Protein 9JUL (pdb70)

Solvent-accessible surface area: 50571 Å² total; per-residue (Å²): 181,53,193,20,33,54,68,157,64,5,33,107,28,16,58,48,77,0,130,85,17,26,35,85,0,36,99,4,0,113,53,5,0,23,12,42,0,66,23,25,77,45,15,0,30,0,0,38,11,1,11,61,17,64,131,64,43,106,88,1,30,108,46,0,87,80,28,7,94,87,0,65,98,11,0,48,37,0,77,62,7,0,97,26,4,3,6,15,8,8,59,0,0,3,34,3,1,9,83,5,0,30,95,2,1,75,13,1,2,50,6,5,16,62,7,11,37,58,111,8,137,52,82,79,2,54,110,2,5,47,9,0,3,51,54,1,4,36,0,3,5,12,42,23,1,8,42,40,8,15,52,4,5,50,78,12,0,35,101,14,0,60,103,18,4,151,36,0,0,80,40,0,65,69,9,12,66,95,21,42,80,37,31,39,102,31,86,96,46,38,58,105,9,40,100,63,19,96,85,0,47,76,85,3,16,91,34,2,55,71,3,2,94,7,3,107,8,5,12,5,0,34,0,26,70,73,12,34,111,46,5,33,68,9,4,95,92,5,13,88,23,5,52,80,30,1,84,12,50,0,103,9,51,0,30,25,56,78,23,25,6,37,11,19,1,97,0,1,106,49,0,0,80,2,16,32,98,149,96,22,51,1,1,23,0,0,2,0,0,39,0,0,9,66,0,8,64,2,84,43,60,3,57,81,4,110,58,14,16,54,123,0,71,61,1,0,9,51,0,10,108,4,13,67,63,143,44,98,18,86,77,99,23,156,51,16,90,84,36,135,62,56,51,8,97,57,4,10,48,73,0,32,6,27,64,48,51,129,104,110,79,110,46,1,43,124,23,43,22,36,18,33,51,15,78,12,15,4,5,19,0,63,85,80,18,9,18,66,15,4,8,4,8,10,1,4,1,15,42,24,67,118,58,98,14,35,25,15,52,65,44,10,69,57,1,32,5,113,18,6,9,60,32,3,2,13,16,31,81,140,18,7,28,4,1,17,17,16,66,36,0,18,20,4,7,59,79,126,12,73,71,93,72,4,64,78,10,13,62,119,8,6,48,116,17,78,33,79,135,25,129,88,10,97,105,12,89,14,20,154,215,27,87,148,53,103,18,15,42,48,10,28,12,7,4,5,6,0,15,4,11,87,58,4,17,8,0,13,31,39,37,80,104,94,38,79,84,49,4,69,92,4,37,43,40,2,5,79,115,22,84,20,1,1,11,15,6,10,24,25,68,114,109,36,19,14,83,98,1,47,40,4,11,14,0,72,126,7,15,26,59,63,90,20,108,39,107,133,48,137,101,98,39,160,95,70,252,78,54,160,176,62,30,60,106,12,71,193,95,0,36,150,26,14,43,71,10,151,102,76,21,99,85,0,30,77,0,0,51,52,1,0,39,10,23,2,35,29,0,60,0,2,0,2,0,0,10,14,6,44,44,127,78,66,114,93,0,51,129,31,0,44,108,18,9,158,76,0,88,46,54,0,56,27,0,55,76,52,4,24,55,1,17,17,41,24,26,42,5,2,20,24,0,5,32,69,2,18,55,93,1,2,40,19,0,5,103,6,12,6,35,17,3,55,102,120,128,16,52,46,56,100,2,6,47,61,2,40,105,20,0,68,25,0,45,7,0,12,4,31,72,65,6,13,105,30,17,22,80,13,3,90,119,54,1,36,70,25,0,72,123,33,15,128,73,0,0,95,35,2,39,73,29,13,85,61,1,24,52,1,7,38,47,52,44,90,10,82,98,23,31,36,49,100,30,82,68,53,3,56,104,1,35,41,2,0,14,50,0,5,72,39,8,81,16,1,8,0,10,50,8,35,64,45,1,22,130,28,0,47,61,28,1,74,80,17,37,142,151,20,67,173,76,1,55,125,18,0,33,37,7,0,61,19,3,59,50,6,8,31,8,32,5,85,2,1,80,38,0,0,86,0,19,74,94,64,84,22,76,12,27,85,0,0,40,0,7,8,1,2,15,38,2,0,66,15,8,0,83,16,64,80,40,44,89,64,45,132,134,0,4,95,4,6,72,31,2,21,90,5,34,85,67,165,29,118,15,90,23,87,39,99,121,111,24,98,54,54,123,133,3,91,0,66,3,48,4,91,96,0,17,4,18,81,46,56,108,93,119,83,66,15,0,112,74,2,29,5,59,6,157,22,38,56,20,5,1,2,14,24,73,110,74,22,9,16,52,25,0,11,12,4,5,7,22,4,19,52,16,70,62,42,99,14,33,2,45,65,72,31,2,124,139,10,3,6,60,13,2,13,71,11,8,2,16,6,26,111,100,8,30,45,13,25,65,28,0,68,67,1,4,22,20,0,33,115,74,6,89,74,60,61,2,62,89,7,2,61,105,2,19,0,78,137,17,5,79,82,27,124,100,11,34,119,2,71,2,14,165,201,17,86,136,20,55,38,2,47,46,13,26,6,2,4,0,4,9,35,5,7,103,1,7,3,9,1,5,12,31,8,5,67,97,36,100,86,102,19,35,147,9,0,40,73,0,28,64,64,4,28,68,49,85,1,0,4,24,6,4,104,61,64,71,32,3,102,96,10,83,22,0,3,3,2,67,98,1,100,56,65,32,101,13,34,2,53,104,16,71,161,52,78,103,108,13,74,1,20,126,34,39,113,154,71,203

GO terms:
  GO:0005886 plasma membrane (C, IDA)
  GO:0009741 response to brassinosteroid (P, IDA)
  GO:0016887 ATP hydrolysis activity (F, IDA)
  GO:0009926 auxin polar transport (P, IDA)
  GO:0010315 auxin export across the plasma membrane (P, IDA)
  GO:0010329 auxin efflux transmembrane transporter activity (F, IDA)
  GO:0055085 transmembrane transport (P, IDA)
  GO:0005886 plasma membrane (C, EXP)
  GO:0009555 pollen development (P, IMP)
  GO:0009741 response to brassinosteroid (P, IMP)
  GO:0016887 ATP hydrolysis activity (F, IMP)
  GO:0010928 regulation of auxin mediated signaling pathway (P, IMP)
  GO:1900459 positive regulation of brassinosteroid mediated signaling pathway (P, IMP)
  GO:0051510 regulation of unidimensional cell growth (P, IMP)
  GO:0055085 transmembrane transport (P, IMP)
  GO:0048229 gametophyte development (P, IMP)
  GO:0048439 flower morphogenesis (P, IMP)
  GO:0048443 stamen development (P, IMP)
  GO:0048461 flower structural organization (P, IMP)
  GO:0090627 plant epidermal cell differentiation (P, IMP)

B-factor: mean 104.32, std 51.11, range [36.61, 207.51]

Nearest PDB structures (foldseek):
  8wp0-assembly1_A  TM=9.004E-01  e=3.582E-96  Arabidopsis thaliana
  4m2t-assembly2_B  TM=8.886E-01  e=2.691E-82  Mus musculus
  4q9i-assembly1_A  TM=8.077E-01  e=1.284E-81  Mus musculus
  9ayc-assembly1_A  TM=7.361E-01  e=2.102E-42  Saccharomyces cerevisiae
  6pam-assembly4_H  TM=7.297E-01  e=2.038E-25  Novosphingobium aromaticivorans DSM 12444

Radius of gyration: 39.12 Å; Cα contacts (8 Å, |Δi|>4): 1908; chains: 1; bounding box: 92×82×110 Å

Structure (mmCIF, N/CA/C/O backbone):
data_9JUL
#
_entry.id   9JUL
#
_cell.length_a   1.00
_cell.length_b   1.00
_cell.length_c   1.00
_cell.angle_alpha   90.00
_cell.angle_beta   90.00
_cell.angle_gamma   90.00
#
_symmetry.space_group_name_H-M   'P 1'
#
loop_
_entity.id
_entity.type
_entity.pdbx_description
1 polymer 'ABC transporter B family member 1'
2 non-polymer Brassinolide
#
loop_
_atom_site.group_PDB
_atom_site.id
_atom_site.type_symbol
_atom_site.label_atom_id
_atom_site.label_alt_id
_atom_site.label_comp_id
_atom_site.label_asym_id
_atom_site.label_entity_id
_atom_site.label_seq_id
_atom_site.pdbx_PDB_ins_code
_atom_site.Cartn_x
_atom_site.Cartn_y
_atom_site.Cartn_z
_atom_site.occupancy
_atom_site.B_iso_or_equiv
_atom_site.auth_seq_id
_atom_site.auth_comp_id
_atom_site.auth_asym_id
_atom_site.auth_atom_id
_atom_site.pdbx_PDB_model_num
ATOM 1 N N . GLU A 1 64 ? 105.149 104.788 70.937 1.00 138.35 23 GLU A N 1
ATOM 2 C CA . GLU A 1 64 ? 105.529 104.395 72.289 1.00 138.35 23 GLU A CA 1
ATOM 3 C C . GLU A 1 64 ? 105.103 102.960 72.584 1.00 138.35 23 GLU A C 1
ATOM 4 O O . GLU A 1 64 ? 103.959 102.581 72.333 1.00 138.35 23 GLU A O 1
ATOM 10 N N . ILE A 1 65 ? 106.031 102.167 73.121 1.00 124.96 24 ILE A N 1
ATOM 11 C CA . ILE A 1 65 ? 105.729 100.780 73.448 1.00 124.96 24 ILE A CA 1
ATOM 12 C C . ILE A 1 65 ? 104.752 100.726 74.618 1.00 124.96 24 ILE A C 1
ATOM 13 O O . ILE A 1 65 ? 104.716 101.621 75.475 1.00 124.96 24 ILE A O 1
ATOM 18 N N . ARG A 1 66 ? 103.937 99.676 74.645 1.00 113.59 25 ARG A N 1
ATOM 19 C CA . ARG A 1 66 ? 102.959 99.483 75.706 1.00 113.59 25 ARG A CA 1
ATOM 20 C C . ARG A 1 66 ? 103.588 98.698 76.848 1.00 113.59 25 ARG A C 1
ATOM 21 O O . ARG A 1 66 ? 104.089 97.588 76.645 1.00 113.59 25 ARG A O 1
ATOM 29 N N . GLY A 1 67 ? 103.561 99.281 78.044 1.00 92.76 26 GLY A N 1
ATOM 30 C CA . GLY A 1 67 ? 104.153 98.613 79.190 1.00 92.76 26 GLY A CA 1
ATOM 31 C C . GLY A 1 67 ? 103.438 97.312 79.501 1.00 92.76 26 GLY A C 1
ATOM 32 O O . GLY A 1 67 ? 102.218 97.200 79.364 1.00 92.76 26 GLY A O 1
ATOM 33 N N . VAL A 1 68 ? 104.208 96.322 79.922 1.00 73.49 27 VAL A N 1
ATOM 34 C CA . VAL A 1 68 ? 103.660 95.023 80.273 1.00 73.49 27 VAL A CA 1
ATOM 35 C C . VAL A 1 68 ? 103.012 95.124 81.648 1.00 73.49 27 VAL A C 1
ATOM 36 O O . VAL A 1 68 ? 103.375 95.967 82.472 1.00 73.49 27 VAL A O 1
ATOM 40 N N . ALA A 1 69 ? 102.028 94.264 81.898 1.00 69.67 28 ALA A N 1
ATOM 41 C CA . ALA A 1 69 ? 101.320 94.301 83.169 1.00 69.67 28 ALA A CA 1
ATOM 42 C C . ALA A 1 69 ? 102.254 93.924 84.313 1.00 69.67 28 ALA A C 1
ATOM 43 O O . ALA A 1 69 ? 103.325 93.348 84.107 1.00 69.67 28 ALA A O 1
ATOM 45 N N . PHE A 1 70 ? 101.833 94.262 85.534 1.00 64.34 29 PHE A N 1
ATOM 46 C CA . PHE A 1 70 ? 102.713 94.139 86.692 1.00 64.34 29 PHE A CA 1
ATOM 47 C C . PHE A 1 70 ? 103.148 92.702 86.936 1.00 64.34 29 PHE A C 1
ATOM 48 O O . PHE A 1 70 ? 104.325 92.453 87.222 1.00 64.34 29 PHE A O 1
ATOM 56 N N . LYS A 1 71 ? 102.226 91.745 86.822 1.00 68.61 30 LYS A N 1
ATOM 57 C CA . LYS A 1 71 ? 102.537 90.365 87.180 1.00 68.61 30 LYS A CA 1
ATOM 58 C C . LYS A 1 71 ? 103.683 89.809 86.343 1.00 68.61 30 LYS A C 1
ATOM 59 O O . LYS A 1 71 ? 104.519 89.048 86.849 1.00 68.61 30 LYS A O 1
ATOM 65 N N . GLU A 1 72 ? 103.759 90.196 85.066 1.00 67.33 31 GLU A N 1
ATOM 66 C CA . GLU A 1 72 ? 104.813 89.678 84.200 1.00 67.33 31 GLU A CA 1
ATOM 67 C C . GLU A 1 72 ? 106.198 90.090 84.678 1.00 67.33 31 GLU A C 1
ATOM 68 O O . GLU A 1 72 ? 107.193 89.467 84.290 1.00 67.33 31 GLU A O 1
ATOM 74 N N . LEU A 1 73 ? 106.291 91.127 85.512 1.00 60.53 32 LEU A N 1
ATOM 75 C CA . LEU A 1 73 ? 107.586 91.498 86.067 1.00 60.53 32 LEU A CA 1
ATOM 76 C C . LEU A 1 73 ? 108.194 90.378 86.896 1.00 60.53 32 LEU A C 1
ATOM 77 O O . LEU A 1 73 ? 109.413 90.355 87.088 1.00 60.53 32 LEU A O 1
ATOM 82 N N . PHE A 1 74 ? 107.375 89.447 87.385 1.00 60.83 33 PHE A N 1
ATOM 83 C CA . PHE A 1 74 ? 107.844 88.334 88.199 1.00 60.83 33 PHE A CA 1
ATOM 84 C C . PHE A 1 74 ? 107.936 87.036 87.404 1.00 60.83 33 PHE A C 1
ATOM 85 O O . PHE A 1 74 ? 107.702 85.954 87.950 1.00 60.83 33 PHE A O 1
ATOM 93 N N . ARG A 1 75 ? 108.266 87.132 86.115 1.00 67.53 34 ARG A N 1
ATOM 94 C CA . ARG A 1 75 ? 108.385 85.939 85.284 1.00 67.53 34 ARG A CA 1
ATOM 95 C C . ARG A 1 75 ? 109.517 85.039 85.762 1.00 67.53 34 ARG A C 1
ATOM 96 O O . ARG A 1 75 ? 109.383 83.810 85.767 1.00 67.53 34 ARG A O 1
ATOM 104 N N . PHE A 1 76 ? 110.635 85.629 86.167 1.00 62.85 35 PHE A N 1
ATOM 105 C CA . PHE A 1 76 ? 111.834 84.886 86.526 1.00 62.85 35 PHE A CA 1
ATOM 106 C C . PHE A 1 76 ? 111.907 84.541 88.007 1.00 62.85 35 PHE A C 1
ATOM 107 O O . PHE A 1 76 ? 113.009 84.359 88.532 1.00 62.85 35 PHE A O 1
ATOM 115 N N . ALA A 1 77 ? 110.768 84.445 88.686 1.00 58.48 36 ALA A N 1
ATOM 116 C CA . ALA A 1 77 ? 110.749 84.125 90.107 1.00 58.48 36 ALA A CA 1
ATOM 117 C C . ALA A 1 77 ? 110.564 82.625 90.298 1.00 58.48 36 ALA A C 1
ATOM 118 O O . ALA A 1 77 ? 109.587 82.048 89.810 1.00 58.48 36 ALA A O 1
ATOM 120 N N . ASP A 1 78 ? 111.500 81.997 91.004 1.00 56.89 37 ASP A N 1
ATOM 121 C CA . ASP A 1 78 ? 111.396 80.587 91.344 1.00 56.89 37 ASP A CA 1
ATOM 122 C C . ASP A 1 78 ? 110.802 80.430 92.743 1.00 56.89 37 ASP A C 1
ATOM 123 O O . ASP A 1 78 ? 110.289 81.379 93.340 1.00 56.89 37 ASP A O 1
ATOM 128 N N . GLY A 1 79 ? 110.857 79.206 93.270 1.00 54.94 38 GLY A N 1
ATOM 129 C CA . GLY A 1 79 ? 110.256 78.942 94.569 1.00 54.94 38 GLY A CA 1
ATOM 130 C C . GLY A 1 79 ? 110.910 79.716 95.694 1.00 54.94 38 GLY A C 1
ATOM 131 O O . GLY A 1 79 ? 110.232 80.270 96.562 1.00 54.94 38 GLY A O 1
ATOM 132 N N . LEU A 1 80 ? 112.245 79.762 95.699 1.00 50.86 39 LEU A N 1
ATOM 133 C CA . LEU A 1 80 ? 112.944 80.511 96.736 1.00 50.86 39 LEU A CA 1
ATOM 134 C C . LEU A 1 80 ? 112.603 81.991 96.666 1.00 50.86 39 LEU A C 1
ATOM 135 O O . LEU A 1 80 ? 112.450 82.650 97.699 1.00 50.86 39 LEU A O 1
ATOM 140 N N . ASP A 1 81 ? 112.475 82.533 95.454 1.00 51.78 40 ASP A N 1
ATOM 141 C CA . ASP A 1 81 ? 112.089 83.932 95.314 1.00 51.78 40 ASP A CA 1
ATOM 142 C C . ASP A 1 81 ? 110.678 84.165 95.833 1.00 51.78 40 ASP A C 1
ATOM 143 O O . ASP A 1 81 ? 110.394 85.209 96.426 1.00 51.78 40 ASP A O 1
ATOM 148 N N . TYR A 1 82 ? 109.777 83.205 95.622 1.00 53.72 41 TYR A N 1
ATOM 149 C CA . TYR A 1 82 ? 108.428 83.329 96.163 1.00 53.72 41 TYR A CA 1
ATOM 150 C C . TYR A 1 82 ? 108.444 83.326 97.686 1.00 53.72 41 TYR A C 1
ATOM 151 O O . TYR A 1 82 ? 107.748 84.121 98.330 1.00 53.72 41 TYR A O 1
ATOM 160 N N . VAL A 1 83 ? 109.241 82.438 98.281 1.00 47.57 42 VAL A N 1
ATOM 161 C CA . VAL A 1 83 ? 109.354 82.399 99.738 1.00 47.57 42 VAL A CA 1
ATOM 162 C C . VAL A 1 83 ? 109.913 83.717 100.259 1.00 47.57 42 VAL A C 1
ATOM 163 O O . VAL A 1 83 ? 109.425 84.273 101.252 1.00 47.57 42 VAL A O 1
ATOM 167 N N . LEU A 1 84 ? 110.953 84.230 99.598 1.00 48.62 43 LEU A N 1
ATOM 168 C CA . LEU A 1 84 ? 111.555 85.490 100.019 1.00 48.62 43 LEU A CA 1
ATOM 169 C C . LEU A 1 84 ? 110.564 86.639 99.907 1.00 48.62 43 LEU A C 1
ATOM 170 O O . LEU A 1 84 ? 110.490 87.493 100.792 1.00 48.62 43 LEU A O 1
ATOM 175 N N . MET A 1 85 ? 109.798 86.680 98.817 1.00 48.40 44 MET A N 1
ATOM 176 C CA . MET A 1 85 ? 108.819 87.745 98.647 1.00 48.40 44 MET A CA 1
ATOM 177 C C . MET A 1 85 ? 107.738 87.666 99.715 1.00 48.40 44 MET A C 1
ATOM 178 O O . MET A 1 85 ? 107.317 88.689 100.260 1.00 48.40 44 MET A O 1
ATOM 183 N N . GLY A 1 86 ? 107.286 86.454 100.041 1.00 45.42 45 GLY A N 1
ATOM 184 C CA . GLY A 1 86 ? 106.281 86.316 101.086 1.00 45.42 45 GLY A CA 1
ATOM 185 C C . GLY A 1 86 ? 106.789 86.753 102.447 1.00 45.42 45 GLY A C 1
ATOM 186 O O . GLY A 1 86 ? 106.110 87.487 103.174 1.00 45.42 45 GLY A O 1
ATOM 187 N N . ILE A 1 87 ? 107.992 86.307 102.811 1.00 43.91 46 ILE A N 1
ATOM 188 C CA . ILE A 1 87 ? 108.561 86.676 104.106 1.00 43.91 46 ILE A CA 1
ATOM 189 C C . ILE A 1 87 ? 108.807 88.177 104.171 1.00 43.91 46 ILE A C 1
ATOM 190 O O . ILE A 1 87 ? 108.527 88.826 105.186 1.00 43.91 46 ILE A O 1
ATOM 195 N N . GLY A 1 88 ? 109.332 88.752 103.091 1.00 42.56 47 GLY A N 1
ATOM 196 C CA . GLY A 1 88 ? 109.542 90.188 103.058 1.00 42.56 47 GLY A CA 1
ATOM 197 C C . GLY A 1 88 ? 108.247 90.968 103.141 1.00 42.56 47 GLY A C 1
ATOM 198 O O . GLY A 1 88 ? 108.190 92.020 103.773 1.00 42.56 47 GLY A O 1
ATOM 199 N N . SER A 1 89 ? 107.188 90.465 102.505 1.00 42.71 48 SER A N 1
ATOM 200 C CA . SER A 1 89 ? 105.901 91.147 102.561 1.00 42.71 48 SER A CA 1
ATOM 201 C C . SER A 1 89 ? 105.327 91.116 103.972 1.00 42.71 48 SER A C 1
ATOM 202 O O . SER A 1 89 ? 104.800 92.122 104.462 1.00 42.71 48 SER A O 1
ATOM 205 N N . VAL A 1 90 ? 105.421 89.968 104.642 1.00 40.80 49 VAL A N 1
ATOM 206 C CA . VAL A 1 90 ? 104.949 89.881 106.022 1.00 40.80 49 VAL A CA 1
ATOM 207 C C . VAL A 1 90 ? 105.756 90.814 106.917 1.00 40.80 49 VAL A C 1
ATOM 208 O O . VAL A 1 90 ? 105.202 91.532 107.762 1.00 40.80 49 VAL A O 1
ATOM 212 N N . GLY A 1 91 ? 107.078 90.820 106.742 1.00 39.68 50 GLY A N 1
ATOM 213 C CA . GLY A 1 91 ? 107.914 91.714 107.525 1.00 39.68 50 GLY A CA 1
ATOM 214 C C . GLY A 1 91 ? 107.582 93.172 107.287 1.00 39.68 50 GLY A C 1
ATOM 215 O O . GLY A 1 91 ? 107.550 93.973 108.221 1.00 39.68 50 GLY A O 1
ATOM 216 N N . ALA A 1 92 ? 107.326 93.537 106.031 1.00 39.32 51 ALA A N 1
ATOM 217 C CA . ALA A 1 92 ? 106.975 94.915 105.711 1.00 39.32 51 ALA A CA 1
ATOM 218 C C . ALA A 1 92 ? 105.645 95.300 106.338 1.00 39.32 51 ALA A C 1
ATOM 219 O O . ALA A 1 92 ? 105.493 96.407 106.864 1.00 39.32 51 ALA A O 1
ATOM 221 N N . PHE A 1 93 ? 104.666 94.397 106.295 1.00 39.14 52 PHE A N 1
ATOM 222 C CA . PHE A 1 93 ? 103.375 94.682 106.914 1.00 39.14 52 PHE A CA 1
ATOM 223 C C . PHE A 1 93 ? 103.523 94.901 108.413 1.00 39.14 52 PHE A C 1
ATOM 224 O O . PHE A 1 93 ? 102.974 95.859 108.971 1.00 39.14 52 PHE A O 1
ATOM 232 N N . VAL A 1 94 ? 104.268 94.020 109.084 1.00 40.59 53 VAL A N 1
ATOM 233 C CA . VAL A 1 94 ? 104.445 94.155 110.527 1.00 40.59 53 VAL A CA 1
ATOM 234 C C . VAL A 1 94 ? 105.196 95.440 110.858 1.00 40.59 53 VAL A C 1
ATOM 235 O O . VAL A 1 94 ? 104.842 96.161 111.799 1.00 40.59 53 VAL A O 1
ATOM 239 N N . HIS A 1 95 ? 106.244 95.743 110.091 1.00 39.90 54 HIS A N 1
ATOM 240 C CA . HIS A 1 95 ? 107.022 96.955 110.324 1.00 39.90 54 HIS A CA 1
ATOM 241 C C . HIS A 1 95 ? 106.166 98.199 110.140 1.00 39.90 54 HIS A C 1
ATOM 242 O O . HIS A 1 95 ? 106.295 99.173 110.889 1.00 39.90 54 HIS A O 1
ATOM 249 N N . GLY A 1 96 ? 105.290 98.190 109.137 1.00 42.91 55 GLY A N 1
ATOM 250 C CA . GLY A 1 96 ? 104.399 99.318 108.942 1.00 42.91 55 GLY A CA 1
ATOM 251 C C . GLY A 1 96 ? 103.383 99.463 110.056 1.00 42.91 55 GLY A C 1
ATOM 252 O O . GLY A 1 96 ? 103.092 100.574 110.500 1.00 42.91 55 GLY A O 1
ATOM 253 N N . CYS A 1 97 ? 102.832 98.342 110.523 1.00 45.76 56 CYS A N 1
ATOM 254 C CA . CYS A 1 97 ? 101.770 98.411 111.520 1.00 45.76 56 CYS A CA 1
ATOM 255 C C . CYS A 1 97 ? 102.297 98.751 112.908 1.00 45.76 56 CYS A C 1
ATOM 256 O O . CYS A 1 97 ? 101.567 99.337 113.713 1.00 45.76 56 CYS A O 1
ATOM 259 N N . SER A 1 98 ? 103.548 98.404 113.213 1.00 47.66 57 SER A N 1
ATOM 260 C CA . SER A 1 98 ? 103.993 98.457 114.604 1.00 47.66 57 SER A CA 1
ATOM 261 C C . SER A 1 98 ? 104.267 99.881 115.078 1.00 47.66 57 SER A C 1
ATOM 262 O O . SER A 1 98 ? 104.527 100.101 116.265 1.00 47.66 57 SER A O 1
ATOM 265 N N . LEU A 1 99 ? 104.237 100.861 114.175 1.00 45.25 58 LEU A N 1
ATOM 266 C CA . LEU A 1 99 ? 104.450 102.245 114.602 1.00 45.25 58 LEU A CA 1
ATOM 267 C C . LEU A 1 99 ? 103.204 102.836 115.260 1.00 45.25 58 LEU A C 1
ATOM 268 O O . LEU A 1 99 ? 103.301 103.341 116.395 1.00 45.25 58 LEU A O 1
ATOM 273 N N . PRO A 1 100 ? 102.023 102.813 114.631 1.00 42.65 59 PRO A N 1
ATOM 274 C CA . PRO A 1 100 ? 100.819 103.247 115.354 1.00 42.65 59 PRO A CA 1
ATOM 275 C C . PRO A 1 100 ? 100.516 102.403 116.578 1.00 42.65 59 PRO A C 1
ATOM 276 O O . PRO A 1 100 ? 99.915 102.909 117.533 1.00 42.65 59 PRO A O 1
ATOM 280 N N . LEU A 1 101 ? 100.904 101.126 116.584 1.00 39.64 60 LEU A N 1
ATOM 281 C CA . LEU A 1 101 ? 100.784 100.337 117.805 1.00 39.64 60 LEU A CA 1
ATOM 282 C C . LEU A 1 101 ? 101.647 100.915 118.915 1.00 39.64 60 LEU A C 1
ATOM 283 O O . LEU A 1 101 ? 101.229 100.956 120.079 1.00 39.64 60 LEU A O 1
ATOM 288 N N . PHE A 1 102 ? 102.855 101.369 118.580 1.00 40.17 61 PHE A N 1
ATOM 289 C CA . PHE A 1 102 ? 103.674 102.029 119.588 1.00 40.17 61 PHE A CA 1
ATOM 290 C C . PHE A 1 102 ? 103.010 103.304 120.080 1.00 40.17 61 PHE A C 1
ATOM 291 O O . PHE A 1 102 ? 103.075 103.623 121.270 1.00 40.17 61 PHE A O 1
ATOM 299 N N . LEU A 1 103 ? 102.383 104.061 119.177 1.00 39.16 62 LEU A N 1
ATOM 300 C CA . LEU A 1 103 ? 101.682 105.265 119.619 1.00 39.16 62 LEU A CA 1
ATOM 301 C C . LEU A 1 103 ? 100.538 104.928 120.568 1.00 39.16 62 LEU A C 1
ATOM 302 O O . LEU A 1 103 ? 100.327 105.620 121.571 1.00 39.16 62 LEU A O 1
ATOM 307 N N . ARG A 1 104 ? 99.790 103.866 120.272 1.00 40.43 63 ARG A N 1
ATOM 308 C CA . ARG A 1 104 ? 98.702 103.448 121.153 1.00 40.43 63 ARG A CA 1
ATOM 309 C C . ARG A 1 104 ? 99.229 103.026 122.521 1.00 40.43 63 ARG A C 1
ATOM 310 O O . ARG A 1 104 ? 98.650 103.368 123.561 1.00 40.43 63 ARG A O 1
ATOM 318 N N . PHE A 1 105 ? 100.331 102.277 122.539 1.00 39.50 64 PHE A N 1
ATOM 319 C CA . PHE A 1 105 ? 100.907 101.850 123.810 1.00 39.50 64 PHE A CA 1
ATOM 320 C C . PHE A 1 105 ? 101.436 103.040 124.600 1.00 39.50 64 PHE A C 1
ATOM 321 O O . PHE A 1 105 ? 101.323 103.079 125.829 1.00 39.50 64 PHE A O 1
ATOM 329 N N . PHE A 1 106 ? 102.016 104.022 123.910 1.00 39.30 65 PHE A N 1
ATOM 330 C CA . PHE A 1 106 ? 102.456 105.242 124.575 1.00 39.30 65 PHE A CA 1
ATOM 331 C C . PHE A 1 106 ? 101.277 105.990 125.178 1.00 39.30 65 PHE A C 1
ATOM 332 O O . PHE A 1 106 ? 101.369 106.526 126.287 1.00 39.30 65 PHE A O 1
ATOM 340 N N . ALA A 1 107 ? 100.162 106.051 124.449 1.00 41.39 66 ALA A N 1
ATOM 341 C CA . ALA A 1 107 ? 98.967 106.696 124.981 1.00 41.39 66 ALA A CA 1
ATOM 342 C C . ALA A 1 107 ? 98.493 106.002 126.246 1.00 41.39 66 ALA A C 1
ATOM 343 O O . ALA A 1 107 ? 98.149 106.656 127.235 1.00 41.39 66 ALA A O 1
ATOM 345 N N . ASP A 1 108 ? 98.470 104.669 126.233 1.00 41.12 67 ASP A N 1
ATOM 346 C CA . ASP A 1 108 ? 98.052 103.932 127.422 1.00 41.12 67 ASP A CA 1
ATOM 347 C C . ASP A 1 108 ? 99.003 104.179 128.588 1.00 41.12 67 ASP A C 1
ATOM 348 O O . ASP A 1 108 ? 98.567 104.369 129.730 1.00 41.12 67 ASP A O 1
ATOM 353 N N . LEU A 1 109 ? 100.311 104.177 128.319 1.00 41.26 68 LEU A N 1
ATOM 354 C CA . LEU A 1 109 ? 101.282 104.405 129.383 1.00 41.26 68 LEU A CA 1
ATOM 355 C C . LEU A 1 109 ? 101.105 105.786 129.992 1.00 41.26 68 LEU A C 1
ATOM 356 O O . LEU A 1 109 ? 101.100 105.941 131.216 1.00 41.26 68 LEU A O 1
ATOM 361 N N . VAL A 1 110 ? 100.965 106.806 129.147 1.00 42.65 69 VAL A N 1
ATOM 362 C CA . VAL A 1 110 ? 100.807 108.168 129.644 1.00 42.65 69 VAL A CA 1
ATOM 363 C C . VAL A 1 110 ? 99.508 108.305 130.421 1.00 42.65 69 VAL A C 1
ATOM 364 O O . VAL A 1 110 ? 99.464 108.952 131.473 1.00 42.65 69 VAL A O 1
ATOM 368 N N . ASN A 1 111 ? 98.431 107.696 129.924 1.00 41.78 70 ASN A N 1
ATOM 369 C CA . ASN A 1 111 ? 97.151 107.788 130.614 1.00 41.78 70 ASN A CA 1
ATOM 370 C C . ASN A 1 111 ? 97.223 107.153 131.994 1.00 41.78 70 ASN A C 1
ATOM 371 O O . ASN A 1 111 ? 96.735 107.724 132.974 1.00 41.78 70 ASN A O 1
ATOM 376 N N . SER A 1 112 ? 97.837 105.973 132.097 1.00 46.87 71 SER A N 1
ATOM 377 C CA . SER A 1 112 ? 97.995 105.350 133.409 1.00 46.87 71 SER A CA 1
ATOM 378 C C . SER A 1 112 ? 98.877 106.197 134.315 1.00 46.87 71 SER A C 1
ATOM 379 O O . SER A 1 112 ? 98.535 106.447 135.479 1.00 46.87 71 SER A O 1
ATOM 382 N N . PHE A 1 113 ? 99.998 106.675 133.780 1.00 45.98 72 PHE A N 1
ATOM 383 C CA . PHE A 1 113 ? 100.992 107.390 134.570 1.00 45.98 72 PHE A CA 1
ATOM 384 C C . PHE A 1 113 ? 100.456 108.733 135.050 1.00 45.98 72 PHE A C 1
ATOM 385 O O . PHE A 1 113 ? 100.920 109.275 136.058 1.00 45.98 72 PHE A O 1
ATOM 393 N N . GLY A 1 114 ? 99.472 109.280 134.346 1.00 51.97 73 GLY A N 1
ATOM 394 C CA . GLY A 1 114 ? 98.878 110.537 134.748 1.00 51.97 73 GLY A CA 1
ATOM 395 C C . GLY A 1 114 ? 97.638 110.384 135.601 1.00 51.97 73 GLY A C 1
ATOM 396 O O . GLY A 1 114 ? 97.372 111.222 136.465 1.00 51.97 73 GLY A O 1
ATOM 397 N N . SER A 1 115 ? 96.862 109.323 135.368 1.00 54.61 74 SER A N 1
ATOM 398 C CA . SER A 1 115 ? 95.638 109.123 136.134 1.00 54.61 74 SER A CA 1
ATOM 399 C C . SER A 1 115 ? 95.928 108.563 137.518 1.00 54.61 74 SER A C 1
ATOM 400 O O . SER A 1 115 ? 95.224 108.885 138.481 1.00 54.61 74 SER A O 1
ATOM 403 N N . ASN A 1 116 ? 96.964 107.731 137.650 1.00 61.01 75 ASN A N 1
ATOM 404 C CA . ASN A 1 116 ? 97.227 107.044 138.907 1.00 61.01 75 ASN A CA 1
ATOM 405 C C . ASN A 1 116 ? 98.211 107.790 139.794 1.00 61.01 75 ASN A C 1
ATOM 406 O O . ASN A 1 116 ? 99.003 107.156 140.501 1.00 61.01 75 ASN A O 1
ATOM 411 N N . SER A 1 117 ? 98.195 109.123 139.762 1.00 70.43 76 SER A N 1
ATOM 412 C CA . SER A 1 117 ? 99.105 109.895 140.602 1.00 70.43 76 SER A CA 1
ATOM 413 C C . SER A 1 117 ? 98.874 109.611 142.081 1.00 70.43 76 SER A C 1
ATOM 414 O O . SER A 1 117 ? 99.832 109.493 142.855 1.00 70.43 76 SER A O 1
ATOM 417 N N . ASN A 1 118 ? 97.609 109.506 142.496 1.00 70.69 77 ASN A N 1
ATOM 418 C CA . ASN A 1 118 ? 97.311 109.236 143.900 1.00 70.69 77 ASN A CA 1
ATOM 419 C C . ASN A 1 118 ? 97.710 107.815 144.289 1.00 70.69 77 ASN A C 1
ATOM 420 O O . ASN A 1 118 ? 98.350 107.600 145.325 1.00 70.69 77 ASN A O 1
ATOM 425 N N . ASN A 1 119 ? 97.343 106.831 143.470 1.00 67.26 78 ASN A N 1
ATOM 426 C CA . ASN A 1 119 ? 97.668 105.430 143.739 1.00 67.26 78 ASN A CA 1
ATOM 427 C C . ASN A 1 119 ? 99.001 105.119 143.074 1.00 67.26 78 ASN A C 1
ATOM 428 O O . ASN A 1 119 ? 99.068 104.786 141.892 1.00 67.26 78 ASN A O 1
ATOM 433 N N . VAL A 1 120 ? 100.077 105.219 143.854 1.00 62.21 79 VAL A N 1
ATOM 434 C CA . VAL A 1 120 ? 101.426 105.109 143.298 1.00 62.21 79 VAL A CA 1
ATOM 435 C C . VAL A 1 120 ? 101.683 103.708 142.756 1.00 62.21 79 VAL A C 1
ATOM 436 O O . VAL A 1 120 ? 102.245 103.538 141.668 1.00 62.21 79 VAL A O 1
ATOM 440 N N . GLU A 1 121 ? 101.285 102.681 143.511 1.00 65.14 80 GLU A N 1
ATOM 441 C CA . GLU A 1 121 ? 101.629 101.310 143.141 1.00 65.14 80 GLU A CA 1
ATOM 442 C C . GLU A 1 121 ? 100.978 100.904 141.825 1.00 65.14 80 GLU A C 1
ATOM 443 O O . GLU A 1 121 ? 101.602 100.236 140.988 1.00 65.14 80 GLU A O 1
ATOM 449 N N . LYS A 1 122 ? 99.714 101.283 141.629 1.00 62.79 81 LYS A N 1
ATOM 450 C CA . LYS A 1 122 ? 99.048 100.990 140.365 1.00 62.79 81 LYS A CA 1
ATOM 451 C C . LYS A 1 122 ? 99.770 101.665 139.208 1.00 62.79 81 LYS A C 1
ATOM 452 O O . LYS A 1 122 ? 99.968 101.066 138.144 1.00 62.79 81 LYS A O 1
ATOM 458 N N . MET A 1 123 ? 100.179 102.920 139.405 1.00 59.24 82 MET A N 1
ATOM 459 C CA . MET A 1 123 ? 100.923 103.628 138.372 1.00 59.24 82 MET A CA 1
ATOM 460 C C . MET A 1 123 ? 102.213 102.895 138.040 1.00 59.24 82 MET A C 1
ATOM 461 O O . MET A 1 123 ? 102.551 102.711 136.864 1.00 59.24 82 MET A O 1
ATOM 466 N N . MET A 1 124 ? 102.938 102.448 139.065 1.00 60.22 83 MET A N 1
ATOM 467 C CA . MET A 1 124 ? 104.206 101.769 138.832 1.00 60.22 83 MET A CA 1
ATOM 468 C C . MET A 1 124 ? 104.004 100.474 138.056 1.00 60.22 83 MET A C 1
ATOM 469 O O . MET A 1 124 ? 104.725 100.198 137.091 1.00 60.22 83 MET A O 1
ATOM 474 N N . GLU A 1 125 ? 103.014 99.670 138.450 1.00 60.00 84 GLU A N 1
ATOM 475 C CA . GLU A 1 125 ? 102.834 98.382 137.786 1.00 60.00 84 GLU A CA 1
ATOM 476 C C . GLU A 1 125 ? 102.346 98.557 136.350 1.00 60.00 84 GLU A C 1
ATOM 477 O O . GLU A 1 125 ? 102.792 97.840 135.443 1.00 60.00 84 GLU A O 1
ATOM 483 N N . GLU A 1 126 ? 101.444 99.515 136.112 1.00 54.01 85 GLU A N 1
ATOM 484 C CA . GLU A 1 126 ? 100.986 99.743 134.746 1.00 54.01 85 GLU A CA 1
ATOM 485 C C . GLU A 1 126 ? 102.108 100.286 133.868 1.00 54.01 85 GLU A C 1
ATOM 486 O O . GLU A 1 126 ? 102.256 99.870 132.710 1.00 54.01 85 GLU A O 1
ATOM 492 N N . VAL A 1 127 ? 102.917 101.204 134.397 1.00 52.52 86 VAL A N 1
ATOM 493 C CA . VAL A 1 127 ? 104.044 101.713 133.626 1.00 52.52 86 VAL A CA 1
ATOM 494 C C . VAL A 1 127 ? 105.021 100.588 133.317 1.00 52.52 86 VAL A C 1
ATOM 495 O O . VAL A 1 127 ? 105.595 100.531 132.224 1.00 52.52 86 VAL A O 1
ATOM 499 N N . LEU A 1 128 ? 105.218 99.669 134.263 1.00 52.14 87 LEU A N 1
ATOM 500 C CA . LEU A 1 128 ? 106.109 98.542 134.012 1.00 52.14 87 LEU A CA 1
ATOM 501 C C . LEU A 1 128 ? 105.580 97.657 132.889 1.00 52.14 87 LEU A C 1
ATOM 502 O O . LEU A 1 128 ? 106.332 97.260 131.987 1.00 52.14 87 LEU A O 1
ATOM 507 N N . LYS A 1 129 ? 104.284 97.336 132.923 1.00 47.81 88 LYS A N 1
ATOM 508 C CA . LYS A 1 129 ? 103.740 96.471 131.878 1.00 47.81 88 LYS A CA 1
ATOM 509 C C . LYS A 1 129 ? 103.822 97.146 130.514 1.00 47.81 88 LYS A C 1
ATOM 510 O O . LYS A 1 129 ? 104.112 96.494 129.503 1.00 47.81 88 LYS A O 1
ATOM 516 N N . TYR A 1 130 ? 103.613 98.462 130.463 1.00 45.39 89 TYR A N 1
ATOM 517 C CA . TYR A 1 130 ? 103.685 99.134 129.169 1.00 45.39 89 TYR A CA 1
ATOM 518 C C . TYR A 1 130 ? 105.123 99.320 128.700 1.00 45.39 89 TYR A C 1
ATOM 519 O O . TYR A 1 130 ? 105.377 99.346 127.493 1.00 45.39 89 TYR A O 1
ATOM 528 N N . ALA A 1 131 ? 106.082 99.424 129.620 1.00 45.08 90 ALA A N 1
ATOM 529 C CA . ALA A 1 131 ? 107.483 99.402 129.213 1.00 45.08 90 ALA A CA 1
ATOM 530 C C . ALA A 1 131 ? 107.856 98.049 128.618 1.00 45.08 90 ALA A C 1
ATOM 531 O O . ALA A 1 131 ? 108.608 97.972 127.636 1.00 45.08 90 ALA A O 1
ATOM 533 N N . LEU A 1 132 ? 107.340 96.969 129.204 1.00 44.05 91 LEU A N 1
ATOM 534 C CA . LEU A 1 132 ? 107.545 95.654 128.605 1.00 44.05 91 LEU A CA 1
ATOM 535 C C . LEU A 1 132 ? 106.910 95.581 127.223 1.00 44.05 91 LEU A C 1
ATOM 536 O O . LEU A 1 132 ? 107.473 94.979 126.300 1.00 44.05 91 LEU A O 1
ATOM 541 N N . TYR A 1 133 ? 105.735 96.191 127.059 1.00 41.27 92 TYR A N 1
ATOM 542 C CA . TYR A 1 133 ? 105.130 96.268 125.732 1.00 41.27 92 TYR A CA 1
ATOM 543 C C . TYR A 1 133 ? 106.023 97.032 124.762 1.00 41.27 92 TYR A C 1
ATOM 544 O O . TYR A 1 133 ? 106.116 96.680 123.583 1.00 41.27 92 TYR A O 1
ATOM 553 N N . PHE A 1 134 ? 106.670 98.098 125.236 1.00 44.98 93 PHE A N 1
ATOM 554 C CA . PHE A 1 134 ? 107.592 98.843 124.382 1.00 44.98 93 PHE A CA 1
ATOM 555 C C . PHE A 1 134 ? 108.754 97.969 123.936 1.00 44.98 93 PHE A C 1
ATOM 556 O O . PHE A 1 134 ? 109.161 98.011 122.770 1.00 44.98 93 PHE A O 1
ATOM 564 N N . LEU A 1 135 ? 109.312 97.181 124.855 1.00 40.01 94 LEU A N 1
ATOM 565 C CA . LEU A 1 135 ? 110.402 96.282 124.479 1.00 40.01 94 LEU A CA 1
ATOM 566 C C . LEU A 1 135 ? 109.936 95.239 123.467 1.00 40.01 94 LEU A C 1
ATOM 567 O O . LEU A 1 135 ? 110.660 94.914 122.517 1.00 40.01 94 LEU A O 1
ATOM 572 N N . VAL A 1 136 ? 108.729 94.706 123.655 1.00 41.18 95 VAL A N 1
ATOM 573 C CA . VAL A 1 136 ? 108.188 93.735 122.708 1.00 41.18 95 VAL A CA 1
ATOM 574 C C . VAL A 1 136 ? 108.016 94.366 121.331 1.00 41.18 95 VAL A C 1
ATOM 575 O O . VAL A 1 136 ? 108.341 93.754 120.306 1.00 41.18 95 VAL A O 1
ATOM 579 N N . VAL A 1 137 ? 107.499 95.595 121.285 1.00 41.39 96 VAL A N 1
ATOM 580 C CA . VAL A 1 137 ? 107.314 96.280 120.010 1.00 41.39 96 VAL A CA 1
ATOM 581 C C . VAL A 1 137 ? 108.660 96.548 119.352 1.00 41.39 96 VAL A C 1
ATOM 582 O O . VAL A 1 137 ? 108.804 96.454 118.128 1.00 41.39 96 VAL A O 1
ATOM 586 N N . GLY A 1 138 ? 109.669 96.886 120.152 1.00 42.31 97 GLY A N 1
ATOM 587 C CA . GLY A 1 138 ? 111.001 97.072 119.599 1.00 42.31 97 GLY A CA 1
ATOM 588 C C . GLY A 1 138 ? 111.549 95.803 118.975 1.00 42.31 97 GLY A C 1
ATOM 589 O O . GLY A 1 138 ? 112.125 95.829 117.886 1.00 42.31 97 GLY A O 1
ATOM 590 N N . ALA A 1 139 ? 111.368 94.671 119.657 1.00 41.36 98 ALA A N 1
ATOM 591 C CA . ALA A 1 139 ? 111.824 93.396 119.108 1.00 41.36 98 ALA A CA 1
ATOM 592 C C . ALA A 1 139 ? 111.079 93.049 117.823 1.00 41.36 98 ALA A C 1
ATOM 593 O O . ALA A 1 139 ? 111.671 92.547 116.859 1.00 41.36 98 ALA A O 1
ATOM 595 N N . ALA A 1 140 ? 109.768 93.300 117.799 1.00 40.13 99 ALA A N 1
ATOM 596 C CA . ALA A 1 140 ? 108.985 93.036 116.596 1.00 40.13 99 ALA A CA 1
ATOM 597 C C . ALA A 1 140 ? 109.445 93.910 115.438 1.00 40.13 99 ALA A C 1
ATOM 598 O O . ALA A 1 140 ? 109.543 93.448 114.298 1.00 40.13 99 ALA A O 1
ATOM 600 N N . ILE A 1 141 ? 109.725 95.187 115.712 1.00 39.23 100 ILE A N 1
ATOM 601 C CA . ILE A 1 141 ? 110.239 96.080 114.677 1.00 39.23 100 ILE A CA 1
ATOM 602 C C . ILE A 1 141 ? 111.579 95.574 114.164 1.00 39.23 100 ILE A C 1
ATOM 603 O O . ILE A 1 141 ? 111.836 95.565 112.956 1.00 39.23 100 ILE A O 1
ATOM 608 N N . TRP A 1 142 ? 112.450 95.142 115.075 1.00 42.54 101 TRP A N 1
ATOM 609 C CA . TRP A 1 142 ? 113.744 94.597 114.683 1.00 42.54 101 TRP A CA 1
ATOM 610 C C . TRP A 1 142 ? 113.574 93.433 113.715 1.00 42.54 101 TRP A C 1
ATOM 611 O O . TRP A 1 142 ? 114.119 93.440 112.603 1.00 42.54 101 TRP A O 1
ATOM 622 N N . ALA A 1 143 ? 112.783 92.437 114.116 1.00 38.62 102 ALA A N 1
ATOM 623 C CA . ALA A 1 143 ? 112.618 91.247 113.286 1.00 38.62 102 ALA A CA 1
ATOM 624 C C . ALA A 1 143 ? 111.974 91.591 111.949 1.00 38.62 102 ALA A C 1
ATOM 625 O O . ALA A 1 143 ? 112.430 91.135 110.891 1.00 38.62 102 ALA A O 1
ATOM 627 N N . SER A 1 144 ? 110.920 92.407 111.972 1.00 40.59 103 SER A N 1
ATOM 628 C CA . SER A 1 144 ? 110.182 92.706 110.752 1.00 40.59 103 SER A CA 1
ATOM 629 C C . SER A 1 144 ? 111.025 93.513 109.776 1.00 40.59 103 SER A C 1
ATOM 630 O O . SER A 1 144 ? 111.028 93.237 108.574 1.00 40.59 103 SER A O 1
ATOM 633 N N . SER A 1 145 ? 111.741 94.525 110.270 1.00 40.05 104 SER A N 1
ATOM 634 C CA . SER A 1 145 ? 112.578 95.332 109.391 1.00 40.05 104 SER A CA 1
ATOM 635 C C . SER A 1 145 ? 113.715 94.505 108.812 1.00 40.05 104 SER A C 1
ATOM 636 O O . SER A 1 145 ? 114.035 94.620 107.622 1.00 40.05 104 SER A O 1
ATOM 639 N N . TRP A 1 146 ? 114.338 93.660 109.638 1.00 41.75 105 TRP A N 1
ATOM 640 C CA . TRP A 1 146 ? 115.383 92.777 109.136 1.00 41.75 105 TRP A CA 1
ATOM 641 C C . TRP A 1 146 ? 114.861 91.907 108.003 1.00 41.75 105 TRP A C 1
ATOM 642 O O . TRP A 1 146 ? 115.440 91.871 106.906 1.00 41.75 105 TRP A O 1
ATOM 653 N N . ALA A 1 147 ? 113.747 91.210 108.246 1.00 42.03 106 ALA A N 1
ATOM 654 C CA . ALA A 1 147 ? 113.193 90.326 107.230 1.00 42.03 106 ALA A CA 1
ATOM 655 C C . ALA A 1 147 ? 112.841 91.099 105.969 1.00 42.03 106 ALA A C 1
ATOM 656 O O . ALA A 1 147 ? 113.210 90.699 104.861 1.00 42.03 106 ALA A O 1
ATOM 658 N N . GLU A 1 148 ? 112.156 92.233 106.122 1.00 41.58 107 GLU A N 1
ATOM 659 C CA . GLU A 1 148 ? 111.726 93.005 104.964 1.00 41.58 107 GLU A CA 1
ATOM 660 C C . GLU A 1 148 ? 112.912 93.427 104.114 1.00 41.58 107 GLU A C 1
ATOM 661 O O . GLU A 1 148 ? 112.976 93.111 102.918 1.00 41.58 107 GLU A O 1
ATOM 667 N N . ILE A 1 149 ? 113.885 94.104 104.723 1.00 44.23 108 ILE A N 1
ATOM 668 C CA . ILE A 1 149 ? 115.008 94.634 103.957 1.00 44.23 108 ILE A CA 1
ATOM 669 C C . ILE A 1 149 ? 115.767 93.504 103.277 1.00 44.23 108 ILE A C 1
ATOM 670 O O . ILE A 1 149 ? 115.963 93.513 102.054 1.00 44.23 108 ILE A O 1
ATOM 675 N N . SER A 1 150 ? 116.170 92.494 104.053 1.00 46.09 109 SER A N 1
ATOM 676 C CA . SER A 1 150 ? 117.013 91.443 103.500 1.00 46.09 109 SER A CA 1
ATOM 677 C C . SER A 1 150 ? 116.294 90.680 102.396 1.00 46.09 109 SER A C 1
ATOM 678 O O . SER A 1 150 ? 116.825 90.514 101.289 1.00 46.09 109 SER A O 1
ATOM 681 N N . CYS A 1 151 ? 115.078 90.206 102.679 1.00 46.88 110 CYS A N 1
ATOM 682 C CA . CYS A 1 151 ? 114.368 89.377 101.717 1.00 46.88 110 CYS A CA 1
ATOM 683 C C . CYS A 1 151 ? 114.060 90.151 100.445 1.00 46.88 110 CYS A C 1
ATOM 684 O O . CYS A 1 151 ? 114.260 89.643 99.338 1.00 46.88 110 CYS A O 1
ATOM 687 N N . TRP A 1 152 ? 113.583 91.391 100.573 1.00 48.87 111 TRP A N 1
ATOM 688 C CA . TRP A 1 152 ? 113.220 92.140 99.378 1.00 48.87 111 TRP A CA 1
ATOM 689 C C . TRP A 1 152 ? 114.445 92.440 98.522 1.00 48.87 111 TRP A C 1
ATOM 690 O O . TRP A 1 152 ? 114.429 92.232 97.301 1.00 48.87 111 TRP A O 1
ATOM 701 N N . MET A 1 153 ? 115.534 92.896 99.152 1.00 49.49 112 MET A N 1
ATOM 702 C CA . MET A 1 153 ? 116.744 93.187 98.391 1.00 49.49 112 MET A CA 1
ATOM 703 C C . MET A 1 153 ? 117.253 91.948 97.668 1.00 49.49 112 MET A C 1
ATOM 704 O O . MET A 1 153 ? 117.521 91.984 96.459 1.00 49.49 112 MET A O 1
ATOM 709 N N . TRP A 1 154 ? 117.375 90.828 98.387 1.00 50.22 113 TRP A N 1
ATOM 710 C CA . TRP A 1 154 ? 117.970 89.644 97.777 1.00 50.22 113 TRP A CA 1
ATOM 711 C C . TRP A 1 154 ? 117.067 89.051 96.703 1.00 50.22 113 TRP A C 1
ATOM 712 O O . TRP A 1 154 ? 117.555 88.604 95.659 1.00 50.22 113 TRP A O 1
ATOM 723 N N . SER A 1 155 ? 115.752 89.035 96.931 1.00 51.52 114 SER A N 1
ATOM 724 C CA . SER A 1 155 ? 114.839 88.505 95.926 1.00 51.52 114 SER A CA 1
ATOM 725 C C . SER A 1 155 ? 114.885 89.336 94.653 1.00 51.52 114 SER A C 1
ATOM 726 O O . SER A 1 155 ? 114.951 88.791 93.542 1.00 51.52 114 SER A O 1
ATOM 729 N N . GLY A 1 156 ? 114.852 90.664 94.792 1.00 57.67 115 GLY A N 1
ATOM 730 C CA . GLY A 1 156 ? 114.948 91.507 93.616 1.00 57.67 115 GLY A CA 1
ATOM 731 C C . GLY A 1 156 ? 116.244 91.289 92.864 1.00 57.67 115 GLY A C 1
ATOM 732 O O . GLY A 1 156 ? 116.252 91.190 91.634 1.00 57.67 115 GLY A O 1
ATOM 733 N N . GLU A 1 157 ? 117.356 91.185 93.595 1.00 56.52 116 GLU A N 1
ATOM 734 C CA . GLU A 1 157 ? 118.644 90.985 92.943 1.00 56.52 116 GLU A CA 1
ATOM 735 C C . GLU A 1 157 ? 118.682 89.661 92.191 1.00 56.52 116 GLU A C 1
ATOM 736 O O . GLU A 1 157 ? 119.174 89.593 91.061 1.00 56.52 116 GLU A O 1
ATOM 742 N N . ARG A 1 158 ? 118.157 88.595 92.799 1.00 54.06 117 ARG A N 1
ATOM 743 C CA . ARG A 1 158 ? 118.172 87.289 92.145 1.00 54.06 117 ARG A CA 1
ATOM 744 C C . ARG A 1 158 ? 117.337 87.292 90.871 1.00 54.06 117 ARG A C 1
ATOM 745 O O . ARG A 1 158 ? 117.789 86.823 89.814 1.00 54.06 117 ARG A O 1
ATOM 753 N N . GLN A 1 159 ? 116.106 87.804 90.952 1.00 53.49 118 GLN A N 1
ATOM 754 C CA . GLN A 1 159 ? 115.256 87.836 89.765 1.00 53.49 118 GLN A CA 1
ATOM 755 C C . GLN A 1 159 ? 115.893 88.667 88.662 1.00 53.49 118 GLN A C 1
ATOM 756 O O . GLN A 1 159 ? 115.896 88.272 87.489 1.00 53.49 118 GLN A O 1
ATOM 762 N N . THR A 1 160 ? 116.454 89.821 89.024 1.00 53.69 119 THR A N 1
ATOM 763 C CA . THR A 1 160 ? 117.024 90.701 88.015 1.00 53.69 119 THR A CA 1
ATOM 764 C C . THR A 1 160 ? 118.275 90.093 87.393 1.00 53.69 119 THR A C 1
ATOM 765 O O . THR A 1 160 ? 118.525 90.272 86.200 1.00 53.69 119 THR A O 1
ATOM 769 N N . THR A 1 161 ? 119.067 89.357 88.175 1.00 54.54 120 THR A N 1
ATOM 770 C CA . THR A 1 161 ? 120.237 88.695 87.609 1.00 54.54 120 THR A CA 1
ATOM 771 C C . THR A 1 161 ? 119.835 87.598 86.631 1.00 54.54 120 THR A C 1
ATOM 772 O O . THR A 1 161 ? 120.416 87.474 85.545 1.00 54.54 120 THR A O 1
ATOM 776 N N . LYS A 1 162 ? 118.838 86.786 86.997 1.00 54.15 121 LYS A N 1
ATOM 777 C CA . LYS A 1 162 ? 118.376 85.756 86.071 1.00 54.15 121 LYS A CA 1
ATOM 778 C C . LYS A 1 162 ? 117.860 86.377 84.781 1.00 54.15 121 LYS A C 1
ATOM 779 O O . LYS A 1 162 ? 118.159 85.896 83.679 1.00 54.15 121 LYS A O 1
ATOM 785 N N . MET A 1 163 ? 117.088 87.456 84.903 1.00 57.29 122 MET A N 1
ATOM 786 C CA . MET A 1 163 ? 116.560 88.131 83.725 1.00 57.29 122 MET A CA 1
ATOM 787 C C . MET A 1 163 ? 117.667 88.774 82.898 1.00 57.29 122 MET A C 1
ATOM 788 O O . MET A 1 163 ? 117.592 88.792 81.667 1.00 57.29 122 MET A O 1
ATOM 793 N N . ARG A 1 164 ? 118.712 89.286 83.549 1.00 59.72 123 ARG A N 1
ATOM 794 C CA . ARG A 1 164 ? 119.857 89.831 82.825 1.00 59.72 123 ARG A CA 1
ATOM 795 C C . ARG A 1 164 ? 120.538 88.750 81.998 1.00 59.72 123 ARG A C 1
ATOM 796 O O . ARG A 1 164 ? 120.866 88.956 80.822 1.00 59.72 123 ARG A O 1
ATOM 804 N N . ILE A 1 165 ? 120.777 87.591 82.615 1.00 60.33 124 ILE A N 1
ATOM 805 C CA . ILE A 1 165 ? 121.443 86.494 81.919 1.00 60.33 124 ILE A CA 1
ATOM 806 C C . ILE A 1 165 ? 120.613 86.054 80.722 1.00 60.33 124 ILE A C 1
ATOM 807 O O . ILE A 1 165 ? 121.133 85.870 79.614 1.00 60.33 124 ILE A O 1
ATOM 812 N N . LYS A 1 166 ? 119.305 85.880 80.930 1.00 63.20 125 LYS A N 1
ATOM 813 C CA . LYS A 1 166 ? 118.448 85.441 79.834 1.00 63.20 125 LYS A CA 1
ATOM 814 C C . LYS A 1 166 ? 118.381 86.490 78.732 1.00 63.20 125 LYS A C 1
ATOM 815 O O . LYS A 1 166 ? 118.351 86.149 77.544 1.00 63.20 125 LYS A O 1
ATOM 821 N N . TYR A 1 167 ? 118.363 87.771 79.103 1.00 65.64 126 TYR A N 1
ATOM 822 C CA . TYR A 1 167 ? 118.358 88.837 78.109 1.00 65.64 126 TYR A CA 1
ATOM 823 C C . TYR A 1 167 ? 119.610 88.798 77.249 1.00 65.64 126 TYR A C 1
ATOM 824 O O . TYR A 1 167 ? 119.535 88.911 76.022 1.00 65.64 126 TYR A O 1
ATOM 833 N N . LEU A 1 168 ? 120.779 88.649 77.876 1.00 65.83 127 LEU A N 1
ATOM 834 C CA . LEU A 1 168 ? 122.013 88.596 77.097 1.00 65.83 127 LEU A CA 1
ATOM 835 C C . LEU A 1 168 ? 122.035 87.368 76.197 1.00 65.83 127 LEU A C 1
ATOM 836 O O . LEU A 1 168 ? 122.439 87.447 75.031 1.00 65.83 127 LEU A O 1
ATOM 841 N N . GLU A 1 169 ? 121.602 86.221 76.723 1.00 71.71 128 GLU A N 1
ATOM 842 C CA . GLU A 1 169 ? 121.571 85.008 75.916 1.00 71.71 128 GLU A CA 1
ATOM 843 C C . GLU A 1 169 ? 120.669 85.179 74.702 1.00 71.71 128 GLU A C 1
ATOM 844 O O . GLU A 1 169 ? 121.024 84.780 73.589 1.00 71.71 128 GLU A O 1
ATOM 850 N N . ALA A 1 170 ? 119.494 85.778 74.899 1.00 72.66 129 ALA A N 1
ATOM 851 C CA . ALA A 1 170 ? 118.582 85.993 73.783 1.00 72.66 129 ALA A CA 1
ATOM 852 C C . ALA A 1 170 ? 119.148 87.001 72.793 1.00 72.66 129 ALA A C 1
ATOM 853 O O . ALA A 1 170 ? 118.958 86.862 71.580 1.00 72.66 129 ALA A O 1
ATOM 855 N N . ALA A 1 171 ? 119.835 88.030 73.288 1.00 72.64 130 ALA A N 1
ATOM 856 C CA . ALA A 1 171 ? 120.388 89.039 72.394 1.00 72.64 130 ALA A CA 1
ATOM 857 C C . ALA A 1 171 ? 121.510 88.471 71.536 1.00 72.64 130 ALA A C 1
ATOM 858 O O . ALA A 1 171 ? 121.628 88.814 70.356 1.00 72.64 130 ALA A O 1
ATOM 860 N N . LEU A 1 172 ? 122.347 87.605 72.111 1.00 74.39 131 LEU A N 1
ATOM 861 C CA . LEU A 1 172 ? 123.513 87.119 71.378 1.00 74.39 131 LEU A CA 1
ATOM 862 C C . LEU A 1 172 ? 123.117 86.267 70.180 1.00 74.39 131 LEU A C 1
ATOM 863 O O . LEU A 1 172 ? 123.655 86.445 69.082 1.00 74.39 131 LEU A O 1
ATOM 868 N N . ASN A 1 173 ? 122.179 85.341 70.359 1.00 83.61 132 ASN A N 1
ATOM 869 C CA . ASN A 1 173 ? 121.814 84.432 69.282 1.00 83.61 132 ASN A CA 1
ATOM 870 C C . ASN A 1 173 ? 120.761 85.011 68.347 1.00 83.61 132 ASN A C 1
ATOM 871 O O . ASN A 1 173 ? 120.083 84.252 67.649 1.00 83.61 132 ASN A O 1
ATOM 876 N N . GLN A 1 174 ? 120.605 86.331 68.325 1.00 89.56 133 GLN A N 1
ATOM 877 C CA . GLN A 1 174 ? 119.752 86.979 67.345 1.00 89.56 133 GLN A CA 1
ATOM 878 C C . GLN A 1 174 ? 120.527 87.211 66.052 1.00 89.56 133 GLN A C 1
ATOM 879 O O . GLN A 1 174 ? 121.760 87.229 66.031 1.00 89.56 133 GLN A O 1
ATOM 885 N N . ASP A 1 175 ? 119.790 87.389 64.962 1.00 104.78 134 ASP A N 1
ATOM 886 C CA . ASP A 1 175 ? 120.421 87.644 63.676 1.00 104.78 134 ASP A CA 1
ATOM 887 C C . ASP A 1 175 ? 121.002 89.052 63.632 1.00 104.78 134 ASP A C 1
ATOM 888 O O . ASP A 1 175 ? 120.581 89.946 64.368 1.00 104.78 134 ASP A O 1
ATOM 893 N N . ILE A 1 176 ? 121.993 89.242 62.761 1.00 104.55 135 ILE A N 1
ATOM 894 C CA . ILE A 1 176 ? 122.616 90.556 62.624 1.00 104.55 135 ILE A CA 1
ATOM 895 C C . ILE A 1 176 ? 121.626 91.552 62.034 1.00 104.55 135 ILE A C 1
ATOM 896 O O . ILE A 1 176 ? 121.618 92.737 62.399 1.00 104.55 135 ILE A O 1
ATOM 901 N N . GLN A 1 177 ? 120.774 91.090 61.117 1.00 107.74 136 GLN A N 1
ATOM 902 C CA . GLN A 1 177 ? 119.749 91.959 60.551 1.00 107.74 136 GLN A CA 1
ATOM 903 C C . GLN A 1 177 ? 118.780 92.453 61.617 1.00 107.74 136 GLN A C 1
ATOM 904 O O . GLN A 1 177 ? 118.139 93.493 61.437 1.00 107.74 136 GLN A O 1
ATOM 910 N N . PHE A 1 178 ? 118.655 91.723 62.728 1.00 99.42 137 PHE A N 1
ATOM 911 C CA . PHE A 1 178 ? 117.851 92.209 63.844 1.00 99.42 137 PHE A CA 1
ATOM 912 C C . PHE A 1 178 ? 118.437 93.494 64.413 1.00 99.42 137 PHE A C 1
ATOM 913 O O . PHE A 1 178 ? 117.715 94.467 64.653 1.00 99.42 137 PHE A O 1
ATOM 921 N N . PHE A 1 179 ? 119.752 93.515 64.633 1.00 100.04 138 PHE A N 1
ATOM 922 C CA . PHE A 1 179 ? 120.387 94.723 65.144 1.00 100.04 138 PHE A CA 1
ATOM 923 C C . PHE A 1 179 ? 120.440 95.812 64.088 1.00 100.04 138 PHE A C 1
ATOM 924 O O . PHE A 1 179 ? 120.432 97.002 64.423 1.00 100.04 138 PHE A O 1
ATOM 932 N N . ASP A 1 180 ? 120.503 95.429 62.812 1.00 113.57 139 ASP A N 1
ATOM 933 C CA . ASP A 1 180 ? 120.552 96.427 61.750 1.00 113.57 139 ASP A CA 1
ATOM 934 C C . ASP A 1 180 ? 119.239 97.196 61.647 1.00 113.57 139 ASP A C 1
ATOM 935 O O . ASP A 1 180 ? 119.242 98.413 61.423 1.00 113.57 139 ASP A O 1
ATOM 940 N N . THR A 1 181 ? 118.107 96.509 61.805 1.00 111.62 140 THR A N 1
ATOM 941 C CA . THR A 1 181 ? 116.801 97.114 61.562 1.00 111.62 140 THR A CA 1
ATOM 942 C C . THR A 1 181 ? 115.964 97.241 62.828 1.00 111.62 140 THR A C 1
ATOM 943 O O . THR A 1 181 ? 115.519 98.345 63.155 1.00 111.62 140 THR A O 1
ATOM 947 N N . GLU A 1 182 ? 115.733 96.141 63.550 1.00 107.71 141 GLU A N 1
ATOM 948 C CA . GLU A 1 182 ? 114.759 96.146 64.637 1.00 107.71 141 GLU A CA 1
ATOM 949 C C . GLU A 1 182 ? 115.200 97.049 65.782 1.00 107.71 141 GLU A C 1
ATOM 950 O O . GLU A 1 182 ? 114.548 98.052 66.090 1.00 107.71 141 GLU A O 1
ATOM 956 N N . VAL A 1 183 ? 116.309 96.704 66.428 1.00 101.03 142 VAL A N 1
ATOM 957 C CA . VAL A 1 183 ? 116.768 97.419 67.614 1.00 101.03 142 VAL A CA 1
ATOM 958 C C . VAL A 1 183 ? 118.250 97.729 67.454 1.00 101.03 142 VAL A C 1
ATOM 959 O O . VAL A 1 183 ? 119.051 96.843 67.147 1.00 101.03 142 VAL A O 1
ATOM 963 N N . ARG A 1 184 ? 118.609 98.990 67.667 1.00 99.78 143 ARG A N 1
ATOM 964 C CA . ARG A 1 184 ? 120.004 99.394 67.591 1.00 99.78 143 ARG A CA 1
ATOM 965 C C . ARG A 1 184 ? 120.795 98.808 68.755 1.00 99.78 143 ARG A C 1
ATOM 966 O O . ARG A 1 184 ? 120.249 98.523 69.824 1.00 99.78 143 ARG A O 1
ATOM 974 N N . THR A 1 185 ? 122.098 98.621 68.534 1.00 93.38 144 THR A N 1
ATOM 975 C CA . THR A 1 185 ? 122.955 98.092 69.592 1.00 93.38 144 THR A CA 1
ATOM 976 C C . THR A 1 185 ? 123.015 99.043 70.781 1.00 93.38 144 THR A C 1
ATOM 977 O O . THR A 1 185 ? 123.021 98.605 71.939 1.00 93.38 144 THR A O 1
ATOM 981 N N . SER A 1 186 ? 123.069 100.350 70.512 1.00 91.23 145 SER A N 1
ATOM 982 C CA . SER A 1 186 ? 123.015 101.328 71.592 1.00 91.23 145 SER A CA 1
ATOM 983 C C . SER A 1 186 ? 121.718 101.194 72.378 1.00 91.23 145 SER A C 1
ATOM 984 O O . SER A 1 186 ? 121.706 101.351 73.604 1.00 91.23 145 SER A O 1
ATOM 987 N N . ASP A 1 187 ? 120.618 100.896 71.685 1.00 92.26 146 ASP A N 1
ATOM 988 C CA . ASP A 1 187 ? 119.358 100.648 72.375 1.00 92.26 146 ASP A CA 1
ATOM 989 C C . ASP A 1 187 ? 119.452 99.417 73.267 1.00 92.26 146 ASP A C 1
ATOM 990 O O . ASP A 1 187 ? 118.897 99.401 74.368 1.00 92.26 146 ASP A O 1
ATOM 995 N N . VAL A 1 188 ? 120.157 98.378 72.814 1.00 84.75 147 VAL A N 1
ATOM 996 C CA . VAL A 1 188 ? 120.319 97.176 73.630 1.00 84.75 147 VAL A CA 1
ATOM 997 C C . VAL A 1 188 ? 121.123 97.486 74.890 1.00 84.75 147 VAL A C 1
ATOM 998 O O . VAL A 1 188 ? 120.792 97.031 75.993 1.00 84.75 147 VAL A O 1
ATOM 1002 N N . VAL A 1 189 ? 122.201 98.257 74.744 1.00 83.45 148 VAL A N 1
ATOM 1003 C CA . VAL A 1 189 ? 123.019 98.602 75.907 1.00 83.45 148 VAL A CA 1
ATOM 1004 C C . VAL A 1 189 ? 122.224 99.470 76.879 1.00 83.45 148 VAL A C 1
ATOM 1005 O O . VAL A 1 189 ? 122.280 99.287 78.103 1.00 83.45 148 VAL A O 1
ATOM 1009 N N . PHE A 1 190 ? 121.468 100.433 76.352 1.00 81.75 149 PHE A N 1
ATOM 1010 C CA . PHE A 1 190 ? 120.617 101.233 77.224 1.00 81.75 149 PHE A CA 1
ATOM 1011 C C . PHE A 1 190 ? 119.561 100.367 77.896 1.00 81.75 149 PHE A C 1
ATOM 1012 O O . PHE A 1 190 ? 119.181 100.617 79.044 1.00 81.75 149 PHE A O 1
ATOM 1020 N N . ALA A 1 191 ? 119.076 99.341 77.196 1.00 78.35 150 ALA A N 1
ATOM 1021 C CA . ALA A 1 191 ? 118.088 98.444 77.780 1.00 78.35 150 ALA A CA 1
ATOM 1022 C C . ALA A 1 191 ? 118.687 97.645 78.926 1.00 78.35 150 ALA A C 1
ATOM 1023 O O . ALA A 1 191 ? 118.012 97.366 79.920 1.00 78.35 150 ALA A O 1
ATOM 1025 N N . ILE A 1 192 ? 119.954 97.252 78.801 1.00 71.87 151 ILE A N 1
ATOM 1026 C CA . ILE A 1 192 ? 120.580 96.549 79.919 1.00 71.87 151 ILE A CA 1
ATOM 1027 C C . ILE A 1 192 ? 120.834 97.515 81.075 1.00 71.87 151 ILE A C 1
ATOM 1028 O O . ILE A 1 192 ? 120.762 97.129 82.244 1.00 71.87 151 ILE A O 1
ATOM 1033 N N . ASN A 1 193 ? 121.084 98.791 80.781 1.00 76.35 152 ASN A N 1
ATOM 1034 C CA . ASN A 1 193 ? 121.116 99.777 81.861 1.00 76.35 152 ASN A CA 1
ATOM 1035 C C . ASN A 1 193 ? 119.764 99.855 82.571 1.00 76.35 152 ASN A C 1
ATOM 1036 O O . ASN A 1 193 ? 119.687 99.839 83.808 1.00 76.35 152 ASN A O 1
ATOM 1041 N N . THR A 1 194 ? 118.682 99.915 81.793 1.00 74.35 153 THR A N 1
ATOM 1042 C CA . THR A 1 194 ? 117.351 100.044 82.373 1.00 74.35 153 THR A CA 1
ATOM 1043 C C . THR A 1 194 ? 116.963 98.799 83.158 1.00 74.35 153 THR A C 1
ATOM 1044 O O . THR A 1 194 ? 116.286 98.892 84.183 1.00 74.35 153 THR A O 1
ATOM 1048 N N . ASP A 1 195 ? 117.370 97.619 82.693 1.00 71.28 154 ASP A N 1
ATOM 1049 C CA . ASP A 1 195 ? 116.994 96.421 83.430 1.00 71.28 154 ASP A CA 1
ATOM 1050 C C . ASP A 1 195 ? 117.831 96.291 84.690 1.00 71.28 154 ASP A C 1
ATOM 1051 O O . ASP A 1 195 ? 117.358 95.763 85.701 1.00 71.28 154 ASP A O 1
ATOM 1056 N N . ALA A 1 196 ? 119.077 96.775 84.649 1.00 70.88 155 ALA A N 1
ATOM 1057 C CA . ALA A 1 196 ? 119.890 96.817 85.853 1.00 70.88 155 ALA A CA 1
ATOM 1058 C C . ALA A 1 196 ? 119.369 97.820 86.866 1.00 70.88 155 ALA A C 1
ATOM 1059 O O . ALA A 1 196 ? 119.640 97.671 88.062 1.00 70.88 155 ALA A O 1
ATOM 1061 N N . VAL A 1 197 ? 118.636 98.840 86.429 1.00 65.98 156 VAL A N 1
ATOM 1062 C CA . VAL A 1 197 ? 118.200 99.841 87.396 1.00 65.98 156 VAL A CA 1
ATOM 1063 C C . VAL A 1 197 ? 116.720 99.712 87.737 1.00 65.98 156 VAL A C 1
ATOM 1064 O O . VAL A 1 197 ? 116.368 99.360 88.868 1.00 65.98 156 VAL A O 1
ATOM 1068 N N . MET A 1 198 ? 115.845 99.959 86.763 1.00 62.08 157 MET A N 1
ATOM 1069 C CA . MET A 1 198 ? 114.452 100.273 87.064 1.00 62.08 157 MET A CA 1
ATOM 1070 C C . MET A 1 198 ? 113.648 99.043 87.472 1.00 62.08 157 MET A C 1
ATOM 1071 O O . MET A 1 198 ? 112.896 99.077 88.452 1.00 62.08 157 MET A O 1
ATOM 1076 N N . VAL A 1 199 ? 113.787 97.943 86.731 1.00 56.72 158 VAL A N 1
ATOM 1077 C CA . VAL A 1 199 ? 113.024 96.738 87.059 1.00 56.72 158 VAL A CA 1
ATOM 1078 C C . VAL A 1 199 ? 113.447 96.198 88.420 1.00 56.72 158 VAL A C 1
ATOM 1079 O O . VAL A 1 199 ? 112.611 95.827 89.254 1.00 56.72 158 VAL A O 1
ATOM 1083 N N . GLN A 1 200 ? 114.759 96.148 88.659 1.00 58.95 159 GLN A N 1
ATOM 1084 C CA . GLN A 1 200 ? 115.263 95.686 89.947 1.00 58.95 159 GLN A CA 1
ATOM 1085 C C . GLN A 1 200 ? 114.797 96.595 91.072 1.00 58.95 159 GLN A C 1
ATOM 1086 O O . GLN A 1 200 ? 114.393 96.125 92.141 1.00 58.95 159 GLN A O 1
ATOM 1092 N N . ASP A 1 201 ? 114.837 97.909 90.844 1.00 59.01 160 ASP A N 1
ATOM 1093 C CA . ASP A 1 201 ? 114.422 98.856 91.867 1.00 59.01 160 ASP A CA 1
ATOM 1094 C C . ASP A 1 201 ? 112.950 98.689 92.205 1.00 59.01 160 ASP A C 1
ATOM 1095 O O . ASP A 1 201 ? 112.557 98.797 93.371 1.00 59.01 160 ASP A O 1
ATOM 1100 N N . ALA A 1 202 ? 112.117 98.425 91.198 1.00 52.93 161 ALA A N 1
ATOM 1101 C CA . ALA A 1 202 ? 110.691 98.280 91.462 1.00 52.93 161 ALA A CA 1
ATOM 1102 C C . ALA A 1 202 ? 110.379 96.972 92.170 1.00 52.93 161 ALA A C 1
ATOM 1103 O O . ALA A 1 202 ? 109.583 96.948 93.114 1.00 52.93 161 ALA A O 1
ATOM 1105 N N . ILE A 1 203 ? 110.984 95.865 91.732 1.00 51.83 162 ILE A N 1
ATOM 1106 C CA . ILE A 1 203 ? 110.634 94.569 92.304 1.00 51.83 162 ILE A CA 1
ATOM 1107 C C . ILE A 1 203 ? 111.433 94.244 93.553 1.00 51.83 162 ILE A C 1
ATOM 1108 O O . ILE A 1 203 ? 111.207 93.190 94.160 1.00 51.83 162 ILE A O 1
ATOM 1113 N N . SER A 1 204 ? 112.353 95.111 93.967 1.00 53.74 163 SER A N 1
ATOM 1114 C CA . SER A 1 204 ? 113.130 94.845 95.166 1.00 53.74 163 SER A CA 1
ATOM 1115 C C . SER A 1 204 ? 112.833 95.782 96.324 1.00 53.74 163 SER A C 1
ATOM 1116 O O . SER A 1 204 ? 112.429 95.309 97.382 1.00 53.74 163 SER A O 1
ATOM 1119 N N . GLU A 1 205 ? 112.990 97.091 96.152 1.00 53.44 164 GLU A N 1
ATOM 1120 C CA . GLU A 1 205 ? 112.839 98.002 97.280 1.00 53.44 164 GLU A CA 1
ATOM 1121 C C . GLU A 1 205 ? 111.502 98.726 97.242 1.00 53.44 164 GLU A C 1
ATOM 1122 O O . GLU A 1 205 ? 110.858 98.902 98.279 1.00 53.44 164 GLU A O 1
ATOM 1128 N N . LYS A 1 206 ? 111.077 99.150 96.053 1.00 50.59 165 LYS A N 1
ATOM 1129 C CA . LYS A 1 206 ? 109.865 99.952 95.944 1.00 50.59 165 LYS A CA 1
ATOM 1130 C C . LYS A 1 206 ? 108.634 99.159 96.358 1.00 50.59 165 LYS A C 1
ATOM 1131 O O . LYS A 1 206 ? 107.698 99.712 96.945 1.00 50.59 165 LYS A O 1
ATOM 1137 N N . LEU A 1 207 ? 108.610 97.860 96.061 1.00 46.24 166 LEU A N 1
ATOM 1138 C CA . LEU A 1 207 ? 107.462 97.040 96.434 1.00 46.24 166 LEU A CA 1
ATOM 1139 C C . LEU A 1 207 ? 107.363 96.887 97.946 1.00 46.24 166 LEU A C 1
ATOM 1140 O O . LEU A 1 207 ? 106.280 97.028 98.533 1.00 46.24 166 LEU A O 1
ATOM 1145 N N . GLY A 1 208 ? 108.489 96.588 98.596 1.00 44.92 167 GLY A N 1
ATOM 1146 C CA . GLY A 1 208 ? 108.485 96.474 100.043 1.00 44.92 167 GLY A CA 1
ATOM 1147 C C . GLY A 1 208 ? 108.089 97.772 100.718 1.00 44.92 167 GLY A C 1
ATOM 1148 O O . GLY A 1 208 ? 107.316 97.777 101.676 1.00 44.92 167 GLY A O 1
ATOM 1149 N N . ASN A 1 209 ? 108.609 98.893 100.217 1.00 44.88 168 ASN A N 1
ATOM 1150 C CA . ASN A 1 209 ? 108.242 100.188 100.774 1.00 44.88 168 ASN A CA 1
ATOM 1151 C C . ASN A 1 209 ? 106.766 100.489 100.555 1.00 44.88 168 ASN A C 1
ATOM 1152 O O . ASN A 1 209 ? 106.113 101.070 101.425 1.00 44.88 168 ASN A O 1
ATOM 1157 N N . PHE A 1 210 ? 106.225 100.118 99.396 1.00 41.22 169 PHE A N 1
ATOM 1158 C CA . PHE A 1 210 ? 104.803 100.331 99.149 1.00 41.22 169 PHE A CA 1
ATOM 1159 C C . PHE A 1 210 ? 103.955 99.553 100.146 1.00 41.22 169 PHE A C 1
ATOM 1160 O O . PHE A 1 210 ? 103.000 100.089 100.719 1.00 41.22 169 PHE A O 1
ATOM 1168 N N . ILE A 1 211 ? 104.293 98.281 100.365 1.00 41.82 170 ILE A N 1
ATOM 1169 C CA . ILE A 1 211 ? 103.555 97.481 101.340 1.00 41.82 170 ILE A CA 1
ATOM 1170 C C . ILE A 1 211 ? 103.689 98.084 102.731 1.00 41.82 170 ILE A C 1
ATOM 1171 O O . ILE A 1 211 ? 102.712 98.179 103.485 1.00 41.82 170 ILE A O 1
ATOM 1176 N N . HIS A 1 212 ? 104.901 98.510 103.084 1.00 43.34 171 HIS A N 1
ATOM 1177 C CA . HIS A 1 212 ? 105.157 99.067 104.406 1.00 43.34 171 HIS A CA 1
ATOM 1178 C C . HIS A 1 212 ? 104.343 100.335 104.635 1.00 43.34 171 HIS A C 1
ATOM 1179 O O . HIS A 1 212 ? 103.771 100.535 105.711 1.00 43.34 171 HIS A O 1
ATOM 1186 N N . TYR A 1 213 ? 104.259 101.196 103.621 1.00 44.71 172 TYR A N 1
ATOM 1187 C CA . TYR A 1 213 ? 103.552 102.460 103.790 1.00 44.71 172 TYR A CA 1
ATOM 1188 C C . TYR A 1 213 ? 102.041 102.268 103.750 1.00 44.71 172 TYR A C 1
ATOM 1189 O O . TYR A 1 213 ? 101.308 102.979 104.444 1.00 44.71 172 TYR A O 1
ATOM 1198 N N . MET A 1 214 ? 101.551 101.305 102.965 1.00 41.12 173 MET A 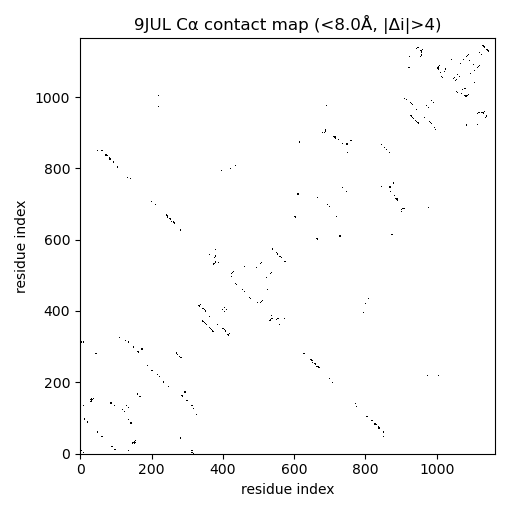N 1
ATOM 1199 C CA . MET A 1 214 ? 100.142 100.934 103.070 1.00 41.12 173 MET A CA 1
ATOM 1200 C C . MET A 1 214 ? 99.808 100.446 104.473 1.00 41.12 173 MET A C 1
ATOM 1201 O O . MET A 1 214 ? 98.780 100.828 105.050 1.00 41.12 173 MET A O 1
ATOM 1206 N N . ALA A 1 215 ? 100.666 99.596 105.037 1.00 42.17 174 ALA A N 1
ATOM 1207 C CA . ALA A 1 215 ? 100.427 99.099 106.385 1.00 42.17 174 ALA A CA 1
ATOM 1208 C C . ALA A 1 215 ? 100.431 100.241 107.390 1.00 42.17 174 ALA A C 1
ATOM 1209 O O . ALA A 1 215 ? 99.564 100.310 108.268 1.00 42.17 174 ALA A O 1
ATOM 1211 N N . THR A 1 216 ? 101.393 101.157 107.265 1.00 41.40 175 THR A N 1
ATOM 1212 C CA . THR A 1 216 ? 101.467 102.284 108.189 1.00 41.40 175 THR A CA 1
ATOM 1213 C C . THR A 1 216 ? 100.229 103.163 108.084 1.00 41.40 175 THR A C 1
ATOM 1214 O O . THR A 1 216 ? 99.655 103.565 109.097 1.00 41.40 175 THR A O 1
ATOM 1218 N N . PHE A 1 217 ? 99.790 103.452 106.859 1.00 41.26 176 PHE A N 1
ATOM 1219 C CA . PHE A 1 217 ? 98.611 104.289 106.662 1.00 41.26 176 PHE A CA 1
ATOM 1220 C C . PHE A 1 217 ? 97.371 103.653 107.277 1.00 41.26 176 PHE A C 1
ATOM 1221 O O . PHE A 1 217 ? 96.653 104.290 108.061 1.00 41.26 176 PHE A O 1
ATOM 1229 N N . VAL A 1 218 ? 97.114 102.386 106.946 1.00 41.20 177 VAL A N 1
ATOM 1230 C CA . VAL A 1 218 ? 95.913 101.721 107.444 1.00 41.20 177 VAL A CA 1
ATOM 1231 C C . VAL A 1 218 ? 95.954 101.608 108.963 1.00 41.20 177 VAL A C 1
ATOM 1232 O O . VAL A 1 218 ? 94.967 101.897 109.651 1.00 41.20 177 VAL A O 1
ATOM 1236 N N . SER A 1 219 ? 97.099 101.194 109.511 1.00 39.13 178 SER A N 1
ATOM 1237 C CA . SER A 1 219 ? 97.208 101.021 110.953 1.00 39.13 178 SER A CA 1
ATOM 1238 C C . SER A 1 219 ? 97.055 102.347 111.683 1.00 39.13 178 SER A C 1
ATOM 1239 O O . SER A 1 219 ? 96.401 102.417 112.728 1.00 39.13 178 SER A O 1
ATOM 1242 N N . GLY A 1 220 ? 97.658 103.412 111.152 1.00 40.70 179 GLY A N 1
ATOM 1243 C CA . GLY A 1 220 ? 97.531 104.709 111.791 1.00 40.70 179 GLY A CA 1
ATOM 1244 C C . GLY A 1 220 ? 96.102 105.203 111.801 1.00 40.70 179 GLY A C 1
ATOM 1245 O O . GLY A 1 220 ? 95.614 105.708 112.815 1.00 40.70 179 GLY A O 1
ATOM 1246 N N . PHE A 1 221 ? 95.405 105.051 110.677 1.00 40.27 180 PHE A N 1
ATOM 1247 C CA . PHE A 1 221 ? 94.013 105.481 110.631 1.00 40.27 180 PHE A CA 1
ATOM 1248 C C . PHE A 1 221 ? 93.159 104.674 111.599 1.00 40.27 180 PHE A C 1
ATOM 1249 O O . PHE A 1 221 ? 92.329 105.234 112.327 1.00 40.27 180 PHE A O 1
ATOM 1257 N N . ILE A 1 222 ? 93.367 103.357 111.644 1.00 38.72 181 ILE A N 1
ATOM 1258 C CA . ILE A 1 222 ? 92.585 102.516 112.548 1.00 38.72 181 ILE A CA 1
ATOM 1259 C C . ILE A 1 222 ? 92.837 102.913 113.996 1.00 38.72 181 ILE A C 1
ATOM 1260 O O . ILE A 1 222 ? 91.899 103.079 114.785 1.00 38.72 181 ILE A O 1
ATOM 1265 N N . VAL A 1 223 ? 94.109 103.080 114.365 1.00 40.16 182 VAL A N 1
ATOM 1266 C CA . VAL A 1 223 ? 94.451 103.422 115.743 1.00 40.16 182 VAL A CA 1
ATOM 1267 C C . VAL A 1 223 ? 93.844 104.765 116.123 1.00 40.16 182 VAL A C 1
ATOM 1268 O O . VAL A 1 223 ? 93.196 104.900 117.167 1.00 40.16 182 VAL A O 1
ATOM 1272 N N . GLY A 1 224 ? 94.016 105.770 115.264 1.00 36.61 183 GLY A N 1
ATOM 1273 C CA . GLY A 1 224 ? 93.503 107.090 115.585 1.00 36.61 183 GLY A CA 1
ATOM 1274 C C . GLY A 1 224 ? 91.995 107.110 115.725 1.00 36.61 183 GLY A C 1
ATOM 1275 O O . GLY A 1 224 ? 91.452 107.712 116.658 1.00 36.61 183 GLY A O 1
ATOM 1276 N N . PHE A 1 225 ? 91.294 106.450 114.800 1.00 42.00 184 PHE A N 1
ATOM 1277 C CA . PHE A 1 225 ? 89.838 106.476 114.848 1.00 42.00 184 PHE A CA 1
ATOM 1278 C C . PHE A 1 225 ? 89.309 105.719 116.055 1.00 42.00 184 PHE A C 1
ATOM 1279 O O . PHE A 1 225 ? 88.493 106.260 116.814 1.00 42.00 184 PHE A O 1
ATOM 1287 N N . THR A 1 226 ? 89.805 104.497 116.281 1.00 38.50 185 THR A N 1
ATOM 1288 C CA . THR A 1 226 ? 89.352 103.709 117.422 1.00 38.50 185 THR A CA 1
ATOM 1289 C C . THR A 1 226 ? 89.708 104.380 118.740 1.00 38.50 185 THR A C 1
ATOM 1290 O O . THR A 1 226 ? 89.053 104.138 119.759 1.00 38.50 185 THR A O 1
ATOM 1294 N N . ALA A 1 227 ? 90.742 105.223 118.752 1.00 41.25 186 ALA A N 1
ATOM 1295 C CA . ALA A 1 227 ? 91.048 105.955 119.978 1.00 41.25 186 ALA A CA 1
ATOM 1296 C C . ALA A 1 227 ? 90.080 107.118 120.168 1.00 41.25 186 ALA A C 1
ATOM 1297 O O . ALA A 1 227 ? 89.284 107.127 121.112 1.00 41.25 186 ALA A O 1
ATOM 1299 N N . VAL A 1 228 ? 90.121 108.106 119.275 1.00 42.70 187 VAL A N 1
ATOM 1300 C CA . VAL A 1 228 ? 89.211 109.252 119.323 1.00 42.70 187 VAL A CA 1
ATOM 1301 C C . VAL A 1 228 ? 88.804 109.549 117.883 1.00 42.70 187 VAL A C 1
ATOM 1302 O O . VAL A 1 228 ? 89.533 110.220 117.148 1.00 42.70 187 VAL A O 1
ATOM 1306 N N . TRP A 1 229 ? 87.645 109.033 117.465 1.00 45.31 188 TRP A N 1
ATOM 1307 C CA . TRP A 1 229 ? 87.168 109.317 116.114 1.00 45.31 188 TRP A CA 1
ATOM 1308 C C . TRP A 1 229 ? 87.023 110.814 115.838 1.00 45.31 188 TRP A C 1
ATOM 1309 O O . TRP A 1 229 ? 87.283 111.260 114.716 1.00 45.31 188 TRP A O 1
ATOM 1320 N N . GLN A 1 230 ? 86.603 111.576 116.852 1.00 43.24 189 GLN A N 1
ATOM 1321 C CA . GLN A 1 230 ? 86.380 113.036 116.666 1.00 43.24 189 GLN A CA 1
ATOM 1322 C C . GLN A 1 230 ? 87.700 113.705 116.270 1.00 43.24 189 GLN A C 1
ATOM 1323 O O . GLN A 1 230 ? 87.756 114.307 115.179 1.00 43.24 189 GLN A O 1
ATOM 1329 N N . LEU A 1 231 ? 88.716 113.601 117.129 1.00 41.77 190 LEU A N 1
ATOM 1330 C CA . LEU A 1 231 ? 90.023 114.255 116.856 1.00 41.77 190 LEU A CA 1
ATOM 1331 C C . LEU A 1 231 ? 90.643 113.645 115.594 1.00 41.77 190 LEU A C 1
ATOM 1332 O O . LEU A 1 231 ? 91.294 114.391 114.840 1.00 41.77 190 LEU A O 1
ATOM 1337 N N . ALA A 1 232 ? 90.442 112.342 115.374 1.00 40.60 191 ALA A N 1
ATOM 1338 C CA . ALA A 1 232 ? 90.988 111.677 114.169 1.00 40.60 191 ALA A CA 1
ATOM 1339 C C . ALA A 1 232 ? 90.454 112.377 112.917 1.00 40.60 191 ALA A C 1
ATOM 1340 O O . ALA A 1 232 ? 91.258 112.645 112.008 1.00 40.60 191 ALA A O 1
ATOM 1342 N N . LEU A 1 233 ? 89.150 112.669 112.885 1.00 40.62 192 LEU A N 1
ATOM 1343 C CA . LEU A 1 233 ? 88.541 113.366 111.720 1.00 40.62 192 LEU A CA 1
ATOM 1344 C C . LEU A 1 233 ? 89.207 114.733 111.543 1.00 40.62 192 LEU A C 1
ATOM 1345 O O . LEU A 1 233 ? 89.561 115.074 110.398 1.00 40.62 192 LEU A O 1
ATOM 1350 N N . VAL A 1 234 ? 89.369 115.480 112.639 1.00 40.31 193 VAL A N 1
ATOM 1351 C CA . VAL A 1 234 ? 89.997 116.833 112.567 1.00 40.31 193 VAL A CA 1
ATOM 1352 C C . VAL A 1 234 ? 91.435 116.681 112.064 1.00 40.31 193 VAL A C 1
ATOM 1353 O O . VAL A 1 234 ? 91.830 117.443 111.158 1.00 40.31 193 VAL A O 1
ATOM 1357 N N . THR A 1 235 ? 92.181 115.724 112.624 1.00 39.25 194 THR A N 1
ATOM 1358 C CA . THR A 1 235 ? 93.590 115.498 112.209 1.00 39.25 194 THR A CA 1
ATOM 1359 C C . THR A 1 235 ? 93.612 115.042 110.748 1.00 39.25 194 THR A C 1
ATOM 1360 O O . THR A 1 235 ? 94.532 115.454 110.016 1.00 39.25 194 THR A O 1
ATOM 1364 N N . LEU A 1 236 ? 92.631 114.228 110.345 1.00 39.84 195 LEU A N 1
ATOM 1365 C CA . LEU A 1 236 ? 92.548 113.745 108.940 1.00 39.84 195 LEU A CA 1
ATOM 1366 C C . LEU A 1 236 ? 92.412 114.950 108.005 1.00 39.84 195 LEU A C 1
ATOM 1367 O O . LEU A 1 236 ? 93.079 114.952 106.957 1.00 39.84 195 LEU A O 1
ATOM 1372 N N . ALA A 1 237 ? 91.587 115.933 108.378 1.00 40.89 196 ALA A N 1
ATOM 1373 C CA . ALA A 1 237 ? 91.408 117.149 107.550 1.00 40.89 196 ALA A CA 1
ATOM 1374 C C . ALA A 1 237 ? 92.705 117.965 107.540 1.00 40.89 196 ALA A C 1
ATOM 1375 O O . ALA A 1 237 ? 92.961 118.651 106.532 1.00 40.89 196 ALA A O 1
ATOM 1377 N N . VAL A 1 238 ? 93.480 117.905 108.627 1.00 42.63 197 VAL A N 1
ATOM 1378 C CA . VAL A 1 238 ? 94.752 118.684 108.734 1.00 42.63 197 VAL A CA 1
ATOM 1379 C C . VAL A 1 238 ? 95.843 118.026 107.883 1.00 42.63 197 VAL A C 1
ATOM 1380 O O . VAL A 1 238 ? 96.750 118.754 107.436 1.00 42.63 197 VAL A O 1
ATOM 1384 N N . VAL A 1 239 ? 95.766 116.710 107.667 1.00 42.23 198 VAL A N 1
ATOM 1385 C CA . VAL A 1 239 ? 96.851 115.985 106.932 1.00 42.23 198 VAL A CA 1
ATOM 1386 C C . VAL A 1 239 ? 97.078 116.587 105.537 1.00 42.23 198 VAL A C 1
ATOM 1387 O O . VAL A 1 239 ? 98.244 116.914 105.237 1.00 42.23 198 VAL A O 1
ATOM 1391 N N . PRO A 1 240 ? 96.055 116.763 104.667 1.00 42.67 199 PRO A N 1
ATOM 1392 C CA . PRO A 1 240 ? 96.283 117.245 103.296 1.00 42.67 199 PRO A CA 1
ATOM 1393 C C . PRO A 1 240 ? 97.136 118.519 103.222 1.00 42.67 199 PRO A C 1
ATOM 1394 O O . PRO A 1 240 ? 97.996 118.583 102.367 1.00 42.67 199 PRO A O 1
ATOM 1398 N N . LEU A 1 241 ? 96.886 119.491 104.105 1.00 43.89 200 LEU A N 1
ATOM 1399 C CA . LEU A 1 241 ? 97.624 120.783 104.042 1.00 43.89 200 LEU A CA 1
ATOM 1400 C C . LEU A 1 241 ? 99.129 120.511 104.126 1.00 43.89 200 LEU A C 1
ATOM 1401 O O . LEU A 1 241 ? 99.865 121.002 103.248 1.00 43.89 200 LEU A O 1
ATOM 1406 N N . ILE A 1 242 ? 99.561 119.742 105.130 1.00 45.04 201 ILE A N 1
ATOM 1407 C CA . ILE A 1 242 ? 101.013 119.453 105.321 1.00 45.04 201 ILE A CA 1
ATOM 1408 C C . ILE A 1 242 ? 101.535 118.706 104.089 1.00 45.04 201 ILE A C 1
ATOM 1409 O O . ILE A 1 242 ? 102.591 119.108 103.557 1.00 45.04 201 ILE A O 1
ATOM 1414 N N . ALA A 1 243 ? 100.810 117.675 103.643 1.00 46.45 202 ALA A N 1
ATOM 1415 C CA . ALA A 1 243 ? 101.252 116.874 102.478 1.00 46.45 202 ALA A CA 1
ATOM 1416 C C . ALA A 1 243 ? 101.333 117.770 101.237 1.00 46.45 202 ALA A C 1
ATOM 1417 O O . ALA A 1 243 ? 102.317 117.644 100.481 1.00 46.45 202 ALA A O 1
ATOM 1419 N N . VAL A 1 244 ? 100.344 118.648 101.048 1.00 47.29 203 VAL A N 1
ATOM 1420 C CA . VAL A 1 244 ? 100.313 119.541 99.852 1.00 47.29 203 VAL A CA 1
ATOM 1421 C C . VAL A 1 244 ? 101.575 120.410 99.850 1.00 47.29 203 VAL A C 1
ATOM 1422 O O . VAL A 1 244 ? 102.260 120.451 98.809 1.00 47.29 203 VAL A O 1
ATOM 1426 N N . ILE A 1 245 ? 101.880 121.054 100.981 1.00 49.93 204 ILE A N 1
ATOM 1427 C CA . ILE A 1 245 ? 103.061 121.968 101.046 1.00 49.93 204 ILE A CA 1
ATOM 1428 C C . ILE A 1 245 ? 104.320 121.163 100.708 1.00 49.93 204 ILE A C 1
ATOM 1429 O O . ILE A 1 245 ? 105.135 121.655 99.901 1.00 49.93 204 ILE A O 1
ATOM 1434 N N . GLY A 1 246 ? 104.458 119.966 101.287 1.00 53.59 205 GLY A N 1
ATOM 1435 C CA . GLY A 1 246 ? 105.650 119.132 101.039 1.00 53.59 205 GLY A CA 1
ATOM 1436 C C . GLY A 1 246 ? 105.819 118.828 99.561 1.00 53.59 205 GLY A C 1
ATOM 1437 O O . GLY A 1 246 ? 106.946 118.984 99.052 1.00 53.59 205 GLY A O 1
ATOM 1438 N N . GLY A 1 247 ? 104.733 118.429 98.891 1.00 55.59 206 GLY A N 1
ATOM 1439 C CA . GLY A 1 247 ? 104.793 118.122 97.448 1.00 55.59 206 GLY A CA 1
ATOM 1440 C C . GLY A 1 247 ? 105.202 119.340 96.636 1.00 55.59 206 GLY A C 1
ATOM 1441 O O . GLY A 1 247 ? 106.081 119.196 95.763 1.00 55.59 206 GLY A O 1
ATOM 1442 N N . ILE A 1 248 ? 104.600 120.498 96.922 1.00 56.83 207 ILE A N 1
ATOM 1443 C CA . ILE A 1 248 ? 104.917 121.749 96.170 1.00 56.83 207 ILE A CA 1
ATOM 1444 C C . ILE A 1 248 ? 106.403 122.067 96.358 1.00 56.83 207 ILE A C 1
ATOM 1445 O O . ILE A 1 248 ? 107.079 122.350 95.348 1.00 56.83 207 ILE A O 1
ATOM 1450 N N . HIS A 1 249 ? 106.892 122.001 97.599 1.00 59.23 208 HIS A N 1
ATOM 1451 C CA . HIS A 1 249 ? 108.313 122.336 97.889 1.00 59.23 208 HIS A CA 1
ATOM 1452 C C . HIS A 1 249 ? 109.226 121.390 97.101 1.00 59.23 208 HIS A C 1
ATOM 1453 O O . HIS A 1 249 ? 110.177 121.870 96.444 1.00 59.23 208 HIS A O 1
ATOM 1460 N N . THR A 1 250 ? 108.933 120.087 97.147 1.00 62.55 209 THR A N 1
ATOM 1461 C CA . THR A 1 250 ? 109.779 119.086 96.443 1.00 62.55 209 THR A CA 1
ATOM 1462 C C . THR A 1 250 ? 109.787 119.392 94.942 1.00 62.55 209 THR A C 1
ATOM 1463 O O . THR A 1 250 ? 110.888 119.435 94.356 1.00 62.55 209 THR A O 1
ATOM 1467 N N . THR A 1 251 ? 108.608 119.619 94.355 1.00 62.76 210 THR A N 1
ATOM 1468 C CA . THR A 1 251 ? 108.510 119.884 92.895 1.00 62.76 210 THR A CA 1
ATOM 1469 C C . THR A 1 251 ? 109.298 121.150 92.548 1.00 62.76 210 THR A C 1
ATOM 1470 O O . THR A 1 251 ? 110.068 121.115 91.567 1.00 62.76 210 THR A O 1
ATOM 1474 N N . THR A 1 252 ? 109.122 122.218 93.331 1.00 63.66 211 THR A N 1
ATOM 1475 C CA . THR A 1 252 ? 109.796 123.508 93.023 1.00 63.66 211 THR A CA 1
ATOM 1476 C C . THR A 1 252 ? 111.312 123.299 93.028 1.00 63.66 211 THR A C 1
ATOM 1477 O O . THR A 1 252 ? 111.970 123.735 92.062 1.00 63.66 211 THR A O 1
ATOM 1481 N N . LEU A 1 253 ? 111.837 122.638 94.065 1.00 65.50 212 LEU A N 1
ATOM 1482 C CA . LEU A 1 253 ? 113.308 122.441 94.177 1.00 65.50 212 LEU A CA 1
ATOM 1483 C C . LEU A 1 253 ? 113.802 121.613 92.986 1.00 65.50 212 LEU A C 1
ATOM 1484 O O . LEU A 1 253 ? 114.840 121.980 92.408 1.00 65.50 212 LEU A O 1
ATOM 1489 N N . SER A 1 254 ? 113.075 120.549 92.633 1.00 70.50 213 SER A N 1
ATOM 1490 C CA . SER A 1 254 ? 113.489 119.678 91.503 1.00 70.50 213 SER A CA 1
ATOM 1491 C C . SER A 1 254 ? 113.578 120.513 90.222 1.00 70.50 213 SER A C 1
ATOM 1492 O O . SER A 1 254 ? 114.591 120.388 89.505 1.00 70.50 213 SER A O 1
ATOM 1495 N N . LYS A 1 255 ? 112.569 121.349 89.963 1.00 72.98 214 LYS A N 1
ATOM 1496 C CA . LYS A 1 255 ? 112.554 122.193 88.739 1.00 72.98 214 LYS A CA 1
ATOM 1497 C C . LYS A 1 255 ? 113.766 123.130 88.749 1.00 72.98 214 LYS A C 1
ATOM 1498 O O . LYS A 1 255 ? 114.485 123.180 87.728 1.00 72.98 214 LYS A O 1
ATOM 1504 N N . LEU A 1 256 ? 113.994 123.827 89.865 1.00 70.47 215 LEU A N 1
ATOM 1505 C CA . LEU A 1 256 ? 115.125 124.791 89.955 1.00 70.47 215 LEU A CA 1
ATOM 1506 C C . LEU A 1 256 ? 116.450 124.025 89.875 1.00 70.47 215 LEU A C 1
ATOM 1507 O O . LEU A 1 256 ? 117.403 124.562 89.278 1.00 70.47 215 LEU A O 1
ATOM 1512 N N . SER A 1 257 ? 116.498 122.819 90.449 1.00 73.88 216 SER A N 1
ATOM 1513 C CA . SER A 1 257 ? 117.726 121.984 90.383 1.00 73.88 216 SER A CA 1
ATOM 1514 C C . SER A 1 257 ? 118.051 121.674 88.918 1.00 73.88 216 SER A C 1
ATOM 1515 O O . SER A 1 257 ? 119.238 121.756 88.549 1.00 73.88 216 SER A O 1
ATOM 1518 N N . ASN A 1 258 ? 117.031 121.345 88.120 1.00 80.94 217 ASN A N 1
ATOM 1519 C CA . ASN A 1 258 ? 117.244 121.048 86.679 1.00 80.94 217 ASN A CA 1
ATOM 1520 C C . ASN A 1 258 ? 117.857 122.277 86.001 1.00 80.94 217 ASN A C 1
ATOM 1521 O O . ASN A 1 258 ? 118.819 122.104 85.225 1.00 80.94 217 ASN A O 1
ATOM 1526 N N . LYS A 1 259 ? 117.328 123.468 86.298 1.00 77.63 218 LYS A N 1
ATOM 1527 C CA . LYS A 1 259 ? 117.868 124.718 85.700 1.00 77.63 218 LYS A CA 1
ATOM 1528 C C . LYS A 1 259 ? 119.345 124.858 86.083 1.00 77.63 218 LYS A C 1
ATOM 1529 O O . LYS A 1 259 ? 120.177 125.072 85.182 1.00 77.63 218 LYS A O 1
ATOM 1535 N N . SER A 1 260 ? 119.654 124.729 87.375 1.00 81.54 219 SER A N 1
ATOM 1536 C CA . SER A 1 260 ? 121.057 124.870 87.839 1.00 81.54 219 SER A CA 1
ATOM 1537 C C . SER A 1 260 ? 121.924 123.809 87.154 1.00 81.54 219 SER A C 1
ATOM 1538 O O . SER A 1 260 ? 123.050 124.146 86.744 1.00 81.54 219 SER A O 1
ATOM 1541 N N . GLN A 1 261 ? 121.402 122.587 87.014 1.00 82.47 220 GLN A N 1
ATOM 1542 C CA . GLN A 1 261 ? 122.192 121.477 86.417 1.00 82.47 220 GLN A CA 1
ATOM 1543 C C . GLN A 1 261 ? 122.625 121.852 84.997 1.00 82.47 220 GLN A C 1
ATOM 1544 O O . GLN A 1 261 ? 123.829 121.721 84.698 1.00 82.47 220 GLN A O 1
ATOM 1550 N N . GLU A 1 262 ? 121.689 122.306 84.157 1.00 85.97 221 GLU A N 1
ATOM 1551 C CA . GLU A 1 262 ? 122.035 122.603 82.739 1.00 85.97 221 GLU A CA 1
ATOM 1552 C C . GLU A 1 262 ? 122.996 123.798 82.690 1.00 85.97 221 GLU A C 1
ATOM 1553 O O . GLU A 1 262 ? 123.904 123.785 81.838 1.00 85.97 221 GLU A O 1
ATOM 1559 N N . SER A 1 263 ? 122.808 124.783 83.574 1.00 83.27 222 SER A N 1
ATOM 1560 C CA . SER A 1 263 ? 123.727 125.952 83.622 1.00 83.27 222 SER A CA 1
ATOM 1561 C C . SER A 1 263 ? 125.142 125.474 83.962 1.00 83.27 222 SER A C 1
ATOM 1562 O O . SER A 1 263 ? 126.099 125.957 83.324 1.00 83.27 222 SER A O 1
ATOM 1565 N N . LEU A 1 264 ? 125.263 124.558 84.927 1.00 86.88 223 LEU A N 1
ATOM 1566 C CA . LEU A 1 264 ? 126.592 124.004 85.301 1.00 86.88 223 LEU A CA 1
ATOM 1567 C C . LEU A 1 264 ? 127.183 123.268 84.096 1.00 86.88 223 LEU A C 1
ATOM 1568 O O . LEU A 1 264 ? 128.406 123.378 83.879 1.00 86.88 223 LEU A O 1
ATOM 1573 N N . SER A 1 265 ? 126.344 122.549 83.344 1.00 87.62 224 SER A N 1
ATOM 1574 C CA . SER A 1 265 ? 126.821 121.820 82.141 1.00 87.62 224 SER A CA 1
ATOM 1575 C C . SER A 1 265 ? 127.422 122.814 81.141 1.00 87.62 224 SER A C 1
ATOM 1576 O O . SER A 1 265 ? 128.472 122.494 80.553 1.00 87.62 224 SER A O 1
ATOM 1579 N N . GLN A 1 266 ? 126.782 123.975 80.969 1.00 88.55 225 GLN A N 1
ATOM 1580 C CA . GLN A 1 266 ? 127.308 125.015 80.047 1.00 88.55 225 GLN A CA 1
ATOM 1581 C C . GLN A 1 266 ? 128.712 125.422 80.503 1.00 88.55 225 GLN A C 1
ATOM 1582 O O . GLN A 1 266 ? 129.615 125.492 79.646 1.00 88.55 225 GLN A O 1
ATOM 1588 N N . ALA A 1 267 ? 128.884 125.669 81.804 1.00 88.89 226 ALA A N 1
ATOM 1589 C CA . ALA A 1 267 ? 130.205 126.069 82.342 1.00 88.89 226 ALA A CA 1
ATOM 1590 C C . ALA A 1 267 ? 131.227 124.964 82.056 1.00 88.89 226 ALA A C 1
ATOM 1591 O O . ALA A 1 267 ? 132.344 125.290 81.608 1.00 88.89 226 ALA A O 1
ATOM 1593 N N . GLY A 1 268 ? 130.849 123.704 82.296 1.00 93.20 227 GLY A N 1
ATOM 1594 C CA . GLY A 1 268 ? 131.756 122.572 82.024 1.00 93.20 227 GLY A CA 1
ATOM 1595 C C . GLY A 1 268 ? 132.129 122.510 80.554 1.00 93.20 227 GLY A C 1
ATOM 1596 O O . GLY A 1 268 ? 133.303 122.217 80.255 1.00 93.20 227 GLY A O 1
ATOM 1597 N N . ASN A 1 269 ? 131.167 122.785 79.668 1.00 94.76 228 ASN A N 1
ATOM 1598 C CA . ASN A 1 269 ? 131.433 122.773 78.205 1.00 94.76 228 ASN A CA 1
ATOM 1599 C C . ASN A 1 269 ? 132.509 123.818 77.890 1.00 94.76 228 ASN A C 1
ATOM 1600 O O . ASN A 1 269 ? 133.419 123.508 77.101 1.00 94.76 228 ASN A O 1
ATOM 1605 N N . ILE A 1 270 ? 132.408 125.003 78.500 1.00 90.00 229 ILE A N 1
ATOM 1606 C CA . ILE A 1 270 ? 133.416 126.081 78.270 1.00 90.00 229 ILE A CA 1
ATOM 1607 C C . ILE A 1 270 ? 134.799 125.537 78.642 1.00 90.00 229 ILE A C 1
ATOM 1608 O O . ILE A 1 270 ? 135.734 125.694 77.831 1.00 90.00 229 ILE A O 1
ATOM 1613 N N . VAL A 1 271 ? 134.911 124.903 79.812 1.00 93.17 230 VAL A N 1
ATOM 1614 C CA . VAL A 1 271 ? 136.220 124.347 80.268 1.00 93.17 230 VAL A CA 1
ATOM 1615 C C . VAL A 1 271 ? 136.692 123.300 79.252 1.00 93.17 230 VAL A C 1
ATOM 1616 O O . VAL A 1 271 ? 137.869 123.364 78.848 1.00 93.17 230 VAL A O 1
ATOM 1620 N N . GLU A 1 272 ? 135.801 122.391 78.845 1.00 100.84 231 GLU A N 1
ATOM 1621 C CA . GLU A 1 272 ? 136.182 121.314 77.892 1.00 100.84 231 GLU A CA 1
ATOM 1622 C C . GLU A 1 272 ? 136.703 121.952 76.601 1.00 100.84 231 GLU A C 1
ATOM 1623 O O . GLU A 1 272 ? 137.779 121.531 76.130 1.00 100.84 231 GLU A O 1
ATOM 1629 N N . GLN A 1 273 ? 135.954 122.911 76.053 1.00 101.55 232 GLN A N 1
ATOM 1630 C CA . GLN A 1 273 ? 136.369 123.600 74.802 1.00 101.55 232 GLN A CA 1
ATOM 1631 C C . GLN A 1 273 ? 137.739 124.247 75.018 1.00 101.55 232 GLN A C 1
ATOM 1632 O O . GLN A 1 273 ? 138.622 124.070 74.157 1.00 101.55 232 GLN A O 1
ATOM 1638 N N . THR A 1 274 ? 137.908 124.966 76.130 1.00 99.53 233 THR A N 1
ATOM 1639 C CA . THR A 1 274 ? 139.187 125.677 76.384 1.00 99.53 233 THR A CA 1
ATOM 1640 C C . THR A 1 274 ? 140.331 124.659 76.426 1.00 99.53 233 THR A C 1
ATOM 1641 O O . THR A 1 274 ? 141.383 124.939 75.827 1.00 99.53 233 THR A O 1
ATOM 1645 N N . VAL A 1 275 ? 140.124 123.522 77.097 1.00 101.50 234 VAL A N 1
ATOM 1646 C CA . VAL A 1 275 ? 141.209 122.506 77.244 1.00 101.50 234 VAL A CA 1
ATOM 1647 C C . VAL A 1 275 ? 141.561 121.929 75.867 1.00 101.50 234 VAL A C 1
ATOM 1648 O O . VAL A 1 275 ? 142.763 121.781 75.584 1.00 101.50 234 VAL A O 1
ATOM 1652 N N . VAL A 1 276 ? 140.556 121.613 75.045 1.00 103.30 235 VAL A N 1
ATOM 1653 C CA . VAL A 1 276 ? 140.839 120.971 73.724 1.00 103.30 235 VAL A CA 1
ATOM 1654 C C . VAL A 1 276 ? 141.475 122.007 72.789 1.00 103.30 235 VAL A C 1
ATOM 1655 O O . VAL A 1 276 ? 142.199 121.592 71.863 1.00 103.30 235 VAL A O 1
ATOM 1659 N N . GLN A 1 277 ? 141.218 123.297 73.024 1.00 108.14 236 GLN A N 1
ATOM 1660 C CA . GLN A 1 277 ? 141.831 124.371 72.198 1.00 108.14 236 GLN A CA 1
ATOM 1661 C C . GLN A 1 277 ? 142.949 125.051 72.993 1.00 108.14 236 GLN A C 1
ATOM 1662 O O . GLN A 1 277 ? 143.406 126.122 72.555 1.00 108.14 236 GLN A O 1
ATOM 1668 N N . ILE A 1 278 ? 143.395 124.444 74.096 1.00 104.22 237 ILE A N 1
ATOM 1669 C CA . ILE A 1 278 ? 144.402 125.117 74.974 1.00 104.22 237 ILE A CA 1
ATOM 1670 C C . ILE A 1 278 ? 145.587 125.596 74.124 1.00 104.22 237 ILE A C 1
ATOM 1671 O O . ILE A 1 278 ? 146.105 126.690 74.414 1.00 104.22 237 ILE A O 1
ATOM 1676 N N . ARG A 1 279 ? 145.985 124.821 73.110 1.00 109.64 238 ARG A N 1
ATOM 1677 C CA . ARG A 1 279 ? 147.172 125.194 72.295 1.00 109.64 238 ARG A CA 1
ATOM 1678 C C . ARG A 1 279 ? 146.958 126.582 71.686 1.00 109.64 238 ARG A C 1
ATOM 1679 O O . ARG A 1 279 ? 147.741 127.491 72.013 1.00 109.64 238 ARG A O 1
ATOM 1687 N N . VAL A 1 280 ? 145.922 126.746 70.857 1.00 110.08 239 VAL A N 1
ATOM 1688 C CA . VAL A 1 280 ? 145.695 128.051 70.166 1.00 110.08 239 VAL A CA 1
ATOM 1689 C C . VAL A 1 280 ? 145.357 129.117 71.218 1.00 110.08 239 VAL A C 1
ATOM 1690 O O . VAL A 1 280 ? 145.833 130.261 71.073 1.00 110.08 239 VAL A O 1
ATOM 1694 N N . VAL A 1 281 ? 144.584 128.746 72.243 1.00 104.49 240 VAL A N 1
ATOM 1695 C CA . VAL A 1 281 ? 144.185 129.718 73.304 1.00 104.49 240 VAL A CA 1
ATOM 1696 C C . VAL A 1 281 ? 145.454 130.272 73.962 1.00 104.49 240 VAL A C 1
ATOM 1697 O O . VAL A 1 281 ? 145.552 131.507 74.106 1.00 104.49 240 VAL A O 1
ATOM 1701 N N . MET A 1 282 ? 146.393 129.392 74.326 1.00 107.40 241 MET A N 1
ATOM 1702 C CA . MET A 1 282 ? 147.661 129.830 74.971 1.00 107.40 241 MET A CA 1
ATOM 1703 C C . MET A 1 282 ? 148.572 130.493 73.931 1.00 107.40 241 MET A C 1
ATOM 1704 O O . MET A 1 282 ? 149.261 131.465 74.293 1.00 107.40 241 MET A O 1
ATOM 1709 N N . ALA A 1 283 ? 148.573 129.986 72.695 1.00 109.97 242 ALA A N 1
ATOM 1710 C CA . ALA A 1 283 ? 149.412 130.569 71.622 1.00 109.97 242 ALA A CA 1
ATOM 1711 C C . ALA A 1 283 ? 149.041 132.045 71.453 1.00 109.97 242 ALA A C 1
ATOM 1712 O O . ALA A 1 283 ? 149.954 132.860 71.216 1.00 109.97 242 ALA A O 1
ATOM 1714 N N . PHE A 1 284 ? 147.750 132.368 71.566 1.00 110.83 243 PHE A N 1
ATOM 1715 C CA . PHE A 1 284 ? 147.310 133.786 71.488 1.00 110.83 243 PHE A CA 1
ATOM 1716 C C . PHE A 1 284 ? 147.189 134.336 72.912 1.00 110.83 243 PHE A C 1
ATOM 1717 O O . PHE A 1 284 ? 148.115 134.118 73.716 1.00 110.83 243 PHE A O 1
ATOM 1725 N N . VAL A 1 285 ? 146.084 135.023 73.212 1.00 103.10 244 VAL A N 1
ATOM 1726 C CA . VAL A 1 285 ? 145.851 135.537 74.596 1.00 103.10 244 VAL A CA 1
ATOM 1727 C C . VAL A 1 285 ? 144.385 135.291 74.961 1.00 103.10 244 VAL A C 1
ATOM 1728 O O . VAL A 1 285 ? 143.684 136.268 75.294 1.00 103.10 244 VAL A O 1
ATOM 1732 N N . GLY A 1 286 ? 143.943 134.030 74.913 1.00 95.55 245 GLY A N 1
ATOM 1733 C CA . GLY A 1 286 ? 142.526 133.718 75.182 1.00 95.55 245 GLY A CA 1
ATOM 1734 C C . GLY A 1 286 ? 142.285 133.262 76.609 1.00 95.55 245 GLY A C 1
ATOM 1735 O O . GLY A 1 286 ? 141.129 132.931 76.932 1.00 95.55 245 GLY A O 1
ATOM 1736 N N . GLU A 1 287 ? 143.333 133.247 77.437 1.00 92.47 246 GLU A N 1
ATOM 1737 C CA . GLU A 1 287 ? 143.195 132.776 78.841 1.00 92.47 246 GLU A CA 1
ATOM 1738 C C . GLU A 1 287 ? 142.120 133.614 79.538 1.00 92.47 246 GLU A C 1
ATOM 1739 O O . GLU A 1 287 ? 141.219 133.018 80.160 1.00 92.47 246 GLU A O 1
ATOM 1745 N N . SER A 1 288 ? 142.208 134.942 79.424 1.00 86.92 247 SER A N 1
ATOM 1746 C CA . SER A 1 288 ? 141.187 135.836 80.031 1.00 86.92 247 SER A CA 1
ATOM 1747 C C . SER A 1 288 ? 139.848 135.649 79.310 1.00 86.92 247 SER A C 1
ATOM 1748 O O . SER A 1 288 ? 138.827 135.475 79.999 1.00 86.92 247 SER A O 1
ATOM 1751 N N . ARG A 1 289 ? 139.866 135.672 77.975 1.00 87.70 248 ARG A N 1
ATOM 1752 C CA . ARG A 1 289 ? 138.617 135.507 77.182 1.00 87.70 248 ARG A CA 1
ATOM 1753 C C . ARG A 1 289 ? 137.866 134.273 77.691 1.00 87.70 248 ARG A C 1
ATOM 1754 O O . ARG A 1 289 ? 136.646 134.382 77.926 1.00 87.70 248 ARG A O 1
ATOM 1762 N N . ALA A 1 290 ? 138.571 133.150 77.856 1.00 80.77 249 ALA A N 1
ATOM 1763 C CA . ALA A 1 290 ? 137.929 131.898 78.319 1.00 80.77 249 ALA A CA 1
ATOM 1764 C C . ALA A 1 290 ? 137.377 132.097 79.734 1.00 80.77 249 ALA A C 1
ATOM 1765 O O . ALA A 1 290 ? 136.240 131.656 79.994 1.00 80.77 249 ALA A O 1
ATOM 1767 N N . SER A 1 291 ? 138.155 132.742 80.607 1.00 77.60 250 SER A N 1
ATOM 1768 C CA . SER A 1 291 ? 137.711 132.982 82.005 1.00 77.60 250 SER A CA 1
ATOM 1769 C C . SER A 1 291 ? 136.435 133.829 82.001 1.00 77.60 250 SER A C 1
ATOM 1770 O O . SER A 1 291 ? 135.517 133.510 82.781 1.00 77.60 250 SER A O 1
ATOM 1773 N N . GLN A 1 292 ? 136.383 134.861 81.154 1.00 77.25 251 GLN A N 1
ATOM 1774 C CA . GLN A 1 292 ? 135.185 135.739 81.072 1.00 77.25 251 GLN A CA 1
ATOM 1775 C C . GLN A 1 292 ? 133.956 134.885 80.743 1.00 77.25 251 GLN A C 1
ATOM 1776 O O . GLN A 1 292 ? 132.940 135.016 81.450 1.00 77.25 251 GLN A O 1
ATOM 1782 N N . ALA A 1 293 ? 134.050 134.053 79.703 1.00 74.31 252 ALA A N 1
ATOM 1783 C CA . ALA A 1 293 ? 132.915 133.187 79.305 1.00 74.31 252 ALA A CA 1
ATOM 1784 C C . ALA A 1 293 ? 132.520 132.304 80.492 1.00 74.31 252 ALA A C 1
ATOM 1785 O O . ALA A 1 293 ? 131.311 132.203 80.783 1.00 74.31 252 ALA A O 1
ATOM 1787 N N . TYR A 1 294 ? 133.512 131.707 81.159 1.00 69.91 253 TYR A N 1
ATOM 1788 C CA . TYR A 1 294 ? 133.237 130.842 82.335 1.00 69.91 253 TYR A CA 1
ATOM 1789 C C . TYR A 1 294 ? 132.537 131.677 83.410 1.00 69.91 253 TYR A C 1
ATOM 1790 O O . TYR A 1 294 ? 131.564 131.186 84.008 1.00 69.91 253 TYR A O 1
ATOM 1799 N N . SER A 1 295 ? 133.009 132.909 83.623 1.00 70.46 254 SER A N 1
ATOM 1800 C CA . SER A 1 295 ? 132.404 133.802 84.646 1.00 70.46 254 SER A CA 1
ATOM 1801 C C . SER A 1 295 ? 130.912 133.979 84.352 1.00 70.46 254 SER A C 1
ATOM 1802 O O . SER A 1 295 ? 130.108 133.865 85.296 1.00 70.46 254 SER A O 1
ATOM 1805 N N . SER A 1 296 ? 130.568 134.236 83.088 1.00 68.33 255 SER A N 1
ATOM 1806 C CA . SER A 1 296 ? 129.147 134.450 82.709 1.00 68.33 255 SER A CA 1
ATOM 1807 C C . SER A 1 296 ? 128.329 133.206 83.069 1.00 68.33 255 SER A C 1
ATOM 1808 O O . SER A 1 296 ? 127.271 133.361 83.709 1.00 68.33 255 SER A O 1
ATOM 1811 N N . ALA A 1 297 ? 128.815 132.021 82.687 1.00 67.36 256 ALA A N 1
ATOM 1812 C CA . ALA A 1 297 ? 128.082 130.765 82.972 1.00 67.36 256 ALA A CA 1
ATOM 1813 C C . ALA A 1 297 ? 127.949 130.580 84.487 1.00 67.36 256 ALA A C 1
ATOM 1814 O O . ALA A 1 297 ? 126.844 130.226 84.945 1.00 67.36 256 ALA A O 1
ATOM 1816 N N . LEU A 1 298 ? 129.033 130.821 85.231 1.00 64.57 257 LEU A N 1
ATOM 1817 C CA . LEU A 1 298 ? 129.007 130.661 86.709 1.00 64.57 257 LEU A CA 1
ATOM 1818 C C . LEU A 1 298 ? 127.974 131.626 87.298 1.00 64.57 257 LEU A C 1
ATOM 1819 O O . LEU A 1 298 ? 127.250 131.222 88.228 1.00 64.57 257 LEU A O 1
ATOM 1824 N N . LYS A 1 299 ? 127.919 132.854 86.774 1.00 64.77 258 LYS A N 1
ATOM 1825 C CA . LYS A 1 299 ? 126.956 133.864 87.285 1.00 64.77 258 LYS A CA 1
ATOM 1826 C C . LYS A 1 299 ? 125.530 133.344 87.075 1.00 64.77 258 LYS A C 1
ATOM 1827 O O . LYS A 1 299 ? 124.732 133.408 88.025 1.00 64.77 258 LYS A O 1
ATOM 1833 N N . ILE A 1 300 ? 125.237 132.821 85.881 1.00 64.63 259 ILE A N 1
ATOM 1834 C CA . ILE A 1 300 ? 123.884 132.258 85.605 1.00 64.63 259 ILE A CA 1
ATOM 1835 C C . ILE A 1 300 ? 123.602 131.161 86.634 1.00 64.63 259 ILE A C 1
ATOM 1836 O O . ILE A 1 300 ? 122.507 131.178 87.230 1.00 64.63 259 ILE A O 1
ATOM 1841 N N . ALA A 1 301 ? 124.568 130.265 86.855 1.00 65.12 260 ALA A N 1
ATOM 1842 C CA . ALA A 1 301 ? 124.364 129.136 87.793 1.00 65.12 260 ALA A CA 1
ATOM 1843 C C . ALA A 1 301 ? 124.068 129.662 89.202 1.00 65.12 260 ALA A C 1
ATOM 1844 O O . ALA A 1 301 ? 123.121 129.150 89.829 1.00 65.12 260 ALA A O 1
ATOM 1846 N N . GLN A 1 302 ? 124.842 130.641 89.679 1.00 62.57 261 GLN A N 1
ATOM 1847 C CA . GLN A 1 302 ? 124.656 131.124 91.076 1.00 62.57 261 GLN A CA 1
ATOM 1848 C C . GLN A 1 302 ? 123.279 131.788 91.200 1.00 62.57 261 GLN A C 1
ATOM 1849 O O . GLN A 1 302 ? 122.629 131.590 92.242 1.00 62.57 261 GLN A O 1
ATOM 1855 N N . LYS A 1 303 ? 122.849 132.527 90.172 1.00 63.01 262 LYS A N 1
ATOM 1856 C CA . LYS A 1 303 ? 121.504 133.160 90.198 1.00 63.01 262 LYS A CA 1
ATOM 1857 C C . LYS A 1 303 ? 120.448 132.062 90.350 1.00 63.01 262 LYS A C 1
ATOM 1858 O O . LYS A 1 303 ? 119.548 132.222 91.195 1.00 63.01 262 LYS A O 1
ATOM 1864 N N . LEU A 1 304 ? 120.563 130.989 89.563 1.00 65.11 263 LEU A N 1
ATOM 1865 C CA . LEU A 1 304 ? 119.612 129.851 89.675 1.00 65.11 263 LEU A CA 1
ATOM 1866 C C . LEU A 1 304 ? 119.717 129.262 91.085 1.00 65.11 263 LEU A C 1
ATOM 1867 O O . LEU A 1 304 ? 118.667 128.916 91.655 1.00 65.11 263 LEU A O 1
ATOM 1872 N N . GLY A 1 305 ? 120.938 129.161 91.619 1.00 62.44 264 GLY A N 1
ATOM 1873 C CA . GLY A 1 305 ? 121.127 128.660 92.994 1.00 62.44 264 GLY A CA 1
ATOM 1874 C C . GLY A 1 305 ? 120.443 129.567 94.003 1.00 62.44 264 GLY A C 1
ATOM 1875 O O . GLY A 1 305 ? 119.813 129.037 94.936 1.00 62.44 264 GLY A O 1
ATOM 1876 N N . TYR A 1 306 ? 120.547 130.885 93.813 1.00 59.76 265 TYR A N 1
ATOM 1877 C CA . TYR A 1 306 ? 119.865 131.847 94.716 1.00 59.76 265 TYR A CA 1
ATOM 1878 C C . TYR A 1 306 ? 118.371 131.521 94.738 1.00 59.76 265 TYR A C 1
ATOM 1879 O O . TYR A 1 306 ? 117.794 131.420 95.838 1.00 59.76 265 TYR A O 1
ATOM 1888 N N . LYS A 1 307 ? 117.771 131.351 93.556 1.00 58.94 266 LYS A N 1
ATOM 1889 C CA . LYS A 1 307 ? 116.332 130.990 93.476 1.00 58.94 266 LYS A CA 1
ATOM 1890 C C . LYS A 1 307 ? 116.124 129.656 94.195 1.00 58.94 266 LYS A C 1
ATOM 1891 O O . LYS A 1 307 ? 115.198 129.570 95.023 1.00 58.94 266 LYS A O 1
ATOM 1897 N N . THR A 1 308 ? 116.964 128.664 93.887 1.00 58.27 267 THR A N 1
ATOM 1898 C CA . THR A 1 308 ? 116.851 127.332 94.533 1.00 58.27 267 THR A CA 1
ATOM 1899 C C . THR A 1 308 ? 116.843 127.516 96.054 1.00 58.27 267 THR A C 1
ATOM 1900 O O . THR A 1 308 ? 115.957 126.933 96.710 1.00 58.27 267 THR A O 1
ATOM 1904 N N . GLY A 1 309 ? 117.786 128.300 96.586 1.00 54.53 268 GLY A N 1
ATOM 1905 C CA . GLY A 1 309 ? 117.858 128.468 98.029 1.00 54.53 268 GLY A CA 1
ATOM 1906 C C . GLY A 1 309 ? 116.651 129.192 98.589 1.00 54.53 268 GLY A C 1
ATOM 1907 O O . GLY A 1 309 ? 116.104 128.803 99.627 1.00 54.53 268 GLY A O 1
ATOM 1908 N N . LEU A 1 310 ? 116.213 130.252 97.906 1.00 52.38 269 LEU A N 1
ATOM 1909 C CA . LEU A 1 310 ? 115.023 130.970 98.351 1.00 52.38 269 LEU A CA 1
ATOM 1910 C C . LEU A 1 310 ? 113.798 130.066 98.340 1.00 52.38 269 LEU A C 1
ATOM 1911 O O . LEU A 1 310 ? 112.987 130.094 99.273 1.00 52.38 269 LEU A O 1
ATOM 1916 N N . ALA A 1 311 ? 113.646 129.255 97.291 1.00 52.16 270 ALA A N 1
ATOM 1917 C CA . ALA A 1 311 ? 112.502 128.352 97.213 1.00 52.16 270 ALA A CA 1
ATOM 1918 C C . ALA A 1 311 ? 112.538 127.307 98.321 1.00 52.16 270 ALA A C 1
ATOM 1919 O O . ALA A 1 311 ? 111.502 126.987 98.914 1.00 52.16 270 ALA A O 1
ATOM 1921 N N . LYS A 1 312 ? 113.719 126.754 98.607 1.00 54.83 271 LYS A N 1
ATOM 1922 C CA . LYS A 1 312 ? 113.829 125.774 99.684 1.00 54.83 271 LYS A CA 1
ATOM 1923 C C . LYS A 1 312 ? 113.469 126.393 101.029 1.00 54.83 271 LYS A C 1
ATOM 1924 O O . LYS A 1 312 ? 112.737 125.789 101.831 1.00 54.83 271 LYS A O 1
ATOM 1930 N N . GLY A 1 313 ? 113.968 127.603 101.289 1.00 53.24 272 GLY A N 1
ATOM 1931 C CA . GLY A 1 313 ? 113.620 128.282 102.524 1.00 53.24 272 GLY A CA 1
ATOM 1932 C C . GLY A 1 313 ? 112.133 128.542 102.641 1.00 53.24 272 GLY A C 1
ATOM 1933 O O . GLY A 1 313 ? 111.538 128.327 103.699 1.00 53.24 272 GLY A O 1
ATOM 1934 N N . MET A 1 314 ? 111.509 128.997 101.552 1.00 54.81 273 MET A N 1
ATOM 1935 C CA . MET A 1 314 ? 110.075 129.256 101.587 1.00 54.81 273 MET A CA 1
ATOM 1936 C C . MET A 1 314 ? 109.290 127.976 101.823 1.00 54.81 273 MET A C 1
ATOM 1937 O O . MET A 1 314 ? 108.301 127.979 102.559 1.00 54.81 273 MET A O 1
ATOM 1942 N N . GLY A 1 315 ? 109.717 126.869 101.216 1.00 54.52 274 GLY A N 1
ATOM 1943 C CA . GLY A 1 315 ? 109.008 125.616 101.422 1.00 54.52 274 GLY A CA 1
ATOM 1944 C C . GLY A 1 315 ? 109.071 125.141 102.861 1.00 54.52 274 GLY A C 1
ATOM 1945 O O . GLY A 1 315 ? 108.053 124.756 103.450 1.00 54.52 274 GLY A O 1
ATOM 1946 N N . LEU A 1 316 ? 110.268 125.168 103.452 1.00 54.11 275 LEU A N 1
ATOM 1947 C CA . LEU A 1 316 ? 110.392 124.744 104.845 1.00 54.11 275 LEU A CA 1
ATOM 1948 C C . LEU A 1 316 ? 109.627 125.675 105.778 1.00 54.11 275 LEU A C 1
ATOM 1949 O O . LEU A 1 316 ? 108.962 125.220 106.719 1.00 54.11 275 LEU A O 1
ATOM 1954 N N . GLY A 1 317 ? 109.697 126.982 105.531 1.00 52.93 276 GLY A N 1
ATOM 1955 C CA . GLY A 1 317 ? 108.936 127.908 106.347 1.00 52.93 276 GLY A CA 1
ATOM 1956 C C . GLY A 1 317 ? 107.442 127.681 106.243 1.00 52.93 276 GLY A C 1
ATOM 1957 O O . GLY A 1 317 ? 106.727 127.743 107.244 1.00 52.93 276 GLY A O 1
ATOM 1958 N N . ALA A 1 318 ? 106.949 127.419 105.032 1.00 52.85 277 ALA A N 1
ATOM 1959 C CA . ALA A 1 318 ? 105.520 127.204 104.844 1.00 52.85 277 ALA A CA 1
ATOM 1960 C C . ALA A 1 318 ? 105.058 125.943 105.557 1.00 52.85 277 ALA A C 1
ATOM 1961 O O . ALA A 1 318 ? 103.999 125.933 106.199 1.00 52.85 277 ALA A O 1
ATOM 1963 N N . THR A 1 319 ? 105.833 124.861 105.454 1.00 50.74 278 THR A N 1
ATOM 1964 C CA . THR A 1 319 ? 105.405 123.638 106.125 1.00 50.74 278 THR A CA 1
ATOM 1965 C C . THR A 1 319 ? 105.440 123.805 107.641 1.00 50.74 278 THR A C 1
ATOM 1966 O O . THR A 1 319 ? 104.544 123.320 108.339 1.00 50.74 278 THR A O 1
ATOM 1970 N N . TYR A 1 320 ? 106.437 124.524 108.170 1.00 50.73 279 TYR A N 1
ATOM 1971 C CA . TYR A 1 320 ? 106.458 124.774 109.610 1.00 50.73 279 TYR A CA 1
ATOM 1972 C C . TYR A 1 320 ? 105.285 125.644 110.045 1.00 50.73 279 TYR A C 1
ATOM 1973 O O . TYR A 1 320 ? 104.681 125.400 111.095 1.00 50.73 279 TYR A O 1
ATOM 1982 N N . PHE A 1 321 ? 104.952 126.666 109.258 1.00 48.36 280 PHE A N 1
ATOM 1983 C CA . PHE A 1 321 ? 103.814 127.522 109.577 1.00 48.36 280 PHE A CA 1
ATOM 1984 C C . PHE A 1 321 ? 102.523 126.716 109.630 1.00 48.36 280 PHE A C 1
ATOM 1985 O O . PHE A 1 321 ? 101.733 126.835 110.579 1.00 48.36 280 PHE A O 1
ATOM 1993 N N . VAL A 1 322 ? 102.302 125.875 108.619 1.00 47.23 281 VAL A N 1
ATOM 1994 C CA . VAL A 1 322 ? 101.087 125.068 108.576 1.00 47.23 281 VAL A CA 1
ATOM 1995 C C . VAL A 1 322 ? 101.052 124.100 109.751 1.00 47.23 281 VAL A C 1
ATOM 1996 O O . VAL A 1 322 ? 100.015 123.924 110.398 1.00 47.23 281 VAL A O 1
ATOM 2000 N N . VAL A 1 323 ? 102.188 123.466 110.051 1.00 49.21 282 VAL A N 1
ATOM 2001 C CA . VAL A 1 323 ? 102.238 122.516 111.159 1.00 49.21 282 VAL A CA 1
ATOM 2002 C C . VAL A 1 323 ? 101.894 123.207 112.472 1.00 49.21 282 VAL A C 1
ATOM 2003 O O . VAL A 1 323 ? 101.104 122.694 113.273 1.00 49.21 282 VAL A O 1
ATOM 2007 N N . PHE A 1 324 ? 102.473 124.384 112.712 1.00 69.10 283 PHE A N 1
ATOM 2008 C CA . PHE A 1 324 ? 102.222 125.077 113.969 1.00 69.10 283 PHE A CA 1
ATOM 2009 C C . PHE A 1 324 ? 100.758 125.477 114.099 1.00 69.10 283 PHE A C 1
ATOM 2010 O O . PHE A 1 324 ? 100.137 125.260 115.145 1.00 69.10 283 PHE A O 1
ATOM 2018 N N . CYS A 1 325 ? 100.178 126.047 113.041 1.00 56.09 284 CYS A N 1
ATOM 2019 C CA . CYS A 1 325 ? 98.776 126.455 113.127 1.00 56.09 284 CYS A CA 1
ATOM 2020 C C . CYS A 1 325 ? 97.862 125.248 113.322 1.00 56.09 284 CYS A C 1
ATOM 2021 O O . CYS A 1 325 ? 96.914 125.283 114.122 1.00 56.09 284 CYS A O 1
ATOM 2024 N N . CYS A 1 326 ? 98.146 124.159 112.609 1.00 68.26 285 CYS A N 1
ATOM 2025 C CA . CYS A 1 326 ? 97.282 122.989 112.673 1.00 68.26 285 CYS A CA 1
ATOM 2026 C C . CYS A 1 326 ? 97.355 122.313 114.035 1.00 68.26 285 CYS A C 1
ATOM 2027 O O . CYS A 1 326 ? 96.331 121.893 114.579 1.00 68.26 285 CYS A O 1
ATOM 2030 N N . TYR A 1 327 ? 98.554 122.194 114.609 1.00 50.84 286 TYR A N 1
ATOM 2031 C CA . TYR A 1 327 ? 98.638 121.662 115.967 1.00 50.84 286 TYR A CA 1
ATOM 2032 C C . TYR A 1 327 ? 98.070 122.621 117.000 1.00 50.84 286 TYR A C 1
ATOM 2033 O O . TYR A 1 327 ? 97.583 122.180 118.040 1.00 50.84 286 TYR A O 1
ATOM 2042 N N . ALA A 1 328 ? 98.089 123.927 116.739 1.00 53.28 287 ALA A N 1
ATOM 2043 C CA . ALA A 1 328 ? 97.361 124.828 117.627 1.00 53.28 287 ALA A CA 1
ATOM 2044 C C . ALA A 1 328 ? 95.886 124.456 117.665 1.00 53.28 287 ALA A C 1
ATOM 2045 O O . ALA A 1 328 ? 95.302 124.257 118.742 1.00 53.28 287 ALA A O 1
ATOM 2047 N N . LEU A 1 329 ? 95.279 124.313 116.486 1.00 48.91 288 LEU A N 1
ATOM 2048 C CA . LEU A 1 329 ? 93.868 123.934 116.424 1.00 48.91 288 LEU A CA 1
ATOM 2049 C C . LEU A 1 329 ? 93.629 122.572 117.068 1.00 48.91 288 LEU A C 1
ATOM 2050 O O . LEU A 1 329 ? 92.673 122.389 117.834 1.00 48.91 288 LEU A O 1
ATOM 2055 N N . LEU A 1 330 ? 94.494 121.600 116.769 1.00 41.64 289 LEU A N 1
ATOM 2056 C CA . LEU A 1 330 ? 94.299 120.243 117.271 1.00 41.64 289 LEU A CA 1
ATOM 2057 C C . LEU A 1 330 ? 94.435 120.181 118.785 1.00 41.64 289 LEU A C 1
ATOM 2058 O O . LEU A 1 330 ? 93.669 119.481 119.451 1.00 41.64 289 LEU A O 1
ATOM 2063 N N . LEU A 1 331 ? 95.411 120.892 119.348 1.00 39.59 290 LEU A N 1
ATOM 2064 C CA . LEU A 1 331 ? 95.589 120.888 120.793 1.00 39.59 290 LEU A CA 1
ATOM 2065 C C . LEU A 1 331 ? 94.417 121.568 121.483 1.00 39.59 290 LEU A C 1
ATOM 2066 O O . LEU A 1 331 ? 93.959 121.113 122.539 1.00 39.59 290 LEU A O 1
ATOM 2071 N N . TRP A 1 332 ? 93.903 122.653 120.898 1.00 40.63 291 TRP A N 1
ATOM 2072 C CA . TRP A 1 332 ? 92.720 123.275 121.484 1.00 40.63 291 TRP A CA 1
ATOM 2073 C C . TRP A 1 332 ? 91.533 122.320 121.466 1.00 40.63 291 TRP A C 1
ATOM 2074 O O . TRP A 1 332 ? 90.795 122.205 122.453 1.00 40.63 291 TRP A O 1
ATOM 2085 N N . TYR A 1 333 ? 91.326 121.622 120.347 1.00 41.69 292 TYR A N 1
ATOM 2086 C CA . TYR A 1 333 ? 90.194 120.704 120.275 1.00 41.69 292 TYR A CA 1
ATOM 2087 C C . TYR A 1 333 ? 90.378 119.524 121.221 1.00 41.69 292 TYR A C 1
ATOM 2088 O O . TYR A 1 333 ? 89.406 119.020 121.794 1.00 41.69 292 TYR A O 1
ATOM 2097 N N . GLY A 1 334 ? 91.616 119.064 121.392 1.00 45.57 293 GLY A N 1
ATOM 2098 C CA . GLY A 1 334 ? 91.873 118.011 122.359 1.00 45.57 293 GLY A CA 1
ATOM 2099 C C . GLY A 1 334 ? 91.561 118.451 123.774 1.00 45.57 293 GLY A C 1
ATOM 2100 O O . GLY A 1 334 ? 91.008 117.689 124.569 1.00 45.57 293 GLY A O 1
ATOM 2101 N N . GLY A 1 335 ? 91.915 119.692 124.110 1.00 45.67 294 GLY A N 1
ATOM 2102 C CA . GLY A 1 335 ? 91.522 120.230 125.401 1.00 45.67 294 GLY A CA 1
ATOM 2103 C C . GLY A 1 335 ? 90.016 120.297 125.562 1.00 45.67 294 GLY A C 1
ATOM 2104 O O . GLY A 1 335 ? 89.481 119.989 126.630 1.00 45.67 294 GLY A O 1
ATOM 2105 N N . TYR A 1 336 ? 89.315 120.697 124.503 1.00 44.12 295 TYR A N 1
ATOM 2106 C CA . TYR A 1 336 ? 87.857 120.746 124.558 1.00 44.12 295 TYR A CA 1
ATOM 2107 C C . TYR A 1 336 ? 87.272 119.363 124.814 1.00 44.12 295 TYR A C 1
ATOM 2108 O O . TYR A 1 336 ? 86.340 119.207 125.609 1.00 44.12 295 TYR A O 1
ATOM 2117 N N . LEU A 1 337 ? 87.801 118.346 124.136 1.00 43.94 296 LEU A N 1
ATOM 2118 C CA . LEU A 1 337 ? 87.309 116.986 124.340 1.00 43.94 296 LEU A CA 1
ATOM 2119 C C . LEU A 1 337 ? 87.632 116.479 125.739 1.00 43.94 296 LEU A C 1
ATOM 2120 O O . LEU A 1 337 ? 86.818 115.781 126.353 1.00 43.94 296 LEU A O 1
ATOM 2125 N N . VAL A 1 338 ? 88.817 116.804 126.256 1.00 43.12 297 VAL A N 1
ATOM 2126 C CA . VAL A 1 338 ? 89.183 116.376 127.603 1.00 43.12 297 VAL A CA 1
ATOM 2127 C C . VAL A 1 338 ? 88.272 117.031 128.633 1.00 43.12 297 VAL A C 1
ATOM 2128 O O . VAL A 1 338 ? 87.922 116.420 129.650 1.00 43.12 297 VAL A O 1
ATOM 2132 N N . ARG A 1 339 ? 87.863 118.277 128.383 1.00 47.71 298 ARG A N 1
ATOM 2133 C CA . ARG A 1 339 ? 86.937 118.948 129.291 1.00 47.71 298 ARG A CA 1
ATOM 2134 C C . ARG A 1 339 ? 85.637 118.172 129.434 1.00 47.71 298 ARG A C 1
ATOM 2135 O O . ARG A 1 339 ? 85.104 118.036 130.540 1.00 47.71 298 ARG A O 1
ATOM 2143 N N . HIS A 1 340 ? 85.110 117.659 128.329 1.00 51.01 299 HIS A N 1
ATOM 2144 C CA . HIS A 1 340 ? 83.814 117.001 128.320 1.00 51.01 299 HIS A CA 1
ATOM 2145 C C . HIS A 1 340 ? 83.907 115.502 128.569 1.00 51.01 299 HIS A C 1
ATOM 2146 O O . HIS A 1 340 ? 82.957 114.777 128.258 1.00 51.01 299 HIS A O 1
ATOM 2153 N N . HIS A 1 341 ? 85.024 115.029 129.118 1.00 52.13 300 HIS A N 1
ATOM 2154 C CA . HIS A 1 341 ? 85.188 113.635 129.523 1.00 52.13 300 HIS A CA 1
ATOM 2155 C C . HIS A 1 341 ? 84.938 112.683 128.358 1.00 52.13 300 HIS A C 1
ATOM 2156 O O . HIS A 1 341 ? 84.343 111.614 128.507 1.00 52.13 300 HIS A O 1
ATOM 2163 N N . LEU A 1 342 ? 85.400 113.086 127.176 1.00 48.24 301 LEU A N 1
ATOM 2164 C CA . LEU A 1 342 ? 85.268 112.270 125.981 1.00 48.24 301 LEU A CA 1
ATOM 2165 C C . LEU A 1 342 ? 86.539 111.512 125.632 1.00 48.24 301 LEU A C 1
ATOM 2166 O O . LEU A 1 342 ? 86.505 110.673 124.727 1.00 48.24 301 LEU A O 1
ATOM 2171 N N . THR A 1 343 ? 87.644 111.774 126.324 1.00 46.60 302 THR A N 1
ATOM 2172 C CA . THR A 1 343 ? 88.907 111.115 126.025 1.00 46.60 302 THR A CA 1
ATOM 2173 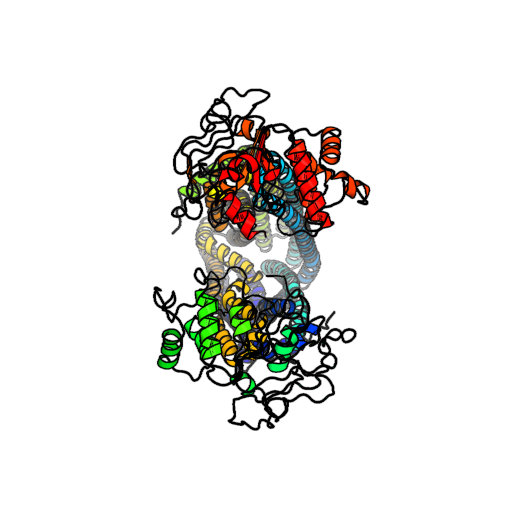C C . THR A 1 343 ? 89.898 111.386 127.145 1.00 46.60 302 THR A C 1
ATOM 2174 O O . THR A 1 343 ? 89.566 111.983 128.171 1.00 46.60 302 THR A O 1
ATOM 2178 N N . ASN A 1 344 ? 91.124 110.924 126.933 1.00 46.08 303 ASN A N 1
ATOM 2179 C CA . ASN A 1 344 ? 92.255 111.216 127.796 1.00 46.08 303 ASN A CA 1
ATOM 2180 C C . ASN A 1 344 ? 93.236 112.124 127.068 1.00 46.08 303 ASN A C 1
ATOM 2181 O O . ASN A 1 344 ? 93.082 112.422 125.882 1.00 46.08 303 ASN A O 1
ATOM 2186 N N . GLY A 1 345 ? 94.257 112.571 127.799 1.00 45.03 304 GLY A N 1
ATOM 2187 C CA . GLY A 1 345 ? 95.280 113.394 127.177 1.00 45.03 304 GLY A CA 1
ATOM 2188 C C . GLY A 1 345 ? 96.183 112.596 126.256 1.00 45.03 304 GLY A C 1
ATOM 2189 O O . GLY A 1 345 ? 96.362 112.941 125.082 1.00 45.03 304 GLY A O 1
ATOM 2190 N N . GLY A 1 346 ? 96.765 111.517 126.780 1.00 43.03 305 GLY A N 1
ATOM 2191 C CA . GLY A 1 346 ? 97.634 110.689 125.965 1.00 43.03 305 GLY A CA 1
ATOM 2192 C C . GLY A 1 346 ? 96.916 110.102 124.770 1.00 43.03 305 GLY A C 1
ATOM 2193 O O . GLY A 1 346 ? 97.488 109.984 123.685 1.00 43.03 305 GLY A O 1
ATOM 2194 N N . LEU A 1 347 ? 95.644 109.743 124.948 1.00 42.19 306 LEU A N 1
ATOM 2195 C CA . LEU A 1 347 ? 94.860 109.198 123.846 1.00 42.19 306 LEU A CA 1
ATOM 2196 C C . LEU A 1 347 ? 94.706 110.221 122.726 1.00 42.19 306 LEU A C 1
ATOM 2197 O O . LEU A 1 347 ? 94.859 109.892 121.546 1.00 42.19 306 LEU A O 1
ATOM 2202 N N . ALA A 1 348 ? 94.428 111.476 123.082 1.00 40.03 307 ALA A N 1
ATOM 2203 C CA . ALA A 1 348 ? 94.269 112.523 122.074 1.00 40.03 307 ALA A CA 1
ATOM 2204 C C . ALA A 1 348 ? 95.585 112.810 121.358 1.00 40.03 307 ALA A C 1
ATOM 2205 O O . ALA A 1 348 ? 95.624 112.947 120.126 1.00 40.03 307 ALA A O 1
ATOM 2207 N N . ILE A 1 349 ? 96.677 112.911 122.120 1.00 39.96 308 ILE A N 1
ATOM 2208 C CA . ILE A 1 349 ? 97.979 113.164 121.507 1.00 39.96 308 ILE A CA 1
ATOM 2209 C C . ILE A 1 349 ? 98.337 112.040 120.544 1.00 39.96 308 ILE A C 1
ATOM 2210 O O . ILE A 1 349 ? 98.785 112.278 119.413 1.00 39.96 308 ILE A O 1
ATOM 2215 N N . ALA A 1 350 ? 98.131 110.793 120.973 1.00 38.90 309 ALA A N 1
ATOM 2216 C CA . ALA A 1 350 ? 98.442 109.656 120.120 1.00 38.90 309 ALA A CA 1
ATOM 2217 C C . ALA A 1 350 ? 97.550 109.623 118.891 1.00 38.90 309 ALA A C 1
ATOM 2218 O O . ALA A 1 350 ? 97.992 109.218 117.816 1.00 38.90 309 ALA A O 1
ATOM 2220 N N . THR A 1 351 ? 96.288 110.034 119.027 1.00 37.90 310 THR A N 1
ATOM 2221 C CA . THR A 1 351 ? 95.407 110.078 117.865 1.00 37.90 310 THR A CA 1
ATOM 2222 C C . THR A 1 351 ? 95.922 111.064 116.826 1.00 37.90 310 THR A C 1
ATOM 2223 O O . THR A 1 351 ? 95.997 110.745 115.629 1.00 37.90 310 THR A O 1
ATOM 2227 N N . MET A 1 352 ? 96.292 112.267 117.269 1.00 39.40 311 MET A N 1
ATOM 2228 C CA . MET A 1 352 ? 96.842 113.251 116.339 1.00 39.40 311 MET A CA 1
ATOM 2229 C C . MET A 1 352 ? 98.088 112.711 115.652 1.00 39.40 311 MET A C 1
ATOM 2230 O O . MET A 1 352 ? 98.217 112.770 114.418 1.00 39.40 311 MET A O 1
ATOM 2235 N N . PHE A 1 353 ? 99.010 112.154 116.440 1.00 36.82 312 PHE A N 1
ATOM 2236 C CA . PHE A 1 353 ? 100.252 111.644 115.873 1.00 36.82 312 PHE A CA 1
ATOM 2237 C C . PHE A 1 353 ? 99.990 110.514 114.886 1.00 36.82 312 PHE A C 1
ATOM 2238 O O . PHE A 1 353 ? 100.598 110.467 113.812 1.00 36.82 312 PHE A O 1
ATOM 2246 N N . ALA A 1 354 ? 99.080 109.601 115.224 1.00 36.88 313 ALA A N 1
ATOM 2247 C CA . ALA A 1 354 ? 98.824 108.445 114.374 1.00 36.88 313 ALA A CA 1
ATOM 2248 C C . ALA A 1 354 ? 98.205 108.858 113.048 1.00 36.88 313 ALA A C 1
ATOM 2249 O O . ALA A 1 354 ? 98.565 108.326 111.991 1.00 36.88 313 ALA A O 1
ATOM 2251 N N . VAL A 1 355 ? 97.262 109.801 113.075 1.00 38.45 314 VAL A N 1
ATOM 2252 C CA . VAL A 1 355 ? 96.646 110.215 111.818 1.00 38.45 314 VAL A CA 1
ATOM 2253 C C . VAL A 1 355 ? 97.654 110.956 110.944 1.00 38.45 314 VAL A C 1
ATOM 2254 O O . VAL A 1 355 ? 97.699 110.759 109.718 1.00 38.45 314 VAL A O 1
ATOM 2258 N N . MET A 1 356 ? 98.490 111.808 111.554 1.00 39.50 315 MET A N 1
ATOM 2259 C CA . MET A 1 356 ? 99.566 112.434 110.788 1.00 39.50 315 MET A CA 1
ATOM 2260 C C . MET A 1 356 ? 100.473 111.389 110.151 1.00 39.50 315 MET A C 1
ATOM 2261 O O . MET A 1 356 ? 100.833 111.496 108.971 1.00 39.50 315 MET A O 1
ATOM 2266 N N . ILE A 1 357 ? 100.853 110.368 110.921 1.00 40.89 316 ILE A N 1
ATOM 2267 C CA . ILE A 1 357 ? 101.755 109.344 110.408 1.00 40.89 316 ILE A CA 1
ATOM 2268 C C . ILE A 1 357 ? 101.117 108.606 109.239 1.00 40.89 316 ILE A C 1
ATOM 2269 O O . ILE A 1 357 ? 101.772 108.339 108.227 1.00 40.89 316 ILE A O 1
ATOM 2274 N N . GLY A 1 358 ? 99.830 108.276 109.350 1.00 41.80 317 GLY A N 1
ATOM 2275 C CA . GLY A 1 358 ? 99.161 107.582 108.260 1.00 41.80 317 GLY A CA 1
ATOM 2276 C C . GLY A 1 358 ? 99.108 108.401 106.982 1.00 41.80 317 GLY A C 1
ATOM 2277 O O . GLY A 1 358 ? 99.396 107.897 105.886 1.00 41.80 317 GLY A O 1
ATOM 2278 N N . GLY A 1 359 ? 98.732 109.676 107.100 1.00 42.04 318 GLY A N 1
ATOM 2279 C CA . GLY A 1 359 ? 98.695 110.521 105.916 1.00 42.04 318 GLY A CA 1
ATOM 2280 C C . GLY A 1 359 ? 100.056 110.662 105.259 1.00 42.04 318 GLY A C 1
ATOM 2281 O O . GLY A 1 359 ? 100.192 110.529 104.033 1.00 42.04 318 GLY A O 1
ATOM 2282 N N . LEU A 1 360 ? 101.088 110.913 106.066 1.00 42.54 319 LEU A N 1
ATOM 2283 C CA . LEU A 1 360 ? 102.429 111.027 105.510 1.00 42.54 319 LEU A CA 1
ATOM 2284 C C . LEU A 1 360 ? 102.881 109.710 104.892 1.00 42.54 319 LEU A C 1
ATOM 2285 O O . LEU A 1 360 ? 103.629 109.703 103.909 1.00 42.54 319 LEU A O 1
ATOM 2290 N N . ALA A 1 361 ? 102.424 108.583 105.442 1.00 42.32 320 ALA A N 1
ATOM 2291 C CA . ALA A 1 361 ? 102.776 107.288 104.875 1.00 42.32 320 ALA A CA 1
ATOM 2292 C C . ALA A 1 361 ? 102.194 107.116 103.480 1.00 42.32 320 ALA A C 1
ATOM 2293 O O . ALA A 1 361 ? 102.877 106.636 102.571 1.00 42.32 320 ALA A O 1
ATOM 2295 N N . LEU A 1 362 ? 100.931 107.497 103.291 1.00 43.37 321 LEU A N 1
ATOM 2296 C CA . LEU A 1 362 ? 100.349 107.416 101.950 1.00 43.37 321 LEU A CA 1
ATOM 2297 C C . LEU A 1 362 ? 101.104 108.315 100.970 1.00 43.37 321 LEU A C 1
ATOM 2298 O O . LEU A 1 362 ? 101.420 107.911 99.827 1.00 43.37 321 LEU A O 1
ATOM 2303 N N . GLY A 1 363 ? 101.415 109.537 101.411 1.00 42.96 322 GLY A N 1
ATOM 2304 C CA . GLY A 1 363 ? 102.197 110.432 100.576 1.00 42.96 322 GLY A CA 1
ATOM 2305 C C . GLY A 1 363 ? 103.534 109.838 100.173 1.00 42.96 322 GLY A C 1
ATOM 2306 O O . GLY A 1 363 ? 103.949 109.946 99.018 1.00 42.96 322 GLY A O 1
ATOM 2307 N N . GLN A 1 364 ? 104.221 109.193 101.118 1.00 44.54 323 GLN A N 1
ATOM 2308 C CA . GLN A 1 364 ? 105.503 108.570 100.813 1.00 44.54 323 GLN A CA 1
ATOM 2309 C C . GLN A 1 364 ? 105.353 107.308 99.977 1.00 44.54 323 GLN A C 1
ATOM 2310 O O . GLN A 1 364 ? 106.327 106.870 99.358 1.00 44.54 323 GLN A O 1
ATOM 2316 N N . SER A 1 365 ? 104.169 106.699 99.970 1.00 46.55 324 SER A N 1
ATOM 2317 C CA . SER A 1 365 ? 103.946 105.503 99.169 1.00 46.55 324 SER A CA 1
ATOM 2318 C C . SER A 1 365 ? 103.762 105.802 97.690 1.00 46.55 324 SER A C 1
ATOM 2319 O O . SER A 1 365 ? 104.083 104.945 96.861 1.00 46.55 324 SER A O 1
ATOM 2322 N N . ALA A 1 366 ? 103.224 106.972 97.344 1.00 48.80 325 ALA A N 1
ATOM 2323 C CA . ALA A 1 366 ? 103.023 107.291 95.923 1.00 48.80 325 ALA A CA 1
ATOM 2324 C C . ALA A 1 366 ? 104.269 107.112 95.038 1.00 48.80 325 ALA A C 1
ATOM 2325 O O . ALA A 1 366 ? 104.131 106.618 93.894 1.00 48.80 325 ALA A O 1
ATOM 2327 N N . PRO A 1 367 ? 105.483 107.499 95.460 1.00 49.04 326 PRO A N 1
ATOM 2328 C CA . PRO A 1 367 ? 106.655 107.282 94.588 1.00 49.04 326 PRO A CA 1
ATOM 2329 C C . PRO A 1 367 ? 106.862 105.835 94.170 1.00 49.04 326 PRO A C 1
ATOM 2330 O O . PRO A 1 367 ? 107.404 105.573 93.086 1.00 49.04 326 PRO A O 1
ATOM 2334 N N . SER A 1 368 ? 106.457 104.883 95.009 1.00 49.67 327 SER A N 1
ATOM 2335 C CA . SER A 1 368 ? 106.533 103.483 94.614 1.00 49.67 327 SER A CA 1
ATOM 2336 C C . SER A 1 368 ? 105.657 103.210 93.402 1.00 49.67 327 SER A C 1
ATOM 2337 O O . SER A 1 368 ? 106.033 102.434 92.519 1.00 49.67 327 SER A O 1
ATOM 2340 N N . MET A 1 369 ? 104.480 103.838 93.337 1.00 51.70 328 MET A N 1
ATOM 2341 C CA . MET A 1 369 ? 103.639 103.700 92.153 1.00 51.70 328 MET A CA 1
ATOM 2342 C C . MET A 1 369 ? 104.322 104.285 90.925 1.00 51.70 328 MET A C 1
ATOM 2343 O O . MET A 1 369 ? 104.261 103.705 89.826 1.00 51.70 328 MET A O 1
ATOM 2348 N N . ALA A 1 370 ? 104.983 105.434 91.087 1.00 51.61 329 ALA A N 1
ATOM 2349 C CA . ALA A 1 370 ? 105.726 105.995 89.956 1.00 51.61 329 ALA A CA 1
ATOM 2350 C C . ALA A 1 370 ? 106.787 105.016 89.453 1.00 51.61 329 ALA A C 1
ATOM 2351 O O . ALA A 1 370 ? 106.918 104.771 88.239 1.00 51.61 329 ALA A O 1
ATOM 2353 N N . ALA A 1 371 ? 107.548 104.436 90.383 1.00 51.13 330 ALA A N 1
ATOM 2354 C CA . ALA A 1 371 ? 108.582 103.476 90.012 1.00 51.13 330 ALA A CA 1
ATOM 2355 C C . ALA A 1 371 ? 107.982 102.246 89.348 1.00 51.13 330 ALA A C 1
ATOM 2356 O O . ALA A 1 371 ? 108.575 101.681 88.421 1.00 51.13 330 ALA A O 1
ATOM 2358 N N . PHE A 1 372 ? 106.812 101.806 89.817 1.00 54.22 331 PHE A N 1
ATOM 2359 C CA . PHE A 1 372 ? 106.153 100.660 89.202 1.00 54.22 331 PHE A CA 1
ATOM 2360 C C . PHE A 1 372 ? 105.826 100.935 87.744 1.00 54.22 331 PHE A C 1
ATOM 2361 O O . PHE A 1 372 ? 106.031 100.074 86.883 1.00 54.22 331 PHE A O 1
ATOM 2369 N N . ALA A 1 373 ? 105.316 102.133 87.445 1.00 55.52 332 ALA A N 1
ATOM 2370 C CA . ALA A 1 373 ? 105.005 102.463 86.054 1.00 55.52 332 ALA A CA 1
ATOM 2371 C C . ALA A 1 373 ? 106.264 102.457 85.187 1.00 55.52 332 ALA A C 1
ATOM 2372 O O . ALA A 1 373 ? 106.287 101.866 84.090 1.00 55.52 332 ALA A O 1
ATOM 2374 N N . LYS A 1 374 ? 107.328 103.109 85.668 1.00 58.85 333 LYS A N 1
ATOM 2375 C CA . LYS A 1 374 ? 108.555 103.153 84.875 1.00 58.85 333 LYS A CA 1
ATOM 2376 C C . LYS A 1 374 ? 109.107 101.752 84.628 1.00 58.85 333 LYS A C 1
ATOM 2377 O O . LYS A 1 374 ? 109.524 101.423 83.506 1.00 58.85 333 LYS A O 1
ATOM 2383 N N . ALA A 1 375 ? 109.103 100.908 85.658 1.00 57.85 334 ALA A N 1
ATOM 2384 C CA . ALA A 1 375 ? 109.615 99.556 85.489 1.00 57.85 334 ALA A CA 1
ATOM 2385 C C . ALA A 1 375 ? 108.718 98.721 84.593 1.00 57.85 334 ALA A C 1
ATOM 2386 O O . ALA A 1 375 ? 109.207 97.812 83.920 1.00 57.85 334 ALA A O 1
ATOM 2388 N N . LYS A 1 376 ? 107.413 98.989 84.578 1.00 60.99 335 LYS A N 1
ATOM 2389 C CA . LYS A 1 376 ? 106.544 98.288 83.643 1.00 60.99 335 LYS A CA 1
ATOM 2390 C C . LYS A 1 376 ? 106.953 98.581 82.207 1.00 60.99 335 LYS A C 1
ATOM 2391 O O . LYS A 1 376 ? 107.064 97.668 81.379 1.00 60.99 335 LYS A O 1
ATOM 2397 N N . VAL A 1 377 ? 107.216 99.853 81.901 1.00 64.30 336 VAL A N 1
ATOM 2398 C CA . VAL A 1 377 ? 107.671 100.193 80.547 1.00 64.30 336 VAL A CA 1
ATOM 2399 C C . VAL A 1 377 ? 109.000 99.504 80.232 1.00 64.30 336 VAL A C 1
ATOM 2400 O O . VAL A 1 377 ? 109.184 98.904 79.156 1.00 64.30 336 VAL A O 1
ATOM 2404 N N . ALA A 1 378 ? 109.948 99.579 81.172 1.00 62.46 337 ALA A N 1
ATOM 2405 C CA . ALA A 1 378 ? 111.260 98.982 80.935 1.00 62.46 337 ALA A CA 1
ATOM 2406 C C . ALA A 1 378 ? 111.155 97.481 80.697 1.00 62.46 337 ALA A C 1
ATOM 2407 O O . ALA A 1 378 ? 111.744 96.952 79.745 1.00 62.46 337 ALA A O 1
ATOM 2409 N N . ALA A 1 379 ? 110.401 96.780 81.544 1.00 63.26 338 ALA A N 1
ATOM 2410 C CA . ALA A 1 379 ? 110.240 95.343 81.388 1.00 63.26 338 ALA A CA 1
ATOM 2411 C C . ALA A 1 379 ? 109.512 95.002 80.101 1.00 63.26 338 ALA A C 1
ATOM 2412 O O . ALA A 1 379 ? 109.764 93.944 79.519 1.00 63.26 338 ALA A O 1
ATOM 2414 N N . ALA A 1 380 ? 108.612 95.872 79.638 1.00 69.32 339 ALA A N 1
ATOM 2415 C CA . ALA A 1 380 ? 108.011 95.655 78.327 1.00 69.32 339 ALA A CA 1
ATOM 2416 C C . ALA A 1 380 ? 109.082 95.611 77.248 1.00 69.32 339 ALA A C 1
ATOM 2417 O O . ALA A 1 380 ? 109.114 94.688 76.425 1.00 69.32 339 ALA A O 1
ATOM 2419 N N . LYS A 1 381 ? 109.988 96.592 77.257 1.00 69.04 340 LYS A N 1
ATOM 2420 C CA . LYS A 1 381 ? 111.066 96.596 76.264 1.00 69.04 340 LYS A CA 1
ATOM 2421 C C . LYS A 1 381 ? 111.934 95.344 76.382 1.00 69.04 340 LYS A C 1
ATOM 2422 O O . LYS A 1 381 ? 112.260 94.684 75.379 1.00 69.04 340 LYS A O 1
ATOM 2428 N N . ILE A 1 382 ? 112.315 95.003 77.612 1.00 65.90 341 ILE A N 1
ATOM 2429 C CA . ILE A 1 382 ? 113.221 93.884 77.839 1.00 65.90 341 ILE A CA 1
ATOM 2430 C C . ILE A 1 382 ? 112.598 92.573 77.388 1.00 65.90 341 ILE A C 1
ATOM 2431 O O . ILE A 1 382 ? 113.260 91.761 76.734 1.00 65.90 341 ILE A O 1
ATOM 2436 N N . PHE A 1 383 ? 111.327 92.344 77.718 1.00 67.95 342 PHE A N 1
ATOM 2437 C CA . PHE A 1 383 ? 110.664 91.114 77.309 1.00 67.95 342 PHE A CA 1
ATOM 2438 C C . PHE A 1 383 ? 110.417 91.093 75.811 1.00 67.95 342 PHE A C 1
ATOM 2439 O O . PHE A 1 383 ? 110.404 90.014 75.206 1.00 67.95 342 PHE A O 1
ATOM 2447 N N . ARG A 1 384 ? 110.223 92.262 75.192 1.00 75.06 343 ARG A N 1
ATOM 2448 C CA . ARG A 1 384 ? 110.148 92.306 73.738 1.00 75.06 343 ARG A CA 1
ATOM 2449 C C . ARG A 1 384 ? 111.422 91.759 73.121 1.00 75.06 343 ARG A C 1
ATOM 2450 O O . ARG A 1 384 ? 111.374 90.940 72.196 1.00 75.06 343 ARG A O 1
ATOM 2458 N N . ILE A 1 385 ? 112.576 92.203 73.616 1.00 72.57 344 ILE A N 1
ATOM 2459 C CA . ILE A 1 385 ? 113.829 91.723 73.036 1.00 72.57 344 ILE A CA 1
ATOM 2460 C C . ILE A 1 385 ? 114.071 90.258 73.396 1.00 72.57 344 ILE A C 1
ATOM 2461 O O . ILE A 1 385 ? 114.600 89.488 72.587 1.00 72.57 344 ILE A O 1
ATOM 2466 N N . ILE A 1 386 ? 113.687 89.848 74.607 1.00 70.36 345 ILE A N 1
ATOM 2467 C CA . ILE A 1 386 ? 113.930 88.472 75.042 1.00 70.36 345 ILE A CA 1
ATOM 2468 C C . ILE A 1 386 ? 113.116 87.487 74.212 1.00 70.36 345 ILE A C 1
ATOM 2469 O O . ILE A 1 386 ? 113.637 86.473 73.735 1.00 70.36 345 ILE A O 1
ATOM 2474 N N . ASP A 1 387 ? 111.825 87.767 74.025 1.00 77.06 346 ASP A N 1
ATOM 2475 C CA . ASP A 1 387 ? 110.926 86.788 73.426 1.00 77.06 346 ASP A CA 1
ATOM 2476 C C . ASP A 1 387 ? 111.054 86.696 71.913 1.00 77.06 346 ASP A C 1
ATOM 2477 O O . ASP A 1 387 ? 110.445 85.801 71.317 1.00 77.06 346 ASP A O 1
ATOM 2482 N N . HIS A 1 388 ? 111.811 87.588 71.279 1.00 85.40 347 HIS A N 1
ATOM 2483 C CA . HIS A 1 388 ? 111.964 87.539 69.832 1.00 85.40 347 HIS A CA 1
ATOM 2484 C C . HIS A 1 388 ? 112.648 86.245 69.410 1.00 85.40 347 HIS A C 1
ATOM 2485 O O . HIS A 1 388 ? 113.577 85.771 70.069 1.00 85.40 347 HIS A O 1
ATOM 2492 N N . LYS A 1 389 ? 112.180 85.673 68.303 1.00 92.03 348 LYS A N 1
ATOM 2493 C CA . LYS A 1 389 ? 112.720 84.425 67.791 1.00 92.03 348 LYS A CA 1
ATOM 2494 C C . LYS A 1 389 ? 113.523 84.679 66.527 1.00 92.03 348 LYS A C 1
ATOM 2495 O O . LYS A 1 389 ? 113.040 85.375 65.624 1.00 92.03 348 LYS A O 1
ATOM 2501 N N . PRO A 1 390 ? 114.741 84.148 66.430 1.00 98.09 349 PRO A N 1
ATOM 2502 C CA . PRO A 1 390 ? 115.548 84.368 65.224 1.00 98.09 349 PRO A CA 1
ATOM 2503 C C . PRO A 1 390 ? 114.901 83.744 63.996 1.00 98.09 349 PRO A C 1
ATOM 2504 O O . PRO A 1 390 ? 114.251 82.699 64.076 1.00 98.09 349 PRO A O 1
ATOM 2508 N N . THR A 1 391 ? 115.091 84.400 62.850 1.00 107.15 350 THR A N 1
ATOM 2509 C CA . THR A 1 391 ? 114.499 83.917 61.608 1.00 107.15 350 THR A CA 1
ATOM 2510 C C . THR A 1 391 ? 115.416 82.934 60.892 1.00 107.15 350 THR A C 1
ATOM 2511 O O . THR A 1 391 ? 114.951 81.912 60.378 1.00 107.15 350 THR A O 1
ATOM 2515 N N . ILE A 1 392 ? 116.716 83.226 60.848 1.00 112.42 351 ILE A N 1
ATOM 2516 C CA . ILE A 1 392 ? 117.661 82.338 60.182 1.00 112.42 351 ILE A CA 1
ATOM 2517 C C . ILE A 1 392 ? 117.844 81.083 61.022 1.00 112.42 351 ILE A C 1
ATOM 2518 O O . ILE A 1 392 ? 118.184 81.154 62.210 1.00 112.42 351 ILE A O 1
ATOM 2523 N N . GLU A 1 393 ? 117.620 79.927 60.405 1.00 123.08 352 GLU A N 1
ATOM 2524 C CA . GLU A 1 393 ? 117.652 78.669 61.137 1.00 123.08 352 GLU A CA 1
ATOM 2525 C C . GLU A 1 393 ? 119.059 78.360 61.632 1.00 123.08 352 GLU A C 1
ATOM 2526 O O . GLU A 1 393 ? 120.048 78.555 60.920 1.00 123.08 352 GLU A O 1
ATOM 2532 N N . ARG A 1 394 ? 119.141 77.882 62.870 1.00 124.53 353 ARG A N 1
ATOM 2533 C CA . ARG A 1 394 ? 120.397 77.491 63.486 1.00 124.53 353 ARG A CA 1
ATOM 2534 C C . ARG A 1 394 ? 120.214 76.144 64.168 1.00 124.53 353 ARG A C 1
ATOM 2535 O O . ARG A 1 394 ? 119.096 75.749 64.512 1.00 124.53 353 ARG A O 1
ATOM 2543 N N . ASN A 1 395 ? 121.333 75.443 64.361 1.00 142.19 354 ASN A N 1
ATOM 2544 C CA . ASN A 1 395 ? 121.319 74.054 64.821 1.00 142.19 354 ASN A CA 1
ATOM 2545 C C . ASN A 1 395 ? 120.457 73.195 63.899 1.00 142.19 354 ASN A C 1
ATOM 2546 O O . ASN A 1 395 ? 119.675 72.355 64.348 1.00 142.19 354 ASN A O 1
ATOM 2551 N N . SER A 1 396 ? 120.597 73.421 62.596 1.00 148.71 355 SER A N 1
ATOM 2552 C CA . SER A 1 396 ? 119.811 72.703 61.609 1.00 148.71 355 SER A CA 1
ATOM 2553 C C . SER A 1 396 ? 120.212 71.230 61.572 1.00 148.71 355 SER A C 1
ATOM 2554 O O . SER A 1 396 ? 121.211 70.809 62.161 1.00 148.71 355 SER A O 1
ATOM 2557 N N . GLU A 1 397 ? 119.403 70.438 60.873 1.00 150.09 356 GLU A N 1
ATOM 2558 C CA . GLU A 1 397 ? 119.662 69.017 60.700 1.00 150.09 356 GLU A CA 1
ATOM 2559 C C . GLU A 1 397 ? 120.067 68.659 59.279 1.00 150.09 356 GLU A C 1
ATOM 2560 O O . GLU A 1 397 ? 120.219 67.472 58.971 1.00 150.09 356 GLU A O 1
ATOM 2566 N N . SER A 1 398 ? 120.247 69.648 58.407 1.00 154.06 357 SER A N 1
ATOM 2567 C CA . SER A 1 398 ? 120.600 69.399 57.017 1.00 154.06 357 SER A CA 1
ATOM 2568 C C . SER A 1 398 ? 122.102 69.308 56.785 1.00 154.06 357 SER A C 1
ATOM 2569 O O . SER A 1 398 ? 122.518 68.952 55.678 1.00 154.06 357 SER A O 1
ATOM 2572 N N . GLY A 1 399 ? 122.918 69.615 57.791 1.00 153.08 358 GLY A N 1
ATOM 2573 C CA . GLY A 1 399 ? 124.357 69.624 57.625 1.00 153.08 358 GLY A CA 1
ATOM 2574 C C . GLY A 1 399 ? 124.942 68.286 57.228 1.00 153.08 358 GLY A C 1
ATOM 2575 O O . GLY A 1 399 ? 124.797 67.294 57.947 1.00 153.08 358 GLY A O 1
ATOM 2576 N N . VAL A 1 400 ? 125.612 68.254 56.075 1.00 155.84 359 VAL A N 1
ATOM 2577 C CA . VAL A 1 400 ? 126.229 67.022 55.603 1.00 155.84 359 VAL A CA 1
ATOM 2578 C C . VAL A 1 400 ? 127.439 66.646 56.448 1.00 155.84 359 VAL A C 1
ATOM 2579 O O . VAL A 1 400 ? 127.819 65.470 56.494 1.00 155.84 359 VAL A O 1
ATOM 2583 N N . GLU A 1 401 ? 128.042 67.617 57.140 1.00 152.69 360 GLU A N 1
ATOM 2584 C CA . GLU A 1 401 ? 129.255 67.396 57.929 1.00 152.69 360 GLU A CA 1
ATOM 2585 C C . GLU A 1 401 ? 130.371 66.817 57.064 1.00 152.69 360 GLU A C 1
ATOM 2586 O O . GLU A 1 401 ? 131.132 65.947 57.493 1.00 152.69 360 GLU A O 1
ATOM 2592 N N . LEU A 1 402 ? 130.461 67.308 55.832 1.00 160.28 361 LEU A N 1
ATOM 2593 C CA . LEU A 1 402 ? 131.476 66.844 54.899 1.00 160.28 361 LEU A CA 1
ATOM 2594 C C . LEU A 1 402 ? 132.874 67.174 55.409 1.00 160.28 361 LEU A C 1
ATOM 2595 O O . LEU A 1 402 ? 133.102 68.229 56.008 1.00 160.28 361 LEU A O 1
ATOM 2600 N N . ASP A 1 403 ? 133.808 66.252 55.184 1.00 166.57 362 ASP A N 1
ATOM 2601 C CA . ASP A 1 403 ? 135.181 66.420 55.640 1.00 166.57 362 ASP A CA 1
ATOM 2602 C C . ASP A 1 403 ? 136.078 67.102 54.617 1.00 166.57 362 ASP A C 1
ATOM 2603 O O . ASP A 1 403 ? 137.222 67.430 54.945 1.00 166.57 362 ASP A O 1
ATOM 2608 N N . SER A 1 404 ? 135.593 67.328 53.397 1.00 167.62 363 SER A N 1
ATOM 2609 C CA . SER A 1 404 ? 136.375 68.017 52.370 1.00 167.62 363 SER A CA 1
ATOM 2610 C C . SER A 1 404 ? 136.342 69.508 52.677 1.00 167.62 363 SER A C 1
ATOM 2611 O O . SER A 1 404 ? 135.566 70.269 52.100 1.00 167.62 363 SER A O 1
ATOM 2614 N N . VAL A 1 405 ? 137.215 69.928 53.596 1.00 164.09 364 VAL A N 1
ATOM 2615 C CA . VAL A 1 405 ? 137.199 71.307 54.076 1.00 164.09 364 VAL A CA 1
ATOM 2616 C C . VAL A 1 405 ? 137.503 72.288 52.951 1.00 164.09 364 VAL A C 1
ATOM 2617 O O . VAL A 1 405 ? 137.102 73.456 53.014 1.00 164.09 364 VAL A O 1
ATOM 2621 N N . THR A 1 406 ? 138.209 71.842 51.916 1.00 165.79 365 THR A N 1
ATOM 2622 C CA . THR A 1 406 ? 138.561 72.729 50.815 1.00 165.79 365 THR A CA 1
ATOM 2623 C C . THR A 1 406 ? 137.315 73.135 50.039 1.00 165.79 365 THR A C 1
ATOM 2624 O O . THR A 1 406 ? 136.520 72.286 49.629 1.00 165.79 365 THR A O 1
ATOM 2628 N N . GLY A 1 407 ? 137.150 74.439 49.836 1.00 165.95 366 GLY A N 1
ATOM 2629 C CA . GLY A 1 407 ? 136.042 74.947 49.053 1.00 165.95 366 GLY A CA 1
ATOM 2630 C C . GLY A 1 407 ? 136.408 75.094 47.593 1.00 165.95 366 GLY A C 1
ATOM 2631 O O . GLY A 1 407 ? 137.155 76.006 47.227 1.00 165.95 366 GLY A O 1
ATOM 2632 N N . LEU A 1 408 ? 135.895 74.194 46.751 1.00 167.41 367 LEU A N 1
ATOM 2633 C CA . LEU A 1 408 ? 136.271 74.191 45.340 1.00 167.41 367 LEU A CA 1
ATOM 2634 C C . LEU A 1 408 ? 135.925 75.515 44.672 1.00 167.41 367 LEU A C 1
ATOM 2635 O O . LEU A 1 408 ? 136.814 76.252 44.231 1.00 167.41 367 LEU A O 1
ATOM 2640 N N . VAL A 1 409 ? 134.635 75.840 44.602 1.00 168.72 368 VAL A N 1
ATOM 2641 C CA . VAL A 1 409 ? 134.172 77.057 43.945 1.00 168.72 368 VAL A CA 1
ATOM 2642 C C . VAL A 1 409 ? 132.733 77.287 44.377 1.00 168.72 368 VAL A C 1
ATOM 2643 O O . VAL A 1 409 ? 131.979 76.336 44.601 1.00 168.72 368 VAL A O 1
ATOM 2647 N N . GLU A 1 410 ? 132.353 78.556 44.513 1.00 165.89 369 GLU A N 1
ATOM 2648 C CA . GLU A 1 410 ? 131.057 78.883 45.092 1.00 165.89 369 GLU A CA 1
ATOM 2649 C C . GLU A 1 410 ? 130.645 80.289 44.682 1.00 165.89 369 GLU A C 1
ATOM 2650 O O . GLU A 1 410 ? 131.306 80.947 43.874 1.00 165.89 369 GLU A O 1
ATOM 2656 N N . LEU A 1 411 ? 129.527 80.737 45.260 1.00 165.67 370 LEU A N 1
ATOM 2657 C CA . LEU A 1 411 ? 129.008 82.098 45.117 1.00 165.67 370 LEU A CA 1
ATOM 2658 C C . LEU A 1 411 ? 128.707 82.433 43.651 1.00 165.67 370 LEU A C 1
ATOM 2659 O O . LEU A 1 411 ? 129.327 83.299 43.031 1.00 165.67 370 LEU A O 1
ATOM 2664 N N . LYS A 1 412 ? 127.726 81.712 43.111 1.00 168.89 371 LYS A N 1
ATOM 2665 C CA . LYS A 1 412 ? 127.228 81.941 41.762 1.00 168.89 371 LYS A CA 1
ATOM 2666 C C . LYS A 1 412 ? 125.959 82.778 41.810 1.00 168.89 371 LYS A C 1
ATOM 2667 O O . LYS A 1 412 ? 125.093 82.558 42.662 1.00 168.89 371 LYS A O 1
ATOM 2673 N N . ASN A 1 413 ? 125.861 83.742 40.892 1.00 168.80 372 ASN A N 1
ATOM 2674 C CA . ASN A 1 413 ? 124.609 84.451 40.614 1.00 168.80 372 ASN A CA 1
ATOM 2675 C C . ASN A 1 413 ? 123.983 85.024 41.882 1.00 168.80 372 ASN A C 1
ATOM 2676 O O . ASN A 1 413 ? 122.769 84.958 42.084 1.00 168.80 372 ASN A O 1
ATOM 2681 N N . VAL A 1 414 ? 124.816 85.584 42.749 1.00 165.33 373 VAL A N 1
ATOM 2682 C CA . VAL A 1 414 ? 124.330 86.153 44.000 1.00 165.33 373 VAL A CA 1
ATOM 2683 C C . VAL A 1 414 ? 123.527 87.412 43.700 1.00 165.33 373 VAL A C 1
ATOM 2684 O O . VAL A 1 414 ? 123.951 88.272 42.919 1.00 165.33 373 VAL A O 1
ATOM 2688 N N . ASP A 1 415 ? 122.350 87.513 44.309 1.00 160.36 374 ASP A N 1
ATOM 2689 C CA . ASP A 1 415 ? 121.408 88.596 44.048 1.00 160.36 374 ASP A CA 1
ATOM 2690 C C . ASP A 1 415 ? 120.998 89.277 45.342 1.00 160.36 374 ASP A C 1
ATOM 2691 O O . ASP A 1 415 ? 119.864 89.740 45.490 1.00 160.36 374 ASP A O 1
ATOM 2696 N N . PHE A 1 416 ? 121.919 89.355 46.297 1.00 150.82 375 PHE A N 1
ATOM 2697 C CA . PHE A 1 416 ? 121.585 89.869 47.618 1.00 150.82 375 PHE A CA 1
ATOM 2698 C C . PHE A 1 416 ? 121.272 91.359 47.572 1.00 150.82 375 PHE A C 1
ATOM 2699 O O . PHE A 1 416 ? 121.976 92.142 46.930 1.00 150.82 375 PHE A O 1
ATOM 2707 N N . SER A 1 417 ? 120.204 91.742 48.265 1.00 153.68 376 SER A N 1
ATOM 2708 C CA . SER A 1 417 ? 119.836 93.133 48.470 1.00 153.68 376 SER A CA 1
ATOM 2709 C C . SER A 1 417 ? 119.844 93.428 49.963 1.00 153.68 376 SER A C 1
ATOM 2710 O O . SER A 1 417 ? 119.488 92.574 50.778 1.00 153.68 376 SER A O 1
ATOM 2713 N N . TYR A 1 418 ? 120.258 94.639 50.315 1.00 150.48 377 TYR A N 1
ATOM 2714 C CA . TYR A 1 418 ? 120.465 94.958 51.718 1.00 150.48 377 TYR A CA 1
ATOM 2715 C C . TYR A 1 418 ? 119.132 94.902 52.463 1.00 150.48 377 TYR A C 1
ATOM 2716 O O . TYR A 1 418 ? 118.113 95.378 51.949 1.00 150.48 377 TYR A O 1
ATOM 2725 N N . PRO A 1 419 ? 119.099 94.318 53.664 1.00 152.14 378 PRO A N 1
ATOM 2726 C CA . PRO A 1 419 ? 117.812 94.038 54.320 1.00 152.14 378 PRO A CA 1
ATOM 2727 C C . PRO A 1 419 ? 117.028 95.281 54.709 1.00 152.14 378 PRO A C 1
ATOM 2728 O O . PRO A 1 419 ? 115.811 95.334 54.500 1.00 152.14 378 PRO A O 1
ATOM 2732 N N . SER A 1 420 ? 117.702 96.279 55.281 1.00 151.63 379 SER A N 1
ATOM 2733 C CA . SER A 1 420 ? 116.995 97.470 55.744 1.00 151.63 379 SER A CA 1
ATOM 2734 C C . SER A 1 420 ? 116.384 98.235 54.577 1.00 151.63 379 SER A C 1
ATOM 2735 O O . SER A 1 420 ? 115.222 98.654 54.635 1.00 151.63 379 SER A O 1
ATOM 2738 N N . ARG A 1 421 ? 117.151 98.420 53.506 1.00 155.42 380 ARG A N 1
ATOM 2739 C CA . ARG A 1 421 ? 116.720 99.212 52.360 1.00 155.42 380 ARG A CA 1
ATOM 2740 C C . ARG A 1 421 ? 116.721 98.377 51.080 1.00 155.42 380 ARG A C 1
ATOM 2741 O O . ARG A 1 421 ? 117.790 98.097 50.515 1.00 155.42 380 ARG A O 1
ATOM 2749 N N . PRO A 1 422 ? 115.559 97.921 50.604 1.00 159.12 381 PRO A N 1
ATOM 2750 C CA . PRO A 1 422 ? 115.532 97.094 49.391 1.00 159.12 381 PRO A CA 1
ATOM 2751 C C . PRO A 1 422 ? 115.590 97.886 48.098 1.00 159.12 381 PRO A C 1
ATOM 2752 O O . PRO A 1 422 ? 115.663 97.275 47.023 1.00 159.12 381 PRO A O 1
ATOM 2756 N N . ASP A 1 423 ? 115.550 99.219 48.163 1.00 162.06 382 ASP A N 1
ATOM 2757 C CA . ASP A 1 423 ? 115.579 100.021 46.943 1.00 162.06 382 ASP A CA 1
ATOM 2758 C C . ASP A 1 423 ? 116.901 99.862 46.203 1.00 162.06 382 ASP A C 1
ATOM 2759 O O . ASP A 1 423 ? 116.918 99.695 44.978 1.00 162.06 382 ASP A O 1
ATOM 2764 N N . VAL A 1 424 ? 118.015 99.905 46.927 1.00 161.09 383 VAL A N 1
ATOM 2765 C CA . VAL A 1 424 ? 119.347 99.823 46.342 1.00 161.09 383 VAL A CA 1
ATOM 2766 C C . VAL A 1 424 ? 119.953 98.473 46.686 1.00 161.09 383 VAL A C 1
ATOM 2767 O O . VAL A 1 424 ? 119.859 98.007 47.828 1.00 161.09 383 VAL A O 1
ATOM 2771 N N . LYS A 1 425 ? 120.566 97.839 45.691 1.00 158.54 384 LYS A N 1
ATOM 2772 C CA . LYS A 1 425 ? 121.217 96.551 45.867 1.00 158.54 384 LYS A CA 1
ATOM 2773 C C . LYS A 1 425 ? 122.664 96.652 45.409 1.00 158.54 384 LYS A C 1
ATOM 2774 O O . LYS A 1 425 ? 123.007 97.471 44.552 1.00 158.54 384 LYS A O 1
ATOM 2780 N N . ILE A 1 426 ? 123.517 95.820 46.002 1.00 160.45 385 ILE A N 1
ATOM 2781 C CA . ILE A 1 426 ? 124.947 95.806 45.706 1.00 160.45 385 ILE A CA 1
ATOM 2782 C C . ILE A 1 426 ? 125.334 94.550 44.931 1.00 160.45 385 ILE A C 1
ATOM 2783 O O . ILE A 1 426 ? 125.818 94.631 43.801 1.00 160.45 385 ILE A O 1
ATOM 2788 N N . LEU A 1 427 ? 125.126 93.377 45.527 1.00 161.52 386 LEU A N 1
ATOM 2789 C CA . LEU A 1 427 ? 125.420 92.099 44.882 1.00 161.52 386 LEU A CA 1
ATOM 2790 C C . LEU A 1 427 ? 124.241 91.769 43.971 1.00 161.52 386 LEU A C 1
ATOM 2791 O O . LEU A 1 427 ? 123.334 91.012 44.318 1.00 161.52 386 LEU A O 1
ATOM 2796 N N . ASN A 1 428 ? 124.253 92.368 42.779 1.00 165.18 387 ASN A N 1
ATOM 2797 C CA . ASN A 1 428 ? 123.047 92.378 41.950 1.00 165.18 387 ASN A CA 1
ATOM 2798 C C . ASN A 1 428 ? 122.875 91.086 41.154 1.00 165.18 387 ASN A C 1
ATOM 2799 O O . ASN A 1 428 ? 121.924 90.331 41.377 1.00 165.18 387 ASN A O 1
ATOM 2804 N N . ASN A 1 429 ? 123.784 90.814 40.217 1.00 169.40 388 ASN A N 1
ATOM 2805 C CA . ASN A 1 429 ? 123.604 89.682 39.317 1.00 169.40 388 ASN A CA 1
ATOM 2806 C C . ASN A 1 429 ? 124.886 88.936 38.976 1.00 169.40 388 ASN A C 1
ATOM 2807 O O . ASN A 1 429 ? 124.835 88.014 38.157 1.00 169.40 388 ASN A O 1
ATOM 2812 N N . PHE A 1 430 ? 126.020 89.292 39.564 1.00 168.72 389 PHE A N 1
ATOM 2813 C CA . PHE A 1 430 ? 127.309 88.771 39.139 1.00 168.72 389 PHE A CA 1
ATOM 2814 C C . PHE A 1 430 ? 127.778 87.640 40.049 1.00 168.72 389 PHE A C 1
ATOM 2815 O O . PHE A 1 430 ? 127.261 87.426 41.148 1.00 168.72 389 PHE A O 1
ATOM 2823 N N . CYS A 1 431 ? 128.783 86.915 39.567 1.00 169.36 390 CYS A N 1
ATOM 2824 C CA . CYS A 1 431 ? 129.387 85.806 40.283 1.00 169.36 390 CYS A CA 1
ATOM 2825 C C . CYS A 1 431 ? 130.837 86.139 40.600 1.00 169.36 390 CYS A C 1
ATOM 2826 O O . CYS A 1 431 ? 131.476 86.927 39.898 1.00 169.36 390 CYS A O 1
ATOM 2829 N N . LEU A 1 432 ? 131.355 85.530 41.664 1.00 166.48 391 LEU A N 1
ATOM 2830 C CA . LEU A 1 432 ? 132.727 85.763 42.093 1.00 166.48 391 LEU A CA 1
ATOM 2831 C C . LEU A 1 432 ? 133.613 84.546 41.860 1.00 166.48 391 LEU A C 1
ATOM 2832 O O . LEU A 1 432 ? 134.657 84.665 41.212 1.00 166.48 391 LEU A O 1
ATOM 2837 N N . SER A 1 433 ? 133.223 83.381 42.384 1.00 164.38 392 SER A N 1
ATOM 2838 C CA . SER A 1 433 ? 133.929 82.116 42.184 1.00 164.38 392 SER A CA 1
ATOM 2839 C C . SER A 1 433 ? 135.299 82.114 42.854 1.00 164.38 392 SER A C 1
ATOM 2840 O O . SER A 1 433 ? 135.941 83.159 42.987 1.00 164.38 392 SER A O 1
ATOM 2843 N N . VAL A 1 434 ? 135.751 80.942 43.289 1.00 163.94 393 VAL A N 1
ATOM 2844 C CA . VAL A 1 434 ? 137.042 80.805 43.961 1.00 163.94 393 VAL A CA 1
ATOM 2845 C C . VAL A 1 434 ? 137.718 79.530 43.484 1.00 163.94 393 VAL A C 1
ATOM 2846 O O . VAL A 1 434 ? 137.068 78.627 42.942 1.00 163.94 393 VAL A O 1
ATOM 2850 N N . PRO A 1 435 ? 139.033 79.443 43.645 1.00 161.55 394 PRO A N 1
ATOM 2851 C CA . PRO A 1 435 ? 139.727 78.164 43.477 1.00 161.55 394 PRO A CA 1
ATOM 2852 C C . PRO A 1 435 ? 139.640 77.351 44.765 1.00 161.55 394 PRO A C 1
ATOM 2853 O O . PRO A 1 435 ? 138.999 77.744 45.736 1.00 161.55 394 PRO A O 1
ATOM 2857 N N . ALA A 1 436 ? 140.307 76.203 44.758 1.00 161.01 395 ALA A N 1
ATOM 2858 C CA . ALA A 1 436 ? 140.369 75.316 45.916 1.00 161.01 395 ALA A CA 1
ATOM 2859 C C . ALA A 1 436 ? 141.788 75.372 46.476 1.00 161.01 395 ALA A C 1
ATOM 2860 O O . ALA A 1 436 ? 142.642 74.557 46.126 1.00 161.01 395 ALA A O 1
ATOM 2862 N N . GLY A 1 437 ? 142.033 76.340 47.355 1.00 157.66 396 GLY A N 1
ATOM 2863 C CA . GLY A 1 437 ? 143.323 76.448 48.003 1.00 157.66 396 GLY A CA 1
ATOM 2864 C C . GLY A 1 437 ? 144.239 77.504 47.417 1.00 157.66 396 GLY A C 1
ATOM 2865 O O . GLY A 1 437 ? 145.438 77.264 47.247 1.00 157.66 396 GLY A O 1
ATOM 2866 N N . LYS A 1 438 ? 143.691 78.676 47.104 1.00 156.33 397 LYS A N 1
ATOM 2867 C CA . LYS A 1 438 ? 144.498 79.785 46.612 1.00 156.33 397 LYS A CA 1
ATOM 2868 C C . LYS A 1 438 ? 143.803 81.094 46.950 1.00 156.33 397 LYS A C 1
ATOM 2869 O O . LYS A 1 438 ? 142.608 81.248 46.687 1.00 156.33 397 LYS A O 1
ATOM 2875 N N . THR A 1 439 ? 144.558 82.029 47.517 1.00 156.84 398 THR A N 1
ATOM 2876 C CA . THR A 1 439 ? 143.987 83.267 48.026 1.00 156.84 398 THR A CA 1
ATOM 2877 C C . THR A 1 439 ? 143.465 84.147 46.894 1.00 156.84 398 THR A C 1
ATOM 2878 O O . THR A 1 439 ? 143.917 84.064 45.750 1.00 156.84 398 THR A O 1
ATOM 2882 N N . ILE A 1 440 ? 142.495 84.995 47.230 1.00 153.17 399 ILE A N 1
ATOM 2883 C CA . ILE A 1 440 ? 141.924 85.969 46.308 1.00 153.17 399 ILE A CA 1
ATOM 2884 C C . ILE A 1 440 ? 141.917 87.329 46.990 1.00 153.17 399 ILE A C 1
ATOM 2885 O O . ILE A 1 440 ? 141.492 87.446 48.143 1.00 153.17 399 ILE A O 1
ATOM 2890 N N . ALA A 1 441 ? 142.380 88.351 46.277 1.00 156.91 400 ALA A N 1
ATOM 2891 C CA . ALA A 1 441 ? 142.352 89.722 46.764 1.00 156.91 400 ALA A CA 1
ATOM 2892 C C . ALA A 1 441 ? 141.177 90.455 46.134 1.00 156.91 400 ALA A C 1
ATOM 2893 O O . ALA A 1 441 ? 140.969 90.376 44.919 1.00 156.91 400 ALA A O 1
ATOM 2895 N N . LEU A 1 442 ? 140.410 91.161 46.959 1.00 158.28 401 LEU A N 1
ATOM 2896 C CA . LEU A 1 442 ? 139.227 91.882 46.510 1.00 158.28 401 LEU A CA 1
ATOM 2897 C C . LEU A 1 442 ? 139.436 93.367 46.762 1.00 158.28 401 LEU A C 1
ATOM 2898 O O . LEU A 1 442 ? 139.663 93.779 47.906 1.00 158.28 401 LEU A O 1
ATOM 2903 N N . VAL A 1 443 ? 139.365 94.168 45.700 1.00 164.45 402 VAL A N 1
ATOM 2904 C CA . VAL A 1 443 ? 139.552 95.618 45.782 1.00 164.45 402 VAL A CA 1
ATOM 2905 C C . VAL A 1 443 ? 138.405 96.256 45.002 1.00 164.45 402 VAL A C 1
ATOM 2906 O O . VAL A 1 443 ? 138.474 96.410 43.780 1.00 164.45 402 VAL A O 1
ATOM 2910 N N . GLY A 1 444 ? 137.343 96.634 45.705 1.00 167.08 403 GLY A N 1
ATOM 2911 C CA . GLY A 1 444 ? 136.236 97.308 45.056 1.00 167.08 403 GLY A CA 1
ATOM 2912 C C . GLY A 1 444 ? 136.060 98.746 45.496 1.00 167.08 403 GLY A C 1
ATOM 2913 O O . GLY A 1 444 ? 135.580 99.002 46.605 1.00 167.08 403 GLY A O 1
ATOM 2914 N N . SER A 1 445 ? 136.424 99.684 44.618 1.00 169.80 404 SER A N 1
ATOM 2915 C CA . SER A 1 445 ? 136.297 101.123 44.843 1.00 169.80 404 SER A CA 1
ATOM 2916 C C . SER A 1 445 ? 136.609 101.522 46.280 1.00 169.80 404 SER A C 1
ATOM 2917 O O . SER A 1 445 ? 137.632 101.115 46.840 1.00 169.80 404 SER A O 1
ATOM 2920 N N . SER A 1 446 ? 135.728 102.320 46.880 1.00 169.45 405 SER A N 1
ATOM 2921 C CA . SER A 1 446 ? 135.827 102.686 48.286 1.00 169.45 405 SER A CA 1
ATOM 2922 C C . SER A 1 446 ? 134.606 102.257 49.080 1.00 169.45 405 SER A C 1
ATOM 2923 O O . SER A 1 446 ? 134.746 101.637 50.142 1.00 169.45 405 SER A O 1
ATOM 2926 N N . GLY A 1 447 ? 133.407 102.562 48.593 1.00 167.81 406 GLY A N 1
ATOM 2927 C CA . GLY A 1 447 ? 132.186 102.216 49.293 1.00 167.81 406 GLY A CA 1
ATOM 2928 C C . GLY A 1 447 ? 131.468 101.017 48.709 1.00 167.81 406 GLY A C 1
ATOM 2929 O O . GLY A 1 447 ? 130.281 100.810 48.973 1.00 167.81 406 GLY A O 1
ATOM 2930 N N . SER A 1 448 ? 132.173 100.223 47.908 1.00 164.55 407 SER A N 1
ATOM 2931 C CA . SER A 1 448 ? 131.568 99.039 47.321 1.00 164.55 407 SER A CA 1
ATOM 2932 C C . SER A 1 448 ? 131.302 97.986 48.393 1.00 164.55 407 SER A C 1
ATOM 2933 O O . SER A 1 448 ? 131.854 98.025 49.496 1.00 164.55 407 SER A O 1
ATOM 2936 N N . GLY A 1 449 ? 130.440 97.032 48.052 1.00 152.94 408 GLY A N 1
ATOM 2937 C CA . GLY A 1 449 ? 130.062 95.990 48.984 1.00 152.94 408 GLY A CA 1
ATOM 2938 C C . GLY A 1 449 ? 131.116 94.918 49.160 1.00 152.94 408 GLY A C 1
ATOM 2939 O O . GLY A 1 449 ? 130.833 93.727 48.999 1.00 152.94 408 GLY A O 1
ATOM 2940 N N . LYS A 1 450 ? 132.342 95.330 49.483 1.00 150.11 409 LYS A N 1
ATOM 2941 C CA . LYS A 1 450 ? 133.403 94.360 49.732 1.00 150.11 409 LYS A CA 1
ATOM 2942 C C . LYS A 1 450 ? 133.099 93.515 50.963 1.00 150.11 409 LYS A C 1
ATOM 2943 O O . LYS A 1 450 ? 133.317 92.299 50.958 1.00 150.11 409 LYS A O 1
ATOM 2949 N N . SER A 1 451 ? 132.588 94.142 52.025 1.00 136.41 410 SER A N 1
ATOM 2950 C CA . SER A 1 451 ? 132.237 93.401 53.231 1.00 136.41 410 SER A CA 1
ATOM 2951 C C . SER A 1 451 ? 131.009 92.524 53.033 1.00 136.41 410 SER A C 1
ATOM 2952 O O . SER A 1 451 ? 130.787 91.603 53.826 1.00 136.41 410 SER A O 1
ATOM 2955 N N . THR A 1 452 ? 130.206 92.795 52.003 1.00 134.65 411 THR A N 1
ATOM 2956 C CA . THR A 1 452 ? 129.002 92.005 51.779 1.00 134.65 411 THR A CA 1
ATOM 2957 C C . THR A 1 452 ? 129.342 90.563 51.430 1.00 134.65 411 THR A C 1
ATOM 2958 O O . THR A 1 452 ? 128.650 89.635 51.861 1.00 134.65 411 THR A O 1
ATOM 2962 N N . VAL A 1 453 ? 130.400 90.350 50.645 1.00 129.76 412 VAL A N 1
ATOM 2963 C CA . VAL A 1 453 ? 130.808 88.988 50.313 1.00 129.76 412 VAL A CA 1
ATOM 2964 C C . VAL A 1 453 ? 131.245 88.243 51.566 1.00 129.76 412 VAL A C 1
ATOM 2965 O O . VAL A 1 453 ? 130.905 87.069 51.762 1.00 129.76 412 VAL A O 1
ATOM 2969 N N . VAL A 1 454 ? 132.007 88.912 52.432 1.00 125.44 413 VAL A N 1
ATOM 2970 C CA . VAL A 1 454 ? 132.429 88.298 53.687 1.00 125.44 413 VAL A CA 1
ATOM 2971 C C . VAL A 1 454 ? 131.218 87.936 54.535 1.00 125.44 413 VAL A C 1
ATOM 2972 O O . VAL A 1 454 ? 131.146 86.841 55.106 1.00 125.44 413 VAL A O 1
ATOM 2976 N N . SER A 1 455 ? 130.247 88.847 54.627 1.00 120.93 414 SER A N 1
ATOM 2977 C CA . SER A 1 455 ? 129.051 88.578 55.417 1.00 120.93 414 SER A CA 1
ATOM 2978 C C . SER A 1 455 ? 128.257 87.409 54.846 1.00 120.93 414 SER A C 1
ATOM 2979 O O . SER A 1 455 ? 127.750 86.568 55.596 1.00 120.93 414 SER A O 1
ATOM 2982 N N . LEU A 1 456 ? 128.133 87.345 53.519 1.00 122.59 415 LEU A N 1
ATOM 2983 C CA . LEU A 1 456 ? 127.401 86.250 52.891 1.00 122.59 415 LEU A CA 1
ATOM 2984 C C . LEU A 1 456 ? 128.100 84.916 53.109 1.00 122.59 415 LEU A C 1
ATOM 2985 O O . LEU A 1 456 ? 127.440 83.892 53.321 1.00 122.59 415 LEU A O 1
ATOM 2990 N N . ILE A 1 457 ? 129.431 84.902 53.046 1.00 121.05 416 ILE A N 1
ATOM 2991 C CA . ILE A 1 457 ? 130.166 83.661 53.277 1.00 121.05 416 ILE A CA 1
ATOM 2992 C C . ILE A 1 457 ? 129.942 83.172 54.702 1.00 121.05 416 ILE A C 1
ATOM 2993 O O . ILE A 1 457 ? 129.715 81.979 54.939 1.00 121.05 416 ILE A O 1
ATOM 2998 N N . GLU A 1 458 ? 129.985 84.086 55.671 1.00 118.63 417 GLU A N 1
ATOM 2999 C CA . GLU A 1 458 ? 129.760 83.746 57.071 1.00 118.63 417 GLU A CA 1
ATOM 3000 C C . GLU A 1 458 ? 128.301 83.460 57.387 1.00 118.63 417 GLU A C 1
ATOM 3001 O O . GLU A 1 458 ? 127.986 83.204 58.553 1.00 118.63 417 GLU A O 1
ATOM 3007 N N . ARG A 1 459 ? 127.413 83.514 56.392 1.00 120.46 418 ARG A N 1
ATOM 3008 C CA . ARG A 1 459 ? 125.985 83.264 56.579 1.00 120.46 418 ARG A CA 1
ATOM 3009 C C . ARG A 1 459 ? 125.353 84.263 57.543 1.00 120.46 418 ARG A C 1
ATOM 3010 O O . ARG A 1 459 ? 124.353 83.960 58.198 1.00 120.46 418 ARG A O 1
ATOM 3018 N N . PHE A 1 460 ? 125.933 85.461 57.644 1.00 111.38 419 PHE A N 1
ATOM 3019 C CA . PHE A 1 460 ? 125.302 86.513 58.433 1.00 111.38 419 PHE A CA 1
ATOM 3020 C C . PHE A 1 460 ? 123.954 86.897 57.841 1.00 111.38 419 PHE A C 1
ATOM 3021 O O . PHE A 1 460 ? 122.976 87.090 58.570 1.00 111.38 419 PHE A O 1
ATOM 3029 N N . TYR A 1 461 ? 123.887 87.014 56.521 1.00 119.91 420 TYR A N 1
ATOM 3030 C CA . TYR A 1 461 ? 122.647 87.219 55.790 1.00 119.91 420 TYR A CA 1
ATOM 3031 C C . TYR A 1 461 ? 122.445 86.051 54.828 1.00 119.91 420 TYR A C 1
ATOM 3032 O O . TYR A 1 461 ? 123.194 85.071 54.842 1.00 119.91 420 TYR A O 1
ATOM 3041 N N . ASP A 1 462 ? 121.422 86.161 53.987 1.00 132.50 421 ASP A N 1
ATOM 3042 C CA . ASP A 1 462 ? 121.146 85.152 52.983 1.00 132.50 421 ASP A CA 1
ATOM 3043 C C . ASP A 1 462 ? 120.943 85.815 51.629 1.00 132.50 421 ASP A C 1
ATOM 3044 O O . ASP A 1 462 ? 120.363 86.905 51.550 1.00 132.50 421 ASP A O 1
ATOM 3049 N N . PRO A 1 463 ? 121.408 85.190 50.552 1.00 142.93 422 PRO A N 1
ATOM 3050 C CA . PRO A 1 463 ? 121.168 85.748 49.220 1.00 142.93 422 PRO A CA 1
ATOM 3051 C C . PRO A 1 463 ? 119.698 85.657 48.849 1.00 142.93 422 PRO A C 1
ATOM 3052 O O . PRO A 1 463 ? 118.956 84.799 49.330 1.00 142.93 422 PRO A O 1
ATOM 3056 N N . ASN A 1 464 ? 119.281 86.565 47.971 1.00 154.59 423 ASN A N 1
ATOM 3057 C CA . ASN A 1 464 ? 117.898 86.586 47.525 1.00 154.59 423 ASN A CA 1
ATOM 3058 C C . ASN A 1 464 ? 117.616 85.366 46.647 1.00 154.59 423 ASN A C 1
ATOM 3059 O O . ASN A 1 464 ? 118.467 84.494 46.448 1.00 154.59 423 ASN A O 1
ATOM 3064 N N . SER A 1 465 ? 116.396 85.306 46.110 1.00 165.12 424 SER A N 1
ATOM 3065 C CA . SER A 1 465 ? 115.948 84.108 45.411 1.00 165.12 424 SER A CA 1
ATOM 3066 C C . SER A 1 465 ? 116.778 83.862 44.159 1.00 165.12 424 SER A C 1
ATOM 3067 O O . SER A 1 465 ? 116.599 84.533 43.138 1.00 165.12 424 SER A O 1
ATOM 3070 N N . GLY A 1 466 ? 117.672 82.878 44.230 1.00 172.09 425 GLY A N 1
ATOM 3071 C CA . GLY A 1 466 ? 118.581 82.572 43.144 1.00 172.09 425 GLY A CA 1
ATOM 3072 C C . GLY A 1 466 ? 119.217 81.207 43.306 1.00 172.09 425 GLY A C 1
ATOM 3073 O O . GLY A 1 466 ? 118.544 80.247 43.693 1.00 172.09 425 GLY A O 1
ATOM 3074 N N . GLN A 1 467 ? 120.515 81.105 43.017 1.00 172.05 426 GLN A N 1
ATOM 3075 C CA . GLN A 1 467 ? 121.223 79.827 43.133 1.00 172.05 426 GLN A CA 1
ATOM 3076 C C . GLN A 1 467 ? 122.654 80.123 43.588 1.00 172.05 426 GLN A C 1
ATOM 3077 O O . GLN A 1 467 ? 123.539 80.374 42.769 1.00 172.05 426 GLN A O 1
ATOM 3083 N N . VAL A 1 468 ? 122.866 80.070 44.902 1.00 167.42 427 VAL A N 1
ATOM 3084 C CA . VAL A 1 468 ? 124.167 80.312 45.514 1.00 167.42 427 VAL A CA 1
ATOM 3085 C C . VAL A 1 468 ? 124.530 79.090 46.342 1.00 167.42 427 VAL A C 1
ATOM 3086 O O . VAL A 1 468 ? 123.689 78.570 47.082 1.00 167.42 427 VAL A O 1
ATOM 3090 N N . LEU A 1 469 ? 125.773 78.632 46.219 1.00 164.41 428 LEU A N 1
ATOM 3091 C CA . LEU A 1 469 ? 126.211 77.406 46.873 1.00 164.41 428 LEU A CA 1
ATOM 3092 C C . LEU A 1 469 ? 127.531 77.638 47.597 1.00 164.41 428 LEU A C 1
ATOM 3093 O O . LEU A 1 469 ? 128.087 78.740 47.599 1.00 164.41 428 LEU A O 1
ATOM 3098 N N . LEU A 1 470 ? 128.021 76.575 48.235 1.00 163.08 429 LEU A N 1
ATOM 3099 C CA . LEU A 1 470 ? 129.353 76.538 48.827 1.00 163.08 429 LEU A CA 1
ATOM 3100 C C . LEU A 1 470 ? 129.886 75.123 48.682 1.00 163.08 429 LEU A C 1
ATOM 3101 O O . LEU A 1 470 ? 129.259 74.174 49.161 1.00 163.08 429 LEU A O 1
ATOM 3106 N N . ASP A 1 471 ? 131.032 74.984 48.017 1.00 164.85 430 ASP A N 1
ATOM 3107 C CA . ASP A 1 471 ? 131.706 73.708 47.800 1.00 164.85 430 ASP A CA 1
ATOM 3108 C C . ASP A 1 471 ? 130.852 72.711 47.023 1.00 164.85 430 ASP A C 1
ATOM 3109 O O . ASP A 1 471 ? 131.229 71.539 46.906 1.00 164.85 430 ASP A O 1
ATOM 3114 N N . GLY A 1 472 ? 129.719 73.145 46.479 1.00 164.86 431 GLY A N 1
ATOM 3115 C CA . GLY A 1 472 ? 128.807 72.253 45.798 1.00 164.86 431 GLY A CA 1
ATOM 3116 C C . GLY A 1 472 ? 127.708 71.672 46.657 1.00 164.86 431 GLY A C 1
ATOM 3117 O O . GLY A 1 472 ? 127.002 70.768 46.197 1.00 164.86 431 GLY A O 1
ATOM 3118 N N . GLN A 1 473 ? 127.537 72.157 47.889 1.00 161.37 432 GLN A N 1
ATOM 3119 C CA . GLN A 1 473 ? 126.507 71.647 48.787 1.00 161.37 432 GLN A CA 1
ATOM 3120 C C . GLN A 1 473 ? 125.686 72.778 49.394 1.00 161.37 432 GLN A C 1
ATOM 3121 O O . GLN A 1 473 ? 125.132 72.631 50.486 1.00 161.37 432 GLN A O 1
ATOM 3127 N N . ASP A 1 474 ? 125.611 73.916 48.697 1.00 156.47 433 ASP A N 1
ATOM 3128 C CA . ASP A 1 474 ? 124.786 75.053 49.098 1.00 156.47 433 ASP A CA 1
ATOM 3129 C C . ASP A 1 474 ? 125.237 75.583 50.457 1.00 156.47 433 ASP A C 1
ATOM 3130 O O . ASP A 1 474 ? 126.280 75.170 50.971 1.00 156.47 433 ASP A O 1
ATOM 3135 N N . LEU A 1 475 ? 124.484 76.511 51.039 1.00 149.41 434 LEU A N 1
ATOM 3136 C CA . LEU A 1 475 ? 124.739 77.007 52.385 1.00 149.41 434 LEU A CA 1
ATOM 3137 C C . LEU A 1 475 ? 123.706 76.537 53.393 1.00 149.41 434 LEU A C 1
ATOM 3138 O O . LEU A 1 475 ? 124.064 76.185 54.518 1.00 149.41 434 LEU A O 1
ATOM 3143 N N . LYS A 1 476 ? 122.428 76.524 53.011 1.00 147.54 435 LYS A N 1
ATOM 3144 C CA . LYS A 1 476 ? 121.372 76.116 53.929 1.00 147.54 435 LYS A CA 1
ATOM 3145 C C . LYS A 1 476 ? 121.419 74.627 54.239 1.00 147.54 435 LYS A C 1
ATOM 3146 O O . LYS A 1 476 ? 120.841 74.197 55.242 1.00 147.54 435 LYS A O 1
ATOM 3152 N N . THR A 1 477 ? 122.092 73.834 53.407 1.00 151.76 436 THR A N 1
ATOM 3153 C CA . THR A 1 477 ? 122.150 72.390 53.574 1.00 151.76 436 THR A CA 1
ATOM 3154 C C . THR A 1 477 ? 123.452 71.930 54.219 1.00 151.76 436 THR A C 1
ATOM 3155 O O . THR A 1 477 ? 123.832 70.764 54.070 1.00 151.76 436 THR A O 1
ATOM 3159 N N . LEU A 1 478 ? 124.148 72.823 54.922 1.00 149.44 437 LEU A N 1
ATOM 3160 C CA . LEU A 1 478 ? 125.382 72.468 55.609 1.00 149.44 437 LEU A CA 1
ATOM 3161 C C . LEU A 1 478 ? 125.417 72.964 57.049 1.00 149.44 437 LEU A C 1
ATOM 3162 O O . LEU A 1 478 ? 126.497 72.988 57.651 1.00 149.44 437 LEU A O 1
ATOM 3167 N N . LYS A 1 479 ? 124.274 73.363 57.610 1.00 142.14 438 LYS A N 1
ATOM 3168 C CA . LYS A 1 479 ? 124.209 73.957 58.940 1.00 142.14 438 LYS A CA 1
ATOM 3169 C C . LYS A 1 479 ? 125.081 75.202 59.025 1.00 142.14 438 LYS A C 1
ATOM 3170 O O . LYS A 1 479 ? 125.635 75.655 58.017 1.00 142.14 438 LYS A O 1
ATOM 3176 N N . LEU A 1 480 ? 125.185 75.783 60.216 1.00 130.40 439 LEU A N 1
ATOM 3177 C CA . LEU A 1 480 ? 126.160 76.835 60.449 1.00 130.40 439 LEU A CA 1
ATOM 3178 C C . LEU A 1 480 ? 126.855 76.708 61.794 1.00 130.40 439 LEU A C 1
ATOM 3179 O O . LEU A 1 480 ? 127.745 77.513 62.083 1.00 130.40 439 LEU A O 1
ATOM 3184 N N . ARG A 1 481 ? 126.483 75.733 62.624 1.00 126.23 440 ARG A N 1
ATOM 3185 C CA . ARG A 1 481 ? 127.195 75.532 63.879 1.00 126.23 440 ARG A CA 1
ATOM 3186 C C . ARG A 1 481 ? 128.637 75.115 63.629 1.00 126.23 440 ARG A C 1
ATOM 3187 O O . ARG A 1 481 ? 129.551 75.578 64.320 1.00 126.23 440 ARG A O 1
ATOM 3195 N N . TRP A 1 482 ? 128.861 74.244 62.643 1.00 135.72 441 TRP A N 1
ATOM 3196 C CA . TRP A 1 482 ? 130.212 73.819 62.303 1.00 135.72 441 TRP A CA 1
ATOM 3197 C C . TRP A 1 482 ? 130.728 74.474 61.032 1.00 135.72 441 TRP A C 1
ATOM 3198 O O . TRP A 1 482 ? 131.942 74.483 60.810 1.00 135.72 441 TRP A O 1
ATOM 3209 N N . LEU A 1 483 ? 129.834 74.997 60.189 1.00 126.43 442 LEU A N 1
ATOM 3210 C CA . LEU A 1 483 ? 130.275 75.750 59.020 1.00 126.43 442 LEU A CA 1
ATOM 3211 C C . LEU A 1 483 ? 131.095 76.961 59.433 1.00 126.43 442 LEU A C 1
ATOM 3212 O O . LEU A 1 483 ? 132.137 77.250 58.834 1.00 126.43 442 LEU A O 1
ATOM 3217 N N . ARG A 1 484 ? 130.639 77.681 60.456 1.00 117.37 443 ARG A N 1
ATOM 3218 C CA . ARG A 1 484 ? 131.413 78.796 60.979 1.00 117.37 443 ARG A CA 1
ATOM 3219 C C . ARG A 1 484 ? 132.678 78.327 61.681 1.00 117.37 443 ARG A C 1
ATOM 3220 O O . ARG A 1 484 ? 133.625 79.109 61.811 1.00 117.37 443 ARG A O 1
ATOM 3228 N N . GLN A 1 485 ? 132.714 77.075 62.137 1.00 122.08 444 GLN A N 1
ATOM 3229 C CA . GLN A 1 485 ? 133.946 76.529 62.695 1.00 122.08 444 GLN A CA 1
ATOM 3230 C C . GLN A 1 485 ? 135.023 76.403 61.624 1.00 122.08 444 GLN A C 1
ATOM 3231 O O . GLN A 1 485 ? 136.204 76.647 61.893 1.00 122.08 444 GLN A O 1
ATOM 3237 N N . GLN A 1 486 ? 134.635 76.012 60.409 1.00 123.28 445 GLN A N 1
ATOM 3238 C CA . GLN A 1 486 ? 135.601 75.898 59.320 1.00 123.28 445 GLN A CA 1
ATOM 3239 C C . GLN A 1 486 ? 136.174 77.257 58.940 1.00 123.28 445 GLN A C 1
ATOM 3240 O O . GLN A 1 486 ? 137.374 77.377 58.670 1.00 123.28 445 GLN A O 1
ATOM 3246 N N . ILE A 1 487 ? 135.338 78.285 58.918 1.00 118.28 446 ILE A N 1
ATOM 3247 C CA . ILE A 1 487 ? 135.745 79.600 58.440 1.00 118.28 446 ILE A CA 1
ATOM 3248 C C . ILE A 1 487 ? 136.424 80.369 59.563 1.00 118.28 446 ILE A C 1
ATOM 3249 O O . ILE A 1 487 ? 135.971 80.354 60.713 1.00 118.28 446 ILE A O 1
ATOM 3254 N N . GLY A 1 488 ? 137.520 81.044 59.231 1.00 118.12 447 GLY A N 1
ATOM 3255 C CA . GLY A 1 488 ? 138.197 81.905 60.180 1.00 118.12 447 GLY A CA 1
ATOM 3256 C C . GLY A 1 488 ? 138.118 83.357 59.759 1.00 118.12 447 GLY A C 1
ATOM 3257 O O . GLY A 1 488 ? 138.409 83.687 58.608 1.00 118.12 447 GLY A O 1
ATOM 3258 N N . LEU A 1 489 ? 137.724 84.234 60.675 1.00 113.04 448 LEU A N 1
ATOM 3259 C CA . LEU A 1 489 ? 137.483 85.633 60.360 1.00 113.04 448 LEU A CA 1
ATOM 3260 C C . LEU A 1 489 ? 138.416 86.532 61.160 1.00 113.04 448 LEU A C 1
ATOM 3261 O O . LEU A 1 489 ? 138.601 86.339 62.365 1.00 113.04 448 LEU A O 1
ATOM 3266 N N . VAL A 1 490 ? 139.006 87.509 60.476 1.00 122.73 449 VAL A N 1
ATOM 3267 C CA . VAL A 1 490 ? 139.775 88.578 61.103 1.00 122.73 449 VAL A CA 1
ATOM 3268 C C . VAL A 1 490 ? 139.173 89.901 60.652 1.00 122.73 449 VAL A C 1
ATOM 3269 O O . VAL A 1 490 ? 139.092 90.171 59.449 1.00 122.73 449 VAL A O 1
ATOM 3273 N N . SER A 1 491 ? 138.757 90.720 61.611 1.00 129.19 450 SER A N 1
ATOM 3274 C CA . SER A 1 491 ? 137.991 91.919 61.312 1.00 129.19 450 SER A CA 1
ATOM 3275 C C . SER A 1 491 ? 138.903 93.135 61.157 1.00 129.19 450 SER A C 1
ATOM 3276 O O . SER A 1 491 ? 140.114 93.076 61.383 1.00 129.19 450 SER A O 1
ATOM 3279 N N . GLN A 1 492 ? 138.292 94.252 60.747 1.00 138.62 451 GLN A N 1
ATOM 3280 C CA . GLN A 1 492 ? 139.030 95.503 60.586 1.00 138.62 451 GLN A CA 1
ATOM 3281 C C . GLN A 1 492 ? 139.713 95.902 61.887 1.00 138.62 451 GLN A C 1
ATOM 3282 O O . GLN A 1 492 ? 140.925 96.142 61.921 1.00 138.62 451 GLN A O 1
ATOM 3288 N N . GLU A 1 493 ? 138.945 95.974 62.970 1.00 129.97 452 GLU A N 1
ATOM 3289 C CA . GLU A 1 493 ? 139.474 96.233 64.298 1.00 129.97 452 GLU A CA 1
ATOM 3290 C C . GLU A 1 493 ? 139.252 94.999 65.153 1.00 129.97 452 GLU A C 1
ATOM 3291 O O . GLU A 1 493 ? 138.100 94.561 65.298 1.00 129.97 452 GLU A O 1
ATOM 3297 N N . PRO A 1 494 ? 140.300 94.398 65.710 1.00 127.65 453 PRO A N 1
ATOM 3298 C CA . PRO A 1 494 ? 140.113 93.171 66.492 1.00 127.65 453 PRO A CA 1
ATOM 3299 C C . PRO A 1 494 ? 139.180 93.406 67.669 1.00 127.65 453 PRO A C 1
ATOM 3300 O O . PRO A 1 494 ? 139.204 94.461 68.305 1.00 127.65 453 PRO A O 1
ATOM 3304 N N . ALA A 1 495 ? 138.346 92.409 67.944 1.00 112.57 454 ALA A N 1
ATOM 3305 C CA . ALA A 1 495 ? 137.363 92.476 69.017 1.00 112.57 454 ALA A CA 1
ATOM 3306 C C . ALA A 1 495 ? 137.860 91.628 70.179 1.00 112.57 454 ALA A C 1
ATOM 3307 O O . ALA A 1 495 ? 137.886 90.397 70.092 1.00 112.57 454 ALA A O 1
ATOM 3309 N N . LEU A 1 496 ? 138.254 92.287 71.262 1.00 111.88 455 LEU A N 1
ATOM 3310 C CA . LEU A 1 496 ? 138.724 91.617 72.464 1.00 111.88 455 LEU A CA 1
ATOM 3311 C C . LEU A 1 496 ? 137.726 91.841 73.591 1.00 111.88 455 LEU A C 1
ATOM 3312 O O . LEU A 1 496 ? 137.169 92.933 73.732 1.00 111.88 455 LEU A O 1
ATOM 3317 N N . PHE A 1 497 ? 137.505 90.802 74.386 1.00 101.37 456 PHE A N 1
ATOM 3318 C CA . PHE A 1 497 ? 136.503 90.827 75.435 1.00 101.37 456 PHE A CA 1
ATOM 3319 C C . PHE A 1 497 ? 137.167 91.033 76.792 1.00 101.37 456 PHE A C 1
ATOM 3320 O O . PHE A 1 497 ? 138.390 90.983 76.935 1.00 101.37 456 PHE A O 1
ATOM 3328 N N . ALA A 1 498 ? 136.334 91.264 77.808 1.00 110.84 457 ALA A N 1
ATOM 3329 C CA . ALA A 1 498 ? 136.829 91.659 79.120 1.00 110.84 457 ALA A CA 1
ATOM 3330 C C . ALA A 1 498 ? 137.581 90.547 79.835 1.00 110.84 457 ALA A C 1
ATOM 3331 O O . ALA A 1 498 ? 138.260 90.822 80.830 1.00 110.84 457 ALA A O 1
ATOM 3333 N N . THR A 1 499 ? 137.486 89.308 79.363 1.00 111.74 458 THR A N 1
ATOM 3334 C CA . THR A 1 499 ? 138.133 88.203 80.049 1.00 111.74 458 THR A CA 1
ATOM 3335 C C . THR A 1 499 ? 139.644 88.259 79.836 1.00 111.74 458 THR A C 1
ATOM 3336 O O . THR A 1 499 ? 140.184 89.178 79.216 1.00 111.74 458 THR A O 1
ATOM 3340 N N . SER A 1 500 ? 140.336 87.256 80.366 1.00 120.31 459 SER A N 1
ATOM 3341 C CA . SER A 1 500 ? 141.776 87.174 80.192 1.00 120.31 459 SER A CA 1
ATOM 3342 C C . SER A 1 500 ? 142.118 86.929 78.728 1.00 120.31 459 SER A C 1
ATOM 3343 O O . SER A 1 500 ? 141.323 86.382 77.959 1.00 120.31 459 SER A O 1
ATOM 3346 N N . ILE A 1 501 ? 143.324 87.352 78.340 1.00 123.10 460 ILE A N 1
ATOM 3347 C CA . ILE A 1 501 ? 143.776 87.113 76.973 1.00 123.10 460 ILE A CA 1
ATOM 3348 C C . ILE A 1 501 ? 143.859 85.619 76.702 1.00 123.10 460 ILE A C 1
ATOM 3349 O O . ILE A 1 501 ? 143.648 85.164 75.573 1.00 123.10 460 ILE A O 1
ATOM 3354 N N . LYS A 1 502 ? 144.150 84.830 77.737 1.00 122.00 461 LYS A N 1
ATOM 3355 C CA . LYS A 1 502 ? 144.137 83.380 77.589 1.00 122.00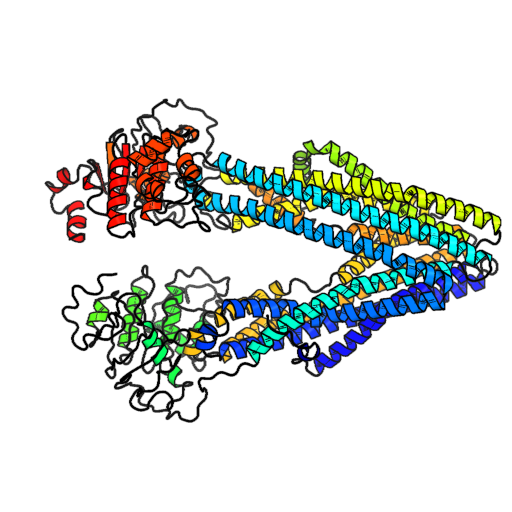 461 LYS A CA 1
ATOM 3356 C C . LYS A 1 502 ? 142.758 82.893 77.155 1.00 122.00 461 LYS A C 1
ATOM 3357 O O . LYS A 1 502 ? 142.624 82.205 76.139 1.00 122.00 461 LYS A O 1
ATOM 3363 N N . GLU A 1 503 ? 141.709 83.292 77.879 1.00 115.07 462 GLU A N 1
ATOM 3364 C CA . GLU A 1 503 ? 140.351 82.941 77.467 1.00 115.07 462 GLU A CA 1
ATOM 3365 C C . GLU A 1 503 ? 139.986 83.590 76.137 1.00 115.07 462 GLU A C 1
ATOM 3366 O O . GLU A 1 503 ? 139.197 83.030 75.358 1.00 115.07 462 GLU A O 1
ATOM 3372 N N . ASN A 1 504 ? 140.544 84.773 75.863 1.00 112.06 463 ASN A N 1
ATOM 3373 C CA . ASN A 1 504 ? 140.382 85.417 74.569 1.00 112.06 463 ASN A CA 1
ATOM 3374 C C . ASN A 1 504 ? 141.054 84.642 73.448 1.00 112.06 463 ASN A C 1
ATOM 3375 O O . ASN A 1 504 ? 140.813 84.946 72.275 1.00 112.06 463 ASN A O 1
ATOM 3380 N N . ILE A 1 505 ? 141.904 83.674 73.776 1.00 118.73 464 ILE A N 1
ATOM 3381 C CA . ILE A 1 505 ? 142.425 82.743 72.784 1.00 118.73 464 ILE A CA 1
ATOM 3382 C C . ILE A 1 505 ? 141.538 81.503 72.772 1.00 118.73 464 ILE A C 1
ATOM 3383 O O . ILE A 1 505 ? 141.258 80.941 71.710 1.00 118.73 464 ILE A O 1
ATOM 3388 N N . LEU A 1 506 ? 141.073 81.085 73.955 1.00 120.75 465 LEU A N 1
ATOM 3389 C CA . LEU A 1 506 ? 140.210 79.903 74.036 1.00 120.75 465 LEU A CA 1
ATOM 3390 C C . LEU A 1 506 ? 138.974 80.022 73.157 1.00 120.75 465 LEU A C 1
ATOM 3391 O O . LEU A 1 506 ? 138.643 79.079 72.430 1.00 120.75 465 LEU A O 1
ATOM 3396 N N . LEU A 1 507 ? 138.270 81.156 73.213 1.00 114.23 466 LEU A N 1
ATOM 3397 C CA . LEU A 1 507 ? 136.923 81.130 72.635 1.00 114.23 466 LEU A CA 1
ATOM 3398 C C . LEU A 1 507 ? 136.927 80.836 71.139 1.00 114.23 466 LEU A C 1
ATOM 3399 O O . LEU A 1 507 ? 135.854 80.618 70.569 1.00 114.23 466 LEU A O 1
ATOM 3404 N N . GLY A 1 508 ? 138.095 80.829 70.494 1.00 118.44 467 GLY A N 1
ATOM 3405 C CA . GLY A 1 508 ? 138.172 80.310 69.138 1.00 118.44 467 GLY A CA 1
ATOM 3406 C C . GLY A 1 508 ? 137.843 78.831 69.068 1.00 118.44 467 GLY A C 1
ATOM 3407 O O . GLY A 1 508 ? 137.126 78.386 68.168 1.00 118.44 467 GLY A O 1
ATOM 3408 N N . ARG A 1 509 ? 138.359 78.050 70.016 1.00 128.20 468 ARG A N 1
ATOM 3409 C CA . ARG A 1 509 ? 138.039 76.626 70.119 1.00 128.20 468 ARG A CA 1
ATOM 3410 C C . ARG A 1 509 ? 138.133 76.231 71.584 1.00 128.20 468 ARG A C 1
ATOM 3411 O O . ARG A 1 509 ? 139.236 76.014 72.111 1.00 128.20 468 ARG A O 1
ATOM 3419 N N . PRO A 1 510 ? 137.000 76.135 72.283 1.00 131.54 469 PRO A N 1
ATOM 3420 C CA . PRO A 1 510 ? 137.050 75.761 73.706 1.00 131.54 469 PRO A CA 1
ATOM 3421 C C . PRO A 1 510 ? 137.626 74.377 73.951 1.00 131.54 469 PRO A C 1
ATOM 3422 O O . PRO A 1 510 ? 138.184 74.131 75.028 1.00 131.54 469 PRO A O 1
ATOM 3426 N N . ASP A 1 511 ? 137.510 73.464 72.985 1.00 136.75 470 ASP A N 1
ATOM 3427 C CA . ASP A 1 511 ? 137.988 72.100 73.172 1.00 136.75 470 ASP A CA 1
ATOM 3428 C C . ASP A 1 511 ? 139.506 72.001 73.229 1.00 136.75 470 ASP A C 1
ATOM 3429 O O . ASP A 1 511 ? 140.025 70.945 73.603 1.00 136.75 470 ASP A O 1
ATOM 3434 N N . ALA A 1 512 ? 140.225 73.061 72.872 1.00 144.13 471 ALA A N 1
ATOM 3435 C CA . ALA A 1 512 ? 141.677 73.015 72.887 1.00 144.13 471 ALA A CA 1
ATOM 3436 C C . ALA A 1 512 ? 142.201 72.986 74.320 1.00 144.13 471 ALA A C 1
ATOM 3437 O O . ALA A 1 512 ? 141.518 73.378 75.270 1.00 144.13 471 ALA A O 1
ATOM 3439 N N . ASP A 1 513 ? 143.431 72.509 74.465 1.00 155.60 472 ASP A N 1
ATOM 3440 C CA . ASP A 1 513 ? 144.117 72.460 75.747 1.00 155.60 472 ASP A CA 1
ATOM 3441 C C . ASP A 1 513 ? 145.189 73.543 75.796 1.00 155.60 472 ASP A C 1
ATOM 3442 O O . ASP A 1 513 ? 145.387 74.301 74.844 1.00 155.60 472 ASP A O 1
ATOM 3447 N N . GLN A 1 514 ? 145.891 73.600 76.929 1.00 156.81 473 GLN A N 1
ATOM 3448 C CA . GLN A 1 514 ? 146.923 74.614 77.118 1.00 156.81 473 GLN A CA 1
ATOM 3449 C C . GLN A 1 514 ? 148.050 74.429 76.107 1.00 156.81 473 GLN A C 1
ATOM 3450 O O . GLN A 1 514 ? 148.524 75.400 75.505 1.00 156.81 473 GLN A O 1
ATOM 3456 N N . VAL A 1 515 ? 148.454 73.178 75.871 1.00 160.80 474 VAL A N 1
ATOM 3457 C CA . VAL A 1 515 ? 149.590 72.902 74.992 1.00 160.80 474 VAL A CA 1
ATOM 3458 C C . VAL A 1 515 ? 149.303 73.387 73.574 1.00 160.80 474 VAL A C 1
ATOM 3459 O O . VAL A 1 515 ? 150.158 74.003 72.926 1.00 160.80 474 VAL A O 1
ATOM 3463 N N . GLU A 1 516 ? 148.099 73.108 73.069 1.00 156.35 475 GLU A N 1
ATOM 3464 C CA . GLU A 1 516 ? 147.745 73.556 71.725 1.00 156.35 475 GLU A CA 1
ATOM 3465 C C . GLU A 1 516 ? 147.753 75.075 71.635 1.00 156.35 475 GLU A C 1
ATOM 3466 O O . GLU A 1 516 ? 148.242 75.647 70.654 1.00 156.35 475 GLU A O 1
ATOM 3472 N N . ILE A 1 517 ? 147.230 75.746 72.663 1.00 157.31 476 ILE A N 1
ATOM 3473 C CA . ILE A 1 517 ? 147.186 77.205 72.667 1.00 157.31 476 ILE A CA 1
ATOM 3474 C C . ILE A 1 517 ? 148.594 77.779 72.625 1.00 157.31 476 ILE A C 1
ATOM 3475 O O . ILE A 1 517 ? 148.897 78.674 71.824 1.00 157.31 476 ILE A O 1
ATOM 3480 N N . GLU A 1 518 ? 149.476 77.273 73.488 1.00 164.19 477 GLU A N 1
ATOM 3481 C CA . GLU A 1 518 ? 150.825 77.821 73.541 1.00 164.19 477 GLU A CA 1
ATOM 3482 C C . GLU A 1 518 ? 151.593 77.525 72.259 1.00 164.19 477 GLU A C 1
ATOM 3483 O O . GLU A 1 518 ? 152.317 78.391 71.758 1.00 164.19 477 GLU A O 1
ATOM 3489 N N . GLU A 1 519 ? 151.443 76.322 71.696 1.00 165.53 478 GLU A N 1
ATOM 3490 C CA . GLU A 1 519 ? 152.167 76.030 70.464 1.00 165.53 478 GLU A CA 1
ATOM 3491 C C . GLU A 1 519 ? 151.650 76.887 69.314 1.00 165.53 478 GLU A C 1
ATOM 3492 O O . GLU A 1 519 ? 152.436 77.357 68.488 1.00 165.53 478 GLU A O 1
ATOM 3498 N N . ALA A 1 520 ? 150.336 77.124 69.258 1.00 164.84 479 ALA A N 1
ATOM 3499 C CA . ALA A 1 520 ? 149.793 78.006 68.231 1.00 164.84 479 ALA A CA 1
ATOM 3500 C C . ALA A 1 520 ? 150.320 79.424 68.397 1.00 164.84 479 ALA A C 1
ATOM 3501 O O . ALA A 1 520 ? 150.655 80.095 67.414 1.00 164.84 479 ALA A O 1
ATOM 3503 N N . ALA A 1 521 ? 150.405 79.897 69.640 1.00 165.66 480 ALA A N 1
ATOM 3504 C CA . ALA A 1 521 ? 150.905 81.245 69.881 1.00 165.66 480 ALA A CA 1
ATOM 3505 C C . ALA A 1 521 ? 152.408 81.362 69.664 1.00 165.66 480 ALA A C 1
ATOM 3506 O O . ALA A 1 521 ? 152.904 82.475 69.465 1.00 165.66 480 ALA A O 1
ATOM 3508 N N . ARG A 1 522 ? 153.147 80.254 69.712 1.00 166.07 481 ARG A N 1
ATOM 3509 C CA . ARG A 1 522 ? 154.599 80.315 69.597 1.00 166.07 481 ARG A CA 1
ATOM 3510 C C . ARG A 1 522 ? 155.126 80.022 68.199 1.00 166.07 481 ARG A C 1
ATOM 3511 O O . ARG A 1 522 ? 156.000 80.752 67.722 1.00 166.07 481 ARG A O 1
ATOM 3519 N N . VAL A 1 523 ? 154.637 78.981 67.527 1.00 168.67 482 VAL A N 1
ATOM 3520 C CA . VAL A 1 523 ? 155.183 78.648 66.215 1.00 168.67 482 VAL A CA 1
ATOM 3521 C C . VAL A 1 523 ? 154.686 79.617 65.145 1.00 168.67 482 VAL A C 1
ATOM 3522 O O . VAL A 1 523 ? 155.383 79.854 64.154 1.00 168.67 482 VAL A O 1
ATOM 3526 N N . ALA A 1 524 ? 153.502 80.196 65.332 1.00 164.24 483 ALA A N 1
ATOM 3527 C CA . ALA A 1 524 ? 152.915 81.096 64.354 1.00 164.24 483 ALA A CA 1
ATOM 3528 C C . ALA A 1 524 ? 152.806 82.530 64.852 1.00 164.24 483 ALA A C 1
ATOM 3529 O O . ALA A 1 524 ? 152.199 83.362 64.172 1.00 164.24 483 ALA A O 1
ATOM 3531 N N . ASN A 1 525 ? 153.369 82.835 66.018 1.00 161.11 484 ASN A N 1
ATOM 3532 C CA . ASN A 1 525 ? 153.497 84.207 66.482 1.00 161.11 484 ASN A CA 1
ATOM 3533 C C . ASN A 1 525 ? 154.780 84.316 67.291 1.00 161.11 484 ASN A C 1
ATOM 3534 O O . ASN A 1 525 ? 155.157 83.386 68.008 1.00 161.11 484 ASN A O 1
ATOM 3539 N N . ALA A 1 526 ? 155.443 85.460 67.173 1.00 166.47 485 ALA A N 1
ATOM 3540 C CA . ALA A 1 526 ? 156.683 85.672 67.899 1.00 166.47 485 ALA A CA 1
ATOM 3541 C C . ALA A 1 526 ? 156.403 85.911 69.379 1.00 166.47 485 ALA A C 1
ATOM 3542 O O . ALA A 1 526 ? 155.286 86.248 69.781 1.00 166.47 485 ALA A O 1
ATOM 3544 N N . HIS A 1 527 ? 157.437 85.716 70.194 1.00 167.84 486 HIS A N 1
ATOM 3545 C CA . HIS A 1 527 ? 157.334 86.013 71.616 1.00 167.84 486 HIS A CA 1
ATOM 3546 C C . HIS A 1 527 ? 157.004 87.486 71.804 1.00 167.84 486 HIS A C 1
ATOM 3547 O O . HIS A 1 527 ? 157.604 88.356 71.166 1.00 167.84 486 HIS A O 1
ATOM 3554 N N . SER A 1 528 ? 156.050 87.766 72.681 1.00 164.66 487 SER A N 1
ATOM 3555 C CA . SER A 1 528 ? 155.465 89.096 72.737 1.00 164.66 487 SER A CA 1
ATOM 3556 C C . SER A 1 528 ? 155.080 89.400 74.179 1.00 164.66 487 SER A C 1
ATOM 3557 O O . SER A 1 528 ? 155.542 88.737 75.114 1.00 164.66 487 SER A O 1
ATOM 3560 N N . PHE A 1 529 ? 154.223 90.408 74.354 1.00 162.79 488 PHE A N 1
ATOM 3561 C CA . PHE A 1 529 ? 153.889 90.913 75.679 1.00 162.79 488 PHE A CA 1
ATOM 3562 C C . PHE A 1 529 ? 153.193 89.875 76.548 1.00 162.79 488 PHE A C 1
ATOM 3563 O O . PHE A 1 529 ? 153.113 90.064 77.766 1.00 162.79 488 PHE A O 1
ATOM 3571 N N . ILE A 1 530 ? 152.688 88.789 75.959 1.00 163.33 489 ILE A N 1
ATOM 3572 C CA . ILE A 1 530 ? 151.954 87.804 76.747 1.00 163.33 489 ILE A CA 1
ATOM 3573 C C . ILE A 1 530 ? 152.865 87.111 77.754 1.00 163.33 489 ILE A C 1
ATOM 3574 O O . ILE A 1 530 ? 152.432 86.782 78.864 1.00 163.33 489 ILE A O 1
ATOM 3579 N N . ILE A 1 531 ? 154.129 86.877 77.399 1.00 165.20 490 ILE A N 1
ATOM 3580 C CA . ILE A 1 531 ? 155.049 86.175 78.289 1.00 165.20 490 ILE A CA 1
ATOM 3581 C C . ILE A 1 531 ? 155.898 87.182 79.056 1.00 165.20 490 ILE A C 1
ATOM 3582 O O . ILE A 1 531 ? 156.263 86.945 80.213 1.00 165.20 490 ILE A O 1
ATOM 3587 N N . LYS A 1 532 ? 156.217 88.312 78.423 1.00 163.57 491 LYS A N 1
ATOM 3588 C CA . LYS A 1 532 ? 156.920 89.404 79.096 1.00 163.57 491 LYS A CA 1
ATOM 3589 C C . LYS A 1 532 ? 155.895 90.222 79.880 1.00 163.57 491 LYS A C 1
ATOM 3590 O O . LYS A 1 532 ? 155.604 91.383 79.588 1.00 163.57 491 LYS A O 1
ATOM 3596 N N . LEU A 1 533 ? 155.340 89.578 80.909 1.00 156.30 492 LEU A N 1
ATOM 3597 C CA . LEU A 1 533 ? 154.185 90.107 81.588 1.00 156.30 492 LEU A CA 1
ATOM 3598 C C . LEU A 1 533 ? 154.132 89.566 83.009 1.00 156.30 492 LEU A C 1
ATOM 3599 O O . LEU A 1 533 ? 154.393 88.370 83.211 1.00 156.30 492 LEU A O 1
ATOM 3604 N N . PRO A 1 534 ? 153.819 90.404 84.002 1.00 154.25 493 PRO A N 1
ATOM 3605 C CA . PRO A 1 534 ? 153.746 89.902 85.383 1.00 154.25 493 PRO A CA 1
ATOM 3606 C C . PRO A 1 534 ? 152.730 88.793 85.572 1.00 154.25 493 PRO A C 1
ATOM 3607 O O . PRO A 1 534 ? 152.963 87.882 86.376 1.00 154.25 493 PRO A O 1
ATOM 3611 N N . ASP A 1 535 ? 151.606 88.840 84.857 1.00 146.51 494 ASP A N 1
ATOM 3612 C CA . ASP A 1 535 ? 150.545 87.852 85.010 1.00 146.51 494 ASP A CA 1
ATOM 3613 C C . ASP A 1 535 ? 150.590 86.794 83.912 1.00 146.51 494 ASP A C 1
ATOM 3614 O O . ASP A 1 535 ? 150.718 85.600 84.199 1.00 146.51 494 ASP A O 1
ATOM 3619 N N . GLY A 1 536 ? 150.498 87.214 82.653 1.00 145.60 495 GLY A N 1
ATOM 3620 C CA . GLY A 1 536 ? 150.538 86.286 81.541 1.00 145.60 495 GLY A CA 1
ATOM 3621 C C . GLY A 1 536 ? 149.183 85.729 81.156 1.00 145.60 495 GLY A C 1
ATOM 3622 O O . GLY A 1 536 ? 148.357 86.430 80.565 1.00 145.60 495 GLY A O 1
ATOM 3623 N N . PHE A 1 537 ? 148.949 84.458 81.490 1.00 139.68 496 PHE A N 1
ATOM 3624 C CA . PHE A 1 537 ? 147.702 83.804 81.109 1.00 139.68 496 PHE A CA 1
ATOM 3625 C C . PHE A 1 537 ? 146.508 84.348 81.882 1.00 139.68 496 PHE A C 1
ATOM 3626 O O . PHE A 1 537 ? 145.389 84.364 81.358 1.00 139.68 496 PHE A O 1
ATOM 3634 N N . ASP A 1 538 ? 146.714 84.810 83.113 1.00 140.92 497 ASP A N 1
ATOM 3635 C CA . ASP A 1 538 ? 145.625 85.327 83.940 1.00 140.92 497 ASP A CA 1
ATOM 3636 C C . ASP A 1 538 ? 145.542 86.843 83.867 1.00 140.92 497 ASP A C 1
ATOM 3637 O O . ASP A 1 538 ? 145.225 87.510 84.855 1.00 140.92 497 ASP A O 1
ATOM 3642 N N . THR A 1 539 ? 145.828 87.410 82.696 1.00 134.18 498 THR A N 1
ATOM 3643 C CA . THR A 1 539 ? 145.857 88.860 82.514 1.00 134.18 498 THR A CA 1
ATOM 3644 C C . THR A 1 539 ? 144.497 89.322 82.000 1.00 134.18 498 THR A C 1
ATOM 3645 O O . THR A 1 539 ? 144.293 89.575 80.812 1.00 134.18 498 THR A O 1
ATOM 3649 N N . GLN A 1 540 ? 143.549 89.434 82.927 1.00 127.77 499 GLN A N 1
ATOM 3650 C CA . GLN A 1 540 ? 142.211 89.908 82.592 1.00 127.77 499 GLN A CA 1
ATOM 3651 C C . GLN A 1 540 ? 142.288 91.371 82.174 1.00 127.77 499 GLN A C 1
ATOM 3652 O O . GLN A 1 540 ? 142.606 92.241 82.990 1.00 127.77 499 GLN A O 1
ATOM 3658 N N . VAL A 1 541 ? 142.002 91.648 80.903 1.00 134.94 500 VAL A N 1
ATOM 3659 C CA . VAL A 1 541 ? 142.147 93.009 80.395 1.00 134.94 500 VAL A CA 1
ATOM 3660 C C . VAL A 1 541 ? 140.983 93.885 80.848 1.00 134.94 500 VAL A C 1
ATOM 3661 O O . VAL A 1 541 ? 141.172 94.846 81.603 1.00 134.94 500 VAL A O 1
ATOM 3665 N N . GLY A 1 542 ? 139.764 93.547 80.434 1.00 138.33 501 GLY A N 1
ATOM 3666 C CA . GLY A 1 542 ? 138.603 94.340 80.790 1.00 138.33 501 GLY A CA 1
ATOM 3667 C C . GLY A 1 542 ? 138.755 95.790 80.369 1.00 138.33 501 GLY A C 1
ATOM 3668 O O . GLY A 1 542 ? 139.417 96.122 79.380 1.00 138.33 501 GLY A O 1
ATOM 3669 N N . GLU A 1 543 ? 138.124 96.676 81.143 1.00 150.03 502 GLU A N 1
ATOM 3670 C CA . GLU A 1 543 ? 138.345 98.106 80.961 1.00 150.03 502 GLU A CA 1
ATOM 3671 C C . GLU A 1 543 ? 139.726 98.518 81.454 1.00 150.03 502 GLU A C 1
ATOM 3672 O O . GLU A 1 543 ? 140.305 99.483 80.944 1.00 150.03 502 GLU A O 1
ATOM 3678 N N . ARG A 1 544 ? 140.269 97.791 82.432 1.00 153.89 503 ARG A N 1
ATOM 3679 C CA . ARG A 1 544 ? 141.586 98.065 82.994 1.00 153.89 503 ARG A CA 1
ATOM 3680 C C . ARG A 1 544 ? 142.700 97.352 82.235 1.00 153.89 503 ARG A C 1
ATOM 3681 O O . ARG A 1 544 ? 143.758 97.062 82.811 1.00 153.89 503 ARG A O 1
ATOM 3689 N N . GLY A 1 545 ? 142.481 97.046 80.959 1.00 158.48 504 GLY A N 1
ATOM 3690 C CA . GLY A 1 545 ? 143.509 96.392 80.176 1.00 158.48 504 GLY A CA 1
ATOM 3691 C C . GLY A 1 545 ? 144.751 97.251 80.039 1.00 158.48 504 GLY A C 1
ATOM 3692 O O . GLY A 1 545 ? 144.693 98.480 80.011 1.00 158.48 504 GLY A O 1
ATOM 3693 N N . LEU A 1 546 ? 145.896 96.581 79.952 1.00 166.10 505 LEU A N 1
ATOM 3694 C CA . LEU A 1 546 ? 147.169 97.273 79.854 1.00 166.10 505 LEU A CA 1
ATOM 3695 C C . LEU A 1 546 ? 147.271 98.005 78.518 1.00 166.10 505 LEU A C 1
ATOM 3696 O O . LEU A 1 546 ? 146.366 97.966 77.679 1.00 166.10 505 LEU A O 1
ATOM 3701 N N . GLN A 1 547 ? 148.394 98.693 78.324 1.00 170.53 506 GLN A N 1
ATOM 3702 C CA . GLN A 1 547 ? 148.611 99.453 77.101 1.00 170.53 506 GLN A CA 1
ATOM 3703 C C . GLN A 1 547 ? 148.602 98.528 75.893 1.00 170.53 506 GLN A C 1
ATOM 3704 O O . GLN A 1 547 ? 149.510 97.709 75.717 1.00 170.53 506 GLN A O 1
ATOM 3710 N N . LEU A 1 548 ? 147.572 98.647 75.063 1.00 167.27 507 LEU A N 1
ATOM 3711 C CA . LEU A 1 548 ? 147.431 97.859 73.846 1.00 167.27 507 LEU A CA 1
ATOM 3712 C C . LEU A 1 548 ? 147.367 98.829 72.674 1.00 167.27 507 LEU A C 1
ATOM 3713 O O . LEU A 1 548 ? 146.345 99.491 72.465 1.00 167.27 507 LEU A O 1
ATOM 3718 N N . SER A 1 549 ? 148.454 98.908 71.913 1.00 163.68 508 SER A N 1
ATOM 3719 C CA . SER A 1 549 ? 148.571 99.863 70.821 1.00 163.68 508 SER A CA 1
ATOM 3720 C C . SER A 1 549 ? 147.913 99.377 69.540 1.00 163.68 508 SER A C 1
ATOM 3721 O O . SER A 1 549 ? 147.968 100.079 68.526 1.00 163.68 508 SER A O 1
ATOM 3724 N N . GLY A 1 550 ? 147.300 98.198 69.559 1.00 154.94 509 GLY A N 1
ATOM 3725 C CA . GLY A 1 550 ? 146.671 97.655 68.375 1.00 154.94 509 GLY A CA 1
ATOM 3726 C C . GLY A 1 550 ? 147.382 96.422 67.864 1.00 154.94 509 GLY A C 1
ATOM 3727 O O . GLY A 1 550 ? 146.737 95.465 67.430 1.00 154.94 509 GLY A O 1
ATOM 3728 N N . GLY A 1 551 ? 148.715 96.433 67.911 1.00 150.48 510 GLY A N 1
ATOM 3729 C CA . GLY A 1 551 ? 149.470 95.277 67.458 1.00 150.48 510 GLY A CA 1
ATOM 3730 C C . GLY A 1 551 ? 149.276 94.059 68.342 1.00 150.48 510 GLY A C 1
ATOM 3731 O O . GLY A 1 551 ? 149.117 92.940 67.846 1.00 150.48 510 GLY A O 1
ATOM 3732 N N . GLN A 1 552 ? 149.288 94.257 69.662 1.00 150.19 511 GLN A N 1
ATOM 3733 C CA . GLN A 1 552 ? 149.107 93.140 70.586 1.00 150.19 511 GLN A CA 1
ATOM 3734 C C . GLN A 1 552 ? 147.743 92.490 70.398 1.00 150.19 511 GLN A C 1
ATOM 3735 O O . GLN A 1 552 ? 147.641 91.270 70.206 1.00 150.19 511 GLN A O 1
ATOM 3741 N N . LYS A 1 553 ? 146.682 93.296 70.438 1.00 140.64 512 LYS A N 1
ATOM 3742 C CA . LYS A 1 553 ? 145.339 92.755 70.275 1.00 140.64 512 LYS A CA 1
ATOM 3743 C C . LYS A 1 553 ? 145.144 92.169 68.884 1.00 140.64 512 LYS A C 1
ATOM 3744 O O . LYS A 1 553 ? 144.431 91.170 68.727 1.00 140.64 512 LYS A O 1
ATOM 3750 N N . GLN A 1 554 ? 145.783 92.752 67.869 1.00 140.51 513 GLN A N 1
ATOM 3751 C CA . GLN A 1 554 ? 145.676 92.195 66.529 1.00 140.51 513 GLN A CA 1
ATOM 3752 C C . GLN A 1 554 ? 146.281 90.797 66.496 1.00 140.51 513 GLN A C 1
ATOM 3753 O O . GLN A 1 554 ? 145.656 89.849 66.009 1.00 140.51 513 GLN A O 1
ATOM 3759 N N . ARG A 1 555 ? 147.487 90.649 67.055 1.00 146.52 514 ARG A N 1
ATOM 3760 C CA . ARG A 1 555 ? 148.141 89.344 67.089 1.00 146.52 514 ARG A CA 1
ATOM 3761 C C . ARG A 1 555 ? 147.302 88.336 67.860 1.00 146.52 514 ARG A C 1
ATOM 3762 O O . ARG A 1 555 ? 147.208 87.164 67.469 1.00 146.52 514 ARG A O 1
ATOM 3770 N N . ILE A 1 556 ? 146.678 88.776 68.953 1.00 134.89 515 ILE A N 1
ATOM 3771 C CA . ILE A 1 556 ? 145.770 87.904 69.695 1.00 134.89 515 ILE A CA 1
ATOM 3772 C C . ILE A 1 556 ? 144.626 87.442 68.796 1.00 134.89 515 ILE A C 1
ATOM 3773 O O . ILE A 1 556 ? 144.224 86.271 68.817 1.00 134.89 515 ILE A O 1
ATOM 3778 N N . ALA A 1 557 ? 144.082 88.363 67.997 1.00 130.68 516 ALA A N 1
ATOM 3779 C CA . ALA A 1 557 ? 142.984 88.011 67.102 1.00 130.68 516 ALA A CA 1
ATOM 3780 C C . ALA A 1 557 ? 143.413 86.974 66.067 1.00 130.68 516 ALA A C 1
ATOM 3781 O O . ALA A 1 557 ? 142.702 85.985 65.842 1.00 130.68 516 ALA A O 1
ATOM 3783 N N . ILE A 1 558 ? 144.577 87.165 65.439 1.00 129.19 517 ILE A N 1
ATOM 3784 C CA . ILE A 1 558 ? 144.997 86.170 64.451 1.00 129.19 517 ILE A CA 1
ATOM 3785 C C . ILE A 1 558 ? 145.299 84.835 65.130 1.00 129.19 517 ILE A C 1
ATOM 3786 O O . ILE A 1 558 ? 145.084 83.772 64.540 1.00 129.19 517 ILE A O 1
ATOM 3791 N N . ALA A 1 559 ? 145.801 84.856 66.368 1.00 127.85 518 ALA A N 1
ATOM 3792 C CA . ALA A 1 559 ? 146.058 83.595 67.068 1.00 127.85 518 ALA A CA 1
ATOM 3793 C C . ALA A 1 559 ? 144.767 82.828 67.327 1.00 127.85 518 ALA A C 1
ATOM 3794 O O . ALA A 1 559 ? 144.673 81.619 67.041 1.00 127.85 518 ALA A O 1
ATOM 3796 N N . ARG A 1 560 ? 143.758 83.523 67.858 1.00 116.58 519 ARG A N 1
ATOM 3797 C CA . ARG A 1 560 ? 142.438 82.922 67.999 1.00 116.58 519 ARG A CA 1
ATOM 3798 C C . ARG A 1 560 ? 141.941 82.401 66.660 1.00 116.58 519 ARG A C 1
ATOM 3799 O O . ARG A 1 560 ? 141.255 81.376 66.596 1.00 116.58 519 ARG A O 1
ATOM 3807 N N . ALA A 1 561 ? 142.294 83.090 65.574 1.00 124.53 520 ALA A N 1
ATOM 3808 C CA . ALA A 1 561 ? 141.934 82.602 64.249 1.00 124.53 520 ALA A CA 1
ATOM 3809 C C . ALA A 1 561 ? 142.644 81.292 63.915 1.00 124.53 520 ALA A C 1
ATOM 3810 O O . ALA A 1 561 ? 142.014 80.360 63.402 1.00 124.53 520 ALA A O 1
ATOM 3812 N N . MET A 1 562 ? 143.954 81.192 64.185 1.00 128.93 521 MET A N 1
ATOM 3813 C CA . MET A 1 562 ? 144.644 79.975 63.759 1.00 128.93 521 MET A CA 1
ATOM 3814 C C . MET A 1 562 ? 144.268 78.778 64.614 1.00 128.93 521 MET A C 1
ATOM 3815 O O . MET A 1 562 ? 144.515 77.638 64.205 1.00 128.93 521 MET A O 1
ATOM 3820 N N . LEU A 1 563 ? 143.703 78.989 65.807 1.00 123.94 522 LEU A N 1
ATOM 3821 C CA . LEU A 1 563 ? 143.212 77.804 66.509 1.00 123.94 522 LEU A CA 1
ATOM 3822 C C . LEU A 1 563 ? 142.132 77.066 65.726 1.00 123.94 522 LEU A C 1
ATOM 3823 O O . LEU A 1 563 ? 141.919 75.873 65.966 1.00 123.94 522 LEU A O 1
ATOM 3828 N N . LYS A 1 564 ? 141.446 77.737 64.800 1.00 123.38 523 LYS A N 1
ATOM 3829 C CA . LYS A 1 564 ? 140.538 77.069 63.868 1.00 123.38 523 LYS A CA 1
ATOM 3830 C C . LYS A 1 564 ? 141.346 76.715 62.622 1.00 123.38 523 LYS A C 1
ATOM 3831 O O . LYS A 1 564 ? 141.325 77.409 61.605 1.00 123.38 523 LYS A O 1
ATOM 3837 N N . ASN A 1 565 ? 142.071 75.602 62.722 1.00 132.85 524 ASN A N 1
ATOM 3838 C CA . ASN A 1 565 ? 143.082 75.259 61.722 1.00 132.85 524 ASN A CA 1
ATOM 3839 C C . ASN A 1 565 ? 142.528 75.092 60.310 1.00 132.85 524 ASN A C 1
ATOM 3840 O O . ASN A 1 565 ? 143.060 75.736 59.389 1.00 132.85 524 ASN A O 1
ATOM 3845 N N . PRO A 1 566 ? 141.501 74.284 60.055 1.00 134.56 525 PRO A N 1
ATOM 3846 C CA . PRO A 1 566 ? 141.186 73.911 58.671 1.00 134.56 525 PRO A CA 1
ATOM 3847 C C . PRO A 1 566 ? 140.454 75.010 57.908 1.00 134.56 525 PRO A C 1
ATOM 3848 O O . PRO A 1 566 ? 140.045 76.036 58.452 1.00 134.56 525 PRO A O 1
ATOM 3852 N N . ALA A 1 567 ? 140.325 74.766 56.601 1.00 135.90 526 ALA A N 1
ATOM 3853 C CA . ALA A 1 567 ? 139.406 75.469 55.711 1.00 135.90 526 ALA A CA 1
ATOM 3854 C C . ALA A 1 567 ? 139.728 76.944 55.507 1.00 135.90 526 ALA A C 1
ATOM 3855 O O . ALA A 1 567 ? 140.827 77.408 55.820 1.00 135.90 526 ALA A O 1
ATOM 3857 N N . ILE A 1 568 ? 138.748 77.679 54.977 1.00 133.21 527 ILE A N 1
ATOM 3858 C CA . ILE A 1 568 ? 138.960 79.042 54.510 1.00 133.21 527 ILE A CA 1
ATOM 3859 C C . ILE A 1 568 ? 139.208 79.985 55.682 1.00 133.21 527 ILE A C 1
ATOM 3860 O O . ILE A 1 568 ? 138.736 79.767 56.805 1.00 133.21 527 ILE A O 1
ATOM 3865 N N . LEU A 1 569 ? 139.974 81.041 55.418 1.00 128.21 528 LEU A N 1
ATOM 3866 C CA . LEU A 1 569 ? 140.215 82.114 56.370 1.00 128.21 528 LEU A CA 1
ATOM 3867 C C . LEU A 1 569 ? 139.989 83.434 55.649 1.00 128.21 528 LEU A C 1
ATOM 3868 O O . LEU A 1 569 ? 140.559 83.661 54.579 1.00 128.21 528 LEU A O 1
ATOM 3873 N N . LEU A 1 570 ? 139.160 84.295 56.231 1.00 127.19 529 LEU A N 1
ATOM 3874 C CA . LEU A 1 570 ? 138.780 85.556 55.611 1.00 127.19 529 LEU A CA 1
ATOM 3875 C C . LEU A 1 570 ? 139.573 86.704 56.220 1.00 127.19 529 LEU A C 1
ATOM 3876 O O . LEU A 1 570 ? 139.717 86.794 57.441 1.00 127.19 529 LEU A O 1
ATOM 3881 N N . LEU A 1 571 ? 140.082 87.581 55.362 1.00 138.28 530 LEU A N 1
ATOM 3882 C CA . LEU A 1 571 ? 140.889 88.718 55.776 1.00 138.28 530 LEU A CA 1
ATOM 3883 C C . LEU A 1 571 ? 140.109 90.010 55.569 1.00 138.28 530 LEU A C 1
ATOM 3884 O O . LEU A 1 571 ? 138.969 90.010 55.099 1.00 138.28 530 LEU A O 1
ATOM 3889 N N . ASP A 1 572 ? 140.751 91.120 55.925 1.00 143.95 531 ASP A N 1
ATOM 3890 C CA . ASP A 1 572 ? 140.305 92.458 55.549 1.00 143.95 531 ASP A CA 1
ATOM 3891 C C . ASP A 1 572 ? 141.422 93.437 55.901 1.00 143.95 531 ASP A C 1
ATOM 3892 O O . ASP A 1 572 ? 142.447 93.059 56.475 1.00 143.95 531 ASP A O 1
ATOM 3897 N N . GLU A 1 573 ? 141.211 94.701 55.544 1.00 157.86 532 GLU A N 1
ATOM 3898 C CA . GLU A 1 573 ? 142.219 95.725 55.780 1.00 157.86 532 GLU A CA 1
ATOM 3899 C C . GLU A 1 573 ? 142.377 95.998 57.271 1.00 157.86 532 GLU A C 1
ATOM 3900 O O . GLU A 1 573 ? 141.401 95.999 58.027 1.00 157.86 532 GLU A O 1
ATOM 3906 N N . ALA A 1 574 ? 143.617 96.218 57.693 1.00 172.64 533 ALA A N 1
ATOM 3907 C CA . ALA A 1 574 ? 143.911 96.615 59.059 1.00 172.64 533 ALA A CA 1
ATOM 3908 C C . ALA A 1 574 ? 144.057 98.134 59.125 1.00 172.64 533 ALA A C 1
ATOM 3909 O O . ALA A 1 574 ? 143.764 98.850 58.165 1.00 172.64 533 ALA A O 1
ATOM 3911 N N . THR A 1 575 ? 144.505 98.646 60.267 1.00 187.76 534 THR A N 1
ATOM 3912 C CA . THR A 1 575 ? 144.767 100.072 60.386 1.00 187.76 534 THR A CA 1
ATOM 3913 C C . THR A 1 575 ? 145.932 100.475 59.488 1.00 187.76 534 THR A C 1
ATOM 3914 O O . THR A 1 575 ? 146.810 99.670 59.169 1.00 187.76 534 THR A O 1
ATOM 3918 N N . SER A 1 576 ? 145.920 101.741 59.065 1.00 194.41 535 SER A N 1
ATOM 3919 C CA . SER A 1 576 ? 146.969 102.229 58.176 1.00 194.41 535 SER A CA 1
ATOM 3920 C C . SER A 1 576 ? 148.331 102.207 58.859 1.00 194.41 535 SER A C 1
ATOM 3921 O O . SER A 1 576 ? 149.339 101.848 58.239 1.00 194.41 535 SER A O 1
ATOM 3924 N N . ALA A 1 577 ? 148.383 102.586 60.136 1.00 191.77 536 ALA A N 1
ATOM 3925 C CA . ALA A 1 577 ? 149.639 102.652 60.882 1.00 191.77 536 ALA A CA 1
ATOM 3926 C C . ALA A 1 577 ? 149.781 101.385 61.720 1.00 191.77 536 ALA A C 1
ATOM 3927 O O . ALA A 1 577 ? 149.464 101.346 62.907 1.00 191.77 536 ALA A O 1
ATOM 3929 N N . LEU A 1 578 ? 150.276 100.331 61.076 1.00 183.19 537 LEU A N 1
ATOM 3930 C CA . LEU A 1 578 ? 150.517 99.055 61.731 1.00 183.19 537 LEU A CA 1
ATOM 3931 C C . LEU A 1 578 ? 151.894 98.532 61.347 1.00 183.19 537 LEU A C 1
ATOM 3932 O O . LEU A 1 578 ? 152.349 98.711 60.215 1.00 183.19 537 LEU A O 1
ATOM 3937 N N . ASP A 1 579 ? 152.548 97.879 62.303 1.00 173.79 538 ASP A N 1
ATOM 3938 C CA . ASP A 1 579 ? 153.889 97.363 62.078 1.00 173.79 538 ASP A CA 1
ATOM 3939 C C . ASP A 1 579 ? 153.857 96.165 61.132 1.00 173.79 538 ASP A C 1
ATOM 3940 O O . ASP A 1 579 ? 152.843 95.479 60.981 1.00 173.79 538 ASP A O 1
ATOM 3945 N N . SER A 1 580 ? 155.001 95.916 60.490 1.00 172.10 539 SER A N 1
ATOM 3946 C CA . SER A 1 580 ? 155.077 94.882 59.466 1.00 172.10 539 SER A CA 1
ATOM 3947 C C . SER A 1 580 ? 155.084 93.473 60.044 1.00 172.10 539 SER A C 1
ATOM 3948 O O . SER A 1 580 ? 154.865 92.514 59.297 1.00 172.10 539 SER A O 1
ATOM 3951 N N . GLU A 1 581 ? 155.344 93.320 61.344 1.00 167.67 540 GLU A N 1
ATOM 3952 C CA . GLU A 1 581 ? 155.349 91.987 61.938 1.00 167.67 540 GLU A CA 1
ATOM 3953 C C . GLU A 1 581 ? 153.963 91.354 61.884 1.00 167.67 540 GLU A C 1
ATOM 3954 O O . GLU A 1 581 ? 153.826 90.168 61.558 1.00 167.67 540 GLU A O 1
ATOM 3960 N N . SER A 1 582 ? 152.922 92.132 62.186 1.00 168.19 541 SER A N 1
ATOM 3961 C CA . SER A 1 582 ? 151.562 91.616 62.073 1.00 168.19 541 SER A CA 1
ATOM 3962 C C . SER A 1 582 ? 151.235 91.244 60.634 1.00 168.19 541 SER A C 1
ATOM 3963 O O . SER A 1 582 ? 150.595 90.218 60.380 1.00 168.19 541 SER A O 1
ATOM 3966 N N . GLU A 1 583 ? 151.668 92.069 59.677 1.00 168.34 542 GLU A N 1
ATOM 3967 C CA . GLU A 1 583 ? 151.389 91.783 58.274 1.00 168.34 542 GLU A CA 1
ATOM 3968 C C . GLU A 1 583 ? 152.090 90.512 57.812 1.00 168.34 542 GLU A C 1
ATOM 3969 O O . GLU A 1 583 ? 151.509 89.712 57.073 1.00 168.34 542 GLU A O 1
ATOM 3975 N N . LYS A 1 584 ? 153.336 90.297 58.241 1.00 164.82 543 LYS A N 1
ATOM 3976 C CA . LYS A 1 584 ? 154.023 89.072 57.838 1.00 164.82 543 LYS A CA 1
ATOM 3977 C C . LYS A 1 584 ? 153.437 87.850 58.534 1.00 164.82 543 LYS A C 1
ATOM 3978 O O . LYS A 1 584 ? 153.392 86.765 57.941 1.00 164.82 543 LYS A O 1
ATOM 3984 N N . LEU A 1 585 ? 152.974 88.001 59.778 1.00 163.66 544 LEU A N 1
ATOM 3985 C CA . LEU A 1 585 ? 152.276 86.898 60.432 1.00 163.66 544 LEU A CA 1
ATOM 3986 C C . LEU A 1 585 ? 150.984 86.558 59.699 1.00 163.66 544 LEU A C 1
ATOM 3987 O O . LEU A 1 585 ? 150.648 85.382 59.528 1.00 163.66 544 LEU A O 1
ATOM 3992 N N . VAL A 1 586 ? 150.252 87.578 59.250 1.00 161.55 545 VAL A N 1
ATOM 3993 C CA . VAL A 1 586 ? 149.046 87.340 58.460 1.00 161.55 545 VAL A CA 1
ATOM 3994 C C . VAL A 1 586 ? 149.397 86.658 57.144 1.00 161.55 545 VAL A C 1
ATOM 3995 O O . VAL A 1 586 ? 148.682 85.760 56.680 1.00 161.55 545 VAL A O 1
ATOM 3999 N N . GLN A 1 587 ? 150.499 87.076 56.517 1.00 162.46 546 GLN A N 1
ATOM 4000 C CA . GLN A 1 587 ? 150.917 86.462 55.260 1.00 162.46 546 GLN A CA 1
ATOM 4001 C C . GLN A 1 587 ? 151.247 84.988 55.447 1.00 162.46 546 GLN A C 1
ATOM 4002 O O . GLN A 1 587 ? 150.833 84.145 54.643 1.00 162.46 546 GLN A O 1
ATOM 4008 N N . GLU A 1 588 ? 151.987 84.651 56.504 1.00 160.08 547 GLU A N 1
ATOM 4009 C CA . GLU A 1 588 ? 152.301 83.246 56.733 1.00 160.08 547 GLU A CA 1
ATOM 4010 C C . GLU A 1 588 ? 151.062 82.457 57.139 1.00 160.08 547 GLU A C 1
ATOM 4011 O O . GLU A 1 588 ? 150.944 81.276 56.793 1.00 160.08 547 GLU A O 1
ATOM 4017 N N . ALA A 1 589 ? 150.122 83.091 57.848 1.00 157.47 548 ALA A N 1
ATOM 4018 C CA . ALA A 1 589 ? 148.875 82.419 58.197 1.00 157.47 548 ALA A CA 1
ATOM 4019 C C . ALA A 1 589 ? 148.049 82.100 56.959 1.00 157.47 548 ALA A C 1
ATOM 4020 O O . ALA A 1 589 ? 147.456 81.020 56.860 1.00 157.47 548 ALA A O 1
ATOM 4022 N N . LEU A 1 590 ? 147.987 83.030 56.006 1.00 156.84 549 LEU A N 1
ATOM 4023 C CA . LEU A 1 590 ? 147.237 82.762 54.784 1.00 156.84 549 LEU A CA 1
ATOM 4024 C C . LEU A 1 590 ? 147.983 81.794 53.875 1.00 156.84 549 LEU A C 1
ATOM 4025 O O . LEU A 1 590 ? 147.353 81.063 53.103 1.00 156.84 549 LEU A O 1
ATOM 4030 N N . ASP A 1 591 ? 149.315 81.776 53.948 1.00 156.24 550 ASP A N 1
ATOM 4031 C CA . ASP A 1 591 ? 150.081 80.815 53.163 1.00 156.24 550 ASP A CA 1
ATOM 4032 C C . ASP A 1 591 ? 149.873 79.396 53.678 1.00 156.24 550 ASP A C 1
ATOM 4033 O O . ASP A 1 591 ? 149.666 78.465 52.891 1.00 156.24 550 ASP A O 1
ATOM 4038 N N . ARG A 1 592 ? 149.929 79.209 55.000 1.00 155.95 551 ARG A N 1
ATOM 4039 C CA . ARG A 1 592 ? 149.738 77.870 55.548 1.00 155.95 551 ARG A CA 1
ATOM 4040 C C . ARG A 1 592 ? 148.305 77.393 55.351 1.00 155.95 551 ARG A C 1
ATOM 4041 O O . ARG A 1 592 ? 148.068 76.200 55.133 1.00 155.95 551 ARG A O 1
ATOM 4049 N N . PHE A 1 593 ? 147.333 78.302 55.442 1.00 149.90 552 PHE A N 1
ATOM 4050 C CA . PHE A 1 593 ? 145.934 77.972 55.172 1.00 149.90 552 PHE A CA 1
ATOM 4051 C C . PHE A 1 593 ? 145.610 78.463 53.765 1.00 149.90 552 PHE A C 1
ATOM 4052 O O . PHE A 1 593 ? 144.937 79.476 53.569 1.00 149.90 552 PHE A O 1
ATOM 4060 N N . MET A 1 594 ? 146.101 77.725 52.767 1.00 153.62 553 MET A N 1
ATOM 4061 C CA . MET A 1 594 ? 145.903 78.157 51.389 1.00 153.62 553 MET A CA 1
ATOM 4062 C C . MET A 1 594 ? 144.434 78.172 50.991 1.00 153.62 553 MET A C 1
ATOM 4063 O O . MET A 1 594 ? 144.083 78.844 50.014 1.00 153.62 553 MET A O 1
ATOM 4068 N N . ILE A 1 595 ? 143.565 77.474 51.728 1.00 146.62 554 ILE A N 1
ATOM 4069 C CA . ILE A 1 595 ? 142.137 77.554 51.434 1.00 146.62 554 ILE A CA 1
ATOM 4070 C C . ILE A 1 595 ? 141.640 78.976 51.654 1.00 146.62 554 ILE A C 1
ATOM 4071 O O . ILE A 1 595 ? 140.656 79.402 51.039 1.00 146.62 554 ILE A O 1
ATOM 4076 N N . GLY A 1 596 ? 142.311 79.733 52.518 1.00 145.97 555 GLY A N 1
ATOM 4077 C CA . GLY A 1 596 ? 141.908 81.094 52.818 1.00 145.97 555 GLY A CA 1
ATOM 4078 C C . GLY A 1 596 ? 141.952 82.031 51.630 1.00 145.97 555 GLY A C 1
ATOM 4079 O O . GLY A 1 596 ? 142.990 82.175 50.978 1.00 145.97 555 GLY A O 1
ATOM 4080 N N . ARG A 1 597 ? 140.826 82.678 51.344 1.00 150.40 556 ARG A N 1
ATOM 4081 C CA . ARG A 1 597 ? 140.708 83.600 50.222 1.00 150.40 556 ARG A CA 1
ATOM 4082 C C . ARG A 1 597 ? 139.960 84.835 50.705 1.00 150.40 556 ARG A C 1
ATOM 4083 O O . ARG A 1 597 ? 139.773 85.042 51.907 1.00 150.40 556 ARG A O 1
ATOM 4091 N N . THR A 1 598 ? 139.541 85.666 49.749 1.00 144.47 557 THR A N 1
ATOM 4092 C CA . THR A 1 598 ? 138.664 86.810 49.999 1.00 144.47 557 THR A CA 1
ATOM 4093 C C . THR A 1 598 ? 139.288 87.761 51.025 1.00 144.47 557 THR A C 1
ATOM 4094 O O . THR A 1 598 ? 138.805 87.940 52.143 1.00 144.47 557 THR A O 1
ATOM 4098 N N . THR A 1 599 ? 140.403 88.351 50.611 1.00 147.08 558 THR A N 1
ATOM 4099 C CA . THR A 1 599 ? 141.087 89.358 51.407 1.00 147.08 558 THR A CA 1
ATOM 4100 C C . THR A 1 599 ? 140.593 90.737 50.992 1.00 147.08 558 THR A C 1
ATOM 4101 O O . THR A 1 599 ? 140.742 91.132 49.831 1.00 147.08 558 THR A O 1
ATOM 4105 N N . LEU A 1 600 ? 140.000 91.467 51.937 1.00 152.02 559 LEU A N 1
ATOM 4106 C CA . LEU A 1 600 ? 139.543 92.833 51.683 1.00 152.02 559 LEU A CA 1
ATOM 4107 C C . LEU A 1 600 ? 140.711 93.809 51.847 1.00 152.02 559 LEU A C 1
ATOM 4108 O O . LEU A 1 600 ? 140.723 94.695 52.702 1.00 152.02 559 LEU A O 1
ATOM 4113 N N . ILE A 1 601 ? 141.713 93.619 50.987 1.00 164.96 560 ILE A N 1
ATOM 4114 C CA . ILE A 1 601 ? 142.955 94.376 51.081 1.00 164.96 560 ILE A CA 1
ATOM 4115 C C . ILE A 1 601 ? 142.746 95.839 50.706 1.00 164.96 560 ILE A C 1
ATOM 4116 O O . ILE A 1 601 ? 143.425 96.723 51.244 1.00 164.96 560 ILE A O 1
ATOM 4121 N N . ILE A 1 602 ? 141.801 96.113 49.800 1.00 168.09 561 ILE A N 1
ATOM 4122 C CA . ILE A 1 602 ? 141.536 97.425 49.209 1.00 168.09 561 ILE A CA 1
ATOM 4123 C C . ILE A 1 602 ? 142.842 98.184 48.961 1.00 168.09 561 ILE A C 1
ATOM 4124 O O . ILE A 1 602 ? 143.053 99.292 49.468 1.00 168.09 561 ILE A O 1
ATOM 4129 N N . ALA A 1 603 ? 143.729 97.574 48.170 1.00 172.59 562 ALA A N 1
ATOM 4130 C CA . ALA A 1 603 ? 144.954 98.207 47.675 1.00 172.59 562 ALA A CA 1
ATOM 4131 C C . ALA A 1 603 ? 145.835 98.692 48.832 1.00 172.59 562 ALA A C 1
ATOM 4132 O O . ALA A 1 603 ? 146.065 99.886 49.028 1.00 172.59 562 ALA A O 1
ATOM 4134 N N . HIS A 1 604 ? 146.323 97.720 49.603 1.00 168.47 563 HIS A N 1
ATOM 4135 C CA . HIS A 1 604 ? 147.178 98.015 50.745 1.00 168.47 563 HIS A CA 1
ATOM 4136 C C . HIS A 1 604 ? 148.470 97.214 50.794 1.00 168.47 563 HIS A C 1
ATOM 4137 O O . HIS A 1 604 ? 149.379 97.605 51.538 1.00 168.47 563 HIS A O 1
ATOM 4144 N N . ARG A 1 605 ? 148.594 96.121 50.044 1.00 173.11 564 ARG A N 1
ATOM 4145 C CA . ARG A 1 605 ? 149.817 95.321 50.066 1.00 173.11 564 ARG A CA 1
ATOM 4146 C C . ARG A 1 605 ? 149.956 94.650 48.703 1.00 173.11 564 ARG A C 1
ATOM 4147 O O . ARG A 1 605 ? 149.344 93.608 48.456 1.00 173.11 564 ARG A O 1
ATOM 4155 N N . LEU A 1 606 ? 150.772 95.248 47.831 1.00 174.52 565 LEU A N 1
ATOM 4156 C CA . LEU A 1 606 ? 150.929 94.719 46.480 1.00 174.52 565 LEU A CA 1
ATOM 4157 C C . LEU A 1 606 ? 151.548 93.327 46.486 1.00 174.52 565 LEU A C 1
ATOM 4158 O O . LEU A 1 606 ? 151.310 92.541 45.561 1.00 174.52 565 LEU A O 1
ATOM 4163 N N . SER A 1 607 ? 152.338 92.999 47.511 1.00 173.77 566 SER A N 1
ATOM 4164 C CA . SER A 1 607 ? 152.961 91.680 47.567 1.00 173.77 566 SER A CA 1
ATOM 4165 C C . SER A 1 607 ? 151.909 90.586 47.698 1.00 173.77 566 SER A C 1
ATOM 4166 O O . SER A 1 607 ? 151.927 89.600 46.953 1.00 173.77 566 SER A O 1
ATOM 4169 N N . THR A 1 608 ? 150.975 90.746 48.639 1.00 173.49 567 THR A N 1
ATOM 4170 C CA . THR A 1 608 ? 149.897 89.773 48.773 1.00 173.49 567 THR A CA 1
ATOM 4171 C C . THR A 1 608 ? 148.990 89.776 47.552 1.00 173.49 567 THR A C 1
ATOM 4172 O O . THR A 1 608 ? 148.400 88.742 47.217 1.00 173.49 567 THR A O 1
ATOM 4176 N N . ILE A 1 609 ? 148.859 90.923 46.882 1.00 174.61 568 ILE A N 1
ATOM 4177 C CA . ILE A 1 609 ? 148.114 90.967 45.629 1.00 174.61 568 ILE A CA 1
ATOM 4178 C C . ILE A 1 609 ? 148.773 90.061 44.597 1.00 174.61 568 ILE A C 1
ATOM 4179 O O . ILE A 1 609 ? 148.099 89.291 43.902 1.00 174.61 568 ILE A O 1
ATOM 4184 N N . ARG A 1 610 ? 150.101 90.130 44.492 1.00 174.35 569 ARG A N 1
ATOM 4185 C CA . ARG A 1 610 ? 150.817 89.231 43.592 1.00 174.35 569 ARG A CA 1
ATOM 4186 C C . ARG A 1 610 ? 150.720 87.785 44.066 1.00 174.35 569 ARG A C 1
ATOM 4187 O O . ARG A 1 610 ? 150.779 86.853 43.256 1.00 174.35 569 ARG A O 1
ATOM 4195 N N . LYS A 1 611 ? 150.582 87.580 45.378 1.00 171.34 570 LYS A N 1
ATOM 4196 C CA . LYS A 1 611 ? 150.418 86.227 45.902 1.00 171.34 570 LYS A CA 1
ATOM 4197 C C . LYS A 1 611 ? 149.113 85.602 45.423 1.00 171.34 570 LYS A C 1
ATOM 4198 O O . LYS A 1 611 ? 149.074 84.416 45.075 1.00 171.34 570 LYS A O 1
ATOM 4204 N N . ALA A 1 612 ? 148.037 86.382 45.401 1.00 168.06 571 ALA A N 1
ATOM 4205 C CA . ALA A 1 612 ? 146.738 85.854 45.012 1.00 168.06 571 ALA A CA 1
ATOM 4206 C C . ALA A 1 612 ? 146.718 85.525 43.527 1.00 168.06 571 ALA A C 1
ATOM 4207 O O . ALA A 1 612 ? 147.106 86.350 42.693 1.00 168.06 571 ALA A O 1
ATOM 4209 N N . ASP A 1 613 ? 146.265 84.314 43.196 1.00 165.31 572 ASP A N 1
ATOM 4210 C CA . ASP A 1 613 ? 146.143 83.934 41.792 1.00 165.31 572 ASP A CA 1
ATOM 4211 C C . ASP A 1 613 ? 145.107 84.793 41.080 1.00 165.31 572 ASP A C 1
ATOM 4212 O O . ASP A 1 613 ? 145.311 85.202 39.930 1.00 165.31 572 ASP A O 1
ATOM 4217 N N . LEU A 1 614 ? 143.990 85.078 41.745 1.00 163.98 573 LEU A N 1
ATOM 4218 C CA . LEU A 1 614 ? 142.936 85.921 41.203 1.00 163.98 573 LEU A CA 1
ATOM 4219 C C . LEU A 1 614 ? 142.782 87.142 42.094 1.00 163.98 573 LEU A C 1
ATOM 4220 O O . LEU A 1 614 ? 142.666 87.012 43.316 1.00 163.98 573 LEU A O 1
ATOM 4225 N N . VAL A 1 615 ? 142.792 88.324 41.484 1.00 163.77 574 VAL A N 1
ATOM 4226 C CA . VAL A 1 615 ? 142.690 89.573 42.228 1.00 163.77 574 VAL A CA 1
ATOM 4227 C C . VAL A 1 615 ? 141.465 90.294 41.667 1.00 163.77 574 VAL A C 1
ATOM 4228 O O . VAL A 1 615 ? 141.450 91.518 41.501 1.00 163.77 574 VAL A O 1
ATOM 4232 N N . ALA A 1 616 ? 140.441 89.515 41.319 1.00 165.30 575 ALA A N 1
ATOM 4233 C CA . ALA A 1 616 ? 139.223 90.067 40.740 1.00 165.30 575 ALA A CA 1
ATOM 4234 C C . ALA A 1 616 ? 138.663 91.183 41.613 1.00 165.30 575 ALA A C 1
ATOM 4235 O O . ALA A 1 616 ? 138.538 91.034 42.832 1.00 165.30 575 ALA A O 1
ATOM 4237 N N . VAL A 1 617 ? 138.331 92.299 40.980 1.00 167.59 576 VAL A N 1
ATOM 4238 C CA . VAL A 1 617 ? 137.967 93.509 41.685 1.00 167.59 576 VAL A 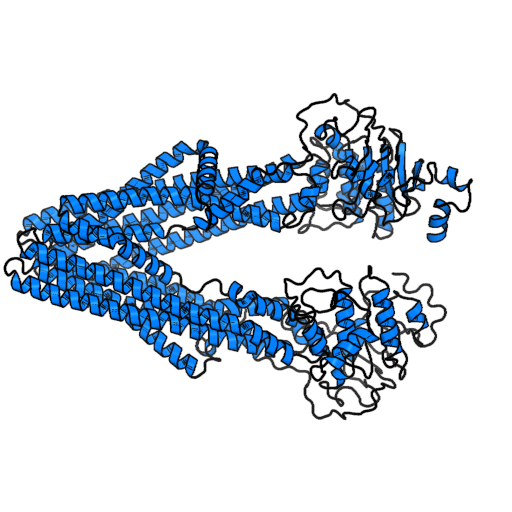CA 1
ATOM 4239 C C . VAL A 1 617 ? 136.449 93.640 41.719 1.00 167.59 576 VAL A C 1
ATOM 4240 O O . VAL A 1 617 ? 135.727 92.973 40.983 1.00 167.59 576 VAL A O 1
ATOM 4244 N N . LEU A 1 618 ? 135.958 94.521 42.588 1.00 170.18 577 LEU A N 1
ATOM 4245 C CA . LEU A 1 618 ? 134.525 94.693 42.781 1.00 170.18 577 LEU A CA 1
ATOM 4246 C C . LEU A 1 618 ? 134.164 96.154 42.528 1.00 170.18 577 LEU A C 1
ATOM 4247 O O . LEU A 1 618 ? 133.496 96.798 43.344 1.00 170.18 577 LEU A O 1
ATOM 4252 N N . GLN A 1 619 ? 134.641 96.695 41.410 1.00 175.35 578 GLN A N 1
ATOM 4253 C CA . GLN A 1 619 ? 134.373 98.086 41.073 1.00 175.35 578 GLN A CA 1
ATOM 4254 C C . GLN A 1 619 ? 132.877 98.320 40.888 1.00 175.35 578 GLN A C 1
ATOM 4255 O O . GLN A 1 619 ? 132.156 97.462 40.370 1.00 175.35 578 GLN A O 1
ATOM 4261 N N . GLN A 1 620 ? 132.419 99.499 41.327 1.00 177.53 579 GLN A N 1
ATOM 4262 C CA . GLN A 1 620 ? 131.012 99.898 41.395 1.00 177.53 579 GLN A CA 1
ATOM 4263 C C . GLN A 1 620 ? 130.107 98.754 41.837 1.00 177.53 579 GLN A C 1
ATOM 4264 O O . GLN A 1 620 ? 129.016 98.566 41.289 1.00 177.53 579 GLN A O 1
ATOM 4270 N N . GLY A 1 621 ? 130.544 97.998 42.839 1.00 174.65 580 GLY A N 1
ATOM 4271 C CA . GLY A 1 621 ? 129.740 96.902 43.356 1.00 174.65 580 GLY A CA 1
ATOM 4272 C C . GLY A 1 621 ? 129.471 95.806 42.349 1.00 174.65 580 GLY A C 1
ATOM 4273 O O . GLY A 1 621 ? 128.351 95.286 42.289 1.00 174.65 580 GLY A O 1
ATOM 4274 N N . SER A 1 622 ? 130.474 95.448 41.549 1.00 172.78 581 SER A N 1
ATOM 4275 C CA . SER A 1 622 ? 130.342 94.369 40.581 1.00 172.78 581 SER A CA 1
ATOM 4276 C C . SER A 1 622 ? 131.731 93.941 40.133 1.00 172.78 581 SER A C 1
ATOM 4277 O O . SER A 1 622 ? 132.666 94.744 40.117 1.00 172.78 581 SER A O 1
ATOM 4280 N N . VAL A 1 623 ? 131.853 92.670 39.766 1.00 170.93 582 VAL A N 1
ATOM 4281 C CA . VAL A 1 623 ? 133.124 92.142 39.282 1.00 170.93 582 VAL A CA 1
ATOM 4282 C C . VAL A 1 623 ? 133.294 92.518 37.816 1.00 170.93 582 VAL A C 1
ATOM 4283 O O . VAL A 1 623 ? 132.378 92.340 37.003 1.00 170.93 582 VAL A O 1
ATOM 4287 N N . SER A 1 624 ? 134.461 93.060 37.477 1.00 172.79 583 SER A N 1
ATOM 4288 C CA . SER A 1 624 ? 134.765 93.468 36.113 1.00 172.79 583 SER A CA 1
ATOM 4289 C C . SER A 1 624 ? 135.709 92.504 35.410 1.00 172.79 583 SER A C 1
ATOM 4290 O O . SER A 1 624 ? 135.388 92.005 34.327 1.00 172.79 583 SER A O 1
ATOM 4293 N N . GLU A 1 625 ? 136.867 92.227 36.000 1.00 174.11 584 GLU A N 1
ATOM 4294 C CA . GLU A 1 625 ? 137.826 91.286 35.439 1.00 174.11 584 GLU A CA 1
ATOM 4295 C C . GLU A 1 625 ? 138.163 90.222 36.472 1.00 174.11 584 GLU A C 1
ATOM 4296 O O . GLU A 1 625 ? 138.340 90.524 37.656 1.00 174.11 584 GLU A O 1
ATOM 4302 N N . ILE A 1 626 ? 138.230 88.974 36.019 1.00 173.90 585 ILE A N 1
ATOM 4303 C CA . ILE A 1 626 ? 138.584 87.839 36.862 1.00 173.90 585 ILE A CA 1
ATOM 4304 C C . ILE A 1 626 ? 139.721 87.088 36.185 1.00 173.90 585 ILE A C 1
ATOM 4305 O O . ILE A 1 626 ? 139.631 86.761 34.996 1.00 173.90 585 ILE A O 1
ATOM 4310 N N . GLY A 1 627 ? 140.784 86.816 36.936 1.00 174.37 586 GLY A N 1
ATOM 4311 C CA . GLY A 1 627 ? 141.908 86.092 36.376 1.00 174.37 586 GLY A CA 1
ATOM 4312 C C . GLY A 1 627 ? 143.261 86.679 36.714 1.00 174.37 586 GLY A C 1
ATOM 4313 O O . GLY A 1 627 ? 143.646 86.742 37.886 1.00 174.37 586 GLY A O 1
ATOM 4314 N N . THR A 1 628 ? 143.993 87.107 35.690 1.00 177.89 587 THR A N 1
ATOM 4315 C CA . THR A 1 628 ? 145.357 87.580 35.872 1.00 177.89 587 THR A CA 1
ATOM 4316 C C . THR A 1 628 ? 145.391 88.850 36.720 1.00 177.89 587 THR A C 1
ATOM 4317 O O . THR A 1 628 ? 144.379 89.524 36.935 1.00 177.89 587 THR A O 1
ATOM 4321 N N . HIS A 1 629 ? 146.587 89.165 37.210 1.00 176.14 588 HIS A N 1
ATOM 4322 C CA . HIS A 1 629 ? 146.812 90.283 38.119 1.00 176.14 588 HIS A CA 1
ATOM 4323 C C . HIS A 1 629 ? 148.073 91.037 37.729 1.00 176.14 588 HIS A C 1
ATOM 4324 O O . HIS A 1 629 ? 148.868 91.438 38.584 1.00 176.14 588 HIS A O 1
ATOM 4331 N N . ASP A 1 630 ? 148.277 91.242 36.428 1.00 177.21 589 ASP A N 1
ATOM 4332 C CA . ASP A 1 630 ? 149.562 91.748 35.956 1.00 177.21 589 ASP A CA 1
ATOM 4333 C C . ASP A 1 630 ? 149.662 93.265 36.078 1.00 177.21 589 ASP A C 1
ATOM 4334 O O . ASP A 1 630 ? 150.499 93.783 36.825 1.00 177.21 589 ASP A O 1
ATOM 4339 N N . GLU A 1 631 ? 148.816 93.998 35.352 1.00 177.59 590 GLU A N 1
ATOM 4340 C CA . GLU A 1 631 ? 148.956 95.455 35.309 1.00 177.59 590 GLU A CA 1
ATOM 4341 C C . GLU A 1 631 ? 148.256 96.127 36.488 1.00 177.59 590 GLU A C 1
ATOM 4342 O O . GLU A 1 631 ? 148.909 96.724 37.350 1.00 177.59 590 GLU A O 1
ATOM 4348 N N . LEU A 1 632 ? 146.926 96.021 36.543 1.00 179.72 591 LEU A N 1
ATOM 4349 C CA . LEU A 1 632 ? 146.117 96.648 37.594 1.00 179.72 591 LEU A CA 1
ATOM 4350 C C . LEU A 1 632 ? 146.469 98.122 37.773 1.00 179.72 591 LEU A C 1
ATOM 4351 O O . LEU A 1 632 ? 146.581 98.628 38.892 1.00 179.72 591 LEU A O 1
ATOM 4356 N N . PHE A 1 633 ? 146.641 98.821 36.658 1.00 179.34 592 PHE A N 1
ATOM 4357 C CA . PHE A 1 633 ? 147.030 100.222 36.666 1.00 179.34 592 PHE A CA 1
ATOM 4358 C C . PHE A 1 633 ? 145.806 101.123 36.528 1.00 179.34 592 PHE A C 1
ATOM 4359 O O . PHE A 1 633 ? 144.745 100.705 36.058 1.00 179.34 592 PHE A O 1
ATOM 4367 N N . SER A 1 634 ? 145.972 102.372 36.965 1.00 179.01 593 SER A N 1
ATOM 4368 C CA . SER A 1 634 ? 144.939 103.406 36.906 1.00 179.01 593 SER A CA 1
ATOM 4369 C C . SER A 1 634 ? 143.689 103.032 37.695 1.00 179.01 593 SER A C 1
ATOM 4370 O O . SER A 1 634 ? 142.617 103.603 37.473 1.00 179.01 593 SER A O 1
ATOM 4373 N N . LYS A 1 635 ? 143.803 102.080 38.618 1.00 174.06 594 LYS A N 1
ATOM 4374 C CA . LYS A 1 635 ? 142.678 101.644 39.428 1.00 174.06 594 LYS A CA 1
ATOM 4375 C C . LYS A 1 635 ? 143.130 101.478 40.870 1.00 174.06 594 LYS A C 1
ATOM 4376 O O . LYS A 1 635 ? 144.207 100.934 41.132 1.00 174.06 594 LYS A O 1
ATOM 4382 N N . GLY A 1 636 ? 142.301 101.947 41.800 1.00 171.91 595 GLY A N 1
ATOM 4383 C CA . GLY A 1 636 ? 142.593 101.819 43.213 1.00 171.91 595 GLY A CA 1
ATOM 4384 C C . GLY A 1 636 ? 143.842 102.556 43.650 1.00 171.91 595 GLY A C 1
ATOM 4385 O O . GLY A 1 636 ? 144.658 102.018 44.405 1.00 171.91 595 GLY A O 1
ATOM 4386 N N . GLU A 1 637 ? 144.002 103.795 43.182 1.00 171.64 596 GLU A N 1
ATOM 4387 C CA . GLU A 1 637 ? 145.163 104.599 43.541 1.00 171.64 596 GLU A CA 1
ATOM 4388 C C . GLU A 1 637 ? 145.205 104.947 45.023 1.00 171.64 596 GLU A C 1
ATOM 4389 O O . GLU A 1 637 ? 146.260 105.363 45.511 1.00 171.64 596 GLU A O 1
ATOM 4395 N N . ASN A 1 638 ? 144.094 104.796 45.739 1.00 172.21 597 ASN A N 1
ATOM 4396 C CA . ASN A 1 638 ? 144.080 105.072 47.167 1.00 172.21 597 ASN A CA 1
ATOM 4397 C C . ASN A 1 638 ? 144.977 104.090 47.910 1.00 172.21 597 ASN A C 1
ATOM 4398 O O . ASN A 1 638 ? 145.001 102.893 47.609 1.00 172.21 597 ASN A O 1
ATOM 4403 N N . GLY A 1 639 ? 145.720 104.605 48.885 1.00 174.14 598 GLY A N 1
ATOM 4404 C CA . GLY A 1 639 ? 146.619 103.785 49.676 1.00 174.14 598 GLY A CA 1
ATOM 4405 C C . GLY A 1 639 ? 146.028 103.364 51.007 1.00 174.14 598 GLY A C 1
ATOM 4406 O O . GLY A 1 639 ? 144.828 103.115 51.111 1.00 174.14 598 GLY A O 1
ATOM 4407 N N . LYS A 1 717 ? 143.601 105.694 108.216 1.00 171.31 676 LYS A N 1
ATOM 4408 C CA . LYS A 1 717 ? 142.558 106.706 108.328 1.00 171.31 676 LYS A CA 1
ATOM 4409 C C . LYS A 1 717 ? 143.040 108.053 107.799 1.00 171.31 676 LYS A C 1
ATOM 4410 O O . LYS A 1 717 ? 144.236 108.344 107.804 1.00 171.31 676 LYS A O 1
ATOM 4416 N N . LEU A 1 718 ? 142.096 108.871 107.342 1.00 165.06 677 LEU A N 1
ATOM 4417 C CA . LEU A 1 718 ? 142.438 110.153 106.744 1.00 165.06 677 LEU A CA 1
ATOM 4418 C C . LEU A 1 718 ? 142.836 111.161 107.816 1.00 165.06 677 LEU A C 1
ATOM 4419 O O . LEU A 1 718 ? 142.288 111.166 108.921 1.00 165.06 677 LEU A O 1
ATOM 4424 N N . ALA A 1 719 ? 143.798 112.019 107.480 1.00 163.48 678 ALA A N 1
ATOM 4425 C CA . ALA A 1 719 ? 144.279 113.019 108.419 1.00 163.48 678 ALA A CA 1
ATOM 4426 C C . ALA A 1 719 ? 143.214 114.084 108.670 1.00 163.48 678 ALA A C 1
ATOM 4427 O O . ALA A 1 719 ? 142.317 114.312 107.855 1.00 163.48 678 ALA A O 1
ATOM 4429 N N . PHE A 1 720 ? 143.329 114.742 109.824 1.00 159.94 679 PHE A N 1
ATOM 4430 C CA . PHE A 1 720 ? 142.370 115.758 110.240 1.00 159.94 679 PHE A CA 1
ATOM 4431 C C . PHE A 1 720 ? 142.957 117.157 110.339 1.00 159.94 679 PHE A C 1
ATOM 4432 O O . PHE A 1 720 ? 142.230 118.129 110.124 1.00 159.94 679 PHE A O 1
ATOM 4440 N N . LYS A 1 721 ? 144.245 117.285 110.669 1.00 156.13 680 LYS A N 1
ATOM 4441 C CA . LYS A 1 721 ? 144.856 118.608 110.756 1.00 156.13 680 LYS A CA 1
ATOM 4442 C C . LYS A 1 721 ? 144.878 119.298 109.397 1.00 156.13 680 LYS A C 1
ATOM 4443 O O . LYS A 1 721 ? 144.593 120.498 109.295 1.00 156.13 680 LYS A O 1
ATOM 4449 N N . ASP A 1 722 ? 145.218 118.554 108.341 1.00 149.99 681 ASP A N 1
ATOM 4450 C CA . ASP A 1 722 ? 145.199 119.123 106.997 1.00 149.99 681 ASP A CA 1
ATOM 4451 C C . ASP A 1 722 ? 143.790 119.538 106.598 1.00 149.99 681 ASP A C 1
ATOM 4452 O O . ASP A 1 722 ? 143.598 120.578 105.956 1.00 149.99 681 ASP A O 1
ATOM 4457 N N . GLN A 1 723 ? 142.792 118.733 106.966 1.00 142.25 682 GLN A N 1
ATOM 4458 C CA . GLN A 1 723 ? 141.408 119.104 106.694 1.00 142.25 682 GLN A CA 1
ATOM 4459 C C . GLN A 1 723 ? 141.032 120.383 107.426 1.00 142.25 682 GLN A C 1
ATOM 4460 O O . GLN A 1 723 ? 140.341 121.244 106.870 1.00 142.25 682 GLN A O 1
ATOM 4466 N N . ALA A 1 724 ? 141.486 120.532 108.674 1.00 139.34 683 ALA A N 1
ATOM 4467 C CA . ALA A 1 724 ? 141.216 121.758 109.417 1.00 139.34 683 ALA A CA 1
ATOM 4468 C C . ALA A 1 724 ? 141.872 122.964 108.756 1.00 139.34 683 ALA A C 1
ATOM 4469 O O . ALA A 1 724 ? 141.264 124.036 108.659 1.00 139.34 683 ALA A O 1
ATOM 4471 N N . ASN A 1 725 ? 143.117 122.810 108.299 1.00 129.93 684 ASN A N 1
ATOM 4472 C CA . ASN A 1 725 ? 143.802 123.921 107.643 1.00 129.93 684 ASN A CA 1
ATOM 4473 C C . ASN A 1 725 ? 143.106 124.312 106.345 1.00 129.93 684 ASN A C 1
ATOM 4474 O O . ASN A 1 725 ? 142.940 125.503 106.053 1.00 129.93 684 ASN A O 1
ATOM 4479 N N . SER A 1 726 ? 142.691 123.323 105.552 1.00 123.68 685 SER A N 1
ATOM 4480 C CA . SER A 1 726 ? 141.997 123.624 104.303 1.00 123.68 685 SER A CA 1
ATOM 4481 C C . SER A 1 726 ? 140.634 124.256 104.565 1.00 123.68 685 SER A C 1
ATOM 4482 O O . SER A 1 726 ? 140.211 125.159 103.833 1.00 123.68 685 SER A O 1
ATOM 4485 N N . PHE A 1 727 ? 139.934 123.795 105.606 1.00 114.57 686 PHE A N 1
ATOM 4486 C CA . PHE A 1 727 ? 138.690 124.433 106.021 1.00 114.57 686 PHE A CA 1
ATOM 4487 C C . PHE A 1 727 ? 138.926 125.894 106.382 1.00 114.57 686 PHE A C 1
ATOM 4488 O O . PHE A 1 727 ? 138.175 126.778 105.953 1.00 114.57 686 PHE A O 1
ATOM 4496 N N . TRP A 1 728 ? 139.976 126.167 107.155 1.00 111.88 687 TRP A N 1
ATOM 4497 C CA . TRP A 1 728 ? 140.267 127.542 107.542 1.00 111.88 687 TRP A CA 1
ATOM 4498 C C . TRP A 1 728 ? 140.599 128.399 106.327 1.00 111.88 687 TRP A C 1
ATOM 4499 O O . TRP A 1 728 ? 140.188 129.563 106.248 1.00 111.88 687 TRP A O 1
ATOM 4510 N N . ARG A 1 729 ? 141.334 127.839 105.364 1.00 102.23 688 ARG A N 1
ATOM 4511 C CA . ARG A 1 729 ? 141.702 128.622 104.190 1.00 102.23 688 ARG A CA 1
ATOM 4512 C C . ARG A 1 729 ? 140.501 128.887 103.288 1.00 102.23 688 ARG A C 1
ATOM 4513 O O . ARG A 1 729 ? 140.395 129.976 102.714 1.00 102.23 688 ARG A O 1
ATOM 4521 N N . LEU A 1 730 ? 139.585 127.922 103.151 1.00 97.54 689 LEU A N 1
ATOM 4522 C CA . LEU A 1 730 ? 138.342 128.201 102.433 1.00 97.54 689 LEU A CA 1
ATOM 4523 C C . LEU A 1 730 ? 137.511 129.254 103.149 1.00 97.54 689 LEU A C 1
ATOM 4524 O O . LEU A 1 730 ? 136.911 130.122 102.505 1.00 97.54 689 LEU A O 1
ATOM 4529 N N . ALA A 1 731 ? 137.442 129.185 104.479 1.00 93.81 690 ALA A N 1
ATOM 4530 C CA . ALA A 1 731 ? 136.697 130.193 105.222 1.00 93.81 690 ALA A CA 1
ATOM 4531 C C . ALA A 1 731 ? 137.284 131.578 104.997 1.00 93.81 690 ALA A C 1
ATOM 4532 O O . ALA A 1 731 ? 136.547 132.548 104.788 1.00 93.81 690 ALA A O 1
ATOM 4534 N N . LYS A 1 732 ? 138.613 131.687 105.028 1.00 91.58 691 LYS A N 1
ATOM 4535 C CA . LYS A 1 732 ? 139.259 132.952 104.692 1.00 91.58 691 LYS A CA 1
ATOM 4536 C C . LYS A 1 732 ? 138.950 133.356 103.254 1.00 91.58 691 LYS A C 1
ATOM 4537 O O . LYS A 1 732 ? 138.831 134.546 102.945 1.00 91.58 691 LYS A O 1
ATOM 4543 N N . MET A 1 733 ? 138.818 132.372 102.362 1.00 86.93 692 MET A N 1
ATOM 4544 C CA . MET A 1 733 ? 138.425 132.651 100.986 1.00 86.93 692 MET A CA 1
ATOM 4545 C C . MET A 1 733 ? 136.967 133.078 100.896 1.00 86.93 692 MET A C 1
ATOM 4546 O O . MET A 1 733 ? 136.582 133.775 99.950 1.00 86.93 692 MET A O 1
ATOM 4551 N N . ASN A 1 734 ? 136.149 132.675 101.862 1.00 77.54 693 ASN A N 1
ATOM 4552 C CA . ASN A 1 734 ? 134.740 133.032 101.909 1.00 77.54 693 ASN A CA 1
ATOM 4553 C C . ASN A 1 734 ? 134.479 134.274 102.748 1.00 77.54 693 ASN A C 1
ATOM 4554 O O . ASN A 1 734 ? 133.318 134.585 103.028 1.00 77.54 693 ASN A O 1
ATOM 4559 N N . SER A 1 735 ? 135.530 134.984 103.150 1.00 73.48 694 SER A N 1
ATOM 4560 C CA . SER A 1 735 ? 135.389 136.154 104.016 1.00 73.48 694 SER A CA 1
ATOM 4561 C C . SER A 1 735 ? 134.448 137.231 103.481 1.00 73.48 694 SER A C 1
ATOM 4562 O O . SER A 1 735 ? 133.658 137.762 104.275 1.00 73.48 694 SER A O 1
ATOM 4565 N N . PRO A 1 736 ? 134.463 137.604 102.195 1.00 69.54 695 PRO A N 1
ATOM 4566 C CA . PRO A 1 736 ? 133.612 138.728 101.764 1.00 69.54 695 PRO A CA 1
ATOM 4567 C C . PRO A 1 736 ? 132.126 138.504 101.980 1.00 69.54 695 PRO A C 1
ATOM 4568 O O . PRO A 1 736 ? 131.365 139.479 101.973 1.00 69.54 695 PRO A O 1
ATOM 4572 N N . GLU A 1 737 ? 131.683 137.264 102.171 1.00 69.02 696 GLU A N 1
ATOM 4573 C CA . GLU A 1 737 ? 130.275 136.966 102.392 1.00 69.02 696 GLU A CA 1
ATOM 4574 C C . GLU A 1 737 ? 129.892 137.004 103.867 1.00 69.02 696 GLU A C 1
ATOM 4575 O O . GLU A 1 737 ? 128.747 136.677 104.202 1.00 69.02 696 GLU A O 1
ATOM 4581 N N . TRP A 1 738 ? 130.816 137.421 104.743 1.00 66.03 697 TRP A N 1
ATOM 4582 C CA . TRP A 1 738 ? 130.644 137.213 106.180 1.00 66.03 697 TRP A CA 1
ATOM 4583 C C . TRP A 1 738 ? 129.303 137.742 106.666 1.00 66.03 697 TRP A C 1
ATOM 4584 O O . TRP A 1 738 ? 128.582 137.042 107.387 1.00 66.03 697 TRP A O 1
ATOM 4595 N N . LYS A 1 739 ? 128.939 138.961 106.253 1.00 63.90 698 LYS A N 1
ATOM 4596 C CA . LYS A 1 739 ? 127.649 139.528 106.634 1.00 63.90 698 LYS A CA 1
ATOM 4597 C C . LYS A 1 739 ? 126.537 138.508 106.464 1.00 63.90 698 LYS A C 1
ATOM 4598 O O . LYS A 1 739 ? 125.893 138.108 107.442 1.00 63.90 698 LYS A O 1
ATOM 4604 N N . TYR A 1 740 ? 126.342 138.028 105.232 1.00 60.96 699 TYR A N 1
ATOM 4605 C CA . TYR A 1 740 ? 125.283 137.059 104.977 1.00 60.96 699 TYR A CA 1
ATOM 4606 C C . TYR A 1 740 ? 125.369 135.895 105.947 1.00 60.96 699 TYR A C 1
ATOM 4607 O O . TYR A 1 740 ? 124.382 135.566 106.621 1.00 60.96 699 TYR A O 1
ATOM 4616 N N . ALA A 1 741 ? 126.563 135.315 106.095 1.00 56.28 700 ALA A N 1
ATOM 4617 C CA . ALA A 1 741 ? 126.723 134.186 107.001 1.00 56.28 700 ALA A CA 1
ATOM 4618 C C . ALA A 1 741 ? 126.185 134.523 108.381 1.00 56.28 700 ALA A C 1
ATOM 4619 O O . ALA A 1 741 ? 125.314 133.812 108.901 1.00 56.28 700 ALA A O 1
ATOM 4621 N N . LEU A 1 742 ? 126.625 135.649 108.951 1.00 56.17 701 LEU A N 1
ATOM 4622 C CA . LEU A 1 742 ? 126.142 136.036 110.271 1.00 56.17 701 LEU A CA 1
ATOM 4623 C C . LEU A 1 742 ? 124.625 136.063 110.299 1.00 56.17 701 LEU A C 1
ATOM 4624 O O . LEU A 1 742 ? 124.000 135.396 111.132 1.00 56.17 701 LEU A O 1
ATOM 4629 N N . LEU A 1 743 ? 124.008 136.764 109.346 1.00 54.97 702 LEU A N 1
ATOM 4630 C CA . LEU A 1 743 ? 122.554 136.811 109.338 1.00 54.97 702 LEU A CA 1
ATOM 4631 C C . LEU A 1 743 ? 121.983 135.411 109.206 1.00 54.97 702 LEU A C 1
ATOM 4632 O O . LEU A 1 743 ? 121.120 135.009 109.996 1.00 54.97 702 LEU A O 1
ATOM 4637 N N . GLY A 1 744 ? 122.517 134.624 108.271 1.00 52.71 703 GLY A N 1
ATOM 4638 C CA . GLY A 1 744 ? 122.078 133.248 108.164 1.00 52.71 703 GLY A CA 1
ATOM 4639 C C . GLY A 1 744 ? 122.260 132.511 109.472 1.00 52.71 703 GLY A C 1
ATOM 4640 O O . GLY A 1 744 ? 121.330 131.865 109.965 1.00 52.71 703 GLY A O 1
ATOM 4641 N N . SER A 1 745 ? 123.432 132.671 110.093 1.00 51.79 704 SER A N 1
ATOM 4642 C CA . SER A 1 745 ? 123.668 132.045 111.386 1.00 51.79 704 SER A CA 1
ATOM 4643 C C . SER A 1 745 ? 122.568 132.408 112.366 1.00 51.79 704 SER A C 1
ATOM 4644 O O . SER A 1 745 ? 121.980 131.525 113.002 1.00 51.79 704 SER A O 1
ATOM 4647 N N . VAL A 1 746 ? 122.222 133.695 112.443 1.00 49.79 705 VAL A N 1
ATOM 4648 C CA . VAL A 1 746 ? 121.167 134.108 113.361 1.00 49.79 705 VAL A CA 1
ATOM 4649 C C . VAL A 1 746 ? 119.894 133.339 113.058 1.00 49.79 705 VAL A C 1
ATOM 4650 O O . VAL A 1 746 ? 119.342 132.651 113.928 1.00 49.79 705 VAL A O 1
ATOM 4654 N N . GLY A 1 747 ? 119.481 133.342 111.789 1.00 49.51 706 GLY A N 1
ATOM 4655 C CA . GLY A 1 747 ? 118.278 132.620 111.432 1.00 49.51 706 GLY A CA 1
ATOM 4656 C C . GLY A 1 747 ? 118.355 131.179 111.881 1.00 49.51 706 GLY A C 1
ATOM 4657 O O . GLY A 1 747 ? 117.433 130.671 112.530 1.00 49.51 706 GLY A O 1
ATOM 4658 N N . SER A 1 748 ? 119.505 130.542 111.650 1.00 48.27 707 SER A N 1
ATOM 4659 C CA . SER A 1 748 ? 119.652 129.143 112.018 1.00 48.27 707 SER A CA 1
ATOM 4660 C C . SER A 1 748 ? 119.304 128.934 113.482 1.00 48.27 707 SER A C 1
ATOM 4661 O O . SER A 1 748 ? 118.412 128.137 113.803 1.00 48.27 707 SER A O 1
ATOM 4664 N N . VAL A 1 749 ? 119.923 129.709 114.382 1.00 47.95 708 VAL A N 1
ATOM 4665 C CA . VAL A 1 749 ? 119.686 129.441 115.798 1.00 47.95 708 VAL A CA 1
ATOM 4666 C C . VAL A 1 749 ? 118.213 129.625 116.111 1.00 47.95 708 VAL A C 1
ATOM 4667 O O . VAL A 1 749 ? 117.593 128.778 116.767 1.00 47.95 708 VAL A O 1
ATOM 4671 N N . ILE A 1 750 ? 117.603 130.673 115.555 1.00 47.52 709 ILE A N 1
ATOM 4672 C CA . ILE A 1 750 ? 116.200 130.911 115.848 1.00 47.52 709 ILE A CA 1
ATOM 4673 C C . ILE A 1 750 ? 115.364 129.752 115.344 1.00 47.52 709 ILE A C 1
ATOM 4674 O O . ILE A 1 750 ? 114.516 129.226 116.074 1.00 47.52 709 ILE A O 1
ATOM 4679 N N . CYS A 1 751 ? 115.653 129.270 114.132 1.00 48.20 710 CYS A N 1
ATOM 4680 C CA . CYS A 1 751 ? 114.933 128.107 113.634 1.00 48.20 710 CYS A CA 1
ATOM 4681 C C . CYS A 1 751 ? 115.049 126.955 114.618 1.00 48.20 710 CYS A C 1
ATOM 4682 O O . CYS A 1 751 ? 114.037 126.369 115.028 1.00 48.20 710 CYS A O 1
ATOM 4685 N N . GLY A 1 752 ? 116.269 126.684 115.088 1.00 47.91 711 GLY A N 1
ATOM 4686 C CA . GLY A 1 752 ? 116.440 125.618 116.057 1.00 47.91 711 GLY A CA 1
ATOM 4687 C C . GLY A 1 752 ? 115.574 125.836 117.279 1.00 47.91 711 GLY A C 1
ATOM 4688 O O . GLY A 1 752 ? 114.829 124.941 117.691 1.00 47.91 711 GLY A O 1
ATOM 4689 N N . SER A 1 753 ? 115.587 127.060 117.814 1.00 45.35 712 SER A N 1
ATOM 4690 C CA . SER A 1 753 ? 114.763 127.356 118.975 1.00 45.35 712 SER A CA 1
ATOM 4691 C C . SER A 1 753 ? 113.308 127.024 118.698 1.00 45.35 712 SER A C 1
ATOM 4692 O O . SER A 1 753 ? 112.668 126.321 119.490 1.00 45.35 712 SER A O 1
ATOM 4695 N N . LEU A 1 754 ? 112.792 127.455 117.541 1.00 45.56 713 LEU A N 1
ATOM 4696 C CA . LEU A 1 754 ? 111.398 127.170 117.225 1.00 45.56 713 LEU A CA 1
ATOM 4697 C C . LEU A 1 754 ? 111.108 125.687 117.344 1.00 45.56 713 LEU A C 1
ATOM 4698 O O . LEU A 1 754 ? 110.148 125.293 118.018 1.00 45.56 713 LEU A O 1
ATOM 4703 N N . SER A 1 755 ? 111.971 124.843 116.771 1.00 44.48 714 SER A N 1
ATOM 4704 C CA . SER A 1 755 ? 111.737 123.409 116.862 1.00 44.48 714 SER A CA 1
ATOM 4705 C C . SER A 1 755 ? 111.590 122.988 118.316 1.00 44.48 714 SER A C 1
ATOM 4706 O O . SER A 1 755 ? 110.564 122.415 118.707 1.00 44.48 714 SER A O 1
ATOM 4709 N N . ALA A 1 756 ? 112.564 123.359 119.153 1.00 42.94 715 ALA A N 1
ATOM 4710 C CA . ALA A 1 756 ? 112.481 123.005 120.563 1.00 42.94 715 ALA A CA 1
ATOM 4711 C C . ALA A 1 756 ? 111.220 123.577 121.178 1.00 42.94 715 ALA A C 1
ATOM 4712 O O . ALA A 1 756 ? 110.479 122.866 121.870 1.00 42.94 715 ALA A O 1
ATOM 4714 N N . PHE A 1 757 ? 110.923 124.840 120.875 1.00 43.20 716 PHE A N 1
ATOM 4715 C CA . PHE A 1 757 ? 109.715 125.452 121.404 1.00 43.20 716 PHE A CA 1
ATOM 4716 C C . PHE A 1 757 ? 108.502 124.606 121.059 1.00 43.20 716 PHE A C 1
ATOM 4717 O O . PHE A 1 757 ? 107.698 124.270 121.936 1.00 43.20 716 PHE A O 1
ATOM 4725 N N . PHE A 1 758 ? 108.401 124.185 119.794 1.00 43.58 717 PHE A N 1
ATOM 4726 C CA . PHE A 1 758 ? 107.271 123.357 119.396 1.00 43.58 717 PHE A CA 1
ATOM 4727 C C . PHE A 1 758 ? 107.163 122.140 120.296 1.00 43.58 717 PHE A C 1
ATOM 4728 O O . PHE A 1 758 ? 106.110 121.899 120.901 1.00 43.58 717 PHE A O 1
ATOM 4736 N N . ALA A 1 759 ? 108.274 121.419 120.469 1.00 42.67 718 ALA A N 1
ATOM 4737 C CA . ALA A 1 759 ? 108.264 120.250 121.337 1.00 42.67 718 ALA A CA 1
ATOM 4738 C C . ALA A 1 759 ? 107.709 120.610 122.703 1.00 42.67 718 ALA A C 1
ATOM 4739 O O . ALA A 1 759 ? 106.742 119.996 123.175 1.00 42.67 718 ALA A O 1
ATOM 4741 N N . TYR A 1 760 ? 108.249 121.672 123.308 1.00 40.81 719 TYR A N 1
ATOM 4742 C CA . TYR A 1 760 ? 107.815 122.041 124.646 1.00 40.81 719 TYR A CA 1
ATOM 4743 C C . TYR A 1 760 ? 106.312 122.241 124.691 1.00 40.81 719 TYR A C 1
ATOM 4744 O O . TYR A 1 760 ? 105.641 121.715 125.587 1.00 40.81 719 TYR A O 1
ATOM 4753 N N . VAL A 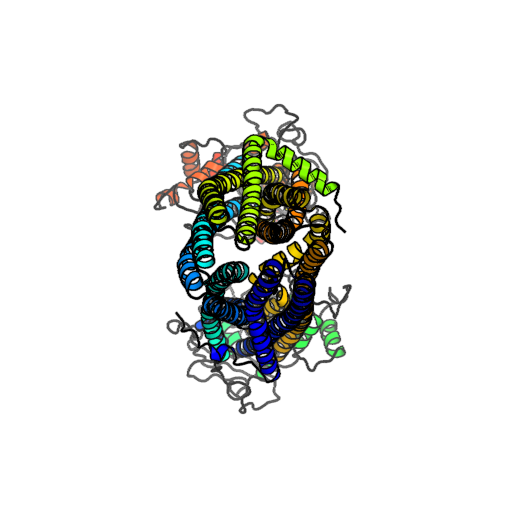1 761 ? 105.760 122.940 123.698 1.00 41.12 720 VAL A N 1
ATOM 4754 C CA . VAL A 1 761 ? 104.333 123.227 123.729 1.00 41.12 720 VAL A CA 1
ATOM 4755 C C . VAL A 1 761 ? 103.548 121.929 123.805 1.00 41.12 720 VAL A C 1
ATOM 4756 O O . VAL A 1 761 ? 102.688 121.759 124.679 1.00 41.12 720 VAL A O 1
ATOM 4760 N N . LEU A 1 762 ? 103.898 120.960 122.952 1.00 42.52 721 LEU A N 1
ATOM 4761 C CA . LEU A 1 762 ? 103.220 119.671 123.012 1.00 42.52 721 LEU A CA 1
ATOM 4762 C C . LEU A 1 762 ? 103.279 119.117 124.424 1.00 42.52 721 LEU A C 1
ATOM 4763 O O . LEU A 1 762 ? 102.239 118.863 125.047 1.00 42.52 721 LEU A O 1
ATOM 4768 N N . SER A 1 763 ? 104.489 119.044 124.984 1.00 45.77 722 SER A N 1
ATOM 4769 C CA . SER A 1 763 ? 104.646 118.554 126.344 1.00 45.77 722 SER A CA 1
ATOM 4770 C C . SER A 1 763 ? 103.724 119.311 127.280 1.00 45.77 722 SER A C 1
ATOM 4771 O O . SER A 1 763 ? 102.882 118.713 127.960 1.00 45.77 722 SER A O 1
ATOM 4774 N N . ALA A 1 764 ? 103.798 120.643 127.238 1.00 47.36 723 ALA A N 1
ATOM 4775 C CA . ALA A 1 764 ? 103.000 121.446 128.148 1.00 47.36 723 ALA A CA 1
ATOM 4776 C C . ALA A 1 764 ? 101.532 121.097 128.009 1.00 47.36 723 ALA A C 1
ATOM 4777 O O . ALA A 1 764 ? 100.863 120.781 129.000 1.00 47.36 723 ALA A O 1
ATOM 4779 N N . VAL A 1 765 ? 101.038 121.048 126.771 1.00 44.77 724 VAL A N 1
ATOM 4780 C CA . VAL A 1 765 ? 99.617 120.793 126.582 1.00 44.77 724 VAL A CA 1
ATOM 4781 C C . VAL A 1 765 ? 99.263 119.419 127.124 1.00 44.77 724 VAL A C 1
ATOM 4782 O O . VAL A 1 765 ? 98.266 119.258 127.838 1.00 44.77 724 VAL A O 1
ATOM 4786 N N . LEU A 1 766 ? 100.105 118.422 126.852 1.00 42.96 725 LEU A N 1
ATOM 4787 C CA . LEU A 1 766 ? 99.843 117.096 127.396 1.00 42.96 725 LEU A CA 1
ATOM 4788 C C . LEU A 1 766 ? 99.831 117.145 128.915 1.00 42.96 725 LEU A C 1
ATOM 4789 O O . LEU A 1 766 ? 98.919 116.619 129.560 1.00 42.96 725 LEU A O 1
ATOM 4794 N N . SER A 1 767 ? 100.808 117.841 129.499 1.00 42.14 726 SER A N 1
ATOM 4795 C CA . SER A 1 767 ? 100.864 117.955 130.949 1.00 42.14 726 SER A CA 1
ATOM 4796 C C . SER A 1 767 ? 99.652 118.699 131.482 1.00 42.14 726 SER A C 1
ATOM 4797 O O . SER A 1 767 ? 99.232 118.485 132.623 1.00 42.14 726 SER A O 1
ATOM 4800 N N . VAL A 1 768 ? 99.072 119.576 130.663 1.00 42.14 727 VAL A N 1
ATOM 4801 C CA . VAL A 1 768 ? 97.907 120.335 131.099 1.00 42.14 727 VAL A CA 1
ATOM 4802 C C . VAL A 1 768 ? 96.651 119.484 130.972 1.00 42.14 727 VAL A C 1
ATOM 4803 O O . VAL A 1 768 ? 95.659 119.701 131.678 1.00 42.14 727 VAL A O 1
ATOM 4807 N N . TYR A 1 769 ? 96.687 118.474 130.099 1.00 41.47 728 TYR A N 1
ATOM 4808 C CA . TYR A 1 769 ? 95.517 117.625 129.902 1.00 41.47 728 TYR A CA 1
ATOM 4809 C C . TYR A 1 769 ? 95.148 116.881 131.177 1.00 41.47 728 TYR A C 1
ATOM 4810 O O . TYR A 1 769 ? 93.966 116.693 131.482 1.00 41.47 728 TYR A O 1
ATOM 4819 N N . TYR A 1 770 ? 96.150 116.442 131.931 1.00 44.35 729 TYR A N 1
ATOM 4820 C CA . TYR A 1 770 ? 95.918 115.683 133.158 1.00 44.35 729 TYR A CA 1
ATOM 4821 C C . TYR A 1 770 ? 95.941 116.610 134.373 1.00 44.35 729 TYR A C 1
ATOM 4822 O O . TYR A 1 770 ? 96.731 116.461 135.305 1.00 44.35 729 TYR A O 1
ATOM 4831 N N . ASN A 1 771 ? 95.038 117.587 134.342 1.00 48.81 730 ASN A N 1
ATOM 4832 C CA . ASN A 1 771 ? 94.901 118.574 135.399 1.00 48.81 730 ASN A CA 1
ATOM 4833 C C . ASN A 1 771 ? 93.429 118.663 135.784 1.00 48.81 730 ASN A C 1
ATOM 4834 O O . ASN A 1 771 ? 92.587 118.992 134.932 1.00 48.81 730 ASN A O 1
ATOM 4839 N N . PRO A 1 772 ? 93.076 118.366 137.037 1.00 52.24 731 PRO A N 1
ATOM 4840 C CA . PRO A 1 772 ? 91.654 118.391 137.419 1.00 52.24 731 PRO A CA 1
ATOM 4841 C C . PRO A 1 772 ? 90.999 119.753 137.265 1.00 52.24 731 PRO A C 1
ATOM 4842 O O . PRO A 1 772 ? 89.807 119.825 136.941 1.00 52.24 731 PRO A O 1
ATOM 4846 N N . ASP A 1 773 ? 91.739 120.836 137.483 1.00 57.37 732 ASP A N 1
ATOM 4847 C CA . ASP A 1 773 ? 91.190 122.188 137.391 1.00 57.37 732 ASP A CA 1
ATOM 4848 C C . ASP A 1 773 ? 90.946 122.513 135.923 1.00 57.37 732 ASP A C 1
ATOM 4849 O O . ASP A 1 773 ? 91.887 122.693 135.150 1.00 57.37 732 ASP A O 1
ATOM 4854 N N . HIS A 1 774 ? 89.672 122.594 135.533 1.00 56.07 733 HIS A N 1
ATOM 4855 C CA . HIS A 1 774 ? 89.351 122.782 134.122 1.00 56.07 733 HIS A CA 1
ATOM 4856 C C . HIS A 1 774 ? 89.619 124.210 133.662 1.00 56.07 733 HIS A C 1
ATOM 4857 O O . HIS A 1 774 ? 90.120 124.420 132.554 1.00 56.07 733 HIS A O 1
ATOM 4864 N N . GLU A 1 775 ? 89.277 125.206 134.482 1.00 60.05 734 GLU A N 1
ATOM 4865 C CA . GLU A 1 775 ? 89.466 126.595 134.069 1.00 60.05 734 GLU A CA 1
ATOM 4866 C C . GLU A 1 775 ? 90.944 126.917 133.889 1.00 60.05 734 GLU A C 1
ATOM 4867 O O . GLU A 1 775 ? 91.336 127.606 132.936 1.00 60.05 734 GLU A O 1
ATOM 4873 N N . TYR A 1 776 ? 91.782 126.424 134.801 1.00 53.82 735 TYR A N 1
ATOM 4874 C CA . TYR A 1 776 ? 93.220 126.613 134.663 1.00 53.82 735 TYR A CA 1
ATOM 4875 C C . TYR A 1 776 ? 93.731 125.975 133.382 1.00 53.82 735 TYR A C 1
ATOM 4876 O O . TYR A 1 776 ? 94.573 126.550 132.683 1.00 53.82 735 TYR A O 1
ATOM 4885 N N . MET A 1 777 ? 93.228 124.784 133.057 1.00 50.95 736 MET A N 1
ATOM 4886 C CA . MET A 1 777 ? 93.659 124.115 131.837 1.00 50.95 736 MET A CA 1
ATOM 4887 C C . MET A 1 777 ? 93.199 124.882 130.603 1.00 50.95 736 MET A C 1
ATOM 4888 O O . MET A 1 777 ? 93.933 124.979 129.616 1.00 50.95 736 MET A O 1
ATOM 4893 N N . ILE A 1 778 ? 91.997 125.461 130.651 1.00 53.36 737 ILE A N 1
ATOM 4894 C CA . ILE A 1 778 ? 91.528 126.288 129.541 1.00 53.36 737 ILE A CA 1
ATOM 4895 C C . ILE A 1 778 ? 92.462 127.469 129.333 1.00 53.36 737 ILE A C 1
ATOM 4896 O O . ILE A 1 778 ? 92.873 127.769 128.205 1.00 53.36 737 ILE A O 1
ATOM 4901 N N . LYS A 1 779 ? 92.809 128.160 130.418 1.00 52.52 738 LYS A N 1
ATOM 4902 C CA . LYS A 1 779 ? 93.678 129.326 130.294 1.00 52.52 738 LYS A CA 1
ATOM 4903 C C . LYS A 1 779 ? 95.047 128.936 129.749 1.00 52.52 738 LYS A C 1
ATOM 4904 O O . LYS A 1 779 ? 95.576 129.590 128.842 1.00 52.52 738 LYS A O 1
ATOM 4910 N N . GLN A 1 780 ? 95.626 127.856 130.277 1.00 47.56 739 GLN A N 1
ATOM 4911 C CA . GLN A 1 780 ? 96.943 127.427 129.818 1.00 47.56 739 GLN A CA 1
ATOM 4912 C C . GLN A 1 780 ? 96.912 127.020 128.350 1.00 47.56 739 GLN A C 1
ATOM 4913 O O . GLN A 1 780 ? 97.815 127.365 127.579 1.00 47.56 739 GLN A O 1
ATOM 4919 N N . ILE A 1 781 ? 95.875 126.287 127.943 1.00 46.57 740 ILE A N 1
ATOM 4920 C CA . ILE A 1 781 ? 95.794 125.815 126.565 1.00 46.57 740 ILE A CA 1
ATOM 4921 C C . ILE A 1 781 ? 95.605 126.986 125.614 1.00 46.57 740 ILE A C 1
ATOM 4922 O O . ILE A 1 781 ? 96.202 127.028 124.534 1.00 46.57 740 ILE A O 1
ATOM 4927 N N . ASP A 1 782 ? 94.772 127.956 125.995 1.00 49.76 741 ASP A N 1
ATOM 4928 C CA . ASP A 1 782 ? 94.606 129.139 125.158 1.00 49.76 741 ASP A CA 1
ATOM 4929 C C . ASP A 1 782 ? 95.917 129.899 125.027 1.00 49.76 741 ASP A C 1
ATOM 4930 O O . ASP A 1 782 ? 96.279 130.349 123.934 1.00 49.76 741 ASP A O 1
ATOM 4935 N N . LYS A 1 783 ? 96.649 130.043 126.132 1.00 47.16 742 LYS A N 1
ATOM 4936 C CA . LYS A 1 783 ? 97.931 130.736 126.078 1.00 47.16 742 LYS A CA 1
ATOM 4937 C C . LYS A 1 783 ? 98.897 130.027 125.139 1.00 47.16 742 LYS A C 1
ATOM 4938 O O . LYS A 1 783 ? 99.538 130.662 124.293 1.00 47.16 742 LYS A O 1
ATOM 4944 N N . TYR A 1 784 ? 98.995 128.702 125.257 1.00 44.40 743 TYR A N 1
ATOM 4945 C CA . TYR A 1 784 ? 99.926 127.956 124.415 1.00 44.40 743 TYR A CA 1
ATOM 4946 C C . TYR A 1 784 ? 99.512 127.989 122.949 1.00 44.40 743 TYR A C 1
ATOM 4947 O O . TYR A 1 784 ? 100.364 128.104 122.063 1.00 44.40 743 TYR A O 1
ATOM 4956 N N . CYS A 1 785 ? 98.213 127.890 122.669 1.00 47.08 744 CYS A N 1
ATOM 4957 C CA . CYS A 1 785 ? 97.756 127.930 121.285 1.00 47.08 744 CYS A CA 1
ATOM 4958 C C . CYS A 1 785 ? 98.017 129.293 120.657 1.00 47.08 744 CYS A C 1
ATOM 4959 O O . CYS A 1 785 ? 98.455 129.385 119.504 1.00 47.08 744 CYS A O 1
ATOM 4962 N N . TYR A 1 786 ? 97.754 130.369 121.401 1.00 50.13 745 TYR A N 1
ATOM 4963 C CA . TYR A 1 786 ? 98.037 131.701 120.880 1.00 50.13 745 TYR A CA 1
ATOM 4964 C C . TYR A 1 786 ? 99.529 131.886 120.652 1.00 50.13 745 TYR A C 1
ATOM 4965 O O . TYR A 1 786 ? 99.948 132.474 119.649 1.00 50.13 745 TYR A O 1
ATOM 4974 N N . LEU A 1 787 ? 100.352 131.373 121.568 1.00 46.01 746 LEU A N 1
ATOM 4975 C CA . LEU A 1 787 ? 101.796 131.480 121.401 1.00 46.01 746 LEU A CA 1
ATOM 4976 C C . LEU A 1 787 ? 102.268 130.713 120.170 1.00 46.01 746 LEU A C 1
ATOM 4977 O O . LEU A 1 787 ? 103.136 131.184 119.427 1.00 46.01 746 LEU A O 1
ATOM 4982 N N . LEU A 1 788 ? 101.699 129.530 119.937 1.00 45.72 747 LEU A N 1
ATOM 4983 C CA . LEU A 1 788 ? 102.074 128.728 118.777 1.00 45.72 747 LEU A CA 1
ATOM 4984 C C . LEU A 1 788 ? 101.678 129.423 117.479 1.00 45.72 747 LEU A C 1
ATOM 4985 O O . LEU A 1 788 ? 102.461 129.475 116.520 1.00 45.72 747 LEU A O 1
ATOM 4990 N N . ILE A 1 789 ? 100.462 129.969 117.432 1.00 43.92 748 ILE A N 1
ATOM 4991 C CA . ILE A 1 789 ? 100.025 130.706 116.250 1.00 43.92 748 ILE A CA 1
ATOM 4992 C C . ILE A 1 789 ? 100.920 131.915 116.014 1.00 43.92 748 ILE A C 1
ATOM 4993 O O . ILE A 1 789 ? 101.264 132.240 114.872 1.00 43.92 748 ILE A O 1
ATOM 4998 N N . GLY A 1 790 ? 101.314 132.599 117.088 1.00 50.48 749 GLY A N 1
ATOM 4999 C CA . GLY A 1 790 ? 102.195 133.743 116.934 1.00 50.48 749 GLY A CA 1
ATOM 5000 C C . GLY A 1 790 ? 103.565 133.368 116.403 1.00 50.48 749 GLY A C 1
ATOM 5001 O O . GLY A 1 790 ? 104.125 134.070 115.558 1.00 50.48 749 GLY A O 1
ATOM 5002 N N . LEU A 1 791 ? 104.125 132.263 116.889 1.00 48.51 750 LEU A N 1
ATOM 5003 C CA . LEU A 1 791 ? 105.472 131.872 116.494 1.00 48.51 750 LEU A CA 1
ATOM 5004 C C . LEU A 1 791 ? 105.529 131.120 115.171 1.00 48.51 750 LEU A C 1
ATOM 5005 O O . LEU A 1 791 ? 106.629 130.906 114.648 1.00 48.51 750 LEU A O 1
ATOM 5010 N N . SER A 1 792 ? 104.386 130.715 114.614 1.00 49.57 751 SER A N 1
ATOM 5011 C CA . SER A 1 792 ? 104.406 130.103 113.288 1.00 49.57 751 SER A CA 1
ATOM 5012 C C . SER A 1 792 ? 104.969 131.064 112.247 1.00 49.57 751 SER A C 1
ATOM 5013 O O . SER A 1 792 ? 105.754 130.670 111.371 1.00 49.57 751 SER A O 1
ATOM 5016 N N . SER A 1 793 ? 104.573 132.337 112.323 1.00 50.27 752 SER A N 1
ATOM 5017 C CA . SER A 1 793 ? 105.073 133.331 111.380 1.00 50.27 752 SER A CA 1
ATOM 5018 C C . SER A 1 793 ? 106.578 133.514 111.515 1.00 50.27 752 SER A C 1
ATOM 5019 O O . SER A 1 793 ? 107.288 133.650 110.511 1.00 50.27 752 SER A O 1
ATOM 5022 N N . ALA A 1 794 ? 107.082 133.535 112.750 1.00 48.75 753 ALA A N 1
ATOM 5023 C CA . ALA A 1 794 ? 108.521 133.636 112.959 1.00 48.75 753 ALA A CA 1
ATOM 5024 C C . ALA A 1 794 ? 109.238 132.429 112.374 1.00 48.75 753 ALA A C 1
ATOM 5025 O O . ALA A 1 794 ? 110.311 132.560 111.775 1.00 48.75 753 ALA A O 1
ATOM 5027 N N . ALA A 1 795 ? 108.655 131.240 112.537 1.00 48.50 754 ALA A N 1
ATOM 5028 C CA . ALA A 1 795 ? 109.242 130.045 111.937 1.00 48.50 754 ALA A CA 1
ATOM 5029 C C . ALA A 1 795 ? 109.358 130.197 110.427 1.00 48.50 754 ALA A C 1
ATOM 5030 O O . ALA A 1 795 ? 110.425 129.962 109.848 1.00 48.50 754 ALA A O 1
ATOM 5032 N N . LEU A 1 796 ? 108.271 130.618 109.777 1.00 49.94 755 LEU A N 1
ATOM 5033 C CA . LEU A 1 796 ? 108.300 130.835 108.331 1.00 49.94 755 LEU A CA 1
ATOM 5034 C C . LEU A 1 796 ? 109.387 131.827 107.934 1.00 49.94 755 LEU A C 1
ATOM 5035 O O . LEU A 1 796 ? 110.254 131.527 107.093 1.00 49.94 755 LEU A O 1
ATOM 5040 N N . VAL A 1 797 ? 109.370 133.007 108.553 1.00 50.29 756 VAL A N 1
ATOM 5041 C CA . VAL A 1 797 ? 110.266 134.082 108.143 1.00 50.29 756 VAL A CA 1
ATOM 5042 C C . VAL A 1 797 ? 111.716 133.662 108.325 1.00 50.29 756 VAL A C 1
ATOM 5043 O O . VAL A 1 797 ? 112.554 133.860 107.439 1.00 50.29 756 VAL A O 1
ATOM 5047 N N . PHE A 1 798 ? 112.034 133.054 109.465 1.00 50.94 757 PHE A N 1
ATOM 5048 C CA . PHE A 1 798 ? 113.437 132.799 109.749 1.00 50.94 757 PHE A CA 1
ATOM 5049 C C . PHE A 1 798 ? 113.940 131.555 109.031 1.00 50.94 757 PHE A C 1
ATOM 5050 O O . PHE A 1 798 ? 115.130 131.466 108.715 1.00 50.94 757 PHE A O 1
ATOM 5058 N N . ASN A 1 799 ? 113.055 130.608 108.703 1.00 50.91 758 ASN A N 1
ATOM 5059 C CA . ASN A 1 799 ? 113.460 129.533 107.803 1.00 50.91 758 ASN A CA 1
ATOM 5060 C C . ASN A 1 799 ? 113.856 130.087 106.443 1.00 50.91 758 ASN A C 1
ATOM 5061 O O . ASN A 1 799 ? 114.931 129.764 105.912 1.00 50.91 758 ASN A O 1
ATOM 5066 N N . THR A 1 800 ? 113.003 130.942 105.866 1.00 52.27 759 THR A N 1
ATOM 5067 C CA . THR A 1 800 ? 113.342 131.526 104.571 1.00 52.27 759 THR A CA 1
ATOM 5068 C C . THR A 1 800 ? 114.640 132.315 104.655 1.00 52.27 759 THR A C 1
ATOM 5069 O O . THR A 1 800 ? 115.516 132.185 103.793 1.00 52.27 759 THR A O 1
ATOM 5073 N N . LEU A 1 801 ? 114.787 133.125 105.704 1.00 50.48 760 LEU A N 1
ATOM 5074 C CA . LEU A 1 801 ? 115.978 133.955 105.849 1.00 50.48 760 LEU A CA 1
ATOM 5075 C C . LEU A 1 801 ? 117.237 133.102 105.939 1.00 50.48 760 LEU A C 1
ATOM 5076 O O . LEU A 1 801 ? 118.214 133.335 105.213 1.00 50.48 760 LEU A O 1
ATOM 5081 N N . GLN A 1 802 ? 117.227 132.100 106.820 1.00 52.87 761 GLN A N 1
ATOM 5082 C CA . GLN A 1 802 ? 118.398 131.255 107.016 1.00 52.87 761 GLN A CA 1
ATOM 5083 C C . GLN A 1 802 ? 118.800 130.568 105.724 1.00 52.87 761 GLN A C 1
ATOM 5084 O O . GLN A 1 802 ? 119.969 130.611 105.317 1.00 52.87 761 GLN A O 1
ATOM 5090 N N . HIS A 1 803 ? 117.843 129.912 105.064 1.00 53.06 762 HIS A N 1
ATOM 5091 C CA . HIS A 1 803 ? 118.201 129.145 103.876 1.00 53.06 762 HIS A CA 1
ATOM 5092 C C . HIS A 1 803 ? 118.656 130.057 102.746 1.00 53.06 762 HIS A C 1
ATOM 5093 O O . HIS A 1 803 ? 119.639 129.759 102.060 1.00 53.06 762 HIS A O 1
ATOM 5100 N N . SER A 1 804 ? 117.978 131.193 102.557 1.00 54.02 763 SER A N 1
ATOM 5101 C CA . SER A 1 804 ? 118.382 132.117 101.505 1.00 54.02 763 SER A CA 1
ATOM 5102 C C . SER A 1 804 ? 119.806 132.608 101.720 1.00 54.02 763 SER A C 1
ATOM 5103 O O . SER A 1 804 ? 120.622 132.607 100.790 1.00 54.02 763 SER A O 1
ATOM 5106 N N . PHE A 1 805 ? 120.137 133.007 102.948 1.00 55.40 764 PHE A N 1
ATOM 5107 C CA . PHE A 1 805 ? 121.449 133.607 103.161 1.00 55.40 764 PHE A CA 1
ATOM 5108 C C . PHE A 1 805 ? 122.557 132.562 103.119 1.00 55.40 764 PHE A C 1
ATOM 5109 O O . PHE A 1 805 ? 123.642 132.820 102.579 1.00 55.40 764 PHE A O 1
ATOM 5117 N N . TRP A 1 806 ? 122.304 131.366 103.655 1.00 55.66 765 TRP A N 1
ATOM 5118 C CA . TRP A 1 806 ? 123.312 130.316 103.559 1.00 55.66 765 TRP A CA 1
ATOM 5119 C C . TRP A 1 806 ? 123.522 129.888 102.114 1.00 55.66 765 TRP A C 1
ATOM 5120 O O . TRP A 1 806 ? 124.650 129.580 101.707 1.00 55.66 765 TRP A O 1
ATOM 5131 N N . ASP A 1 807 ? 122.456 129.883 101.312 1.00 60.53 766 ASP A N 1
ATOM 5132 C CA . ASP A 1 807 ? 122.610 129.535 99.907 1.00 60.53 766 ASP A CA 1
ATOM 5133 C C . ASP A 1 807 ? 123.390 130.610 99.161 1.00 60.53 766 ASP A C 1
ATOM 5134 O O . ASP A 1 807 ? 124.185 130.304 98.269 1.00 60.53 766 ASP A O 1
ATOM 5139 N N . ILE A 1 808 ? 123.172 131.879 99.510 1.00 58.07 767 ILE A N 1
ATOM 5140 C CA . ILE A 1 808 ? 123.965 132.950 98.911 1.00 58.07 767 ILE A CA 1
ATOM 5141 C C . ILE A 1 808 ? 125.442 132.755 99.228 1.00 58.07 767 ILE A C 1
ATOM 5142 O O . ILE A 1 808 ? 126.309 132.853 98.346 1.00 58.07 767 ILE A O 1
ATOM 5147 N N . VAL A 1 809 ? 125.747 132.456 100.492 1.00 57.77 768 VAL A N 1
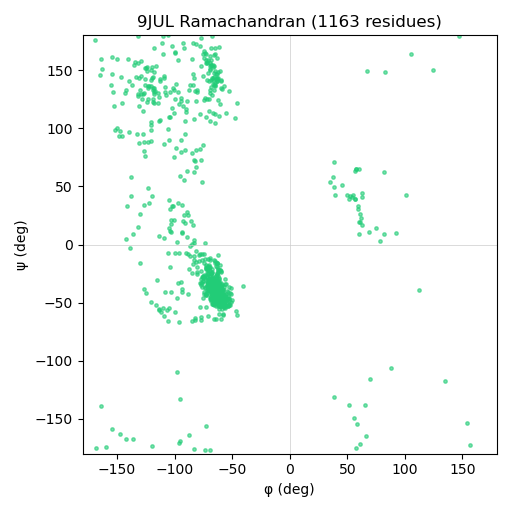ATOM 5148 C CA . VAL A 1 809 ? 127.133 132.205 100.888 1.00 57.77 768 VAL A CA 1
ATOM 5149 C C . VAL A 1 809 ? 127.725 131.064 100.069 1.00 57.77 768 VAL A C 1
ATOM 5150 O O . VAL A 1 809 ? 128.827 131.175 99.511 1.00 57.77 768 VAL A O 1
ATOM 5154 N N . GLY A 1 810 ? 126.991 129.955 99.970 1.00 63.26 769 GLY A N 1
ATOM 5155 C CA . GLY A 1 810 ? 127.515 128.793 99.269 1.00 63.26 769 GLY A CA 1
ATOM 5156 C C . GLY A 1 810 ? 127.736 129.043 97.789 1.00 63.26 769 GLY A C 1
ATOM 5157 O O . GLY A 1 810 ? 128.755 128.636 97.224 1.00 63.26 769 GLY A O 1
ATOM 5158 N N . GLU A 1 811 ? 126.778 129.702 97.136 1.00 62.78 770 GLU A N 1
ATOM 5159 C CA . GLU A 1 811 ? 126.914 129.976 95.710 1.00 62.78 770 GLU A CA 1
ATOM 5160 C C . GLU A 1 811 ? 128.093 130.897 95.437 1.00 62.78 770 GLU A C 1
ATOM 5161 O O . GLU A 1 811 ? 128.856 130.680 94.485 1.00 62.78 770 GLU A O 1
ATOM 5167 N N . ASN A 1 812 ? 128.262 131.938 96.257 1.00 60.66 771 ASN A N 1
ATOM 5168 C CA . ASN A 1 812 ? 129.404 132.822 96.053 1.00 60.66 771 ASN A CA 1
ATOM 5169 C C . ASN A 1 812 ? 130.716 132.074 96.244 1.00 60.66 771 ASN A C 1
ATOM 5170 O O . ASN A 1 812 ? 131.669 132.272 95.476 1.00 60.66 771 ASN A O 1
ATOM 5175 N N . LEU A 1 813 ? 130.781 131.191 97.243 1.00 62.43 772 LEU A N 1
ATOM 5176 C CA . LEU A 1 813 ? 132.003 130.419 97.449 1.00 62.43 772 LEU A CA 1
ATOM 5177 C C . LEU A 1 813 ? 132.298 129.519 96.254 1.00 62.43 772 LEU A C 1
ATOM 5178 O O . LEU A 1 813 ? 133.446 129.434 95.798 1.00 62.43 772 LEU A O 1
ATOM 5183 N N . THR A 1 814 ? 131.277 128.830 95.736 1.00 62.45 773 THR A N 1
ATOM 5184 C CA . THR A 1 814 ? 131.498 127.955 94.586 1.00 62.45 773 THR A CA 1
ATOM 5185 C C . THR A 1 814 ? 131.986 128.743 93.385 1.00 62.45 773 THR A C 1
ATOM 5186 O O . THR A 1 814 ? 132.916 128.320 92.690 1.00 62.45 773 THR A O 1
ATOM 5190 N N . LYS A 1 815 ? 131.357 129.885 93.108 1.00 62.88 774 LYS A N 1
ATOM 5191 C CA . LYS A 1 815 ? 131.774 130.676 91.957 1.00 62.88 774 LYS A CA 1
ATOM 5192 C C . LYS A 1 815 ? 133.221 131.120 92.104 1.00 62.88 774 LYS A C 1
ATOM 5193 O O . LYS A 1 815 ? 134.022 130.980 91.171 1.00 62.88 774 LYS A O 1
ATOM 5199 N N . ARG A 1 816 ? 133.585 131.632 93.281 1.00 64.69 775 ARG A N 1
ATOM 5200 C CA . ARG A 1 816 ? 134.950 132.102 93.487 1.00 64.69 775 ARG A CA 1
ATOM 5201 C C . ARG A 1 816 ? 135.954 130.971 93.305 1.00 64.69 775 ARG A C 1
ATOM 5202 O O . ARG A 1 816 ? 136.971 131.126 92.613 1.00 64.69 775 ARG A O 1
ATOM 5210 N N . VAL A 1 817 ? 135.675 129.811 93.903 1.00 64.72 776 VAL A N 1
ATOM 5211 C CA . VAL A 1 817 ? 136.608 128.691 93.825 1.00 64.72 776 VAL A CA 1
ATOM 5212 C C . VAL A 1 817 ? 136.735 128.203 92.388 1.00 64.72 776 VAL A C 1
ATOM 5213 O O . VAL A 1 817 ? 137.830 127.873 91.924 1.00 64.72 776 VAL A O 1
ATOM 5217 N N . ARG A 1 818 ? 135.617 128.141 91.664 1.00 67.08 777 ARG A N 1
ATOM 5218 C CA . ARG A 1 818 ? 135.655 127.657 90.287 1.00 67.08 777 ARG A CA 1
ATOM 5219 C C . ARG A 1 818 ? 136.468 128.588 89.396 1.00 67.08 777 ARG A C 1
ATOM 5220 O O . ARG A 1 818 ? 137.271 128.132 88.570 1.00 67.08 777 ARG A O 1
ATOM 5228 N N . GLU A 1 819 ? 136.278 129.900 89.547 1.00 68.38 778 GLU A N 1
ATOM 5229 C CA . GLU A 1 819 ? 137.075 130.841 88.766 1.00 68.38 778 GLU A CA 1
ATOM 5230 C C . GLU A 1 819 ? 138.555 130.716 89.097 1.00 68.38 778 GLU A C 1
ATOM 5231 O O . GLU A 1 819 ? 139.410 130.738 88.199 1.00 68.38 778 GLU A O 1
ATOM 5237 N N . LYS A 1 820 ? 138.884 130.585 90.385 1.00 71.82 779 LYS A N 1
ATOM 5238 C CA . LYS A 1 820 ? 140.286 130.428 90.758 1.00 71.82 779 LYS A CA 1
ATOM 5239 C C . LYS A 1 820 ? 140.874 129.152 90.168 1.00 71.82 779 LYS A C 1
ATOM 5240 O O . LYS A 1 820 ? 142.015 129.148 89.689 1.00 71.82 779 LYS A O 1
ATOM 5246 N N . MET A 1 821 ? 140.107 128.061 90.189 1.00 75.40 780 MET A N 1
ATOM 5247 C CA . MET A 1 821 ? 140.584 126.805 89.623 1.00 75.40 780 MET A CA 1
ATOM 5248 C C . MET A 1 821 ? 140.849 126.943 88.131 1.00 75.40 780 MET A C 1
ATOM 5249 O O . MET A 1 821 ? 141.870 126.466 87.627 1.00 75.40 780 MET A O 1
ATOM 5254 N N . LEU A 1 822 ? 139.935 127.589 87.405 1.00 71.06 781 LEU A N 1
ATOM 5255 C CA . LEU A 1 822 ? 140.132 127.732 85.966 1.00 71.06 781 LEU A CA 1
ATOM 5256 C C . LEU A 1 822 ? 141.354 128.590 85.665 1.00 71.06 781 LEU A C 1
ATOM 5257 O O . LEU A 1 822 ? 142.141 128.277 84.765 1.00 71.06 781 LEU A O 1
ATOM 5262 N N . SER A 1 823 ? 141.532 129.683 86.410 1.00 73.87 782 SER A N 1
ATOM 5263 C CA . SER A 1 823 ? 142.701 130.529 86.189 1.00 73.87 782 SER A CA 1
ATOM 5264 C C . SER A 1 823 ? 143.991 129.759 86.453 1.00 73.87 782 SER A C 1
ATOM 5265 O O . SER A 1 823 ? 144.938 129.812 85.656 1.00 73.87 782 SER A O 1
ATOM 5268 N N . ALA A 1 824 ? 144.033 129.014 87.559 1.00 76.38 783 ALA A N 1
ATOM 5269 C CA . ALA A 1 824 ? 145.226 128.238 87.879 1.00 76.38 783 ALA A CA 1
ATOM 5270 C C . ALA A 1 824 ? 145.496 127.180 86.819 1.00 76.38 783 ALA A C 1
ATOM 5271 O O . ALA A 1 824 ? 146.653 126.932 86.462 1.00 76.38 783 ALA A O 1
ATOM 5273 N N . VAL A 1 825 ? 144.442 126.545 86.308 1.00 75.07 784 VAL A N 1
ATOM 5274 C CA . VAL A 1 825 ? 144.611 125.557 85.245 1.00 75.07 784 VAL A CA 1
ATOM 5275 C C . VAL A 1 825 ? 145.203 126.210 84.006 1.00 75.07 784 VAL A C 1
ATOM 5276 O O . VAL A 1 825 ? 146.130 125.679 83.384 1.00 75.07 784 VAL A O 1
ATOM 5280 N N . LEU A 1 826 ? 144.685 127.380 83.632 1.00 74.19 785 LEU A N 1
ATOM 5281 C CA . LEU A 1 826 ? 145.135 128.011 82.397 1.00 74.19 785 LEU A CA 1
ATOM 5282 C C . LEU A 1 826 ? 146.549 128.562 82.526 1.00 74.19 785 LEU A C 1
ATOM 5283 O O . LEU A 1 826 ? 147.225 128.783 81.515 1.00 74.19 785 LEU A O 1
ATOM 5288 N N . LYS A 1 827 ? 147.018 128.801 83.754 1.00 86.09 786 LYS A N 1
ATOM 5289 C CA . LYS A 1 827 ? 148.399 129.256 83.904 1.00 86.09 786 LYS A CA 1
ATOM 5290 C C . LYS A 1 827 ? 149.410 128.146 83.632 1.00 86.09 786 LYS A C 1
ATOM 5291 O O . LYS A 1 827 ? 150.581 128.432 83.366 1.00 86.09 786 LYS A O 1
ATOM 5297 N N . ASN A 1 828 ? 148.988 126.884 83.695 1.00 93.56 787 ASN A N 1
ATOM 5298 C CA . ASN A 1 828 ? 149.927 125.778 83.544 1.00 93.56 787 ASN A CA 1
ATOM 5299 C C . ASN A 1 828 ? 150.400 125.641 82.099 1.00 93.56 787 ASN A C 1
ATOM 5300 O O . ASN A 1 828 ? 149.724 126.061 81.157 1.00 93.56 787 ASN A O 1
ATOM 5305 N N . GLU A 1 829 ? 151.577 125.040 81.934 1.00 107.10 788 GLU A N 1
ATOM 5306 C CA . GLU A 1 829 ? 152.167 124.860 80.617 1.00 107.10 788 GLU A CA 1
ATOM 5307 C C . GLU A 1 829 ? 151.618 123.601 79.947 1.00 107.10 788 GLU A C 1
ATOM 5308 O O . GLU A 1 829 ? 150.894 122.803 80.549 1.00 107.10 788 GLU A O 1
ATOM 5314 N N . MET A 1 830 ? 151.988 123.423 78.675 1.00 105.53 789 MET A N 1
ATOM 5315 C CA . MET A 1 830 ? 151.428 122.331 77.883 1.00 105.53 789 MET A CA 1
ATOM 5316 C C . MET A 1 830 ? 151.912 120.969 78.360 1.00 105.53 789 MET A C 1
ATOM 5317 O O . MET A 1 830 ? 151.216 119.966 78.173 1.00 105.53 789 MET A O 1
ATOM 5322 N N . ALA A 1 831 ? 153.103 120.907 78.961 1.00 108.27 790 ALA A N 1
ATOM 5323 C CA . ALA A 1 831 ? 153.583 119.640 79.500 1.00 108.27 790 ALA A CA 1
ATOM 5324 C C . ALA A 1 831 ? 152.641 119.117 80.574 1.00 108.27 790 ALA A C 1
ATOM 5325 O O . ALA A 1 831 ? 152.391 117.910 80.662 1.00 108.27 790 ALA A O 1
ATOM 5327 N N . TRP A 1 832 ? 152.106 120.019 81.399 1.00 102.78 791 TRP A N 1
ATOM 5328 C CA . TRP A 1 832 ? 151.119 119.629 82.397 1.00 102.78 791 TRP A CA 1
ATOM 5329 C C . TRP A 1 832 ? 149.859 119.081 81.737 1.00 102.78 791 TRP A C 1
ATOM 5330 O O . TRP A 1 832 ? 149.219 118.166 82.267 1.00 102.78 791 TRP A O 1
ATOM 5341 N N . PHE A 1 833 ? 149.488 119.630 80.578 1.00 102.81 792 PHE A N 1
ATOM 5342 C CA . PHE A 1 833 ? 148.292 119.158 79.886 1.00 102.81 792 PHE A CA 1
ATOM 5343 C C . PHE A 1 833 ? 148.532 117.807 79.225 1.00 102.81 792 PHE A C 1
ATOM 5344 O O . PHE A 1 833 ? 147.597 117.015 79.054 1.00 102.81 792 PHE A O 1
ATOM 5352 N N . ASP A 1 834 ? 149.776 117.530 78.835 1.00 109.46 793 ASP A N 1
ATOM 5353 C CA . ASP A 1 834 ? 150.083 116.253 78.200 1.00 109.46 793 ASP A CA 1
ATOM 5354 C C . ASP A 1 834 ? 149.956 115.096 79.181 1.00 109.46 793 ASP A C 1
ATOM 5355 O O . ASP A 1 834 ? 149.632 113.970 78.786 1.00 109.46 793 ASP A O 1
ATOM 5360 N N . GLN A 1 835 ? 150.205 115.351 80.463 1.00 108.32 794 GLN A N 1
ATOM 5361 C CA . GLN A 1 835 ? 150.192 114.291 81.462 1.00 108.32 794 GLN A CA 1
ATOM 5362 C C . GLN A 1 835 ? 148.805 113.674 81.580 1.00 108.32 794 GLN A C 1
ATOM 5363 O O . GLN A 1 835 ? 147.804 114.261 81.161 1.00 108.32 794 GLN A O 1
ATOM 5369 N N . GLU A 1 836 ? 148.754 112.470 82.141 1.00 113.26 795 GLU A N 1
ATOM 5370 C CA . GLU A 1 836 ? 147.493 111.776 82.349 1.00 113.26 795 GLU A CA 1
ATOM 5371 C C . GLU A 1 836 ? 146.705 112.408 83.494 1.00 113.26 795 GLU A C 1
ATOM 5372 O O . GLU A 1 836 ? 147.229 113.186 84.293 1.00 113.26 795 GLU A O 1
ATOM 5378 N N . GLU A 1 837 ? 145.417 112.058 83.557 1.00 113.52 796 GLU A N 1
ATOM 5379 C CA . GLU A 1 837 ? 144.450 112.653 84.485 1.00 113.52 796 GLU A CA 1
ATOM 5380 C C . GLU A 1 837 ? 144.286 114.156 84.257 1.00 113.52 796 GLU A C 1
ATOM 5381 O O . GLU A 1 837 ? 143.814 114.875 85.139 1.00 113.52 796 GLU A O 1
ATOM 5387 N N . ASN A 1 838 ? 144.672 114.653 83.075 1.00 110.12 797 ASN A N 1
ATOM 5388 C CA . ASN A 1 838 ? 144.789 116.096 82.891 1.00 110.12 797 ASN A CA 1
ATOM 5389 C C . ASN A 1 838 ? 144.319 116.614 81.533 1.00 110.12 797 ASN A C 1
ATOM 5390 O O . ASN A 1 838 ? 144.892 117.592 81.038 1.00 110.12 797 ASN A O 1
ATOM 5395 N N . GLU A 1 839 ? 143.307 116.021 80.902 1.00 107.83 798 GLU A N 1
ATOM 5396 C CA . GLU A 1 839 ? 142.929 116.533 79.590 1.00 107.83 798 GLU A CA 1
ATOM 5397 C C . GLU A 1 839 ? 141.468 116.240 79.276 1.00 107.83 798 GLU A C 1
ATOM 5398 O O . GLU A 1 839 ? 140.928 115.195 79.638 1.00 107.83 798 GLU A O 1
ATOM 5404 N N . SER A 1 840 ? 140.857 117.165 78.545 1.00 105.68 799 SER A N 1
ATOM 5405 C CA . SER A 1 840 ? 139.522 117.038 77.925 1.00 105.68 799 SER A CA 1
ATOM 5406 C C . SER A 1 840 ? 138.462 116.930 79.028 1.00 105.68 799 SER A C 1
ATOM 5407 O O . SER A 1 840 ? 138.538 117.653 80.031 1.00 105.68 799 SER A O 1
ATOM 5410 N N . ALA A 1 841 ? 137.465 116.052 78.874 1.00 104.66 800 ALA A N 1
ATOM 5411 C CA . ALA A 1 841 ? 136.269 116.104 79.712 1.00 104.66 800 ALA A CA 1
ATOM 5412 C C . ALA A 1 841 ? 136.549 115.703 81.153 1.00 104.66 800 ALA A C 1
ATOM 5413 O O . ALA A 1 841 ? 135.752 116.001 82.042 1.00 104.66 800 ALA A O 1
ATOM 5415 N N . ARG A 1 842 ? 137.670 115.037 81.397 1.00 107.98 801 ARG A N 1
ATOM 5416 C CA . ARG A 1 842 ? 138.016 114.524 82.719 1.00 107.98 801 ARG A CA 1
ATOM 5417 C C . ARG A 1 842 ? 138.516 115.619 83.669 1.00 107.98 801 ARG A C 1
ATOM 5418 O O . ARG A 1 842 ? 138.164 115.635 84.858 1.00 107.98 801 ARG A O 1
ATOM 5426 N N . ILE A 1 843 ? 139.263 116.597 83.153 1.00 100.04 802 ILE A N 1
ATOM 5427 C CA . ILE A 1 843 ? 139.580 117.770 83.970 1.00 100.04 802 ILE A CA 1
ATOM 5428 C C . ILE A 1 843 ? 138.322 118.599 84.224 1.00 100.04 802 ILE A C 1
ATOM 5429 O O . ILE A 1 843 ? 138.124 119.142 85.319 1.00 100.04 802 ILE A O 1
ATOM 5434 N N . ALA A 1 844 ? 137.441 118.697 83.227 1.00 99.11 803 ALA A N 1
ATOM 5435 C CA . ALA A 1 844 ? 136.178 119.392 83.436 1.00 99.11 803 ALA A CA 1
ATOM 5436 C C . ALA A 1 844 ? 135.345 118.681 84.493 1.00 99.11 803 ALA A C 1
ATOM 5437 O O . ALA A 1 844 ? 134.673 119.321 85.307 1.00 99.11 803 ALA A O 1
ATOM 5439 N N . ALA A 1 845 ? 135.383 117.349 84.489 1.00 98.16 804 ALA A N 1
ATOM 5440 C CA . ALA A 1 845 ? 134.653 116.576 85.483 1.00 98.16 804 ALA A CA 1
ATOM 5441 C C . ALA A 1 845 ? 135.193 116.821 86.883 1.00 98.16 804 ALA A C 1
ATOM 5442 O O . ALA A 1 845 ? 134.416 116.972 87.831 1.00 98.16 804 ALA A O 1
ATOM 5444 N N . ARG A 1 846 ? 136.519 116.860 87.045 1.00 97.72 805 ARG A N 1
ATOM 5445 C CA . ARG A 1 846 ? 137.045 117.147 88.378 1.00 97.72 805 ARG A CA 1
ATOM 5446 C C . ARG A 1 846 ? 136.644 118.550 88.824 1.00 97.72 805 ARG A C 1
ATOM 5447 O O . ARG A 1 846 ? 136.237 118.754 89.975 1.00 97.72 805 ARG A O 1
ATOM 5455 N N . LEU A 1 847 ? 136.707 119.528 87.912 1.00 92.57 806 LEU A N 1
ATOM 5456 C CA . LEU A 1 847 ? 136.316 120.887 88.282 1.00 92.57 806 LEU A CA 1
ATOM 5457 C C . LEU A 1 847 ? 134.843 120.961 88.667 1.00 92.57 806 LEU A C 1
ATOM 5458 O O . LEU A 1 847 ? 134.477 121.672 89.609 1.00 92.57 806 LEU A O 1
ATOM 5463 N N . ALA A 1 848 ? 133.983 120.244 87.947 1.00 93.64 807 ALA A N 1
ATOM 5464 C CA . ALA A 1 848 ? 132.554 120.302 88.235 1.00 93.64 807 ALA A CA 1
ATOM 5465 C C . ALA A 1 848 ? 132.222 119.580 89.536 1.00 93.64 807 ALA A C 1
ATOM 5466 O O . ALA A 1 848 ? 131.376 120.040 90.312 1.00 93.64 807 ALA A O 1
ATOM 5468 N N . LEU A 1 849 ? 132.875 118.447 89.794 1.00 95.98 808 LEU A N 1
ATOM 5469 C CA . LEU A 1 849 ? 132.520 117.645 90.960 1.00 95.98 808 LEU A CA 1
ATOM 5470 C C . LEU A 1 849 ? 133.189 118.125 92.238 1.00 95.98 808 LEU A C 1
ATOM 5471 O O . LEU A 1 849 ? 132.758 117.738 93.329 1.00 95.98 808 LEU A O 1
ATOM 5476 N N . ASP A 1 850 ? 134.232 118.946 92.150 1.00 96.53 809 ASP A N 1
ATOM 5477 C CA . ASP A 1 850 ? 134.864 119.435 93.368 1.00 96.53 809 ASP A CA 1
ATOM 5478 C C . ASP A 1 850 ? 134.462 120.856 93.746 1.00 96.53 809 ASP A C 1
ATOM 5479 O O . ASP A 1 850 ? 135.289 121.589 94.293 1.00 96.53 809 ASP A O 1
ATOM 5484 N N . ALA A 1 851 ? 133.228 121.272 93.464 1.00 91.69 810 ALA A N 1
ATOM 5485 C CA . ALA A 1 851 ? 132.720 122.561 93.921 1.00 91.69 810 ALA A CA 1
ATOM 5486 C C . ALA A 1 851 ? 131.423 122.443 94.711 1.00 91.69 810 ALA A C 1
ATOM 5487 O O . ALA A 1 851 ? 131.242 123.125 95.730 1.00 91.69 810 ALA A O 1
ATOM 5489 N N . ASN A 1 852 ? 130.501 121.598 94.251 1.00 93.74 811 ASN A N 1
ATOM 5490 C CA . ASN A 1 852 ? 129.241 121.412 94.961 1.00 93.74 811 ASN A CA 1
ATOM 5491 C C . ASN A 1 852 ? 129.466 120.778 96.330 1.00 93.74 811 ASN A C 1
ATOM 5492 O O . ASN A 1 852 ? 128.857 121.180 97.328 1.00 93.74 811 ASN A O 1
ATOM 5497 N N . ASN A 1 853 ? 130.346 119.782 96.403 1.00 99.65 812 ASN A N 1
ATOM 5498 C CA . ASN A 1 853 ? 130.648 119.217 97.710 1.00 99.65 812 ASN A CA 1
ATOM 5499 C C . ASN A 1 853 ? 131.402 120.208 98.587 1.00 99.65 812 ASN A C 1
ATOM 5500 O O . ASN A 1 853 ? 131.313 120.133 99.815 1.00 99.65 812 ASN A O 1
ATOM 5505 N N . VAL A 1 854 ? 132.102 121.173 97.984 1.00 90.08 813 VAL A N 1
ATOM 5506 C CA . VAL A 1 854 ? 132.734 122.228 98.773 1.00 90.08 813 VAL A CA 1
ATOM 5507 C C . VAL A 1 854 ? 131.682 123.136 99.400 1.00 90.08 813 VAL A C 1
ATOM 5508 O O . VAL A 1 854 ? 131.751 123.463 100.596 1.00 90.08 813 VAL A O 1
ATOM 5512 N N . ARG A 1 855 ? 130.695 123.564 98.607 1.00 80.89 814 ARG A N 1
ATOM 5513 C CA . ARG A 1 855 ? 129.629 124.390 99.172 1.00 80.89 814 ARG A CA 1
ATOM 5514 C C . ARG A 1 855 ? 128.906 123.630 100.272 1.00 80.89 814 ARG A C 1
ATOM 5515 O O . ARG A 1 855 ? 128.575 124.198 101.320 1.00 80.89 814 ARG A O 1
ATOM 5523 N N . SER A 1 856 ? 128.676 122.331 100.061 1.00 87.90 815 SER A N 1
ATOM 5524 C CA . SER A 1 856 ? 128.070 121.528 101.115 1.00 87.90 815 SER A CA 1
ATOM 5525 C C . SER A 1 856 ? 128.919 121.572 102.375 1.00 87.90 815 SER A C 1
ATOM 5526 O O . SER A 1 856 ? 128.477 122.090 103.407 1.00 87.90 815 SER A O 1
ATOM 5529 N N . ALA A 1 857 ? 130.174 121.130 102.277 1.00 90.68 816 ALA A N 1
ATOM 5530 C CA . ALA A 1 857 ? 131.049 120.972 103.429 1.00 90.68 816 ALA A CA 1
ATOM 5531 C C . ALA A 1 857 ? 131.350 122.280 104.141 1.00 90.68 816 ALA A C 1
ATOM 5532 O O . ALA A 1 857 ? 131.840 122.240 105.275 1.00 90.68 816 ALA A O 1
ATOM 5534 N N . ILE A 1 858 ? 131.096 123.429 103.523 1.00 84.19 817 ILE A N 1
ATOM 5535 C CA . ILE A 1 858 ? 131.239 124.667 104.283 1.00 84.19 817 ILE A CA 1
ATOM 5536 C C . ILE A 1 858 ? 129.884 125.100 104.831 1.00 84.19 817 ILE A C 1
ATOM 5537 O O . ILE A 1 858 ? 129.650 125.071 106.050 1.00 84.19 817 ILE A O 1
ATOM 5542 N N . GLY A 1 859 ? 128.973 125.472 103.931 1.00 79.15 818 GLY A N 1
ATOM 5543 C CA . GLY A 1 859 ? 127.723 126.076 104.336 1.00 79.15 818 GLY A CA 1
ATOM 5544 C C . GLY A 1 859 ? 126.808 125.153 105.109 1.00 79.15 818 GLY A C 1
ATOM 5545 O O . GLY A 1 859 ? 126.340 125.516 106.192 1.00 79.15 818 GLY A O 1
ATOM 5546 N N . ASP A 1 860 ? 126.536 123.961 104.570 1.00 83.33 819 ASP A N 1
ATOM 5547 C CA . ASP A 1 860 ? 125.624 123.057 105.256 1.00 83.33 819 ASP A CA 1
ATOM 5548 C C . ASP A 1 860 ? 126.210 122.624 106.589 1.00 83.33 819 ASP A C 1
ATOM 5549 O O . ASP A 1 860 ? 125.493 122.532 107.592 1.00 83.33 819 ASP A O 1
ATOM 5554 N N . ARG A 1 861 ? 127.517 122.363 106.616 1.00 80.60 820 ARG A N 1
ATOM 5555 C CA . ARG A 1 861 ? 128.171 121.959 107.853 1.00 80.60 820 ARG A CA 1
ATOM 5556 C C . ARG A 1 861 ? 127.979 123.009 108.938 1.00 80.60 820 ARG A C 1
ATOM 5557 O O . ARG A 1 861 ? 127.520 122.698 110.043 1.00 80.60 820 ARG A O 1
ATOM 5565 N N . ILE A 1 862 ? 128.308 124.269 108.639 1.00 67.54 821 ILE A N 1
ATOM 5566 C CA . ILE A 1 862 ? 128.204 125.289 109.681 1.00 67.54 821 ILE A CA 1
ATOM 5567 C C . ILE A 1 862 ? 126.745 125.521 110.063 1.00 67.54 821 ILE A C 1
ATOM 5568 O O . ILE A 1 862 ? 126.415 125.668 111.250 1.00 67.54 821 ILE A O 1
ATOM 5573 N N . SER A 1 863 ? 125.845 125.521 109.077 1.00 61.81 822 SER A N 1
ATOM 5574 C CA . SER A 1 863 ? 124.439 125.780 109.355 1.00 61.81 822 SER A CA 1
ATOM 5575 C C . SER A 1 863 ? 123.859 124.726 110.289 1.00 61.81 822 SER A C 1
ATOM 5576 O O . SER A 1 863 ? 123.177 125.054 111.265 1.00 61.81 822 SER A O 1
ATOM 5579 N N . VAL A 1 864 ? 124.125 123.448 110.012 1.00 60.41 823 VAL A N 1
ATOM 5580 C CA . VAL A 1 864 ? 123.581 122.406 110.877 1.00 60.41 823 VAL A CA 1
ATOM 5581 C C . VAL A 1 864 ? 124.276 122.423 112.230 1.00 60.41 823 VAL A C 1
ATOM 5582 O O . VAL A 1 864 ? 123.627 122.271 113.270 1.00 60.41 823 VAL A O 1
ATOM 5586 N N . ILE A 1 865 ? 125.593 122.649 112.254 1.00 58.66 824 ILE A N 1
ATOM 5587 C CA . ILE A 1 865 ? 126.308 122.584 113.519 1.00 58.66 824 ILE A CA 1
ATOM 5588 C C . ILE A 1 865 ? 125.901 123.714 114.448 1.00 58.66 824 ILE A C 1
ATOM 5589 O O . ILE A 1 865 ? 126.096 123.609 115.662 1.00 58.66 824 ILE A O 1
ATOM 5594 N N . VAL A 1 866 ? 125.342 124.798 113.923 1.00 53.12 825 VAL A N 1
ATOM 5595 C CA . VAL A 1 866 ? 124.844 125.878 114.773 1.00 53.12 825 VAL A CA 1
ATOM 5596 C C . VAL A 1 866 ? 123.358 125.711 115.091 1.00 53.12 825 VAL A C 1
ATOM 5597 O O . VAL A 1 866 ? 122.934 125.918 116.229 1.00 53.12 825 VAL A O 1
ATOM 5601 N N . GLN A 1 867 ? 122.548 125.304 114.109 1.00 52.53 826 GLN A N 1
ATOM 5602 C CA . GLN A 1 867 ? 121.117 125.169 114.355 1.00 52.53 826 GLN A CA 1
ATOM 5603 C C . GLN A 1 867 ? 120.824 124.022 115.314 1.00 52.53 826 GLN A C 1
ATOM 5604 O O . GLN A 1 867 ? 120.017 124.166 116.241 1.00 52.53 826 GLN A O 1
ATOM 5610 N N . ASN A 1 868 ? 121.472 122.873 115.113 1.00 49.96 827 ASN A N 1
ATOM 5611 C CA . ASN A 1 868 ? 121.264 121.751 116.017 1.00 49.96 827 ASN A CA 1
ATOM 5612 C C . ASN A 1 868 ? 121.855 122.037 117.386 1.00 49.96 827 ASN A C 1
ATOM 5613 O O . ASN A 1 868 ? 121.351 121.545 118.399 1.00 49.96 827 ASN A O 1
ATOM 5618 N N . THR A 1 869 ? 122.922 122.831 117.441 1.00 49.73 828 THR A N 1
ATOM 5619 C CA . THR A 1 869 ? 123.447 123.257 118.732 1.00 49.73 828 THR A CA 1
ATOM 5620 C C . THR A 1 869 ? 122.419 124.086 119.486 1.00 49.73 828 THR A C 1
ATOM 5621 O O . THR A 1 869 ? 122.191 123.872 120.680 1.00 49.73 828 THR A O 1
ATOM 5625 N N . ALA A 1 870 ? 121.771 125.027 118.798 1.00 47.58 829 ALA A N 1
ATOM 5626 C CA . ALA A 1 870 ? 120.725 125.818 119.441 1.00 47.58 829 ALA A CA 1
ATOM 5627 C C . ALA A 1 870 ? 119.571 124.936 119.902 1.00 47.58 829 ALA A C 1
ATOM 5628 O O . ALA A 1 870 ? 119.069 125.079 121.025 1.00 47.58 829 ALA A O 1
ATOM 5630 N N . LEU A 1 871 ? 119.140 124.010 119.041 1.00 48.50 830 LEU A N 1
ATOM 5631 C CA . LEU A 1 871 ? 118.062 123.089 119.392 1.00 48.50 830 LEU A CA 1
ATOM 5632 C C . LEU A 1 871 ? 118.394 122.280 120.639 1.00 48.50 830 LEU A C 1
ATOM 5633 O O . LEU A 1 871 ? 117.612 122.235 121.598 1.00 48.50 830 LEU A O 1
ATOM 5638 N N . MET A 1 872 ? 119.554 121.626 120.635 1.00 50.34 831 MET A N 1
ATOM 5639 C CA . MET A 1 872 ? 119.943 120.783 121.754 1.00 50.34 831 MET A CA 1
ATOM 5640 C C . MET A 1 872 ? 120.119 121.608 123.017 1.00 50.34 831 MET A C 1
ATOM 5641 O O . MET A 1 872 ? 119.749 121.170 124.108 1.00 50.34 831 MET A O 1
ATOM 5646 N N . LEU A 1 873 ? 120.670 122.816 122.890 1.00 49.06 832 LEU A N 1
ATOM 5647 C CA . LEU A 1 873 ? 120.868 123.660 124.061 1.00 49.06 832 LEU A CA 1
ATOM 5648 C C . LEU A 1 873 ? 119.538 124.042 124.696 1.00 49.06 832 LEU A C 1
ATOM 5649 O O . LEU A 1 873 ? 119.367 123.933 125.915 1.00 49.06 832 LEU A O 1
ATOM 5654 N N . VAL A 1 874 ? 118.574 124.481 123.882 1.00 46.61 833 VAL A N 1
ATOM 5655 C CA . VAL A 1 874 ? 117.281 124.880 124.434 1.00 46.61 833 VAL A CA 1
ATOM 5656 C C . VAL A 1 874 ? 116.566 123.684 125.053 1.00 46.61 833 VAL A C 1
ATOM 5657 O O . VAL A 1 874 ? 116.042 123.765 126.175 1.00 46.61 833 VAL A O 1
ATOM 5661 N N . ALA A 1 875 ? 116.538 122.553 124.344 1.00 45.48 834 ALA A N 1
ATOM 5662 C CA . ALA A 1 875 ? 115.860 121.377 124.878 1.00 45.48 834 ALA A CA 1
ATOM 5663 C C . ALA A 1 875 ? 116.513 120.905 126.170 1.00 45.48 834 ALA A C 1
ATOM 5664 O O . ALA A 1 875 ? 115.824 120.575 127.143 1.00 45.48 834 ALA A O 1
ATOM 5666 N N . CYS A 1 876 ? 117.846 120.883 126.205 1.00 48.45 835 CYS A N 1
ATOM 5667 C CA . CYS A 1 876 ? 118.557 120.390 127.375 1.00 48.45 835 CYS A CA 1
ATOM 5668 C C . CYS A 1 876 ? 118.380 121.322 128.563 1.00 48.45 835 CYS A C 1
ATOM 5669 O O . CYS A 1 876 ? 118.229 120.862 129.699 1.00 48.45 835 CYS A O 1
ATOM 5672 N N . THR A 1 877 ? 118.387 122.637 128.333 1.00 46.76 836 THR A N 1
ATOM 5673 C CA . THR A 1 877 ? 118.202 123.547 129.458 1.00 46.76 836 THR A CA 1
ATOM 5674 C C . THR A 1 877 ? 116.781 123.463 130.004 1.00 46.76 836 THR A C 1
ATOM 5675 O O . THR A 1 877 ? 116.581 123.484 131.225 1.00 46.76 836 THR A O 1
ATOM 5679 N N . ALA A 1 878 ? 115.781 123.327 129.127 1.00 44.63 837 ALA A N 1
ATOM 5680 C CA . ALA A 1 878 ? 114.415 123.155 129.614 1.00 44.63 837 ALA A CA 1
ATOM 5681 C C . ALA A 1 878 ? 114.283 121.866 130.415 1.00 44.63 837 ALA A C 1
ATOM 5682 O O . ALA A 1 878 ? 113.717 121.856 131.518 1.00 44.63 837 ALA A O 1
ATOM 5684 N N . GLY A 1 879 ? 114.830 120.770 129.886 1.00 43.41 838 GLY A N 1
ATOM 5685 C CA . GLY A 1 879 ? 114.755 119.503 130.591 1.00 43.41 838 GLY A CA 1
ATOM 5686 C C . GLY A 1 879 ? 115.464 119.542 131.929 1.00 43.41 838 GLY A C 1
ATOM 5687 O O . GLY A 1 879 ? 114.976 118.993 132.918 1.00 43.41 838 GLY A O 1
ATOM 5688 N N . PHE A 1 880 ? 116.631 120.186 131.976 1.00 45.44 839 PHE A N 1
ATOM 5689 C CA . PHE A 1 880 ? 117.367 120.268 133.230 1.00 45.44 839 PHE A CA 1
ATOM 5690 C C . PHE A 1 880 ? 116.607 121.084 134.260 1.00 45.44 839 PHE A C 1
ATOM 5691 O O . PHE A 1 880 ? 116.395 120.611 135.384 1.00 45.44 839 PHE A O 1
ATOM 5699 N N . VAL A 1 881 ? 116.128 122.270 133.871 1.00 42.46 840 VAL A N 1
ATOM 5700 C CA . VAL A 1 881 ? 115.391 123.130 134.791 1.00 42.46 840 VAL A CA 1
ATOM 5701 C C . VAL A 1 881 ? 114.166 122.411 135.335 1.00 42.46 840 VAL A C 1
ATOM 5702 O O . VAL A 1 881 ? 113.829 122.541 136.518 1.00 42.46 840 VAL A O 1
ATOM 5706 N N . LEU A 1 882 ? 113.481 121.636 134.493 1.00 42.77 841 LEU A N 1
ATOM 5707 C CA . LEU A 1 882 ? 112.317 120.905 134.985 1.00 42.77 841 LEU A CA 1
ATOM 5708 C C . LEU A 1 882 ? 112.729 119.764 135.913 1.00 42.77 841 LEU A C 1
ATOM 5709 O O . LEU A 1 882 ? 112.362 119.752 137.093 1.00 42.77 841 LEU A O 1
ATOM 5714 N N . GLN A 1 883 ? 113.490 118.793 135.407 1.00 46.34 842 GLN A N 1
ATOM 5715 C CA . GLN A 1 883 ? 113.963 117.697 136.261 1.00 46.34 842 GLN A CA 1
ATOM 5716 C C . GLN A 1 883 ? 115.329 117.243 135.730 1.00 46.34 842 GLN A C 1
ATOM 5717 O O . GLN A 1 883 ? 115.404 116.395 134.840 1.00 46.34 842 GLN A O 1
ATOM 5723 N N . TRP A 1 884 ? 116.392 117.822 136.298 1.00 50.10 843 TRP A N 1
ATOM 5724 C CA . TRP A 1 884 ? 117.743 117.540 135.820 1.00 50.10 843 TRP A CA 1
ATOM 5725 C C . TRP A 1 884 ? 118.081 116.053 135.841 1.00 50.10 843 TRP A C 1
ATOM 5726 O O . TRP A 1 884 ? 118.837 115.581 134.989 1.00 50.10 843 TRP A O 1
ATOM 5737 N N . ARG A 1 885 ? 117.560 115.301 136.808 1.00 47.33 844 ARG A N 1
ATOM 5738 C CA . ARG A 1 885 ? 117.916 113.886 136.901 1.00 47.33 844 ARG A CA 1
ATOM 5739 C C . ARG A 1 885 ? 117.442 113.115 135.672 1.00 47.33 844 ARG A C 1
ATOM 5740 O O . ARG A 1 885 ? 118.228 112.430 134.998 1.00 47.33 844 ARG A O 1
ATOM 5748 N N . LEU A 1 886 ? 116.153 113.236 135.351 1.00 45.78 845 LEU A N 1
ATOM 5749 C CA . LEU A 1 886 ? 115.624 112.580 134.164 1.00 45.78 845 LEU A CA 1
ATOM 5750 C C . LEU A 1 886 ? 116.234 113.167 132.901 1.00 45.78 845 LEU A C 1
ATOM 5751 O O . LEU A 1 886 ? 116.450 112.450 131.920 1.00 45.78 845 LEU A O 1
ATOM 5756 N N . ALA A 1 887 ? 116.524 114.470 132.906 1.00 43.68 846 ALA A N 1
ATOM 5757 C CA . ALA A 1 887 ? 117.143 115.077 131.734 1.00 43.68 846 ALA A CA 1
ATOM 5758 C C . ALA A 1 887 ? 118.515 114.476 131.463 1.00 43.68 846 ALA A C 1
ATOM 5759 O O . ALA A 1 887 ? 118.867 114.211 130.310 1.00 43.68 846 ALA A O 1
ATOM 5761 N N . LEU A 1 888 ? 119.301 114.258 132.514 1.00 44.09 847 LEU A N 1
ATOM 5762 C CA . LEU A 1 888 ? 120.618 113.656 132.352 1.00 44.09 847 LEU A CA 1
ATOM 5763 C C . LEU A 1 888 ? 120.498 112.218 131.871 1.00 44.09 847 LEU A C 1
ATOM 5764 O O . LEU A 1 888 ? 121.225 111.787 130.965 1.00 44.09 847 LEU A O 1
ATOM 5769 N N . VAL A 1 889 ? 119.564 111.461 132.452 1.00 43.04 848 VAL A N 1
ATOM 5770 C CA . VAL A 1 889 ? 119.370 110.089 131.992 1.00 43.04 848 VAL A CA 1
ATOM 5771 C C . VAL A 1 889 ? 118.976 110.059 130.520 1.00 43.04 848 VAL A C 1
ATOM 5772 O O . VAL A 1 889 ? 119.434 109.196 129.766 1.00 43.04 848 VAL A O 1
ATOM 5776 N N . LEU A 1 890 ? 118.137 110.998 130.082 1.00 41.12 849 LEU A N 1
ATOM 5777 C CA . LEU A 1 890 ? 117.700 111.003 128.691 1.00 41.12 849 LEU A CA 1
ATOM 5778 C C . LEU A 1 890 ? 118.817 111.435 127.749 1.00 41.12 849 LEU A C 1
ATOM 5779 O O . LEU A 1 890 ? 118.990 110.842 126.679 1.00 41.12 849 LEU A O 1
ATOM 5784 N N . VAL A 1 891 ? 119.587 112.462 128.118 1.00 42.80 850 VAL A N 1
ATOM 5785 C CA . VAL A 1 891 ? 120.677 112.882 127.246 1.00 42.80 850 VAL A CA 1
ATOM 5786 C C . VAL A 1 891 ? 121.804 111.862 127.242 1.00 42.80 850 VAL A C 1
ATOM 5787 O O . VAL A 1 891 ? 122.699 111.943 126.396 1.00 42.80 850 VAL A O 1
ATOM 5791 N N . ALA A 1 892 ? 121.794 110.906 128.172 1.00 43.01 851 ALA A N 1
ATOM 5792 C CA . ALA A 1 892 ? 122.701 109.771 128.035 1.00 43.01 851 ALA A CA 1
ATOM 5793 C C . ALA A 1 892 ? 122.398 108.974 126.772 1.00 43.01 851 ALA A C 1
ATOM 5794 O O . ALA A 1 892 ? 123.317 108.533 126.074 1.00 43.01 851 ALA A O 1
ATOM 5796 N N . VAL A 1 893 ? 121.114 108.782 126.457 1.00 44.22 852 VAL A N 1
ATOM 5797 C CA . VAL A 1 893 ? 120.706 108.005 125.293 1.00 44.22 852 VAL A CA 1
ATOM 5798 C C . VAL A 1 893 ? 120.240 108.878 124.139 1.00 44.22 852 VAL A C 1
ATOM 5799 O O . VAL A 1 893 ? 119.652 108.361 123.181 1.00 44.22 852 VAL A O 1
ATOM 5803 N N . PHE A 1 894 ? 120.475 110.186 124.204 1.00 44.04 853 PHE A N 1
ATOM 5804 C CA . PHE A 1 894 ? 120.071 111.082 123.121 1.00 44.04 853 PHE A CA 1
ATOM 5805 C C . PHE A 1 894 ? 120.713 110.726 121.784 1.00 44.04 853 PHE A C 1
ATOM 5806 O O . PHE A 1 894 ? 119.994 110.698 120.766 1.00 44.04 853 PHE A O 1
ATOM 5814 N N . PRO A 1 895 ? 122.024 110.457 121.695 1.00 45.50 854 PRO A N 1
ATOM 5815 C CA . PRO A 1 895 ? 122.592 110.071 120.393 1.00 45.50 854 PRO A CA 1
ATOM 5816 C C . PRO A 1 895 ? 121.964 108.824 119.798 1.00 45.50 854 PRO A C 1
ATOM 5817 O O . PRO A 1 895 ? 121.841 108.726 118.575 1.00 45.50 854 PRO A O 1
ATOM 5821 N N . VAL A 1 896 ? 121.569 107.862 120.632 1.00 45.15 855 VAL A N 1
ATOM 5822 C CA . VAL A 1 896 ? 120.939 106.649 120.117 1.00 45.15 855 VAL A CA 1
ATOM 5823 C C . VAL A 1 896 ? 119.623 106.987 119.429 1.00 45.15 855 VAL A C 1
ATOM 5824 O O . VAL A 1 896 ? 119.326 106.491 118.336 1.00 45.15 855 VAL A O 1
ATOM 5828 N N . VAL A 1 897 ? 118.819 107.847 120.057 1.00 44.87 856 VAL A N 1
ATOM 5829 C CA . VAL A 1 897 ? 117.546 108.254 119.467 1.00 44.87 856 VAL A CA 1
ATOM 5830 C C . VAL A 1 897 ? 117.778 108.995 118.158 1.00 44.87 856 VAL A C 1
ATOM 5831 O O . VAL A 1 897 ? 117.093 108.756 117.153 1.00 44.87 856 VAL A O 1
ATOM 5835 N N . VAL A 1 898 ? 118.750 109.911 118.151 1.00 46.73 857 VAL A N 1
ATOM 5836 C CA . VAL A 1 898 ? 119.026 110.678 116.938 1.00 46.73 857 VAL A CA 1
ATOM 5837 C C . VAL A 1 898 ? 119.470 109.753 115.813 1.00 46.73 857 VAL A C 1
ATOM 5838 O O . VAL A 1 898 ? 119.014 109.872 114.668 1.00 46.73 857 VAL A O 1
ATOM 5842 N N . ALA A 1 899 ? 120.364 108.812 116.122 1.00 46.28 858 ALA A N 1
ATOM 5843 C CA . ALA A 1 899 ? 120.851 107.880 115.113 1.00 46.28 858 ALA A CA 1
ATOM 5844 C C . ALA A 1 899 ? 119.723 107.011 114.578 1.00 46.28 858 ALA A C 1
ATOM 5845 O O . ALA A 1 899 ? 119.642 106.753 113.373 1.00 46.28 858 ALA A O 1
ATOM 5847 N N . ALA A 1 900 ? 118.843 106.542 115.463 1.00 45.33 859 ALA A N 1
ATOM 5848 C CA . ALA A 1 900 ? 117.734 105.707 115.021 1.00 45.33 859 ALA A CA 1
ATOM 5849 C C . ALA A 1 900 ? 116.803 106.472 114.091 1.00 45.33 859 ALA A C 1
ATOM 5850 O O . ALA A 1 900 ? 116.343 105.930 113.081 1.00 45.33 859 ALA A O 1
ATOM 5852 N N . THR A 1 901 ? 116.517 107.737 114.405 1.00 46.67 860 THR A N 1
ATOM 5853 C CA . THR A 1 901 ? 115.639 108.511 113.527 1.00 46.67 860 THR A CA 1
ATOM 5854 C C . THR A 1 901 ? 116.316 108.815 112.191 1.00 46.67 860 THR A C 1
ATOM 5855 O O . THR A 1 901 ? 115.665 108.812 111.133 1.00 46.67 860 THR A O 1
ATOM 5859 N N . VAL A 1 902 ? 117.625 109.070 112.215 1.00 47.56 861 VAL A N 1
ATOM 5860 C CA . VAL A 1 902 ? 118.366 109.268 110.972 1.00 47.56 861 VAL A CA 1
ATOM 5861 C C . VAL A 1 902 ? 118.291 108.013 110.110 1.00 47.56 861 VAL A C 1
ATOM 5862 O O . VAL A 1 902 ? 118.093 108.081 108.892 1.00 47.56 861 VAL A O 1
ATOM 5866 N N . LEU A 1 903 ? 118.448 106.844 110.736 1.00 48.08 862 LEU A N 1
ATOM 5867 C CA . LEU A 1 903 ? 118.339 105.590 109.999 1.00 48.08 862 LEU A CA 1
ATOM 5868 C C . LEU A 1 903 ? 116.925 105.373 109.479 1.00 48.08 862 LEU A C 1
ATOM 5869 O O . LEU A 1 903 ? 116.737 104.761 108.427 1.00 48.08 862 LEU A O 1
ATOM 5874 N N . GLN A 1 904 ? 115.918 105.857 110.205 1.00 46.61 863 GLN A N 1
ATOM 5875 C CA . GLN A 1 904 ? 114.554 105.796 109.688 1.00 46.61 863 GLN A CA 1
ATOM 5876 C C . GLN A 1 904 ? 114.423 106.591 108.396 1.00 46.61 863 GLN A C 1
ATOM 5877 O O . GLN A 1 904 ? 113.830 106.118 107.417 1.00 46.61 863 GLN A O 1
ATOM 5883 N N . LYS A 1 905 ? 114.983 107.800 108.371 1.00 52.51 864 LYS A N 1
ATOM 5884 C CA . LYS A 1 905 ? 114.943 108.592 107.141 1.00 52.51 864 LYS A CA 1
ATOM 5885 C C . LYS A 1 905 ? 115.729 107.918 106.016 1.00 52.51 864 LYS A C 1
ATOM 5886 O O . LYS A 1 905 ? 115.289 107.901 104.857 1.00 52.51 864 LYS A O 1
ATOM 5892 N N . MET A 1 906 ? 116.891 107.348 106.341 1.00 52.38 865 MET A N 1
ATOM 5893 C CA . MET A 1 906 ? 117.673 106.642 105.330 1.00 52.38 865 MET A CA 1
ATOM 5894 C C . MET A 1 906 ? 116.899 105.456 104.767 1.00 52.38 865 MET A C 1
ATOM 5895 O O . MET A 1 906 ? 116.944 105.192 103.561 1.00 52.38 865 MET A O 1
ATOM 5900 N N . PHE A 1 907 ? 116.183 104.729 105.629 1.00 52.28 866 PHE A N 1
ATOM 5901 C CA . PHE A 1 907 ? 115.291 103.673 105.166 1.00 52.28 866 PHE A CA 1
ATOM 5902 C C . PHE A 1 907 ? 114.249 104.227 104.215 1.00 52.28 866 PHE A C 1
ATOM 5903 O O . PHE A 1 907 ? 113.938 103.611 103.190 1.00 52.28 866 PHE A O 1
ATOM 5911 N N . MET A 1 908 ? 113.686 105.387 104.551 1.00 57.51 867 MET A N 1
ATOM 5912 C CA . MET A 1 908 ? 112.757 106.045 103.640 1.00 57.51 867 MET A CA 1
ATOM 5913 C C . MET A 1 908 ? 113.386 106.234 102.265 1.00 57.51 867 MET A C 1
ATOM 5914 O O . MET A 1 908 ? 112.728 106.025 101.240 1.00 57.51 867 MET A O 1
ATOM 5919 N N . THR A 1 909 ? 114.667 106.617 102.220 1.00 60.73 868 THR A N 1
ATOM 5920 C CA . THR A 1 909 ? 115.336 106.739 100.925 1.00 60.73 868 THR A CA 1
ATOM 5921 C C . THR A 1 909 ? 115.661 105.373 100.327 1.00 60.73 868 THR A C 1
ATOM 5922 O O . THR A 1 909 ? 115.474 105.158 99.125 1.00 60.73 868 THR A O 1
ATOM 5926 N N . GLY A 1 910 ? 116.154 104.441 101.141 1.00 55.58 869 GLY A N 1
ATOM 5927 C CA . GLY A 1 910 ? 116.530 103.126 100.653 1.00 55.58 869 GLY A CA 1
ATOM 5928 C C . GLY A 1 910 ? 117.965 102.759 100.975 1.00 55.58 869 GLY A C 1
ATOM 5929 O O . GLY A 1 910 ? 118.824 103.640 101.062 1.00 55.58 869 GLY A O 1
ATOM 5930 N N . PHE A 1 911 ? 118.243 101.466 101.154 1.00 55.33 870 PHE A N 1
ATOM 5931 C CA . PHE A 1 911 ? 119.576 101.004 101.526 1.00 55.33 870 PHE A CA 1
ATOM 5932 C C . PHE A 1 911 ? 120.329 100.347 100.378 1.00 55.33 870 PHE A C 1
ATOM 5933 O O . PHE A 1 911 ? 121.512 100.026 100.535 1.00 55.33 870 PHE A O 1
ATOM 5941 N N . SER A 1 912 ? 119.687 100.131 99.237 1.00 66.10 871 SER A N 1
ATOM 5942 C CA . SER A 1 912 ? 120.406 99.606 98.087 1.00 66.10 871 SER A CA 1
ATOM 5943 C C . SER A 1 912 ? 121.284 100.695 97.490 1.00 66.10 871 SER A C 1
ATOM 5944 O O . SER A 1 912 ? 120.810 101.788 97.165 1.00 66.10 871 SER A O 1
ATOM 5947 N N . GLY A 1 913 ? 122.570 100.395 97.342 1.00 72.89 872 GLY A N 1
ATOM 5948 C CA . GLY A 1 913 ? 123.522 101.358 96.837 1.00 72.89 872 GLY A CA 1
ATOM 5949 C C . GLY A 1 913 ? 123.352 101.606 95.351 1.00 72.89 872 GLY A C 1
ATOM 5950 O O . GLY A 1 913 ? 122.288 101.404 94.763 1.00 72.89 872 GLY A O 1
ATOM 5951 N N . ASP A 1 914 ? 124.437 102.064 94.736 1.00 81.20 873 ASP A N 1
ATOM 5952 C CA . ASP A 1 914 ? 124.457 102.282 93.292 1.00 81.20 873 ASP A CA 1
ATOM 5953 C C . ASP A 1 914 ? 124.404 100.927 92.605 1.00 81.20 873 ASP A C 1
ATOM 5954 O O . ASP A 1 914 ? 125.385 100.180 92.596 1.00 81.20 873 ASP A O 1
ATOM 5959 N N . LEU A 1 915 ? 123.245 100.598 92.033 1.00 78.03 874 LEU A N 1
ATOM 5960 C CA . LEU A 1 915 ? 123.092 99.314 91.355 1.00 78.03 874 LEU A CA 1
ATOM 5961 C C . LEU A 1 915 ? 123.991 99.229 90.129 1.00 78.03 874 LEU A C 1
ATOM 5962 O O . LEU A 1 915 ? 124.518 98.156 89.810 1.00 78.03 874 LEU A O 1
ATOM 5967 N N . GLU A 1 916 ? 124.176 100.349 89.428 1.00 80.71 875 GLU A N 1
ATOM 5968 C CA . GLU A 1 916 ? 125.032 100.356 88.247 1.00 80.71 875 GLU A CA 1
ATOM 5969 C C . GLU A 1 916 ? 126.472 100.010 88.605 1.00 80.71 875 GLU A C 1
ATOM 5970 O O . GLU A 1 916 ? 127.131 99.239 87.901 1.00 80.71 875 GLU A O 1
ATOM 5976 N N . ALA A 1 917 ? 126.979 100.576 89.703 1.00 81.24 876 ALA A N 1
ATOM 5977 C CA . ALA A 1 917 ? 128.363 100.326 90.089 1.00 81.24 876 ALA A CA 1
ATOM 5978 C C . ALA A 1 917 ? 128.581 98.867 90.467 1.00 81.24 876 ALA A C 1
ATOM 5979 O O . ALA A 1 917 ? 129.677 98.328 90.274 1.00 81.24 876 ALA A O 1
ATOM 5981 N N . ALA A 1 918 ? 127.554 98.215 91.014 1.00 77.55 877 ALA A N 1
ATOM 5982 C CA . ALA A 1 918 ? 127.688 96.812 91.393 1.00 77.55 877 ALA A CA 1
ATOM 5983 C C . ALA A 1 918 ? 127.904 95.928 90.173 1.00 77.55 877 ALA A C 1
ATOM 5984 O O . ALA A 1 918 ? 128.721 94.999 90.207 1.00 77.55 877 ALA A O 1
ATOM 5986 N N . HIS A 1 919 ? 127.186 96.200 89.083 1.00 74.89 878 HIS A N 1
ATOM 5987 C CA . HIS A 1 919 ? 127.251 95.385 87.877 1.00 74.89 878 HIS A CA 1
ATOM 5988 C C . HIS A 1 919 ? 128.067 96.042 86.770 1.00 74.89 878 HIS A C 1
ATOM 5989 O O . HIS A 1 919 ? 127.779 95.827 85.590 1.00 74.89 878 HIS A O 1
ATOM 5996 N N . ALA A 1 920 ? 129.078 96.838 87.121 1.00 77.41 879 ALA A N 1
ATOM 5997 C CA . ALA A 1 920 ? 129.854 97.540 86.104 1.00 77.41 879 ALA A CA 1
ATOM 5998 C C . ALA A 1 920 ? 130.615 96.563 85.216 1.00 77.41 879 ALA A C 1
ATOM 5999 O O . ALA A 1 920 ? 130.625 96.701 83.986 1.00 77.41 879 ALA A O 1
ATOM 6001 N N . LYS A 1 921 ? 131.254 95.561 85.822 1.00 79.73 880 LYS A N 1
ATOM 6002 C CA . LYS A 1 921 ? 132.040 94.599 85.055 1.00 79.73 880 LYS A CA 1
ATOM 6003 C C . LYS A 1 921 ? 131.157 93.797 84.108 1.00 79.73 880 LYS A C 1
ATOM 6004 O O . LYS A 1 921 ? 131.453 93.669 82.912 1.00 79.73 880 LYS A O 1
ATOM 6010 N N . GLY A 1 922 ? 130.061 93.246 84.628 1.00 75.21 881 GLY A N 1
ATOM 6011 C CA . GLY A 1 922 ? 129.144 92.512 83.777 1.00 75.21 881 GLY A CA 1
ATOM 6012 C C . GLY A 1 922 ? 128.541 93.379 82.692 1.00 75.21 881 GLY A C 1
ATOM 6013 O O . GLY A 1 922 ? 128.405 92.948 81.547 1.00 75.21 881 GLY A O 1
ATOM 6014 N N . THR A 1 923 ? 128.176 94.616 83.034 1.00 78.79 882 THR A N 1
ATOM 6015 C CA . THR A 1 923 ? 127.566 95.500 82.048 1.00 78.79 882 THR A CA 1
ATOM 6016 C C . THR A 1 923 ? 128.538 95.820 80.921 1.00 78.79 882 THR A C 1
ATOM 6017 O O . THR A 1 923 ? 128.156 95.835 79.746 1.00 78.79 882 THR A O 1
ATOM 6021 N N . GLN A 1 924 ? 129.804 96.076 81.254 1.00 83.96 883 GLN A N 1
ATOM 6022 C CA . GLN A 1 924 ? 130.766 96.392 80.202 1.00 83.96 883 GLN A CA 1
ATOM 6023 C C . GLN A 1 924 ? 131.087 95.162 79.360 1.00 83.96 883 GLN A C 1
ATOM 6024 O O . GLN A 1 924 ? 131.263 95.270 78.140 1.00 83.96 883 GLN A O 1
ATOM 6030 N N . LEU A 1 925 ? 131.131 93.978 79.978 1.00 77.50 884 LEU A N 1
ATOM 6031 C CA . LEU A 1 925 ? 131.300 92.760 79.188 1.00 77.50 884 LEU A CA 1
ATOM 6032 C C . LEU A 1 925 ? 130.129 92.558 78.232 1.00 77.50 884 LEU A C 1
ATOM 6033 O O . LEU A 1 925 ? 130.318 92.207 77.062 1.00 77.50 884 LEU A O 1
ATOM 6038 N N . ALA A 1 926 ? 128.906 92.778 78.717 1.00 75.48 885 ALA A N 1
ATOM 6039 C CA . ALA A 1 926 ? 127.732 92.613 77.869 1.00 75.48 885 ALA A CA 1
ATOM 6040 C C . ALA A 1 926 ? 127.716 93.635 76.745 1.00 75.48 885 ALA A C 1
ATOM 6041 O O . ALA A 1 926 ? 127.328 93.319 75.616 1.00 75.48 885 ALA A O 1
ATOM 6043 N N . GLY A 1 927 ? 128.119 94.871 77.035 1.00 79.00 886 GLY A N 1
ATOM 6044 C CA . GLY A 1 927 ? 128.205 95.872 75.986 1.00 79.00 886 GLY A CA 1
ATOM 6045 C C . GLY A 1 927 ? 129.226 95.510 74.927 1.00 79.00 886 GLY A C 1
ATOM 6046 O O . GLY A 1 927 ? 128.979 95.680 73.730 1.00 79.00 886 GLY A O 1
ATOM 6047 N N . GLU A 1 928 ? 130.382 94.996 75.351 1.00 86.84 887 GLU A N 1
ATOM 6048 C CA . GLU A 1 928 ? 131.386 94.549 74.392 1.00 86.84 887 GLU A CA 1
ATOM 6049 C C . GLU A 1 928 ? 130.855 93.402 73.543 1.00 86.84 887 GLU A C 1
ATOM 6050 O O . GLU A 1 928 ? 131.100 93.344 72.334 1.00 86.84 887 GLU A O 1
ATOM 6056 N N . ALA A 1 929 ? 130.127 92.474 74.164 1.00 79.34 888 ALA A N 1
ATOM 6057 C CA . ALA A 1 929 ? 129.590 91.338 73.421 1.00 79.34 888 ALA A CA 1
ATOM 6058 C C . ALA A 1 929 ? 128.541 91.782 72.408 1.00 79.34 888 ALA A C 1
ATOM 6059 O O . ALA A 1 929 ? 128.539 91.325 71.260 1.00 79.34 888 ALA A O 1
ATOM 6061 N N . ILE A 1 930 ? 127.633 92.671 72.817 1.00 80.37 889 ILE A N 1
ATOM 6062 C CA . ILE A 1 930 ? 126.566 93.104 71.918 1.00 80.37 889 ILE A CA 1
ATOM 6063 C C . ILE A 1 930 ? 127.129 93.942 70.779 1.00 80.37 889 ILE A C 1
ATOM 6064 O O . ILE A 1 930 ? 126.730 93.788 69.619 1.00 80.37 889 ILE A O 1
ATOM 6069 N N . ALA A 1 931 ? 128.063 94.844 71.088 1.00 82.42 890 ALA A N 1
ATOM 6070 C CA . ALA A 1 931 ? 128.673 95.655 70.039 1.00 82.42 890 ALA A CA 1
ATOM 6071 C C . ALA A 1 931 ? 129.442 94.790 69.049 1.00 82.42 890 ALA A C 1
ATOM 6072 O O . ALA A 1 931 ? 129.529 95.121 67.861 1.00 82.42 890 ALA A O 1
ATOM 6074 N N . ASN A 1 932 ? 130.003 93.677 69.519 1.00 87.01 891 ASN A N 1
ATOM 6075 C CA . ASN A 1 932 ? 130.798 92.778 68.695 1.00 87.01 891 ASN A CA 1
ATOM 6076 C C . ASN A 1 932 ? 130.033 91.507 68.344 1.00 87.01 891 ASN A C 1
ATOM 6077 O O . ASN A 1 932 ? 130.609 90.418 68.319 1.00 87.01 891 ASN A O 1
ATOM 6082 N N . VAL A 1 933 ? 128.732 91.634 68.071 1.00 85.52 892 VAL A N 1
ATOM 6083 C CA . VAL A 1 933 ? 127.890 90.457 67.872 1.00 85.52 892 VAL A CA 1
ATOM 6084 C C . VAL A 1 933 ? 128.340 89.669 66.648 1.00 85.52 892 VAL A C 1
ATOM 6085 O O . VAL A 1 933 ? 128.240 88.438 66.617 1.00 85.52 892 VAL A O 1
ATOM 6089 N N . ARG A 1 934 ? 128.841 90.359 65.623 1.00 95.84 893 ARG A N 1
ATOM 6090 C CA . ARG A 1 934 ? 129.301 89.666 64.425 1.00 95.84 893 ARG A CA 1
ATOM 6091 C C . ARG A 1 934 ? 130.479 88.753 64.740 1.00 95.84 893 ARG A C 1
ATOM 6092 O O . ARG A 1 934 ? 130.529 87.605 64.287 1.00 95.84 893 ARG A O 1
ATOM 6100 N N . THR A 1 935 ? 131.437 89.248 65.525 1.00 91.62 894 THR A N 1
ATOM 6101 C CA . THR A 1 935 ? 132.582 88.424 65.901 1.00 91.62 894 THR A CA 1
ATOM 6102 C C . THR A 1 935 ? 132.155 87.253 66.775 1.00 91.62 894 THR A C 1
ATOM 6103 O O . THR A 1 935 ? 132.670 86.139 66.628 1.00 91.62 894 THR A O 1
ATOM 6107 N N . VAL A 1 936 ? 131.221 87.489 67.700 1.00 87.51 895 VAL A N 1
ATOM 6108 C CA . VAL A 1 936 ? 130.745 86.419 68.573 1.00 87.51 895 VAL A CA 1
ATOM 6109 C C . VAL A 1 936 ? 130.080 85.323 67.754 1.00 87.51 895 VAL A C 1
ATOM 6110 O O . VAL A 1 936 ? 130.319 84.129 67.970 1.00 87.51 895 VAL A O 1
ATOM 6114 N N . ALA A 1 937 ? 129.233 85.710 66.800 1.00 92.09 896 ALA A N 1
ATOM 6115 C CA . ALA A 1 937 ? 128.558 84.719 65.972 1.00 92.09 896 ALA A CA 1
ATOM 6116 C C . ALA A 1 937 ? 129.539 84.006 65.051 1.00 92.09 896 ALA A C 1
ATOM 6117 O O . ALA A 1 937 ? 129.380 82.814 64.766 1.00 92.09 896 ALA A O 1
ATOM 6119 N N . ALA A 1 938 ? 130.558 84.722 64.570 1.00 95.60 897 ALA A N 1
ATOM 6120 C CA . ALA A 1 938 ? 131.534 84.111 63.675 1.00 95.60 897 ALA A CA 1
ATOM 6121 C C . ALA A 1 938 ? 132.300 82.996 64.372 1.00 95.60 897 ALA A C 1
ATOM 6122 O O . ALA A 1 938 ? 132.595 81.960 63.766 1.00 95.60 897 ALA A O 1
ATOM 6124 N N . PHE A 1 939 ? 132.637 83.192 65.642 1.00 94.89 898 PHE A N 1
ATOM 6125 C CA . PHE A 1 939 ? 133.332 82.190 66.434 1.00 94.89 898 PHE A CA 1
ATOM 6126 C C . PHE A 1 939 ? 132.377 81.314 67.231 1.00 94.89 898 PHE A C 1
ATOM 6127 O O . PHE A 1 939 ? 132.830 80.602 68.130 1.00 94.89 898 PHE A O 1
ATOM 6135 N N . ASN A 1 940 ? 131.077 81.407 66.949 1.00 93.46 899 ASN A N 1
ATOM 6136 C CA . ASN A 1 940 ? 129.996 80.624 67.563 1.00 93.46 899 ASN A CA 1
ATOM 6137 C C . ASN A 1 940 ? 130.273 80.328 69.038 1.00 93.46 899 ASN A C 1
ATOM 6138 O O . ASN A 1 940 ? 130.237 79.189 69.502 1.00 93.46 899 ASN A O 1
ATOM 6143 N N . SER A 1 941 ? 130.532 81.404 69.779 1.00 83.82 900 SER A N 1
ATOM 6144 C CA . SER A 1 941 ? 130.878 81.329 71.192 1.00 83.82 900 SER A CA 1
ATOM 6145 C C . SER A 1 941 ? 129.879 82.085 72.059 1.00 83.82 900 SER A C 1
ATOM 6146 O O . SER A 1 941 ? 130.268 82.788 72.992 1.00 83.82 900 SER A O 1
ATOM 6149 N N . GLU A 1 942 ? 128.586 81.964 71.755 1.00 80.79 901 GLU A N 1
ATOM 6150 C CA . GLU A 1 942 ? 127.573 82.639 72.560 1.00 80.79 901 GLU A CA 1
ATOM 6151 C C . GLU A 1 942 ? 127.525 82.070 73.973 1.00 80.79 901 GLU A C 1
ATOM 6152 O O . GLU A 1 942 ? 127.418 82.816 74.954 1.00 80.79 901 GLU A O 1
ATOM 6158 N N . ALA A 1 943 ? 127.605 80.744 74.095 1.00 75.02 902 ALA A N 1
ATOM 6159 C CA . ALA A 1 943 ? 127.524 80.113 75.408 1.00 75.02 902 ALA A CA 1
ATOM 6160 C C . ALA A 1 943 ? 128.695 80.520 76.293 1.00 75.02 902 ALA A C 1
ATOM 6161 O O . ALA A 1 943 ? 128.528 80.726 77.501 1.00 75.02 902 ALA A O 1
ATOM 6163 N N . LYS A 1 944 ? 129.893 80.621 75.715 1.00 76.12 903 LYS A N 1
ATOM 6164 C CA . LYS A 1 944 ? 131.055 81.037 76.492 1.00 76.12 903 LYS A CA 1
ATOM 6165 C C . LYS A 1 944 ? 130.870 82.447 77.034 1.00 76.12 903 LYS A C 1
ATOM 6166 O O . LYS A 1 944 ? 131.178 82.724 78.198 1.00 76.12 903 LYS A O 1
ATOM 6172 N N . ILE A 1 945 ? 130.362 83.354 76.199 1.00 72.69 904 ILE A N 1
ATOM 6173 C CA . ILE A 1 945 ? 130.116 84.719 76.655 1.00 72.69 904 ILE A CA 1
ATOM 6174 C C . ILE A 1 945 ? 129.060 84.732 77.749 1.00 72.69 904 ILE A C 1
ATOM 6175 O O . ILE A 1 945 ? 129.174 85.472 78.732 1.00 72.69 904 ILE A O 1
ATOM 6180 N N . VAL A 1 946 ? 128.019 83.912 77.601 1.00 71.02 905 VAL A N 1
ATOM 6181 C CA . VAL A 1 946 ? 126.969 83.863 78.616 1.00 71.02 905 VAL A CA 1
ATOM 6182 C C . VAL A 1 946 ? 127.528 83.373 79.946 1.00 71.02 905 VAL A C 1
ATOM 6183 O O . VAL A 1 946 ? 127.205 83.917 81.011 1.00 71.02 905 VAL A O 1
ATOM 6187 N N . ARG A 1 947 ? 128.374 82.342 79.916 1.00 73.41 906 ARG A N 1
ATOM 6188 C CA . ARG A 1 947 ? 128.896 81.804 81.168 1.00 73.41 906 ARG A CA 1
ATOM 6189 C C . ARG A 1 947 ? 129.902 82.762 81.800 1.00 73.41 906 ARG A C 1
ATOM 6190 O O . ARG A 1 947 ? 129.984 82.867 83.030 1.00 73.41 906 ARG A O 1
ATOM 6198 N N . LEU A 1 948 ? 130.658 83.495 80.979 1.00 73.51 907 LEU A N 1
ATOM 6199 C CA . LEU A 1 948 ? 131.517 84.542 81.527 1.00 73.51 907 LEU A CA 1
ATOM 6200 C C . LEU A 1 948 ? 130.688 85.646 82.168 1.00 73.51 907 LEU A C 1
ATOM 6201 O O . LEU A 1 948 ? 131.058 86.181 83.220 1.00 73.51 907 LEU A O 1
ATOM 6206 N N . TYR A 1 949 ? 129.565 86.001 81.545 1.00 67.31 908 TYR A N 1
ATOM 6207 C CA . TYR A 1 949 ? 128.668 86.991 82.126 1.00 67.31 908 TYR A CA 1
ATOM 6208 C C . TYR A 1 949 ? 128.130 86.515 83.469 1.00 67.31 908 TYR A C 1
ATOM 6209 O O . TYR A 1 949 ? 128.056 87.290 84.429 1.00 67.31 908 TYR A O 1
ATOM 6218 N N . THR A 1 950 ? 127.762 85.238 83.555 1.00 67.05 909 THR A N 1
ATOM 6219 C CA . THR A 1 950 ? 127.294 84.679 84.820 1.00 67.05 909 THR A CA 1
ATOM 6220 C C . THR A 1 950 ? 128.386 84.733 85.885 1.00 67.05 909 THR A C 1
ATOM 6221 O O . THR A 1 950 ? 128.130 85.091 87.044 1.00 67.05 909 THR A O 1
ATOM 6225 N N . ALA A 1 951 ? 129.611 84.364 85.509 1.00 65.89 910 ALA A N 1
ATOM 6226 C CA . ALA A 1 951 ? 130.712 84.374 86.466 1.00 65.89 910 ALA A CA 1
ATOM 6227 C C . ALA A 1 951 ? 131.027 85.789 86.927 1.00 65.89 910 ALA A C 1
ATOM 6228 O O . ALA A 1 951 ? 131.476 85.995 88.060 1.00 65.89 910 ALA A O 1
ATOM 6230 N N . ASN A 1 952 ? 130.814 86.779 86.060 1.00 68.03 911 ASN A N 1
ATOM 6231 C CA . ASN A 1 952 ? 131.016 88.161 86.474 1.00 68.03 911 ASN A CA 1
ATOM 6232 C C . ASN A 1 952 ? 129.878 88.658 87.356 1.00 68.03 911 ASN A C 1
ATOM 6233 O O . ASN A 1 952 ? 130.101 89.500 88.232 1.00 68.03 911 ASN A O 1
ATOM 6238 N N . LEU A 1 953 ? 128.662 88.164 87.137 1.00 63.91 912 LEU A N 1
ATOM 6239 C CA . LEU A 1 953 ? 127.504 88.606 87.903 1.00 63.91 912 LEU A CA 1
ATOM 6240 C C . LEU A 1 953 ? 127.384 87.944 89.270 1.00 63.91 912 LEU A C 1
ATOM 6241 O O . LEU A 1 953 ? 126.665 88.468 90.125 1.00 63.91 912 LEU A O 1
ATOM 6246 N N . GLU A 1 954 ? 128.039 86.801 89.490 1.00 63.05 913 GLU A N 1
ATOM 6247 C CA . GLU A 1 954 ? 127.927 86.146 90.796 1.00 63.05 913 GLU A CA 1
ATOM 6248 C C . GLU A 1 954 ? 128.448 87.000 91.954 1.00 63.05 913 GLU A C 1
ATOM 6249 O O . GLU A 1 954 ? 127.767 87.064 92.997 1.00 63.05 913 GLU A O 1
ATOM 6255 N N . PRO A 1 955 ? 129.624 87.625 91.881 1.00 61.71 914 PRO A N 1
ATOM 6256 C CA . PRO A 1 955 ? 130.113 88.413 93.024 1.00 61.71 914 PRO A CA 1
ATOM 6257 C C . PRO A 1 955 ? 129.167 89.541 93.407 1.00 61.71 914 PRO A C 1
ATOM 6258 O O . PRO A 1 955 ? 128.991 89.805 94.605 1.00 61.71 914 PRO A O 1
ATOM 6262 N N . PRO A 1 956 ? 128.548 90.249 92.447 1.00 61.47 915 PRO A N 1
ATOM 6263 C CA . PRO A 1 956 ? 127.496 91.194 92.854 1.00 61.47 915 PRO A CA 1
ATOM 6264 C C . PRO A 1 956 ? 126.346 90.534 93.588 1.00 61.47 915 PRO A C 1
ATOM 6265 O O . PRO A 1 956 ? 125.800 91.130 94.518 1.00 61.47 915 PRO A O 1
ATOM 6269 N N . LEU A 1 957 ? 125.971 89.312 93.206 1.00 60.72 916 LEU A N 1
ATOM 6270 C CA . LEU A 1 957 ? 124.908 88.604 93.913 1.00 60.72 916 LEU A CA 1
ATOM 6271 C C . LEU A 1 957 ? 125.287 88.365 95.369 1.00 60.72 916 LEU A C 1
ATOM 6272 O O . LEU A 1 957 ? 124.508 88.658 96.289 1.00 60.72 916 LEU A O 1
ATOM 6277 N N . LYS A 1 958 ? 126.492 87.839 95.598 1.00 61.57 917 LYS A N 1
ATOM 6278 C CA . LYS A 1 958 ? 126.926 87.559 96.964 1.00 61.57 917 LYS A CA 1
ATOM 6279 C C . LYS A 1 958 ? 127.048 88.844 97.778 1.00 61.57 917 LYS A C 1
ATOM 6280 O O . LYS A 1 958 ? 126.640 88.902 98.949 1.00 61.57 917 LYS A O 1
ATOM 6286 N N . ARG A 1 959 ? 127.610 89.889 97.167 1.00 61.80 918 ARG A N 1
ATOM 6287 C CA . ARG A 1 959 ? 127.760 91.162 97.859 1.00 61.80 918 ARG A CA 1
ATOM 6288 C C . ARG A 1 959 ? 126.403 91.752 98.213 1.00 61.80 918 ARG A C 1
ATOM 6289 O O . ARG A 1 959 ? 126.225 92.311 99.298 1.00 61.80 918 ARG A O 1
ATOM 6297 N N . CYS A 1 960 ? 125.428 91.636 97.309 1.00 61.04 919 CYS A N 1
ATOM 6298 C CA . CYS A 1 960 ? 124.092 92.142 97.596 1.00 61.04 919 CYS A CA 1
ATOM 6299 C C . CYS A 1 960 ? 123.446 91.375 98.740 1.00 61.04 919 CYS A C 1
ATOM 6300 O O . CYS A 1 960 ? 122.791 91.972 99.601 1.00 61.04 919 CYS A O 1
ATOM 6303 N N . PHE A 1 961 ? 123.618 90.052 98.768 1.00 56.00 920 PHE A N 1
ATOM 6304 C CA . PHE A 1 961 ? 123.070 89.272 99.875 1.00 56.00 920 PHE A CA 1
ATOM 6305 C C . PHE A 1 961 ? 123.648 89.731 101.209 1.00 56.00 920 PHE A C 1
ATOM 6306 O O . PHE A 1 961 ? 122.905 90.007 102.165 1.00 56.00 920 PHE A O 1
ATOM 6314 N N . TRP A 1 962 ? 124.976 89.826 101.292 1.00 56.06 921 TRP A N 1
ATOM 6315 C CA . TRP A 1 962 ? 125.592 90.208 102.561 1.00 56.06 921 TRP A CA 1
ATOM 6316 C C . TRP A 1 962 ? 125.257 91.648 102.934 1.00 56.06 921 TRP A C 1
ATOM 6317 O O . TRP A 1 962 ? 125.054 91.957 104.114 1.00 56.06 921 TRP A O 1
ATOM 6328 N N . LYS A 1 963 ? 125.191 92.540 101.945 1.00 54.30 922 LYS A N 1
ATOM 6329 C CA . LYS A 1 963 ? 124.826 93.925 102.210 1.00 54.30 922 LYS A CA 1
ATOM 6330 C C . LYS A 1 963 ? 123.413 94.017 102.763 1.00 54.30 922 LYS A C 1
ATOM 6331 O O . LYS A 1 963 ? 123.151 94.771 103.707 1.00 54.30 922 LYS A O 1
ATOM 6337 N N . GLY A 1 964 ? 122.486 93.251 102.188 1.00 50.06 923 GLY A N 1
ATOM 6338 C CA . GLY A 1 964 ? 121.130 93.242 102.708 1.00 50.06 923 GLY A CA 1
ATOM 6339 C C . GLY A 1 964 ? 121.064 92.724 104.130 1.00 50.06 923 GLY A C 1
ATOM 6340 O O . GLY A 1 964 ? 120.367 93.287 104.977 1.00 50.06 923 GLY A O 1
ATOM 6341 N N . GLN A 1 965 ? 121.801 91.647 104.415 1.00 48.43 924 GLN A N 1
ATOM 6342 C CA . GLN A 1 965 ? 121.810 91.109 105.773 1.00 48.43 924 GLN A CA 1
ATOM 6343 C C . GLN A 1 965 ? 122.335 92.137 106.769 1.00 48.43 924 GLN A C 1
ATOM 6344 O O . GLN A 1 965 ? 121.724 92.371 107.821 1.00 48.43 924 GLN A O 1
ATOM 6350 N N . ILE A 1 966 ? 123.464 92.771 106.446 1.00 47.17 925 ILE A N 1
ATOM 6351 C CA . ILE A 1 966 ? 124.063 93.741 107.360 1.00 47.17 925 ILE A CA 1
ATOM 6352 C C . ILE A 1 966 ? 123.136 94.933 107.560 1.00 47.17 925 ILE A C 1
ATOM 6353 O O . ILE A 1 966 ? 122.937 95.402 108.687 1.00 47.17 925 ILE A O 1
ATOM 6358 N N . ALA A 1 967 ? 122.558 95.445 106.471 1.00 46.08 926 ALA A N 1
ATOM 6359 C CA . ALA A 1 967 ? 121.680 96.604 106.578 1.00 46.08 926 ALA A CA 1
ATOM 6360 C C . ALA A 1 967 ? 120.451 96.289 107.420 1.00 46.08 926 ALA A C 1
ATOM 6361 O O . ALA A 1 967 ? 120.061 97.077 108.289 1.00 46.08 926 ALA A O 1
ATOM 6363 N N . GLY A 1 968 ? 119.830 95.132 107.182 1.00 46.12 927 GLY A N 1
ATOM 6364 C CA . GLY A 1 968 ? 118.658 94.766 107.961 1.00 46.12 927 GLY A CA 1
ATOM 6365 C C . GLY A 1 968 ? 118.975 94.603 109.433 1.00 46.12 927 GLY A C 1
ATOM 6366 O O . GLY A 1 968 ? 118.250 95.108 110.297 1.00 46.12 927 GLY A O 1
ATOM 6367 N N . SER A 1 969 ? 120.074 93.911 109.741 1.00 46.02 928 SER A N 1
ATOM 6368 C CA . SER A 1 969 ? 120.449 93.711 111.137 1.00 46.02 928 SER A CA 1
ATOM 6369 C C . SER A 1 969 ? 120.730 95.040 111.825 1.00 46.02 928 SER A C 1
ATOM 6370 O O . SER A 1 969 ? 120.270 95.279 112.948 1.00 46.02 928 SER A O 1
ATOM 6373 N N . GLY A 1 970 ? 121.472 95.927 111.160 1.00 45.49 929 GLY A N 1
ATOM 6374 C CA . GLY A 1 970 ? 121.792 97.207 111.768 1.00 45.49 929 GLY A CA 1
ATOM 6375 C C . GLY A 1 970 ? 120.564 98.064 112.002 1.00 45.49 929 GLY A C 1
ATOM 6376 O O . GLY A 1 970 ? 120.399 98.657 113.073 1.00 45.49 929 GLY A O 1
ATOM 6377 N N . TYR A 1 971 ? 119.680 98.140 111.004 1.00 42.68 930 TYR A N 1
ATOM 6378 C CA . TYR A 1 971 ? 118.467 98.934 111.159 1.00 42.68 930 TYR A CA 1
ATOM 6379 C C . TYR A 1 971 ? 117.601 98.392 112.290 1.00 42.68 930 TYR A C 1
ATOM 6380 O O . TYR A 1 971 ? 117.079 99.158 113.112 1.00 42.68 930 TYR A O 1
ATOM 6389 N N . GLY A 1 972 ? 117.446 97.069 112.352 1.00 42.57 931 GLY A N 1
ATOM 6390 C CA . GLY A 1 972 ? 116.644 96.488 113.414 1.00 42.57 931 GLY A CA 1
ATOM 6391 C C . GLY A 1 972 ? 117.225 96.749 114.789 1.00 42.57 931 GLY A C 1
ATOM 6392 O O . GLY A 1 972 ? 116.499 97.073 115.732 1.00 42.57 931 GLY A O 1
ATOM 6393 N N . VAL A 1 973 ? 118.546 96.614 114.922 1.00 42.89 932 VAL A N 1
ATOM 6394 C CA . VAL A 1 973 ? 119.190 96.870 116.208 1.00 42.89 932 VAL A CA 1
ATOM 6395 C C . VAL A 1 973 ? 118.993 98.322 116.617 1.00 42.89 932 VAL A C 1
ATOM 6396 O O . VAL A 1 973 ? 118.713 98.625 117.782 1.00 42.89 932 VAL A O 1
ATOM 6400 N N . ALA A 1 974 ? 119.137 99.244 115.663 1.00 41.90 933 ALA A N 1
ATOM 6401 C CA . ALA A 1 974 ? 118.967 100.658 115.977 1.00 41.90 933 ALA A CA 1
ATOM 6402 C C . ALA A 1 974 ? 117.550 100.952 116.455 1.00 41.90 933 ALA A C 1
ATOM 6403 O O . ALA A 1 974 ? 117.351 101.669 117.442 1.00 41.90 933 ALA A O 1
ATOM 6405 N N . GLN A 1 975 ? 116.546 100.401 115.770 1.00 43.22 934 GLN A N 1
ATOM 6406 C CA . GLN A 1 975 ? 115.167 100.640 116.188 1.00 43.22 934 GLN A CA 1
ATOM 6407 C C . GLN A 1 975 ? 114.884 100.028 117.555 1.00 43.22 934 GLN A C 1
ATOM 6408 O O . GLN A 1 975 ? 114.189 100.630 118.388 1.00 43.22 934 GLN A O 1
ATOM 6414 N N . PHE A 1 976 ? 115.410 98.827 117.805 1.00 42.89 935 PHE A N 1
ATOM 6415 C CA . PHE A 1 976 ? 115.217 98.200 119.107 1.00 42.89 935 PHE A CA 1
ATOM 6416 C C . PHE A 1 976 ? 115.839 99.040 120.212 1.00 42.89 935 PHE A C 1
ATOM 6417 O O . PHE A 1 976 ? 115.247 99.208 121.282 1.00 42.89 935 PHE A O 1
ATOM 6425 N N . CYS A 1 977 ? 117.040 99.571 119.974 1.00 43.28 936 CYS A N 1
ATOM 6426 C CA . CYS A 1 977 ? 117.675 100.426 120.970 1.00 43.28 936 CYS A CA 1
ATOM 6427 C C . CYS A 1 977 ? 116.879 101.705 121.185 1.00 43.28 936 CYS A C 1
ATOM 6428 O O . CYS A 1 977 ? 116.781 102.199 122.311 1.00 43.28 936 CYS A O 1
ATOM 6431 N N . LEU A 1 978 ? 116.300 102.254 120.115 1.00 43.13 937 LEU A N 1
ATOM 6432 C CA . LEU A 1 978 ? 115.447 103.432 120.254 1.00 43.13 937 LEU A CA 1
ATOM 6433 C C . LEU A 1 978 ? 114.279 103.160 121.194 1.00 43.13 937 LEU A C 1
ATOM 6434 O O . LEU A 1 978 ? 114.017 103.931 122.127 1.00 43.13 937 LEU A O 1
ATOM 6439 N N . TYR A 1 979 ? 113.562 102.061 120.962 1.00 42.25 938 TYR A N 1
ATOM 6440 C CA . TYR A 1 979 ? 112.390 101.789 121.789 1.00 42.25 938 TYR A CA 1
ATOM 6441 C C . TYR A 1 979 ? 112.785 101.375 123.201 1.00 42.25 938 TYR A C 1
ATOM 6442 O O . TYR A 1 979 ? 112.068 101.672 124.164 1.00 42.25 938 TYR A O 1
ATOM 6451 N N . ALA A 1 980 ? 113.935 100.718 123.354 1.00 43.60 939 ALA A N 1
ATOM 6452 C CA . ALA A 1 980 ? 114.436 100.416 124.689 1.00 43.60 939 ALA A CA 1
ATOM 6453 C C . ALA A 1 980 ? 114.765 101.694 125.447 1.00 43.60 939 ALA A C 1
ATOM 6454 O O . ALA A 1 980 ? 114.522 101.792 126.652 1.00 43.60 939 ALA A O 1
ATOM 6456 N N . SER A 1 981 ? 115.330 102.686 124.755 1.00 44.60 940 SER A N 1
ATOM 6457 C CA . SER A 1 981 ? 115.610 103.965 125.395 1.00 44.60 940 SER A CA 1
ATOM 6458 C C . SER A 1 981 ? 114.325 104.674 125.797 1.00 44.60 940 SER A C 1
ATOM 6459 O O . SER A 1 981 ? 114.246 105.257 126.885 1.00 44.60 940 SER A O 1
ATOM 6462 N N . TYR A 1 982 ? 113.309 104.645 124.931 1.00 44.41 941 TYR A N 1
ATOM 6463 C CA . TYR A 1 982 ? 112.013 105.210 125.304 1.00 44.41 941 TYR A CA 1
ATOM 6464 C C . TYR A 1 982 ? 111.478 104.549 126.567 1.00 44.41 941 TYR A C 1
ATOM 6465 O O . TYR A 1 982 ? 111.062 105.230 127.515 1.00 44.41 941 TYR A O 1
ATOM 6474 N N . ALA A 1 983 ? 111.490 103.215 126.597 1.00 42.85 942 ALA A N 1
ATOM 6475 C CA . ALA A 1 983 ? 110.961 102.492 127.746 1.00 42.85 942 ALA A CA 1
ATOM 6476 C C . ALA A 1 983 ? 111.747 102.814 129.008 1.00 42.85 942 ALA A C 1
ATOM 6477 O O . ALA A 1 983 ? 111.164 103.051 130.070 1.00 42.85 942 ALA A O 1
ATOM 6479 N N . LEU A 1 984 ? 113.078 102.836 128.909 1.00 45.59 943 LEU A N 1
ATOM 6480 C CA . LEU A 1 984 ? 113.906 103.111 130.077 1.00 45.59 943 LEU A CA 1
ATOM 6481 C C . LEU A 1 984 ? 113.663 104.513 130.611 1.00 45.59 943 LEU A C 1
ATOM 6482 O O . LEU A 1 984 ? 113.509 104.709 131.821 1.00 45.59 943 LEU A O 1
ATOM 6487 N N . GLY A 1 985 ? 113.619 105.506 129.723 1.00 50.54 944 GLY A N 1
ATOM 6488 C CA . GLY A 1 985 ? 113.394 106.867 130.175 1.00 50.54 944 GLY A CA 1
ATOM 6489 C C . GLY A 1 985 ? 112.040 107.047 130.828 1.00 50.54 944 GLY A C 1
ATOM 6490 O O . GLY A 1 985 ? 111.923 107.685 131.879 1.00 50.54 944 GLY A O 1
ATOM 6491 N N . LEU A 1 986 ? 111.000 106.464 130.233 1.00 44.72 945 LEU A N 1
ATOM 6492 C CA . LEU A 1 986 ? 109.662 106.656 130.778 1.00 44.72 945 LEU A CA 1
ATOM 6493 C C . LEU A 1 986 ? 109.490 105.890 132.087 1.00 44.72 945 LEU A C 1
ATOM 6494 O O . LEU A 1 986 ? 108.847 106.378 133.027 1.00 44.72 945 LEU A O 1
ATOM 6499 N N . TRP A 1 987 ? 110.100 104.707 132.189 1.00 45.91 946 TRP A N 1
ATOM 6500 C CA . TRP A 1 987 ? 110.085 103.980 133.450 1.00 45.91 946 TRP A CA 1
ATOM 6501 C C . TRP A 1 987 ? 110.841 104.735 134.533 1.00 45.91 946 TRP A C 1
ATOM 6502 O O . TRP A 1 987 ? 110.433 104.730 135.697 1.00 45.91 946 TRP A O 1
ATOM 6513 N N . TYR A 1 988 ? 111.963 105.364 134.182 1.00 45.28 947 TYR A N 1
ATOM 6514 C CA . TYR A 1 988 ? 112.697 106.136 135.178 1.00 45.28 947 TYR A CA 1
ATOM 6515 C C . TYR A 1 988 ? 111.898 107.347 135.630 1.00 45.28 947 TYR A C 1
ATOM 6516 O O . TYR A 1 988 ? 111.961 107.740 136.799 1.00 45.28 947 TYR A O 1
ATOM 6525 N N . ALA A 1 989 ? 111.150 107.962 134.715 1.00 43.92 948 ALA A N 1
ATOM 6526 C CA . ALA A 1 989 ? 110.242 109.032 135.114 1.00 43.92 948 ALA A CA 1
ATOM 6527 C C . ALA A 1 989 ? 109.219 108.522 136.119 1.00 43.92 948 ALA A C 1
ATOM 6528 O O . ALA A 1 989 ? 108.944 109.172 137.137 1.00 43.92 948 ALA A O 1
ATOM 6530 N N . SER A 1 990 ? 108.655 107.344 135.853 1.00 48.22 949 SER A N 1
ATOM 6531 C CA . SER A 1 990 ? 107.707 106.756 136.795 1.00 48.22 949 SER A CA 1
ATOM 6532 C C . SER A 1 990 ? 108.362 106.474 138.141 1.00 48.22 949 SER A C 1
ATOM 6533 O O . SER A 1 990 ? 107.746 106.671 139.193 1.00 48.22 949 SER A O 1
ATOM 6536 N N . TRP A 1 991 ? 109.603 105.993 138.125 1.00 49.35 950 TRP A N 1
ATOM 6537 C CA . TRP A 1 991 ? 110.314 105.698 139.366 1.00 49.35 950 TRP A CA 1
ATOM 6538 C C . TRP A 1 991 ? 110.571 106.967 140.167 1.00 49.35 950 TRP A C 1
ATOM 6539 O O . TRP A 1 991 ? 110.473 106.969 141.399 1.00 49.35 950 TRP A O 1
ATOM 6550 N N . LEU A 1 992 ? 110.920 108.057 139.482 1.00 48.80 951 LEU A N 1
ATOM 6551 C CA . LEU A 1 992 ? 111.102 109.335 140.162 1.00 48.80 951 LEU A CA 1
ATOM 6552 C C . LEU A 1 992 ? 109.800 109.810 140.788 1.00 48.80 951 LEU A C 1
ATOM 6553 O O . LEU A 1 992 ? 109.787 110.311 141.918 1.00 48.80 951 LEU A O 1
ATOM 6558 N N . VAL A 1 993 ? 108.690 109.667 140.064 1.00 48.03 952 VAL A N 1
ATOM 6559 C CA . VAL A 1 993 ? 107.403 110.083 140.616 1.00 48.03 952 VAL A CA 1
ATOM 6560 C C . VAL A 1 993 ? 107.033 109.223 141.818 1.00 48.03 952 VAL A C 1
ATOM 6561 O O . VAL A 1 993 ? 106.456 109.713 142.796 1.00 48.03 952 VAL A O 1
ATOM 6565 N N . LYS A 1 994 ? 107.364 107.932 141.771 1.00 55.21 953 LYS A N 1
ATOM 6566 C CA . LYS A 1 994 ? 106.997 107.032 142.861 1.00 55.21 953 LYS A CA 1
ATOM 6567 C C . LYS A 1 994 ? 107.666 107.433 144.170 1.00 55.21 953 LYS A C 1
ATOM 6568 O O . LYS A 1 994 ? 107.021 107.458 145.222 1.00 55.21 953 LYS A O 1
ATOM 6574 N N . HIS A 1 995 ? 108.955 107.758 144.125 1.00 56.45 954 HIS A N 1
ATOM 6575 C CA . HIS A 1 995 ? 109.697 108.106 145.328 1.00 56.45 954 HIS A CA 1
ATOM 6576 C C . HIS A 1 995 ? 109.534 109.564 145.728 1.00 56.45 954 HIS A C 1
ATOM 6577 O O . HIS A 1 995 ? 110.334 110.067 146.524 1.00 56.45 954 HIS A O 1
ATOM 6584 N N . GLY A 1 996 ? 108.531 110.255 145.197 1.00 51.92 955 GLY A N 1
ATOM 6585 C CA . GLY A 1 996 ? 108.260 111.623 145.587 1.00 51.92 955 GLY A CA 1
ATOM 6586 C C . GLY A 1 996 ? 109.315 112.608 145.133 1.00 51.92 955 GLY A C 1
ATOM 6587 O O . GLY A 1 996 ? 109.319 113.764 145.562 1.00 51.92 955 GLY A O 1
ATOM 6588 N N . ILE A 1 997 ? 110.220 112.159 144.263 1.00 50.47 956 ILE A N 1
ATOM 6589 C CA . ILE A 1 997 ? 111.281 113.035 143.781 1.00 50.47 956 ILE A CA 1
ATOM 6590 C C . ILE A 1 997 ? 110.707 114.151 142.920 1.00 50.47 956 ILE A C 1
ATOM 6591 O O . ILE A 1 997 ? 111.112 115.313 143.037 1.00 50.47 956 ILE A O 1
ATOM 6596 N N . SER A 1 998 ? 109.758 113.825 142.047 1.00 53.19 957 SER A N 1
ATOM 6597 C CA . SER A 1 998 ? 109.224 114.792 141.102 1.00 53.19 957 SER A CA 1
ATOM 6598 C C . SER A 1 998 ? 107.726 114.563 140.952 1.00 53.19 957 SER A C 1
ATOM 6599 O O . SER A 1 998 ? 107.100 113.851 141.742 1.00 53.19 957 SER A O 1
ATOM 6602 N N . ASP A 1 999 ? 107.154 115.185 139.930 1.00 52.47 958 ASP A N 1
ATOM 6603 C CA . ASP A 1 999 ? 105.738 115.109 139.615 1.00 52.47 958 ASP A CA 1
ATOM 6604 C C . ASP A 1 999 ? 105.563 114.480 138.239 1.00 52.47 958 ASP A C 1
ATOM 6605 O O . ASP A 1 999 ? 106.523 114.302 137.487 1.00 52.47 958 ASP A O 1
ATOM 6610 N N . PHE A 1 1000 ? 104.319 114.132 137.914 1.00 46.64 959 PHE A N 1
ATOM 6611 C CA . PHE A 1 1000 ? 104.017 113.668 136.565 1.00 46.64 959 PHE A CA 1
ATOM 6612 C C . PHE A 1 1000 ? 104.278 114.765 135.545 1.00 46.64 959 PHE A C 1
ATOM 6613 O O . PHE A 1 1000 ? 104.824 114.511 134.466 1.00 46.64 959 PHE A O 1
ATOM 6621 N N . SER A 1 1001 ? 103.891 115.997 135.877 1.00 43.63 960 SER A N 1
ATOM 6622 C CA . SER A 1 1001 ? 103.963 117.098 134.926 1.00 43.63 960 SER A CA 1
ATOM 6623 C C . SER A 1 1001 ? 105.394 117.353 134.468 1.00 43.63 960 SER A C 1
ATOM 6624 O O . SER A 1 1001 ? 105.687 117.372 133.266 1.00 43.63 960 SER A O 1
ATOM 6627 N N . LYS A 1 1002 ? 106.304 117.530 135.425 1.00 42.56 961 LYS A N 1
ATOM 6628 C CA . LYS A 1 1002 ? 107.681 117.871 135.089 1.00 42.56 961 LYS A CA 1
ATOM 6629 C C . LYS A 1 1002 ? 108.363 116.739 134.332 1.00 42.56 961 LYS A C 1
ATOM 6630 O O . LYS A 1 1002 ? 109.052 116.969 133.331 1.00 42.56 961 LYS A O 1
ATOM 6636 N N . THR A 1 1003 ? 108.174 115.503 134.795 1.00 39.38 962 THR A N 1
ATOM 6637 C CA . THR A 1 1003 ? 108.821 114.363 134.154 1.00 39.38 962 THR A CA 1
ATOM 6638 C C . THR A 1 1003 ? 108.310 114.163 132.734 1.00 39.38 962 THR A C 1
ATOM 6639 O O . THR A 1 1003 ? 109.092 113.903 131.811 1.00 39.38 962 THR A O 1
ATOM 6643 N N . ILE A 1 1004 ? 106.995 114.274 132.535 1.00 40.83 963 ILE A N 1
ATOM 6644 C CA . ILE A 1 1004 ? 106.453 114.069 131.197 1.00 40.83 963 ILE A CA 1
ATOM 6645 C C . ILE A 1 1004 ? 106.892 115.194 130.271 1.00 40.83 963 ILE A C 1
ATOM 6646 O O . ILE A 1 1004 ? 107.180 114.962 129.091 1.00 40.83 963 ILE A O 1
ATOM 6651 N N . ARG A 1 1005 ? 106.977 116.423 130.788 1.00 36.86 964 ARG A N 1
ATOM 6652 C CA . ARG A 1 1005 ? 107.461 117.520 129.960 1.00 36.86 964 ARG A CA 1
ATOM 6653 C C . ARG A 1 1005 ? 108.905 117.288 129.543 1.00 36.86 964 ARG A C 1
ATOM 6654 O O . ARG A 1 1005 ? 109.258 117.475 128.374 1.00 36.86 964 ARG A O 1
ATOM 6662 N N . VAL A 1 1006 ? 109.749 116.844 130.479 1.00 39.82 965 VAL A N 1
ATOM 6663 C CA . VAL A 1 1006 ? 111.147 116.573 130.148 1.00 39.82 965 VAL A CA 1
ATOM 6664 C C . VAL A 1 1006 ? 111.241 115.496 129.076 1.00 39.82 965 VAL A C 1
ATOM 6665 O O . VAL A 1 1006 ? 111.923 115.665 128.054 1.00 39.82 965 VAL A O 1
ATOM 6669 N N . PHE A 1 1007 ? 110.551 114.374 129.291 1.00 38.62 966 PHE A N 1
ATOM 6670 C CA . PHE A 1 1007 ? 110.621 113.271 128.340 1.00 38.62 966 PHE A CA 1
ATOM 6671 C C . PHE A 1 1007 ? 110.171 113.712 126.956 1.00 38.62 966 PHE A C 1
ATOM 6672 O O . PHE A 1 1007 ? 110.882 113.509 125.963 1.00 38.62 966 PHE A O 1
ATOM 6680 N N . MET A 1 1008 ? 108.990 114.323 126.871 1.00 37.66 967 MET A N 1
ATOM 6681 C CA . MET A 1 1008 ? 108.438 114.679 125.574 1.00 37.66 967 MET A CA 1
ATOM 6682 C C . MET A 1 1008 ? 109.306 115.715 124.871 1.00 37.66 967 MET A C 1
ATOM 6683 O O . MET A 1 1008 ? 109.564 115.607 123.667 1.00 37.66 967 MET A O 1
ATOM 6688 N N . VAL A 1 1009 ? 109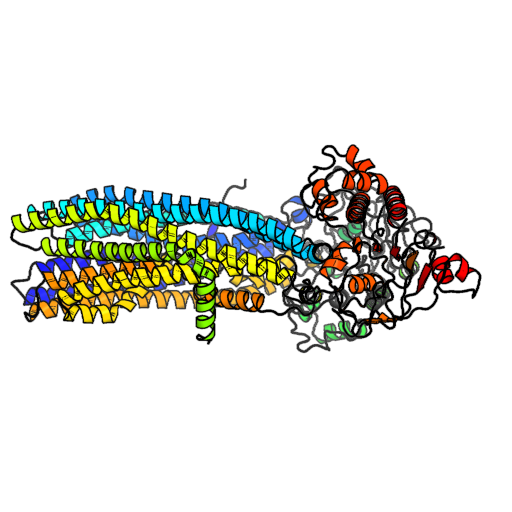.782 116.727 125.605 1.00 39.95 968 VAL A N 1
ATOM 6689 C CA . VAL A 1 1009 ? 110.565 117.772 124.958 1.00 39.95 968 VAL A CA 1
ATOM 6690 C C . VAL A 1 1009 ? 111.868 117.197 124.419 1.00 39.95 968 VAL A C 1
ATOM 6691 O O . VAL A 1 1009 ? 112.248 117.466 123.274 1.00 39.95 968 VAL A O 1
ATOM 6695 N N . LEU A 1 1010 ? 112.543 116.351 125.203 1.00 39.80 969 LEU A N 1
ATOM 6696 C CA . LEU A 1 1010 ? 113.808 115.801 124.728 1.00 39.80 969 LEU A CA 1
ATOM 6697 C C . LEU A 1 1010 ? 113.601 114.861 123.548 1.00 39.80 969 LEU A C 1
ATOM 6698 O O . LEU A 1 1010 ? 114.388 114.870 122.596 1.00 39.80 969 LEU A O 1
ATOM 6703 N N . MET A 1 1011 ? 112.534 114.061 123.565 1.00 39.73 970 MET A N 1
ATOM 6704 C CA . MET A 1 1011 ? 112.361 113.097 122.483 1.00 39.73 970 MET A CA 1
ATOM 6705 C C . MET A 1 1011 ? 111.945 113.781 121.184 1.00 39.73 970 MET A C 1
ATOM 6706 O O . MET A 1 1011 ? 112.466 113.465 120.104 1.00 39.73 970 MET A O 1
ATOM 6711 N N . VAL A 1 1012 ? 111.017 114.738 121.262 1.00 44.04 971 VAL A N 1
ATOM 6712 C CA . VAL A 1 1012 ? 110.628 115.455 120.054 1.00 44.04 971 VAL A CA 1
ATOM 6713 C C . VAL A 1 1012 ? 111.784 116.306 119.539 1.00 44.04 971 VAL A C 1
ATOM 6714 O O . VAL A 1 1012 ? 111.963 116.464 118.326 1.00 44.04 971 VAL A O 1
ATOM 6718 N N . SER A 1 1013 ? 112.603 116.855 120.441 1.00 43.05 972 SER A N 1
ATOM 6719 C CA . SER A 1 1013 ? 113.776 117.599 119.999 1.00 43.05 972 SER A CA 1
ATOM 6720 C C . SER A 1 1013 ? 114.801 116.683 119.343 1.00 43.05 972 SER A C 1
ATOM 6721 O O . SER A 1 1013 ? 115.495 117.092 118.408 1.00 43.05 972 SER A O 1
ATOM 6724 N N . ALA A 1 1014 ? 114.923 115.446 119.823 1.00 45.81 973 ALA A N 1
ATOM 6725 C CA . ALA A 1 1014 ? 115.790 114.484 119.151 1.00 45.81 973 ALA A CA 1
ATOM 6726 C C . ALA A 1 1014 ? 115.293 114.197 117.743 1.00 45.81 973 ALA A C 1
ATOM 6727 O O . ALA A 1 1014 ? 116.085 114.117 116.795 1.00 45.81 973 ALA A O 1
ATOM 6729 N N . ASN A 1 1015 ? 113.978 114.042 117.591 1.00 49.34 974 ASN A N 1
ATOM 6730 C CA . ASN A 1 1015 ? 113.412 113.854 116.260 1.00 49.34 974 ASN A CA 1
ATOM 6731 C C . ASN A 1 1015 ? 113.708 115.052 115.366 1.00 49.34 974 ASN A C 1
ATOM 6732 O O . ASN A 1 1015 ? 114.066 114.896 114.193 1.00 49.34 974 ASN A O 1
ATOM 6737 N N . GLY A 1 1016 ? 113.564 116.261 115.908 1.00 49.43 975 GLY A N 1
ATOM 6738 C CA . GLY A 1 1016 ? 113.857 117.453 115.126 1.00 49.43 975 GLY A CA 1
ATOM 6739 C C . GLY A 1 1016 ? 115.316 117.551 114.721 1.00 49.43 975 GLY A C 1
ATOM 6740 O O . GLY A 1 1016 ? 115.634 117.941 113.596 1.00 49.43 975 GLY A O 1
ATOM 6741 N N . ALA A 1 1017 ? 116.222 117.202 115.633 1.00 50.74 976 ALA A N 1
ATOM 6742 C CA . ALA A 1 1017 ? 117.643 117.212 115.305 1.00 50.74 976 ALA A CA 1
ATOM 6743 C C . ALA A 1 1017 ? 117.955 116.214 114.202 1.00 50.74 976 ALA A C 1
ATOM 6744 O O . ALA A 1 1017 ? 118.697 116.525 113.261 1.00 50.74 976 ALA A O 1
ATOM 6746 N N . ALA A 1 1018 ? 117.387 115.011 114.290 1.00 55.62 977 ALA A N 1
ATOM 6747 C CA . ALA A 1 1018 ? 117.605 114.025 113.239 1.00 55.62 977 ALA A CA 1
ATOM 6748 C C . ALA A 1 1018 ? 117.052 114.511 111.908 1.00 55.62 977 ALA A C 1
ATOM 6749 O O . ALA A 1 1018 ? 117.661 114.292 110.856 1.00 55.62 977 ALA A O 1
ATOM 6751 N N . GLU A 1 1019 ? 115.891 115.169 111.932 1.00 61.12 978 GLU A N 1
ATOM 6752 C CA . GLU A 1 1019 ? 115.342 115.741 110.708 1.00 61.12 978 GLU A CA 1
ATOM 6753 C C . GLU A 1 1019 ? 116.259 116.821 110.148 1.00 61.12 978 GLU A C 1
ATOM 6754 O O . GLU A 1 1019 ? 116.342 117.008 108.930 1.00 61.12 978 GLU A O 1
ATOM 6760 N N . THR A 1 1020 ? 116.944 117.552 111.028 1.00 58.50 979 THR A N 1
ATOM 6761 C CA . THR A 1 1020 ? 117.929 118.528 110.570 1.00 58.50 979 THR A CA 1
ATOM 6762 C C . THR A 1 1020 ? 119.117 117.844 109.903 1.00 58.50 979 THR A C 1
ATOM 6763 O O . THR A 1 1020 ? 119.632 118.336 108.893 1.00 58.50 979 THR A O 1
ATOM 6767 N N . LEU A 1 1021 ? 119.559 116.704 110.443 1.00 60.18 980 LEU A N 1
ATOM 6768 C CA . LEU A 1 1021 ? 120.677 115.986 109.830 1.00 60.18 980 LEU A CA 1
ATOM 6769 C C . LEU A 1 1021 ? 120.362 115.494 108.423 1.00 60.18 980 LEU A C 1
ATOM 6770 O O . LEU A 1 1021 ? 121.286 115.126 107.690 1.00 60.18 980 LEU A O 1
ATOM 6775 N N . THR A 1 1022 ? 119.086 115.463 108.032 1.00 70.25 981 THR A N 1
ATOM 6776 C CA . THR A 1 1022 ? 118.726 115.051 106.679 1.00 70.25 981 THR A CA 1
ATOM 6777 C C . THR A 1 1022 ? 119.306 115.978 105.616 1.00 70.25 981 THR A C 1
ATOM 6778 O O . THR A 1 1022 ? 119.452 115.557 104.462 1.00 70.25 981 THR A O 1
ATOM 6782 N N . LEU A 1 1023 ? 119.663 117.210 105.975 1.00 83.67 982 LEU A N 1
ATOM 6783 C CA . LEU A 1 1023 ? 120.357 118.092 105.046 1.00 83.67 982 LEU A CA 1
ATOM 6784 C C . LEU A 1 1023 ? 121.686 117.468 104.637 1.00 83.67 982 LEU A C 1
ATOM 6785 O O . LEU A 1 1023 ? 122.307 116.741 105.414 1.00 83.67 982 LEU A O 1
ATOM 6790 N N . ALA A 1 1024 ? 122.122 117.773 103.408 1.00 108.52 983 ALA A N 1
ATOM 6791 C CA . ALA A 1 1024 ? 123.153 117.021 102.693 1.00 108.52 983 ALA A CA 1
ATOM 6792 C C . ALA A 1 1024 ? 124.382 116.732 103.547 1.00 108.52 983 ALA A C 1
ATOM 6793 O O . ALA A 1 1024 ? 125.166 117.642 103.847 1.00 108.52 983 ALA A O 1
ATOM 6795 N N . PRO A 1 1025 ? 124.582 115.472 103.951 1.00 118.98 984 PRO A N 1
ATOM 6796 C CA . PRO A 1 1025 ? 125.771 115.115 104.734 1.00 118.98 984 PRO A CA 1
ATOM 6797 C C . PRO A 1 1025 ? 126.941 114.666 103.872 1.00 118.98 984 PRO A C 1
ATOM 6798 O O . PRO A 1 1025 ? 127.471 113.568 104.067 1.00 118.98 984 PRO A O 1
ATOM 6802 N N . ASP A 1 1026 ? 127.356 115.496 102.921 1.00 127.36 985 ASP A N 1
ATOM 6803 C CA . ASP A 1 1026 ? 128.459 115.166 102.030 1.00 127.36 985 ASP A CA 1
ATOM 6804 C C . ASP A 1 1026 ? 129.810 115.605 102.582 1.00 127.36 985 ASP A C 1
ATOM 6805 O O . ASP A 1 1026 ? 130.731 115.868 101.801 1.00 127.36 985 ASP A O 1
ATOM 6810 N N . PHE A 1 1027 ? 129.945 115.681 103.907 1.00 121.08 986 PHE A N 1
ATOM 6811 C CA . PHE A 1 1027 ? 131.092 116.312 104.547 1.00 121.08 986 PHE A CA 1
ATOM 6812 C C . PHE A 1 1027 ? 132.419 115.626 104.223 1.00 121.08 986 PHE A C 1
ATOM 6813 O O . PHE A 1 1027 ? 133.437 116.292 104.007 1.00 121.08 986 PHE A O 1
ATOM 6821 N N . ILE A 1 1028 ? 132.437 114.292 104.204 1.00 134.54 987 ILE A N 1
ATOM 6822 C CA . ILE A 1 1028 ? 133.676 113.577 103.897 1.00 134.54 987 ILE A CA 1
ATOM 6823 C C . ILE A 1 1028 ? 134.066 113.790 102.438 1.00 134.54 987 ILE A C 1
ATOM 6824 O O . ILE A 1 1028 ? 135.231 114.069 102.115 1.00 134.54 987 ILE A O 1
ATOM 6829 N N . LYS A 1 1029 ? 133.094 113.653 101.534 1.00 132.02 988 LYS A N 1
ATOM 6830 C CA . LYS A 1 1029 ? 133.339 113.968 100.131 1.00 132.02 988 LYS A CA 1
ATOM 6831 C C . LYS A 1 1029 ? 133.741 115.428 99.979 1.00 132.02 988 LYS A C 1
ATOM 6832 O O . LYS A 1 1029 ? 134.589 115.772 99.146 1.00 132.02 988 LYS A O 1
ATOM 6838 N N . GLY A 1 1030 ? 133.133 116.301 100.785 1.00 127.33 989 GLY A N 1
ATOM 6839 C CA . GLY A 1 1030 ? 133.513 117.700 100.767 1.00 127.33 989 GLY A CA 1
ATOM 6840 C C . GLY A 1 1030 ? 134.966 117.911 101.139 1.00 127.33 989 GLY A C 1
ATOM 6841 O O . GLY A 1 1030 ? 135.661 118.711 100.517 1.00 127.33 989 GLY A O 1
ATOM 6842 N N . GLY A 1 1031 ? 135.450 117.185 102.148 1.00 130.24 990 GLY A N 1
ATOM 6843 C CA . GLY A 1 1031 ? 136.851 117.298 102.522 1.00 130.24 990 GLY A CA 1
ATOM 6844 C C . GLY A 1 1031 ? 137.787 116.761 101.455 1.00 130.24 990 GLY A C 1
ATOM 6845 O O . GLY A 1 1031 ? 138.850 117.339 101.192 1.00 130.24 990 GLY A O 1
ATOM 6846 N N . GLN A 1 1032 ? 137.411 115.645 100.829 1.00 126.78 991 GLN A N 1
ATOM 6847 C CA . GLN A 1 1032 ? 138.241 115.098 99.759 1.00 126.78 991 GLN A CA 1
ATOM 6848 C C . GLN A 1 1032 ? 138.341 116.075 98.590 1.00 126.78 991 GLN A C 1
ATOM 6849 O O . GLN A 1 1032 ? 139.434 116.333 98.066 1.00 126.78 991 GLN A O 1
ATOM 6855 N N . ALA A 1 1033 ? 137.208 116.649 98.182 1.00 119.35 992 ALA A N 1
ATOM 6856 C CA . ALA A 1 1033 ? 137.237 117.644 97.118 1.00 119.35 992 ALA A CA 1
ATOM 6857 C C . ALA A 1 1033 ? 137.946 118.914 97.559 1.00 119.35 992 ALA A C 1
ATOM 6858 O O . ALA A 1 1033 ? 138.537 119.613 96.730 1.00 119.35 992 ALA A O 1
ATOM 6860 N N . MET A 1 1034 ? 137.885 119.234 98.849 1.00 119.24 993 MET A N 1
ATOM 6861 C CA . MET A 1 1034 ? 138.640 120.357 99.384 1.00 119.24 993 MET A CA 1
ATOM 6862 C C . MET A 1 1034 ? 140.129 120.158 99.141 1.00 119.24 993 MET A C 1
ATOM 6863 O O . MET A 1 1034 ? 140.813 121.050 98.622 1.00 119.24 993 MET A O 1
ATOM 6868 N N . ARG A 1 1035 ? 140.636 118.970 99.474 1.00 123.11 994 ARG A N 1
ATOM 6869 C CA . ARG A 1 1035 ? 142.039 118.668 99.205 1.00 123.11 994 ARG A CA 1
ATOM 6870 C C . ARG A 1 1035 ? 142.336 118.702 97.711 1.00 123.11 994 ARG A C 1
ATOM 6871 O O . ARG A 1 1035 ? 143.393 119.189 97.293 1.00 123.11 994 ARG A O 1
ATOM 6879 N N . SER A 1 1036 ? 141.423 118.177 96.890 1.00 111.52 995 SER A N 1
ATOM 6880 C CA . SER A 1 1036 ? 141.646 118.167 95.446 1.00 111.52 995 SER A CA 1
ATOM 6881 C C . SER A 1 1036 ? 141.790 119.584 94.893 1.00 111.52 995 SER A C 1
ATOM 6882 O O . SER A 1 1036 ? 142.747 119.892 94.171 1.00 111.52 995 SER A O 1
ATOM 6885 N N . VAL A 1 1037 ? 140.846 120.466 95.229 1.00 102.87 996 VAL A N 1
ATOM 6886 C CA . VAL A 1 1037 ? 140.912 121.832 94.719 1.00 102.87 996 VAL A CA 1
ATOM 6887 C C . VAL A 1 1037 ? 142.133 122.548 95.274 1.00 102.87 996 VAL A C 1
ATOM 6888 O O . VAL A 1 1037 ? 142.746 123.374 94.590 1.00 102.87 996 VAL A O 1
ATOM 6892 N N . PHE A 1 1038 ? 142.523 122.238 96.510 1.00 106.94 997 PHE A N 1
ATOM 6893 C CA . PHE A 1 1038 ? 143.653 122.943 97.099 1.00 106.94 997 PHE A CA 1
ATOM 6894 C C . PHE A 1 1038 ? 144.962 122.530 96.443 1.00 106.94 997 PHE A C 1
ATOM 6895 O O . PHE A 1 1038 ? 145.831 123.370 96.179 1.00 106.94 997 PHE A O 1
ATOM 6903 N N . GLU A 1 1039 ? 145.118 121.237 96.150 1.00 107.17 998 GLU A N 1
ATOM 6904 C CA . GLU A 1 1039 ? 146.326 120.801 95.458 1.00 107.17 998 GLU A CA 1
ATOM 6905 C C . GLU A 1 1039 ? 146.341 121.300 94.018 1.00 107.17 998 GLU A C 1
ATOM 6906 O O . GLU A 1 1039 ? 147.411 121.573 93.463 1.00 107.17 998 GLU A O 1
ATOM 6912 N N . LEU A 1 1040 ? 145.166 121.426 93.394 1.00 98.06 999 LEU A N 1
ATOM 6913 C CA . LEU A 1 1040 ? 145.113 122.027 92.064 1.00 98.06 999 LEU A CA 1
ATOM 6914 C C . LEU A 1 1040 ? 145.531 123.494 92.100 1.00 98.06 999 LEU A C 1
ATOM 6915 O O . LEU A 1 1040 ? 146.272 123.955 91.224 1.00 98.06 999 LEU A O 1
ATOM 6920 N N . LEU A 1 1041 ? 145.061 124.243 93.099 1.00 97.24 1000 LEU A N 1
ATOM 6921 C CA . LEU A 1 1041 ? 145.414 125.657 93.200 1.00 97.24 1000 LEU A CA 1
ATOM 6922 C C . LEU A 1 1041 ? 146.894 125.845 93.507 1.00 97.24 1000 LEU A C 1
ATOM 6923 O O . LEU A 1 1041 ? 147.538 126.746 92.959 1.00 97.24 1000 LEU A O 1
ATOM 6928 N N . ASP A 1 1042 ? 147.450 125.015 94.384 1.00 106.73 1001 ASP A N 1
ATOM 6929 C CA . ASP A 1 1042 ? 148.816 125.208 94.850 1.00 106.73 1001 ASP A CA 1
ATOM 6930 C C . ASP A 1 1042 ? 149.863 124.607 93.922 1.00 106.73 1001 ASP A C 1
ATOM 6931 O O . ASP A 1 1042 ? 151.057 124.692 94.226 1.00 106.73 1001 ASP A O 1
ATOM 6936 N N . ARG A 1 1043 ? 149.453 124.002 92.810 1.00 103.22 1002 ARG A N 1
ATOM 6937 C CA . ARG A 1 1043 ? 150.413 123.498 91.838 1.00 103.22 1002 ARG A CA 1
ATOM 6938 C C . ARG A 1 1043 ? 151.219 124.653 91.257 1.00 103.22 1002 ARG A C 1
ATOM 6939 O O . ARG A 1 1043 ? 150.681 125.732 90.994 1.00 103.22 1002 ARG A O 1
ATOM 6947 N N . LYS A 1 1044 ? 152.514 124.426 91.061 1.00 107.20 1003 LYS A N 1
ATOM 6948 C CA . LYS A 1 1044 ? 153.419 125.449 90.555 1.00 107.20 1003 LYS A CA 1
ATOM 6949 C C . LYS A 1 1044 ? 153.741 125.176 89.093 1.00 107.20 1003 LYS A C 1
ATOM 6950 O O . LYS A 1 1044 ? 154.089 124.048 88.729 1.00 107.20 1003 LYS A O 1
ATOM 6956 N N . THR A 1 1045 ? 153.621 126.207 88.262 1.00 109.89 1004 THR A N 1
ATOM 6957 C CA . THR A 1 1045 ? 153.920 126.074 86.844 1.00 109.89 1004 THR A CA 1
ATOM 6958 C C . THR A 1 1045 ? 155.404 126.306 86.584 1.00 109.89 1004 THR A C 1
ATOM 6959 O O . THR A 1 1045 ? 156.021 127.209 87.155 1.00 109.89 1004 THR A O 1
ATOM 6963 N N . GLU A 1 1046 ? 155.983 125.458 85.732 1.00 114.67 1005 GLU A N 1
ATOM 6964 C CA . GLU A 1 1046 ? 157.376 125.646 85.343 1.00 114.67 1005 GLU A CA 1
ATOM 6965 C C . GLU A 1 1046 ? 157.531 126.835 84.404 1.00 114.67 1005 GLU A C 1
ATOM 6966 O O . GLU A 1 1046 ? 158.451 127.644 84.564 1.00 114.67 1005 GLU A O 1
ATOM 6972 N N . ILE A 1 1047 ? 156.641 126.960 83.425 1.00 121.65 1006 ILE A N 1
ATOM 6973 C CA . ILE A 1 1047 ? 156.648 128.071 82.483 1.00 121.65 1006 ILE A CA 1
ATOM 6974 C C . ILE A 1 1047 ? 155.557 129.046 82.893 1.00 121.65 1006 ILE A C 1
ATOM 6975 O O . ILE A 1 1047 ? 154.369 128.698 82.888 1.00 121.65 1006 ILE A O 1
ATOM 6980 N N . GLU A 1 1048 ? 155.956 130.259 83.249 1.00 128.19 1007 GLU A N 1
ATOM 6981 C CA . GLU A 1 1048 ? 155.001 131.261 83.695 1.00 128.19 1007 GLU A CA 1
ATOM 6982 C C . GLU A 1 1048 ? 154.499 132.063 82.501 1.00 128.19 1007 GLU A C 1
ATOM 6983 O O . GLU A 1 1048 ? 155.288 132.775 81.870 1.00 128.19 1007 GLU A O 1
ATOM 6989 N N . PRO A 1 1049 ? 153.214 131.968 82.148 1.00 132.89 1008 PRO A N 1
ATOM 6990 C CA . PRO A 1 1049 ? 152.710 132.790 81.036 1.00 132.89 1008 PRO A CA 1
ATOM 6991 C C . PRO A 1 1049 ? 152.844 134.275 81.301 1.00 132.89 1008 PRO A C 1
ATOM 6992 O O . PRO A 1 1049 ? 153.066 135.052 80.364 1.00 132.89 1008 PRO A O 1
ATOM 6996 N N . ASP A 1 1050 ? 152.716 134.691 82.556 1.00 148.26 1009 ASP A N 1
ATOM 6997 C CA . ASP A 1 1050 ? 152.922 136.078 82.928 1.00 148.26 1009 ASP A CA 1
ATOM 6998 C C . ASP A 1 1050 ? 154.415 136.397 82.918 1.00 148.26 1009 ASP A C 1
ATOM 6999 O O . ASP A 1 1050 ? 155.269 135.508 82.873 1.00 148.26 1009 ASP A O 1
ATOM 7004 N N . ASP A 1 1051 ? 154.730 137.688 82.962 1.00 158.83 1010 ASP A N 1
ATOM 7005 C CA . ASP A 1 1051 ? 156.105 138.178 82.887 1.00 158.83 1010 ASP A CA 1
ATOM 7006 C C . ASP A 1 1051 ? 156.396 139.070 84.088 1.00 158.83 1010 ASP A C 1
ATOM 7007 O O . ASP A 1 1051 ? 156.424 140.302 83.976 1.00 158.83 1010 ASP A O 1
ATOM 7012 N N . PRO A 1 1052 ? 156.605 138.472 85.264 1.00 164.17 1011 PRO A N 1
ATOM 7013 C CA . PRO A 1 1052 ? 156.933 139.293 86.446 1.00 164.17 1011 PRO A CA 1
ATOM 7014 C C . PRO A 1 1052 ? 158.206 140.105 86.278 1.00 164.17 1011 PRO A C 1
ATOM 7015 O O . PRO A 1 1052 ? 158.275 141.251 86.739 1.00 164.17 1011 PRO A O 1
ATOM 7019 N N . ASP A 1 1053 ? 159.223 139.538 85.627 1.00 169.20 1012 ASP A N 1
ATOM 7020 C CA . ASP A 1 1053 ? 160.466 140.257 85.346 1.00 169.20 1012 ASP A CA 1
ATOM 7021 C C . ASP A 1 1053 ? 160.366 140.850 83.943 1.00 169.20 1012 ASP A C 1
ATOM 7022 O O . ASP A 1 1053 ? 160.739 140.239 82.938 1.00 169.20 1012 ASP A O 1
ATOM 7027 N N . THR A 1 1054 ? 159.842 142.070 83.887 1.00 169.86 1013 THR A N 1
ATOM 7028 C CA . THR A 1 1054 ? 159.635 142.738 82.610 1.00 169.86 1013 THR A CA 1
ATOM 7029 C C . THR A 1 1054 ? 160.968 143.045 81.938 1.00 169.86 1013 THR A C 1
ATOM 7030 O O . THR A 1 1054 ? 161.922 143.490 82.582 1.00 169.86 1013 THR A O 1
ATOM 7034 N N . THR A 1 1055 ? 161.027 142.801 80.636 1.00 166.70 1014 THR A N 1
ATOM 7035 C CA . THR A 1 1055 ? 162.168 143.127 79.800 1.00 166.70 1014 THR A CA 1
ATOM 7036 C C . THR A 1 1055 ? 161.715 144.018 78.653 1.00 166.70 1014 THR A C 1
ATOM 7037 O O . THR A 1 1055 ? 160.548 143.972 78.246 1.00 166.70 1014 THR A O 1
ATOM 7041 N N . PRO A 1 1056 ? 162.603 144.858 78.124 1.00 168.19 1015 PRO A N 1
ATOM 7042 C CA . PRO A 1 1056 ? 162.207 145.759 77.036 1.00 168.19 1015 PRO A CA 1
ATOM 7043 C C . PRO A 1 1056 ? 161.643 144.995 75.848 1.00 168.19 1015 PRO A C 1
ATOM 7044 O O . PRO A 1 1056 ? 162.181 143.965 75.433 1.00 168.19 1015 PRO A O 1
ATOM 7048 N N . VAL A 1 1057 ? 160.544 145.506 75.303 1.00 167.24 1016 VAL A N 1
ATOM 7049 C CA . VAL A 1 1057 ? 159.871 144.879 74.170 1.00 167.24 1016 VAL A CA 1
ATOM 7050 C C . VAL A 1 1057 ? 159.679 145.923 73.078 1.00 167.24 1016 VAL A C 1
ATOM 7051 O O . VAL A 1 1057 ? 158.954 146.907 73.284 1.00 167.24 1016 VAL A O 1
ATOM 7055 N N . PRO A 1 1058 ? 160.311 145.765 71.917 1.00 169.60 1017 PRO A N 1
ATOM 7056 C CA . PRO A 1 1058 ? 160.086 146.718 70.827 1.00 169.60 1017 PRO A CA 1
ATOM 7057 C C . PRO A 1 1058 ? 158.651 146.661 70.331 1.00 169.60 1017 PRO A C 1
ATOM 7058 O O . PRO A 1 1058 ? 157.990 145.620 70.380 1.00 169.60 1017 PRO A O 1
ATOM 7062 N N . ASP A 1 1059 ? 158.169 147.812 69.855 1.00 170.88 1018 ASP A N 1
ATOM 7063 C CA . ASP A 1 1059 ? 156.800 147.890 69.357 1.00 170.88 1018 ASP A CA 1
ATOM 7064 C C . ASP A 1 1059 ? 156.596 146.981 68.152 1.00 170.88 1018 ASP A C 1
ATOM 7065 O O . ASP A 1 1059 ? 155.563 146.313 68.038 1.00 170.88 1018 ASP A O 1
ATOM 7070 N N . ARG A 1 1060 ? 157.570 146.940 67.246 1.00 164.83 1019 ARG A N 1
ATOM 7071 C CA . ARG A 1 1060 ? 157.522 146.088 66.061 1.00 164.83 1019 ARG A CA 1
ATOM 7072 C C . ARG A 1 1060 ? 158.754 145.188 66.083 1.00 164.83 1019 ARG A C 1
ATOM 7073 O O . ARG A 1 1060 ? 159.799 145.529 65.524 1.00 164.83 1019 ARG A O 1
ATOM 7081 N N . LEU A 1 1061 ? 158.624 144.035 66.734 1.00 164.58 1020 LEU A N 1
ATOM 7082 C CA . LEU A 1 1061 ? 159.707 143.062 66.804 1.00 164.58 1020 LEU A CA 1
ATOM 7083 C C . LEU A 1 1061 ? 159.914 142.439 65.431 1.00 164.58 1020 LEU A C 1
ATOM 7084 O O . LEU A 1 1061 ? 159.035 141.736 64.922 1.00 164.58 1020 LEU A O 1
ATOM 7089 N N . ARG A 1 1062 ? 161.078 142.692 64.825 1.00 164.16 1021 ARG A N 1
ATOM 7090 C CA . ARG A 1 1062 ? 161.341 142.162 63.491 1.00 164.16 1021 ARG A CA 1
ATOM 7091 C C . ARG A 1 1062 ? 161.442 140.642 63.510 1.00 164.16 1021 ARG A C 1
ATOM 7092 O O . ARG A 1 1062 ? 161.015 139.971 62.563 1.00 164.16 1021 ARG A O 1
ATOM 7100 N N . GLY A 1 1063 ? 162.004 140.079 64.577 1.00 168.34 1022 GLY A N 1
ATOM 7101 C CA . GLY A 1 1063 ? 161.982 138.641 64.764 1.00 168.34 1022 GLY A CA 1
ATOM 7102 C C . GLY A 1 1063 ? 163.034 137.856 64.010 1.00 168.34 1022 GLY A C 1
ATOM 7103 O O . GLY A 1 1063 ? 162.704 137.025 63.159 1.00 168.34 1022 GLY A O 1
ATOM 7104 N N . GLU A 1 1064 ? 164.308 138.110 64.309 1.00 169.89 1023 GLU A N 1
ATOM 7105 C CA . GLU A 1 1064 ? 165.405 137.320 63.752 1.00 169.89 1023 GLU A CA 1
ATOM 7106 C C . GLU A 1 1064 ? 165.598 136.084 64.628 1.00 169.89 1023 GLU A C 1
ATOM 7107 O O . GLU A 1 1064 ? 166.497 136.004 65.469 1.00 169.89 1023 GLU A O 1
ATOM 7113 N N . VAL A 1 1065 ? 164.721 135.100 64.421 1.00 169.69 1024 VAL A N 1
ATOM 7114 C CA . VAL A 1 1065 ? 164.745 133.886 65.228 1.00 169.69 1024 VAL A CA 1
ATOM 7115 C C . VAL A 1 1065 ? 165.976 133.056 64.891 1.00 169.69 1024 VAL A C 1
ATOM 7116 O O . VAL A 1 1065 ? 166.387 132.954 63.727 1.00 169.69 1024 VAL A O 1
ATOM 7120 N N . GLU A 1 1066 ? 166.582 132.459 65.924 1.00 170.74 1025 GLU A N 1
ATOM 7121 C CA . GLU A 1 1066 ? 167.772 131.590 65.714 1.00 170.74 1025 GLU A CA 1
ATOM 7122 C C . GLU A 1 1066 ? 167.771 130.464 66.754 1.00 170.74 1025 GLU A C 1
ATOM 7123 O O . GLU A 1 1066 ? 168.218 130.714 67.890 1.00 170.74 1025 GLU A O 1
ATOM 7129 N N . LEU A 1 1067 ? 167.287 129.275 66.379 1.00 168.53 1026 LEU A N 1
ATOM 7130 C CA . LEU A 1 1067 ? 167.312 128.109 67.302 1.00 168.53 1026 LEU A CA 1
ATOM 7131 C C . LEU A 1 1067 ? 168.691 127.452 67.214 1.00 168.53 1026 LEU A C 1
ATOM 7132 O O . LEU A 1 1067 ? 168.777 126.358 66.629 1.00 168.53 1026 LEU A O 1
ATOM 7137 N N . LYS A 1 1068 ? 169.725 128.093 67.767 1.00 169.92 1027 LYS A N 1
ATOM 7138 C CA . LYS A 1 1068 ? 171.108 127.561 67.633 1.00 169.92 1027 LYS A CA 1
ATOM 7139 C C . LYS A 1 1068 ? 171.352 126.443 68.651 1.00 169.92 1027 LYS A C 1
ATOM 7140 O O . LYS A 1 1068 ? 171.005 126.640 69.832 1.00 169.92 1027 LYS A O 1
ATOM 7146 N N . HIS A 1 1069 ? 171.920 125.317 68.205 1.00 171.43 1028 HIS A N 1
ATOM 7147 C CA . HIS A 1 1069 ? 172.263 124.198 69.126 1.00 171.43 1028 HIS A CA 1
ATOM 7148 C C . HIS A 1 1069 ? 171.097 123.926 70.081 1.00 171.43 1028 HIS A C 1
ATOM 7149 O O . HIS A 1 1069 ? 171.320 123.862 71.310 1.00 171.43 1028 HIS A O 1
ATOM 7156 N N . ILE A 1 1070 ? 169.892 123.756 69.533 1.00 167.42 1029 ILE A N 1
ATOM 7157 C CA . ILE A 1 1070 ? 168.714 123.429 70.390 1.00 167.42 1029 ILE A CA 1
ATOM 7158 C C . ILE A 1 1070 ? 168.605 121.906 70.512 1.00 167.42 1029 ILE A C 1
ATOM 7159 O O . ILE A 1 1070 ? 168.416 121.242 69.474 1.00 167.42 1029 ILE A O 1
ATOM 7164 N N . ASP A 1 1071 ? 168.749 121.379 71.730 1.00 161.22 1030 ASP A N 1
ATOM 7165 C CA . ASP A 1 1071 ? 168.591 119.919 71.955 1.00 161.22 1030 ASP A CA 1
ATOM 7166 C C . ASP A 1 1071 ? 167.245 119.698 72.648 1.00 161.22 1030 ASP A C 1
ATOM 7167 O O . ASP A 1 1071 ? 167.176 119.907 73.872 1.00 161.22 1030 ASP A O 1
ATOM 7172 N N . PHE A 1 1072 ? 166.217 119.307 71.890 1.00 154.43 1031 PHE A N 1
ATOM 7173 C CA . PHE A 1 1072 ? 164.862 119.140 72.478 1.00 154.43 1031 PHE A CA 1
ATOM 7174 C C . PHE A 1 1072 ? 164.417 117.680 72.362 1.00 154.43 1031 PHE A C 1
ATOM 7175 O O . PHE A 1 1072 ? 164.530 117.102 71.263 1.00 154.43 1031 PHE A O 1
ATOM 7183 N N . SER A 1 1073 ? 163.916 117.114 73.462 1.00 156.60 1032 SER A N 1
ATOM 7184 C CA . SER A 1 1073 ? 163.425 115.712 73.446 1.00 156.60 1032 SER A CA 1
ATOM 7185 C C . SER A 1 1073 ? 161.898 115.703 73.560 1.00 156.60 1032 SER A C 1
ATOM 7186 O O . SER A 1 1073 ? 161.358 116.551 74.296 1.00 156.60 1032 SER A O 1
ATOM 7189 N N . TYR A 1 1074 ? 161.235 114.776 72.863 1.00 152.65 1033 TYR A N 1
ATOM 7190 C CA . TYR A 1 1074 ? 159.757 114.655 72.949 1.00 152.65 1033 TYR A CA 1
ATOM 7191 C C . TYR A 1 1074 ? 159.352 114.720 74.425 1.00 152.65 1033 TYR A C 1
ATOM 7192 O O . TYR A 1 1074 ? 159.831 113.886 75.214 1.00 152.65 1033 TYR A O 1
ATOM 7201 N N . PRO A 1 1075 ? 158.493 115.676 74.845 1.00 151.60 1034 PRO A N 1
ATOM 7202 C CA . PRO A 1 1075 ? 158.029 115.736 76.233 1.00 151.60 1034 PRO A CA 1
ATOM 7203 C C . PRO A 1 1075 ? 157.334 114.426 76.631 1.00 151.60 1034 PRO A C 1
ATOM 7204 O O . PRO A 1 1075 ? 157.614 113.924 77.704 1.00 151.60 1034 PRO A O 1
ATOM 7208 N N . SER A 1 1076 ? 156.462 113.905 75.762 1.00 154.40 1035 SER A N 1
ATOM 7209 C CA . SER A 1 1076 ? 155.754 112.630 76.049 1.00 154.40 1035 SER A CA 1
ATOM 7210 C C . SER A 1 1076 ? 156.758 111.473 76.087 1.00 154.40 1035 SER A C 1
ATOM 7211 O O . SER A 1 1076 ? 156.641 110.624 76.993 1.00 154.40 1035 SER A O 1
ATOM 7214 N N . ARG A 1 1077 ? 157.702 111.445 75.142 1.00 156.09 1036 ARG A N 1
ATOM 7215 C CA . ARG A 1 1077 ? 158.698 110.341 75.075 1.00 156.09 1036 ARG A CA 1
ATOM 7216 C C . ARG A 1 1077 ? 160.108 110.925 75.203 1.00 156.09 1036 ARG A C 1
ATOM 7217 O O . ARG A 1 1077 ? 160.721 111.219 74.159 1.00 156.09 1036 ARG A O 1
ATOM 7225 N N . PRO A 1 1078 ? 160.660 111.081 76.425 1.00 158.42 1037 PRO A N 1
ATOM 7226 C CA . PRO A 1 1078 ? 161.974 111.709 76.609 1.00 158.42 1037 PRO A CA 1
ATOM 7227 C C . PRO A 1 1078 ? 163.056 111.050 75.742 1.00 158.42 1037 PRO A C 1
ATOM 7228 O O . PRO A 1 1078 ? 163.916 111.755 75.249 1.00 158.42 1037 PRO A O 1
ATOM 7232 N N . ASP A 1 1079 ? 162.985 109.726 75.577 1.00 161.36 1038 ASP A N 1
ATOM 7233 C CA . ASP A 1 1079 ? 163.988 108.998 74.755 1.00 161.36 1038 ASP A CA 1
ATOM 7234 C C . ASP A 1 1079 ? 164.021 109.606 73.349 1.00 161.36 1038 ASP A C 1
ATOM 7235 O O . ASP A 1 1079 ? 165.131 109.820 72.824 1.00 161.36 1038 ASP A O 1
ATOM 7240 N N . ILE A 1 1080 ? 162.847 109.880 72.772 1.00 161.51 1039 ILE A N 1
ATOM 7241 C CA . ILE A 1 1080 ? 162.775 110.504 71.417 1.00 161.51 1039 ILE A CA 1
ATOM 7242 C C . ILE A 1 1080 ? 163.262 111.951 71.522 1.00 161.51 1039 ILE A C 1
ATOM 7243 O O . ILE A 1 1080 ? 162.712 112.692 72.354 1.00 161.51 1039 ILE A O 1
ATOM 7248 N N . GLN A 1 1081 ? 164.256 112.329 70.712 1.00 163.17 1040 GLN A N 1
ATOM 7249 C CA . GLN A 1 1081 ? 164.748 113.733 70.703 1.00 163.17 1040 GLN A CA 1
ATOM 7250 C C . GLN A 1 1081 ? 164.578 114.304 69.292 1.00 163.17 1040 GLN A C 1
ATOM 7251 O O . GLN A 1 1081 ? 165.443 114.029 68.438 1.00 163.17 1040 GLN A O 1
ATOM 7257 N N . ILE A 1 1082 ? 163.507 115.070 69.066 1.00 164.76 1041 ILE A N 1
ATOM 7258 C CA . ILE A 1 1082 ? 163.230 115.628 67.708 1.00 164.76 1041 ILE A CA 1
ATOM 7259 C C . ILE A 1 1082 ? 164.353 116.601 67.330 1.00 164.76 1041 ILE A C 1
ATOM 7260 O O . ILE A 1 1082 ? 164.651 116.713 66.126 1.00 164.76 1041 ILE A O 1
ATOM 7265 N N . PHE A 1 1083 ? 164.944 117.276 68.321 1.00 162.19 1042 PHE A N 1
ATOM 7266 C CA . PHE A 1 1083 ? 166.047 118.238 68.060 1.00 162.19 1042 PHE A CA 1
ATOM 7267 C C . PHE A 1 1083 ? 167.309 117.762 68.785 1.00 162.19 1042 PHE A C 1
ATOM 7268 O O . PHE A 1 1083 ? 167.211 117.402 69.972 1.00 162.19 1042 PHE A O 1
ATOM 7276 N N . ARG A 1 1084 ? 168.448 117.752 68.086 1.00 169.53 1043 ARG A N 1
ATOM 7277 C CA . ARG A 1 1084 ? 169.728 117.298 68.693 1.00 169.53 1043 ARG A CA 1
ATOM 7278 C C . ARG A 1 1084 ? 170.783 118.389 68.498 1.00 169.53 1043 ARG A C 1
ATOM 7279 O O . ARG A 1 1084 ? 171.591 118.261 67.557 1.00 169.53 1043 ARG A O 1
ATOM 7287 N N . ASP A 1 1085 ? 170.760 119.426 69.342 1.00 171.85 1044 ASP A N 1
ATOM 7288 C CA . ASP A 1 1085 ? 171.712 120.561 69.195 1.00 171.85 1044 ASP A CA 1
ATOM 7289 C C . ASP A 1 1085 ? 171.656 121.068 67.751 1.00 171.85 1044 ASP A C 1
ATOM 7290 O O . ASP A 1 1085 ? 172.723 121.417 67.206 1.00 171.85 1044 ASP A O 1
ATOM 7295 N N . LEU A 1 1086 ? 170.457 121.107 67.164 1.00 171.30 1045 LEU A N 1
ATOM 7296 C CA . LEU A 1 1086 ? 170.299 121.617 65.777 1.00 171.30 1045 LEU A CA 1
ATOM 7297 C C . LEU A 1 1086 ? 170.432 123.141 65.815 1.00 171.30 1045 LEU A C 1
ATOM 7298 O O . LEU A 1 1086 ? 169.681 123.772 66.578 1.00 171.30 1045 LEU A O 1
ATOM 7303 N N . SER A 1 1087 ? 171.360 123.697 65.030 1.00 172.94 1046 SER A N 1
ATOM 7304 C CA . SER A 1 1087 ? 171.525 125.173 64.961 1.00 172.94 1046 SER A CA 1
ATOM 7305 C C . SER A 1 1087 ? 170.611 125.740 63.872 1.00 172.94 1046 SER A C 1
ATOM 7306 O O . SER A 1 1087 ? 171.139 126.297 62.890 1.00 172.94 1046 SER A O 1
ATOM 7309 N N . LEU A 1 1088 ? 169.293 125.597 64.043 1.00 173.29 1047 LEU A N 1
ATOM 7310 C CA . LEU A 1 1088 ? 168.324 126.138 63.054 1.00 173.29 1047 LEU A CA 1
ATOM 7311 C C . LEU A 1 1088 ? 168.322 127.666 63.157 1.00 173.29 1047 LEU A C 1
ATOM 7312 O O . LEU A 1 1088 ? 168.535 128.180 64.269 1.00 173.29 1047 LEU A O 1
ATOM 7317 N N . ARG A 1 1089 ? 168.099 128.360 62.039 1.00 171.57 1048 ARG A N 1
ATOM 7318 C CA . ARG A 1 1089 ? 168.016 129.844 62.085 1.00 171.57 1048 ARG A CA 1
ATOM 7319 C C . ARG A 1 1089 ? 167.174 130.366 60.919 1.00 171.57 1048 ARG A C 1
ATOM 7320 O O . ARG A 1 1089 ? 166.989 129.618 59.938 1.00 171.57 1048 ARG A O 1
ATOM 7328 N N . ALA A 1 1090 ? 166.690 131.605 61.034 1.00 171.52 1049 ALA A N 1
ATOM 7329 C CA . ALA A 1 1090 ? 165.874 132.233 59.969 1.00 171.52 1049 ALA A CA 1
ATOM 7330 C C . ALA A 1 1090 ? 166.033 133.755 60.040 1.00 171.52 1049 ALA A C 1
ATOM 7331 O O . ALA A 1 1090 ? 165.677 134.339 61.083 1.00 171.52 1049 ALA A O 1
ATOM 7333 N N . ARG A 1 1091 ? 166.543 134.366 58.967 1.00 168.56 1050 ARG A N 1
ATOM 7334 C CA . ARG A 1 1091 ? 166.742 135.840 58.946 1.00 168.56 1050 ARG A CA 1
ATOM 7335 C C . ARG A 1 1091 ? 165.376 136.527 59.029 1.00 168.56 1050 ARG A C 1
ATOM 7336 O O . ARG A 1 1091 ? 164.443 136.072 58.337 1.00 168.56 1050 ARG A O 1
ATOM 7344 N N . ALA A 1 1092 ? 165.268 137.576 59.845 1.00 167.48 1051 ALA A N 1
ATOM 7345 C CA . ALA A 1 1092 ? 163.983 138.291 60.025 1.00 167.48 1051 ALA A CA 1
ATOM 7346 C 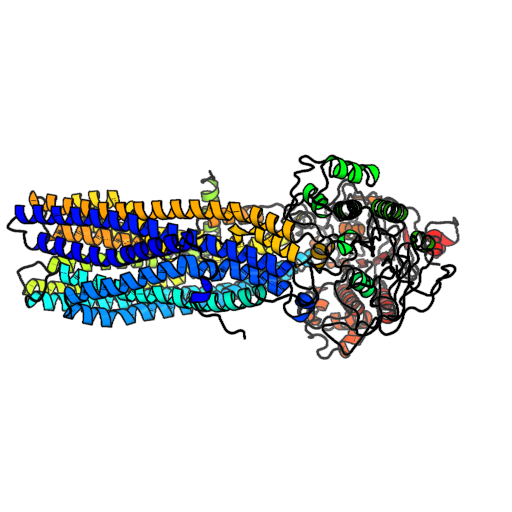C . ALA A 1 1092 ? 163.507 138.858 58.684 1.00 167.48 1051 ALA A C 1
ATOM 7347 O O . ALA A 1 1092 ? 164.356 139.351 57.915 1.00 167.48 1051 ALA A O 1
ATOM 7349 N N . GLY A 1 1093 ? 162.198 138.792 58.422 1.00 163.40 1052 GLY A N 1
ATOM 7350 C CA . GLY A 1 1093 ? 161.638 139.321 57.162 1.00 163.40 1052 GLY A CA 1
ATOM 7351 C C . GLY A 1 1093 ? 161.789 138.337 56.015 1.00 163.40 1052 GLY A C 1
ATOM 7352 O O . GLY A 1 1093 ? 161.518 138.734 54.865 1.00 163.40 1052 GLY A O 1
ATOM 7353 N N . LYS A 1 1094 ? 162.204 137.102 56.310 1.00 162.43 1053 LYS A N 1
ATOM 7354 C CA . LYS A 1 1094 ? 162.423 136.085 55.245 1.00 162.43 1053 LYS A CA 1
ATOM 7355 C C . LYS A 1 1094 ? 161.610 134.825 55.563 1.00 162.43 1053 LYS A C 1
ATOM 7356 O O . LYS A 1 1094 ? 161.368 134.564 56.757 1.00 162.43 1053 LYS A O 1
ATOM 7362 N N . THR A 1 1095 ? 161.214 134.078 54.529 1.00 158.19 1054 THR A N 1
ATOM 7363 C CA . THR A 1 1095 ? 160.381 132.862 54.733 1.00 158.19 1054 THR A CA 1
ATOM 7364 C C . THR A 1 1095 ? 161.282 131.626 54.808 1.00 158.19 1054 THR A C 1
ATOM 7365 O O . THR A 1 1095 ? 162.083 131.425 53.873 1.00 158.19 1054 THR A O 1
ATOM 7369 N N . LEU A 1 1096 ? 161.153 130.836 55.878 1.00 158.08 1055 LEU A N 1
ATOM 7370 C CA . LEU A 1 1096 ? 161.943 129.581 56.007 1.00 158.08 1055 LEU A CA 1
ATOM 7371 C C . LEU A 1 1096 ? 160.985 128.387 55.957 1.00 158.08 1055 LEU A C 1
ATOM 7372 O O . LEU A 1 1096 ? 160.019 128.373 56.743 1.00 158.08 1055 LEU A O 1
ATOM 7377 N N . ALA A 1 1097 ? 161.248 127.429 55.065 1.00 160.25 1056 ALA A N 1
ATOM 7378 C CA . ALA A 1 1097 ? 160.394 126.224 54.966 1.00 160.25 1056 ALA A CA 1
ATOM 7379 C C . ALA A 1 1097 ? 161.152 125.017 55.525 1.00 160.25 1056 ALA A C 1
ATOM 7380 O O . ALA A 1 1097 ? 162.308 124.797 55.108 1.00 160.25 1056 ALA A O 1
ATOM 7382 N N . LEU A 1 1098 ? 160.524 124.272 56.438 1.00 160.22 1057 LEU A N 1
ATOM 7383 C CA . LEU A 1 1098 ? 161.172 123.076 57.037 1.00 160.22 1057 LEU A CA 1
ATOM 7384 C C . LEU A 1 1098 ? 160.717 121.829 56.272 1.00 160.22 1057 LEU A C 1
ATOM 7385 O O . LEU A 1 1098 ? 159.498 121.579 56.226 1.00 160.22 1057 LEU A O 1
ATOM 7390 N N . VAL A 1 1099 ? 161.667 121.088 55.695 1.00 167.51 1058 VAL A N 1
ATOM 7391 C CA . VAL A 1 1099 ? 161.327 119.839 54.952 1.00 167.51 1058 VAL A CA 1
ATOM 7392 C C . VAL A 1 1099 ? 162.133 118.686 55.560 1.00 167.51 1058 VAL A C 1
ATOM 7393 O O . VAL A 1 1099 ? 163.238 118.945 56.080 1.00 167.51 1058 VAL A O 1
ATOM 7397 N N . GLY A 1 1100 ? 161.585 117.468 55.523 1.00 169.08 1059 GLY A N 1
ATOM 7398 C CA . GLY A 1 1100 ? 162.285 116.299 56.089 1.00 169.08 1059 GLY A CA 1
ATOM 7399 C C . GLY A 1 1100 ? 161.319 115.185 56.451 1.00 169.08 1059 GLY A C 1
ATOM 7400 O O . GLY A 1 1100 ? 160.121 115.312 56.127 1.00 169.08 1059 GLY A O 1
ATOM 7401 N N . PRO A 1 1101 ? 161.753 114.094 57.131 1.00 173.82 1060 PRO A N 1
ATOM 7402 C CA . PRO A 1 1101 ? 160.863 112.972 57.436 1.00 173.82 1060 PRO A CA 1
ATOM 7403 C C . PRO A 1 1101 ? 159.757 113.404 58.409 1.00 173.82 1060 PRO A C 1
ATOM 7404 O O . PRO A 1 1101 ? 160.032 114.205 59.285 1.00 173.82 1060 PRO A O 1
ATOM 7408 N N . SER A 1 1102 ? 158.551 112.855 58.242 1.00 177.68 1061 SER A N 1
ATOM 7409 C CA . SER A 1 1102 ? 157.419 113.195 59.145 1.00 177.68 1061 SER A CA 1
ATOM 7410 C C . SER A 1 1102 ? 157.775 112.812 60.585 1.00 177.68 1061 SER A C 1
ATOM 7411 O O . SER A 1 1102 ? 157.312 113.509 61.510 1.00 177.68 1061 SER A O 1
ATOM 7414 N N . GLY A 1 1103 ? 158.565 111.749 60.762 1.00 178.35 1062 GLY A N 1
ATOM 7415 C CA . GLY A 1 1103 ? 158.954 111.298 62.112 1.00 178.35 1062 GLY A CA 1
ATOM 7416 C C . GLY A 1 1103 ? 159.660 112.397 62.886 1.00 178.35 1062 GLY A C 1
ATOM 7417 O O . GLY A 1 1103 ? 159.346 112.570 64.079 1.00 178.35 1062 GLY A O 1
ATOM 7418 N N . CYS A 1 1104 ? 160.576 113.120 62.232 1.00 172.69 1063 CYS A N 1
ATOM 7419 C CA . CYS A 1 1104 ? 161.286 114.247 62.896 1.00 172.69 1063 CYS A CA 1
ATOM 7420 C C . CYS A 1 1104 ? 160.271 115.335 63.262 1.00 172.69 1063 CYS A C 1
ATOM 7421 O O . CYS A 1 1104 ? 159.345 115.568 62.459 1.00 172.69 1063 CYS A O 1
ATOM 7424 N N . GLY A 1 1105 ? 160.446 115.982 64.418 1.00 166.04 1064 GLY A N 1
ATOM 7425 C CA . GLY A 1 1105 ? 159.466 116.985 64.881 1.00 166.04 1064 GLY A CA 1
ATOM 7426 C C . GLY A 1 1105 ? 159.675 118.350 64.248 1.00 166.04 1064 GLY A C 1
ATOM 7427 O O . GLY A 1 1105 ? 160.130 119.262 64.963 1.00 166.04 1064 GLY A O 1
ATOM 7428 N N . LYS A 1 1106 ? 159.351 118.494 62.959 1.00 158.85 1065 LYS A N 1
ATOM 7429 C CA . LYS A 1 1106 ? 159.434 119.830 62.309 1.00 158.85 1065 LYS A CA 1
ATOM 7430 C C . LYS A 1 1106 ? 158.394 120.747 62.961 1.00 158.85 1065 LYS A C 1
ATOM 7431 O O . LYS A 1 1106 ? 158.706 121.934 63.173 1.00 158.85 1065 LYS A O 1
ATOM 7437 N N . SER A 1 1107 ? 157.208 120.211 63.260 1.00 148.87 1066 SER A N 1
ATOM 7438 C CA . SER A 1 1107 ? 156.150 121.006 63.938 1.00 148.87 1066 SER A CA 1
ATOM 7439 C C . SER A 1 1107 ? 156.594 121.346 65.364 1.00 148.87 1066 SER A C 1
ATOM 7440 O O . SER A 1 1107 ? 156.235 122.431 65.851 1.00 148.87 1066 SER A O 1
ATOM 7443 N N . SER A 1 1108 ? 157.354 120.450 66.002 1.00 145.85 1067 SER A N 1
ATOM 7444 C CA . SER A 1 1108 ? 157.800 120.675 67.403 1.00 145.85 1067 SER A CA 1
ATOM 7445 C C . SER A 1 1108 ? 158.627 121.962 67.485 1.00 145.85 1067 SER A C 1
ATOM 7446 O O . SER A 1 1108 ? 158.687 122.553 68.580 1.00 145.85 1067 SER A O 1
ATOM 7449 N N . VAL A 1 1109 ? 159.226 122.379 66.367 1.00 144.26 1068 VAL A N 1
ATOM 7450 C CA . VAL A 1 1109 ? 160.008 123.651 66.342 1.00 144.26 1068 VAL A CA 1
ATOM 7451 C C . VAL A 1 1109 ? 159.078 124.799 66.744 1.00 144.26 1068 VAL A C 1
ATOM 7452 O O . VAL A 1 1109 ? 159.474 125.602 67.609 1.00 144.26 1068 VAL A O 1
ATOM 7456 N N . ILE A 1 1110 ? 157.884 124.860 66.146 1.00 138.98 1069 ILE A N 1
ATOM 7457 C CA . ILE A 1 1110 ? 156.930 125.972 66.438 1.00 138.98 1069 ILE A CA 1
ATOM 7458 C C . ILE A 1 1110 ? 156.510 125.889 67.911 1.00 138.98 1069 ILE A C 1
ATOM 7459 O O . ILE A 1 1110 ? 156.279 126.955 68.511 1.00 138.98 1069 ILE A O 1
ATOM 7464 N N . SER A 1 1111 ? 156.428 124.676 68.469 1.00 133.55 1070 SER A N 1
ATOM 7465 C CA . SER A 1 1111 ? 156.086 124.513 69.907 1.00 133.55 1070 SER A CA 1
ATOM 7466 C C . SER A 1 1111 ? 157.170 125.178 70.759 1.00 133.55 1070 SER A C 1
ATOM 7467 O O . SER A 1 1111 ? 156.816 125.866 71.736 1.00 133.55 1070 SER A O 1
ATOM 7470 N N . LEU A 1 1112 ? 158.440 124.984 70.392 1.00 138.16 1071 LEU A N 1
ATOM 7471 C CA . LEU A 1 1112 ? 159.558 125.635 71.126 1.00 138.16 1071 LEU A CA 1
ATOM 7472 C C . LEU A 1 1112 ? 159.430 127.154 70.972 1.00 138.16 1071 LEU A C 1
ATOM 7473 O O . LEU A 1 1112 ? 159.716 127.870 71.951 1.00 138.16 1071 LEU A O 1
ATOM 7478 N N . ILE A 1 1113 ? 159.015 127.619 69.789 1.00 136.53 1072 ILE A N 1
ATOM 7479 C CA . ILE A 1 1113 ? 158.873 129.084 69.533 1.00 136.53 1072 ILE A CA 1
ATOM 7480 C C . ILE A 1 1113 ? 157.837 129.662 70.505 1.00 136.53 1072 ILE A C 1
ATOM 7481 O O . ILE A 1 1113 ? 158.126 130.710 71.116 1.00 136.53 1072 ILE A O 1
ATOM 7486 N N . GLN A 1 1114 ? 156.689 128.994 70.653 1.00 129.93 1073 GLN A N 1
ATOM 7487 C CA . GLN A 1 1114 ? 155.620 129.484 71.568 1.00 129.93 1073 GLN A CA 1
ATOM 7488 C C . GLN A 1 1114 ? 155.938 129.028 72.996 1.00 129.93 1073 GLN A C 1
ATOM 7489 O O . GLN A 1 1114 ? 155.095 129.264 73.885 1.00 129.93 1073 GLN A O 1
ATOM 7495 N N . ARG A 1 1115 ? 157.091 128.385 73.196 1.00 131.69 1074 ARG A N 1
ATOM 7496 C CA . ARG A 1 1115 ? 157.526 127.950 74.552 1.00 131.69 1074 ARG A CA 1
ATOM 7497 C C . ARG A 1 1115 ? 156.499 126.992 75.164 1.00 131.69 1074 ARG A C 1
ATOM 7498 O O . ARG A 1 1115 ? 156.374 126.989 76.404 1.00 131.69 1074 ARG A O 1
ATOM 7506 N N . PHE A 1 1116 ? 155.792 126.213 74.339 1.00 120.54 1075 PHE A N 1
ATOM 7507 C CA . PHE A 1 1116 ? 154.878 125.188 74.906 1.00 120.54 1075 PHE A CA 1
ATOM 7508 C C . PHE A 1 1116 ? 155.742 124.171 75.651 1.00 120.54 1075 PHE A C 1
ATOM 7509 O O . PHE A 1 1116 ? 155.355 123.748 76.758 1.00 120.54 1075 PHE A O 1
ATOM 7517 N N . TYR A 1 1117 ? 156.882 123.804 75.058 1.00 132.40 1076 TYR A N 1
ATOM 7518 C CA . TYR A 1 1117 ? 157.831 122.873 75.719 1.00 132.40 1076 TYR A CA 1
ATOM 7519 C C . TYR A 1 1117 ? 159.221 123.511 75.666 1.00 132.40 1076 TYR A C 1
ATOM 7520 O O . TYR A 1 1117 ? 159.522 124.204 74.675 1.00 132.40 1076 TYR A O 1
ATOM 7529 N N . GLU A 1 1118 ? 160.031 123.302 76.706 1.00 139.92 1077 GLU A N 1
ATOM 7530 C CA . GLU A 1 1118 ? 161.390 123.902 76.746 1.00 139.92 1077 GLU A CA 1
ATOM 7531 C C . GLU A 1 1118 ? 162.408 122.861 76.268 1.00 139.92 1077 GLU A C 1
ATOM 7532 O O . GLU A 1 1118 ? 162.355 121.715 76.753 1.00 139.92 1077 GLU A O 1
ATOM 7538 N N . PRO A 1 1119 ? 163.322 123.208 75.335 1.00 146.84 1078 PRO A N 1
ATOM 7539 C CA . PRO A 1 1119 ? 164.282 122.243 74.798 1.00 146.84 1078 PRO A CA 1
ATOM 7540 C C . PRO A 1 1119 ? 165.139 121.643 75.920 1.00 146.84 1078 PRO A C 1
ATOM 7541 O O . PRO A 1 1119 ? 165.620 122.394 76.750 1.00 146.84 1078 PRO A O 1
ATOM 7545 N N . SER A 1 1120 ? 165.301 120.318 75.917 1.00 153.43 1079 SER A N 1
ATOM 7546 C CA . SER A 1 1120 ? 166.127 119.641 76.953 1.00 153.43 1079 SER A CA 1
ATOM 7547 C C . SER A 1 1120 ? 167.383 120.473 77.226 1.00 153.43 1079 SER A C 1
ATOM 7548 O O . SER A 1 1120 ? 167.817 120.513 78.393 1.00 153.43 1079 SER A O 1
ATOM 7551 N N . SER A 1 1121 ? 167.934 121.115 76.189 1.00 159.76 1080 SER A N 1
ATOM 7552 C CA . SER A 1 1121 ? 169.139 121.915 76.354 1.00 159.76 1080 SER A CA 1
ATOM 7553 C C . SER A 1 1121 ? 169.294 122.822 75.144 1.00 159.76 1080 SER A C 1
ATOM 7554 O O . SER A 1 1121 ? 168.726 122.571 74.079 1.00 159.76 1080 SER A O 1
ATOM 7557 N N . GLY A 1 1122 ? 170.078 123.877 75.322 1.00 162.37 1081 GLY A N 1
ATOM 7558 C CA . GLY A 1 1122 ? 170.310 124.838 74.267 1.00 162.37 1081 GLY A CA 1
ATOM 7559 C C . GLY A 1 1122 ? 169.564 126.142 74.499 1.00 162.37 1081 GLY A C 1
ATOM 7560 O O . GLY A 1 1122 ? 168.630 126.233 75.299 1.00 162.37 1081 GLY A O 1
ATOM 7561 N N . ARG A 1 1123 ? 169.989 127.172 73.771 1.00 164.90 1082 ARG A N 1
ATOM 7562 C CA . ARG A 1 1123 ? 169.445 128.514 73.914 1.00 164.90 1082 ARG A CA 1
ATOM 7563 C C . ARG A 1 1123 ? 168.913 128.999 72.574 1.00 164.90 1082 ARG A C 1
ATOM 7564 O O . ARG A 1 1123 ? 169.548 128.800 71.535 1.00 164.90 1082 ARG A O 1
ATOM 7572 N N . VAL A 1 1124 ? 167.735 129.618 72.605 1.00 165.60 1083 VAL A N 1
ATOM 7573 C CA . VAL A 1 1124 ? 167.070 130.137 71.415 1.00 165.60 1083 VAL A CA 1
ATOM 7574 C C . VAL A 1 1124 ? 166.835 131.631 71.597 1.00 165.60 1083 VAL A C 1
ATOM 7575 O O . VAL A 1 1124 ? 166.437 132.084 72.676 1.00 165.60 1083 VAL A O 1
ATOM 7579 N N . MET A 1 1125 ? 167.114 132.395 70.545 1.00 164.93 1084 MET A N 1
ATOM 7580 C CA . MET A 1 1125 ? 167.100 133.848 70.590 1.00 164.93 1084 MET A CA 1
ATOM 7581 C C . MET A 1 1125 ? 166.042 134.390 69.637 1.00 164.93 1084 MET A C 1
ATOM 7582 O O . MET A 1 1125 ? 165.757 133.792 68.596 1.00 164.93 1084 MET A O 1
ATOM 7587 N N . ILE A 1 1126 ? 165.461 135.531 70.004 1.00 164.75 1085 ILE A N 1
ATOM 7588 C CA . ILE A 1 1126 ? 164.408 136.177 69.226 1.00 164.75 1085 ILE A CA 1
ATOM 7589 C C . ILE A 1 1126 ? 164.839 137.620 68.988 1.00 164.75 1085 ILE A C 1
ATOM 7590 O O . ILE A 1 1126 ? 164.619 138.487 69.842 1.00 164.75 1085 ILE A O 1
ATOM 7595 N N . ASP A 1 1127 ? 165.457 137.880 67.835 1.00 168.30 1086 ASP A N 1
ATOM 7596 C CA . ASP A 1 1127 ? 165.783 139.233 67.380 1.00 168.30 1086 ASP A CA 1
ATOM 7597 C C . ASP A 1 1127 ? 166.641 139.982 68.403 1.00 168.30 1086 ASP A C 1
ATOM 7598 O O . ASP A 1 1127 ? 166.240 141.004 68.965 1.00 168.30 1086 ASP A O 1
ATOM 7603 N N . GLY A 1 1128 ? 167.838 139.453 68.637 1.00 167.58 1087 GLY A N 1
ATOM 7604 C CA . GLY A 1 1128 ? 168.781 140.111 69.520 1.00 167.58 1087 GLY A CA 1
ATOM 7605 C C . GLY A 1 1128 ? 168.516 139.933 70.995 1.00 167.58 1087 GLY A C 1
ATOM 7606 O O . GLY A 1 1128 ? 169.244 140.504 71.812 1.00 167.58 1087 GLY A O 1
ATOM 7607 N N . LYS A 1 1129 ? 167.498 139.162 71.366 1.00 164.63 1088 LYS A N 1
ATOM 7608 C CA . LYS A 1 1129 ? 167.171 138.922 72.765 1.00 164.63 1088 LYS A CA 1
ATOM 7609 C C . LYS A 1 1129 ? 166.726 137.480 72.930 1.00 164.63 1088 LYS A C 1
ATOM 7610 O O . LYS A 1 1129 ? 165.912 136.987 72.143 1.00 164.63 1088 LYS A O 1
ATOM 7616 N N . ASP A 1 1130 ? 167.263 136.810 73.944 1.00 159.10 1089 ASP A N 1
ATOM 7617 C CA . ASP A 1 1130 ? 166.848 135.447 74.236 1.00 159.10 1089 ASP A CA 1
ATOM 7618 C C . ASP A 1 1130 ? 165.406 135.473 74.726 1.00 159.10 1089 ASP A C 1
ATOM 7619 O O . ASP A 1 1130 ? 164.991 136.393 75.435 1.00 159.10 1089 ASP A O 1
ATOM 7624 N N . ILE A 1 1131 ? 164.637 134.452 74.341 1.00 153.11 1090 ILE A N 1
ATOM 7625 C CA . ILE A 1 1131 ? 163.233 134.405 74.729 1.00 153.11 1090 ILE A CA 1
ATOM 7626 C C . ILE A 1 1131 ? 163.056 133.979 76.182 1.00 153.11 1090 ILE A C 1
ATOM 7627 O O . ILE A 1 1131 ? 162.025 134.292 76.790 1.00 153.11 1090 ILE A O 1
ATOM 7632 N N . ARG A 1 1132 ? 164.039 133.286 76.762 1.00 149.21 1091 ARG A N 1
ATOM 7633 C CA . ARG A 1 1132 ? 163.902 132.812 78.136 1.00 149.21 1091 ARG A CA 1
ATOM 7634 C C . ARG A 1 1132 ? 163.735 133.977 79.101 1.00 149.21 1091 ARG A C 1
ATOM 7635 O O . ARG A 1 1132 ? 162.788 134.012 79.896 1.00 149.21 1091 ARG A O 1
ATOM 7643 N N . LYS A 1 1133 ? 164.642 134.949 79.039 1.00 156.26 1092 LYS A N 1
ATOM 7644 C CA . LYS A 1 1133 ? 164.527 136.157 79.843 1.00 156.26 1092 LYS A CA 1
ATOM 7645 C C . LYS A 1 1133 ? 163.495 137.127 79.294 1.00 156.26 1092 LYS A C 1
ATOM 7646 O O . LYS A 1 1133 ? 163.112 138.066 79.998 1.00 156.26 1092 LYS A O 1
ATOM 7652 N N . TYR A 1 1134 ? 163.037 136.919 78.065 1.00 155.47 1093 TYR A N 1
ATOM 7653 C CA . TYR A 1 1134 ? 162.073 137.806 77.442 1.00 155.47 1093 TYR A CA 1
ATOM 7654 C C . TYR A 1 1134 ? 160.684 137.568 78.030 1.00 155.47 1093 TYR A C 1
ATOM 7655 O O . TYR A 1 1134 ? 160.419 136.548 78.673 1.00 155.47 1093 TYR A O 1
ATOM 7664 N N . ASN A 1 1135 ? 159.793 138.525 77.803 1.00 154.24 1094 ASN A N 1
ATOM 7665 C CA . ASN A 1 1135 ? 158.421 138.407 78.279 1.00 154.24 1094 ASN A CA 1
ATOM 7666 C C . ASN A 1 1135 ? 157.606 137.550 77.319 1.00 154.24 1094 ASN A C 1
ATOM 7667 O O . ASN A 1 1135 ? 157.519 137.850 76.125 1.00 154.24 1094 ASN A O 1
ATOM 7672 N N . LEU A 1 1136 ? 157.006 136.480 77.845 1.00 137.31 1095 LEU A N 1
ATOM 7673 C CA . LEU A 1 1136 ? 156.230 135.579 76.999 1.00 137.31 1095 LEU A CA 1
ATOM 7674 C C . LEU A 1 1136 ? 154.935 136.229 76.532 1.00 137.31 1095 LEU A C 1
ATOM 7675 O O . LEU A 1 1136 ? 154.509 136.026 75.388 1.00 137.31 1095 LEU A O 1
ATOM 7680 N N . LYS A 1 1137 ? 154.294 137.008 77.405 1.00 132.55 1096 LYS A N 1
ATOM 7681 C CA . LYS A 1 1137 ? 153.014 137.614 77.058 1.00 132.55 1096 LYS A CA 1
ATOM 7682 C C . LYS A 1 1137 ? 153.155 138.563 75.876 1.00 132.55 1096 LYS A C 1
ATOM 7683 O O . LYS A 1 1137 ? 152.301 138.586 74.983 1.00 132.55 1096 LYS A O 1
ATOM 7689 N N . ALA A 1 1138 ? 154.226 139.358 75.856 1.00 135.91 1097 ALA A N 1
ATOM 7690 C CA . ALA A 1 1138 ? 154.479 140.227 74.714 1.00 135.91 1097 ALA A CA 1
ATOM 7691 C C . ALA A 1 1138 ? 154.799 139.426 73.459 1.00 135.91 1097 ALA A C 1
ATOM 7692 O O . ALA A 1 1138 ? 154.446 139.847 72.351 1.00 135.91 1097 ALA A O 1
ATOM 7694 N N . ILE A 1 1139 ? 155.474 138.287 73.608 1.00 136.24 1098 ILE A N 1
ATOM 7695 C CA . ILE A 1 1139 ? 155.792 137.454 72.455 1.00 136.24 1098 ILE A CA 1
ATOM 7696 C C . ILE A 1 1139 ? 154.523 136.898 71.825 1.00 136.24 1098 ILE A C 1
ATOM 7697 O O . ILE A 1 1139 ? 154.392 136.863 70.596 1.00 136.24 1098 ILE A O 1
ATOM 7702 N N . ARG A 1 1140 ? 153.568 136.465 72.653 1.00 128.50 1099 ARG A N 1
ATOM 7703 C CA . ARG A 1 1140 ? 152.369 135.811 72.134 1.00 128.50 1099 ARG A CA 1
ATOM 7704 C C . ARG A 1 1140 ? 151.657 136.678 71.101 1.00 128.50 1099 ARG A C 1
ATOM 7705 O O . ARG A 1 1140 ? 151.171 136.169 70.085 1.00 128.50 1099 ARG A O 1
ATOM 7713 N N . LYS A 1 1141 ? 151.586 137.988 71.338 1.00 132.47 1100 LYS A N 1
ATOM 7714 C CA . LYS A 1 1141 ? 150.897 138.868 70.405 1.00 132.47 1100 LYS A CA 1
ATOM 7715 C C . LYS A 1 1141 ? 151.729 139.205 69.175 1.00 132.47 1100 LYS A C 1
ATOM 7716 O O . LYS A 1 1141 ? 151.196 139.799 68.233 1.00 132.47 1100 LYS A O 1
ATOM 7722 N N . HIS A 1 1142 ? 153.010 138.844 69.157 1.00 136.59 1101 HIS A N 1
ATOM 7723 C CA . HIS A 1 1142 ? 153.857 139.027 67.985 1.00 136.59 1101 HIS A CA 1
ATOM 7724 C C . HIS A 1 1142 ? 154.074 137.728 67.222 1.00 136.59 1101 HIS A C 1
ATOM 7725 O O . HIS A 1 1142 ? 154.925 137.679 66.329 1.00 136.59 1101 HIS A O 1
ATOM 7732 N N . ILE A 1 1143 ? 153.329 136.677 67.552 1.00 131.71 1102 ILE A N 1
ATOM 7733 C CA . ILE A 1 1143 ? 153.452 135.376 66.909 1.00 131.71 1102 ILE A CA 1
ATOM 7734 C C . ILE A 1 1143 ? 152.076 134.962 66.414 1.00 131.71 1102 ILE A C 1
ATOM 7735 O O . ILE A 1 1143 ? 151.102 135.012 67.172 1.00 131.71 1102 ILE A O 1
ATOM 7740 N N . ALA A 1 1144 ? 151.992 134.548 65.154 1.00 130.17 1103 ALA A N 1
ATOM 7741 C CA . ALA A 1 1144 ? 150.763 134.014 64.588 1.00 130.17 1103 ALA A CA 1
ATOM 7742 C C . ALA A 1 1144 ? 150.972 132.541 64.286 1.00 130.17 1103 ALA A C 1
ATOM 7743 O O . ALA A 1 1144 ? 152.062 132.137 63.880 1.00 130.17 1103 ALA A O 1
ATOM 7745 N N . ILE A 1 1145 ? 149.938 131.735 64.503 1.00 128.46 1104 ILE A N 1
ATOM 7746 C CA . ILE A 1 1145 ? 150.031 130.290 64.340 1.00 128.46 1104 ILE A CA 1
ATOM 7747 C C . ILE A 1 1145 ? 148.761 129.770 63.681 1.00 128.46 1104 ILE A C 1
ATOM 7748 O O . ILE A 1 1145 ? 147.660 130.260 63.954 1.00 128.46 1104 ILE A O 1
ATOM 7753 N N . VAL A 1 1146 ? 148.922 128.804 62.788 1.00 134.38 1105 VAL A N 1
ATOM 7754 C CA . VAL A 1 1146 ? 147.813 128.051 62.221 1.00 134.38 1105 VAL A CA 1
ATOM 7755 C C . VAL A 1 1146 ? 147.998 126.582 62.585 1.00 134.38 1105 VAL A C 1
ATOM 7756 O O . VAL A 1 1146 ? 149.048 125.992 62.328 1.00 134.38 1105 VAL A O 1
ATOM 7760 N N . PRO A 1 1147 ? 147.021 125.971 63.246 1.00 141.23 1106 PRO A N 1
ATOM 7761 C CA . PRO A 1 1147 ? 147.124 124.544 63.553 1.00 141.23 1106 PRO A CA 1
ATOM 7762 C C . PRO A 1 1147 ? 146.924 123.695 62.308 1.00 141.23 1106 PRO A C 1
ATOM 7763 O O . PRO A 1 1147 ? 146.355 124.131 61.305 1.00 141.23 1106 PRO A O 1
ATOM 7767 N N . GLN A 1 1148 ? 147.416 122.457 62.386 1.00 149.04 1107 GLN A N 1
ATOM 7768 C CA . GLN A 1 1148 ? 147.179 121.504 61.306 1.00 149.04 1107 GLN A CA 1
ATOM 7769 C C . GLN A 1 1148 ? 145.692 121.197 61.170 1.00 149.04 1107 GLN A C 1
ATOM 7770 O O . GLN A 1 1148 ? 145.183 121.033 60.056 1.00 149.04 1107 GLN A O 1
ATOM 7776 N N . GLU A 1 1149 ? 144.983 121.113 62.292 1.00 146.06 1108 GLU A N 1
ATOM 7777 C CA . GLU A 1 1149 ? 143.534 120.965 62.294 1.00 146.06 1108 GLU A CA 1
ATOM 7778 C C . GLU A 1 1149 ? 142.913 122.226 62.871 1.00 146.06 1108 GLU A C 1
ATOM 7779 O O . GLU A 1 1149 ? 143.010 122.454 64.087 1.00 146.06 1108 GLU A O 1
ATOM 7785 N N . PRO A 1 1150 ? 142.290 123.077 62.058 1.00 146.54 1109 PRO A N 1
ATOM 7786 C CA . PRO A 1 1150 ? 141.665 124.286 62.600 1.00 146.54 1109 PRO A CA 1
ATOM 7787 C C . PRO A 1 1150 ? 140.534 123.941 63.555 1.00 146.54 1109 PRO A C 1
ATOM 7788 O O . PRO A 1 1150 ? 139.829 122.943 63.389 1.00 146.54 1109 PRO A O 1
ATOM 7792 N N . CYS A 1 1151 ? 140.367 124.784 64.570 1.00 138.15 1110 CYS A N 1
ATOM 7793 C CA . CYS A 1 1151 ? 139.394 124.555 65.626 1.00 138.15 1110 CYS A CA 1
ATOM 7794 C C . CYS A 1 1151 ? 138.384 125.693 65.660 1.00 138.15 1110 CYS A C 1
ATOM 7795 O O . CYS A 1 1151 ? 138.683 126.824 65.262 1.00 138.15 1110 CYS A O 1
ATOM 7798 N N . LEU A 1 1152 ? 137.183 125.383 66.141 1.00 136.49 1111 LEU A N 1
ATOM 7799 C CA . LEU A 1 1152 ? 136.058 126.313 66.126 1.00 136.49 1111 LEU A CA 1
ATOM 7800 C C . LEU A 1 1152 ? 135.858 126.867 67.533 1.00 136.49 1111 LEU A C 1
ATOM 7801 O O . LEU A 1 1152 ? 135.421 126.146 68.434 1.00 136.49 1111 LEU A O 1
ATOM 7806 N N . PHE A 1 1153 ? 136.175 128.151 67.718 1.00 129.99 1112 PHE A N 1
ATOM 7807 C CA . PHE A 1 1153 ? 136.065 128.759 69.042 1.00 129.99 1112 PHE A CA 1
ATOM 7808 C C . PHE A 1 1153 ? 134.616 128.850 69.505 1.00 129.99 1112 PHE A C 1
ATOM 7809 O O . PHE A 1 1153 ? 134.286 128.424 70.615 1.00 129.99 1112 PHE A O 1
ATOM 7817 N N . GLY A 1 1154 ? 133.744 129.396 68.682 1.00 139.82 1113 GLY A N 1
ATOM 7818 C CA . GLY A 1 1154 ? 132.392 129.684 69.117 1.00 139.82 1113 GLY A CA 1
ATOM 7819 C C . GLY A 1 1154 ? 131.383 129.712 68.002 1.00 139.82 1113 GLY A C 1
ATOM 7820 O O . GLY A 1 1154 ? 131.600 129.141 66.930 1.00 139.82 1113 GLY A O 1
ATOM 7821 N N . THR A 1 1155 ? 130.263 130.385 68.266 1.00 151.11 1114 THR A N 1
ATOM 7822 C CA . THR A 1 1155 ? 129.142 130.388 67.334 1.00 151.11 1114 THR A CA 1
ATOM 7823 C C . THR A 1 1155 ? 129.519 131.046 66.011 1.00 151.11 1114 THR A C 1
ATOM 7824 O O . THR A 1 1155 ? 129.536 130.396 64.960 1.00 151.11 1114 THR A O 1
ATOM 7828 N N . THR A 1 1156 ? 129.839 132.332 66.048 1.00 146.00 1115 THR A N 1
ATOM 7829 C CA . THR A 1 1156 ? 129.995 133.115 64.834 1.00 146.00 1115 THR A CA 1
ATOM 7830 C C . THR A 1 1156 ? 131.393 132.965 64.252 1.00 146.00 1115 THR A C 1
ATOM 7831 O O . THR A 1 1156 ? 132.379 132.807 64.975 1.00 146.00 1115 THR A O 1
ATOM 7835 N N . ILE A 1 1157 ? 131.466 133.010 62.921 1.00 146.41 1116 ILE A N 1
ATOM 7836 C CA . ILE A 1 1157 ? 132.753 133.188 62.263 1.00 146.41 1116 ILE A CA 1
ATOM 7837 C C . ILE A 1 1157 ? 133.321 134.559 62.609 1.00 146.41 1116 ILE A C 1
ATOM 7838 O O . ILE A 1 1157 ? 134.543 134.740 62.667 1.00 146.41 1116 ILE A O 1
ATOM 7843 N N . TYR A 1 1158 ? 132.444 135.532 62.863 1.00 144.83 1117 TYR A N 1
ATOM 7844 C CA . TYR A 1 1158 ? 132.862 136.839 63.361 1.00 144.83 1117 TYR A CA 1
ATOM 7845 C C . TYR A 1 1158 ? 133.848 136.714 64.516 1.00 144.83 1117 TYR A C 1
ATOM 7846 O O . TYR A 1 1158 ? 134.974 137.223 64.448 1.00 144.83 1117 TYR A O 1
ATOM 7855 N N . GLU A 1 1159 ? 133.444 136.023 65.583 1.00 142.06 1118 GLU A N 1
ATOM 7856 C CA . GLU A 1 1159 ? 134.296 135.930 66.764 1.00 142.06 1118 GLU A CA 1
ATOM 7857 C C . GLU A 1 1159 ? 135.519 135.057 66.514 1.00 142.06 1118 GLU A C 1
ATOM 7858 O O . GLU A 1 1159 ? 136.588 135.329 67.070 1.00 142.06 1118 GLU A O 1
ATOM 7864 N N . ASN A 1 1160 ? 135.396 134.019 65.683 1.00 134.33 1119 ASN A N 1
ATOM 7865 C CA . ASN A 1 1160 ? 136.556 133.188 65.383 1.00 134.33 1119 ASN A CA 1
ATOM 7866 C C . ASN A 1 1160 ? 137.637 133.989 64.670 1.00 134.33 1119 ASN A C 1
ATOM 7867 O O . ASN A 1 1160 ? 138.829 133.841 64.967 1.00 134.33 1119 ASN A O 1
ATOM 7872 N N . ILE A 1 1161 ? 137.244 134.842 63.724 1.00 135.52 1120 ILE A N 1
ATOM 7873 C CA . ILE A 1 1161 ? 138.215 135.698 63.053 1.00 135.52 1120 ILE A CA 1
ATOM 7874 C C . ILE A 1 1161 ? 138.739 136.766 64.005 1.00 135.52 1120 ILE A C 1
ATOM 7875 O O . ILE A 1 1161 ? 139.933 137.090 63.995 1.00 135.52 1120 ILE A O 1
ATOM 7880 N N . ALA A 1 1162 ? 137.866 137.329 64.844 1.00 130.01 1121 ALA A N 1
ATOM 7881 C CA . ALA A 1 1162 ? 138.298 138.370 65.768 1.00 130.01 1121 ALA A CA 1
ATOM 7882 C C . ALA A 1 1162 ? 139.215 137.837 66.859 1.00 130.01 1121 ALA A C 1
ATOM 7883 O O . ALA A 1 1162 ? 139.935 138.622 67.484 1.00 130.01 1121 ALA A O 1
ATOM 7885 N N . TYR A 1 1163 ? 139.197 136.526 67.103 1.00 121.78 1122 TYR A N 1
ATOM 7886 C CA . TYR A 1 1163 ? 140.038 135.923 68.129 1.00 121.78 1122 TYR A CA 1
ATOM 7887 C C . TYR A 1 1163 ? 141.523 136.144 67.876 1.00 121.78 1122 TYR A C 1
ATOM 7888 O O . TYR A 1 1163 ? 142.315 136.073 68.819 1.00 121.78 1122 TYR A O 1
ATOM 7897 N N . GLY A 1 1164 ? 141.913 136.408 66.628 1.00 127.68 1123 GLY A N 1
ATOM 7898 C CA . GLY A 1 1164 ? 143.323 136.578 66.324 1.00 127.68 1123 GLY A CA 1
ATOM 7899 C C . GLY A 1 1164 ? 143.946 137.759 67.042 1.00 127.68 1123 GLY A C 1
ATOM 7900 O O . GLY A 1 1164 ? 145.078 137.677 67.520 1.00 127.68 1123 GLY A O 1
ATOM 7901 N N . HIS A 1 1165 ? 143.222 138.870 67.128 1.00 131.92 1124 HIS A N 1
ATOM 7902 C CA . HIS A 1 1165 ? 143.742 140.084 67.736 1.00 131.92 1124 HIS A CA 1
ATOM 7903 C C . HIS A 1 1165 ? 142.866 140.496 68.910 1.00 131.92 1124 HIS A C 1
ATOM 7904 O O . HIS A 1 1165 ? 141.660 140.233 68.929 1.00 131.92 1124 HIS A O 1
ATOM 7911 N N . GLU A 1 1166 ? 143.490 141.145 69.897 1.00 132.51 1125 GLU A N 1
ATOM 7912 C CA . GLU A 1 1166 ? 142.759 141.551 71.094 1.00 132.51 1125 GLU A CA 1
ATOM 7913 C C . GLU A 1 1166 ? 141.661 142.557 70.765 1.00 132.51 1125 GLU A C 1
ATOM 7914 O O . GLU A 1 1166 ? 140.539 142.449 71.275 1.00 132.51 1125 GLU A O 1
ATOM 7920 N N . CYS A 1 1167 ? 141.959 143.536 69.911 1.00 139.52 1126 CYS A N 1
ATOM 7921 C CA . CYS A 1 1167 ? 140.990 144.544 69.478 1.00 139.52 1126 CYS A CA 1
ATOM 7922 C C . CYS A 1 1167 ? 140.980 144.549 67.950 1.00 139.52 1126 CYS A C 1
ATOM 7923 O O . CYS A 1 1167 ? 141.717 145.296 67.301 1.00 139.52 1126 CYS A O 1
ATOM 7926 N N . ALA A 1 1168 ? 140.134 143.696 67.372 1.00 147.86 1127 ALA A N 1
ATOM 7927 C CA . ALA A 1 1168 ? 140.104 143.522 65.926 1.00 147.86 1127 ALA A CA 1
ATOM 7928 C C . ALA A 1 1168 ? 139.257 144.565 65.214 1.00 147.86 1127 ALA A C 1
ATOM 7929 O O . ALA A 1 1168 ? 139.359 144.685 63.988 1.00 147.86 1127 ALA A O 1
ATOM 7931 N N . THR A 1 1169 ? 138.437 145.321 65.947 1.00 152.42 1128 THR A N 1
ATOM 7932 C CA . THR A 1 1169 ? 137.486 146.259 65.354 1.00 152.42 1128 THR A CA 1
ATOM 7933 C C . THR A 1 1169 ? 136.644 145.556 64.296 1.00 152.42 1128 THR A C 1
ATOM 7934 O O . THR A 1 1169 ? 136.205 144.420 64.500 1.00 152.42 1128 THR A O 1
ATOM 7938 N N . GLU A 1 1170 ? 136.417 146.213 63.174 1.00 153.84 1129 GLU A N 1
ATOM 7939 C CA . GLU A 1 1170 ? 135.668 145.583 62.093 1.00 153.84 1129 GLU A CA 1
ATOM 7940 C C . GLU A 1 1170 ? 136.406 145.611 60.765 1.00 153.84 1129 GLU A C 1
ATOM 7941 O O . GLU A 1 1170 ? 136.347 144.632 60.020 1.00 153.84 1129 GLU A O 1
ATOM 7947 N N . ALA A 1 1171 ? 137.109 146.701 60.455 1.00 156.24 1130 ALA A N 1
ATOM 7948 C CA . ALA A 1 1171 ? 137.799 146.791 59.174 1.00 156.24 1130 ALA A CA 1
ATOM 7949 C C . ALA A 1 1171 ? 138.961 145.809 59.094 1.00 156.24 1130 ALA A C 1
ATOM 7950 O O . ALA A 1 1171 ? 139.237 145.251 58.023 1.00 156.24 1130 ALA A O 1
ATOM 7952 N N . GLU A 1 1172 ? 139.663 145.597 60.211 1.00 154.00 1131 GLU A N 1
ATOM 7953 C CA . GLU A 1 1172 ? 140.851 144.748 60.184 1.00 154.00 1131 GLU A CA 1
ATOM 7954 C C . GLU A 1 1172 ? 140.507 143.333 59.744 1.00 154.00 1131 GLU A C 1
ATOM 7955 O O . GLU A 1 1172 ? 141.190 142.757 58.889 1.00 154.00 1131 GLU A O 1
ATOM 7961 N N . ILE A 1 1173 ? 139.433 142.762 60.292 1.00 153.17 1132 ILE A N 1
ATOM 7962 C CA . ILE A 1 1173 ? 139.049 141.420 59.872 1.00 153.17 1132 ILE A CA 1
ATOM 7963 C C . ILE A 1 1173 ? 138.476 141.441 58.463 1.00 153.17 1132 ILE A C 1
ATOM 7964 O O . ILE A 1 1173 ? 138.513 140.425 57.762 1.00 153.17 1132 ILE A O 1
ATOM 7969 N N . ILE A 1 1174 ? 137.947 142.582 58.015 1.00 157.22 1133 ILE A N 1
ATOM 7970 C CA . ILE A 1 1174 ? 137.497 142.687 56.628 1.00 157.22 1133 ILE A CA 1
ATOM 7971 C C . ILE A 1 1174 ? 138.675 142.518 55.678 1.00 157.22 1133 ILE A C 1
ATOM 7972 O O . ILE A 1 1174 ? 138.625 141.721 54.730 1.00 157.22 1133 ILE A O 1
ATOM 7977 N N . GLN A 1 1175 ? 139.762 143.257 55.922 1.00 157.67 1134 GLN A N 1
ATOM 7978 C CA . GLN A 1 1175 ? 140.957 143.066 55.103 1.00 157.67 1134 GLN A CA 1
ATOM 7979 C C . GLN A 1 1175 ? 141.545 141.674 55.289 1.00 157.67 1134 GLN A C 1
ATOM 7980 O O . GLN A 1 1175 ? 142.075 141.088 54.340 1.00 157.67 1134 GLN A O 1
ATOM 7986 N N . ALA A 1 1176 ? 141.463 141.122 56.501 1.00 154.29 1135 ALA A N 1
ATOM 7987 C CA . ALA A 1 1176 ? 141.961 139.767 56.707 1.00 154.29 1135 ALA A CA 1
ATOM 7988 C C . ALA A 1 1176 ? 141.202 138.767 55.842 1.00 154.29 1135 ALA A C 1
ATOM 7989 O O . ALA A 1 1176 ? 141.808 137.887 55.221 1.00 154.29 1135 ALA A O 1
ATOM 7991 N N . ALA A 1 1177 ? 139.879 138.901 55.776 1.00 156.50 1136 ALA A N 1
ATOM 7992 C CA . ALA A 1 1177 ? 139.077 138.005 54.952 1.00 156.50 1136 ALA A CA 1
ATOM 7993 C C . ALA A 1 1177 ? 139.338 138.231 53.469 1.00 156.50 1136 ALA A C 1
ATOM 7994 O O . ALA A 1 1177 ? 139.340 137.276 52.683 1.00 156.50 1136 ALA A O 1
ATOM 7996 N N . THR A 1 1178 ? 139.545 139.487 53.059 1.00 156.05 1137 THR A N 1
ATOM 7997 C CA . THR A 1 1178 ? 139.794 139.754 51.645 1.00 156.05 1137 THR A CA 1
ATOM 7998 C C . THR A 1 1178 ? 141.132 139.176 51.198 1.00 156.05 1137 THR A C 1
ATOM 7999 O O . THR A 1 1178 ? 141.203 138.456 50.195 1.00 156.05 1137 THR A O 1
ATOM 8003 N N . LEU A 1 1179 ? 142.209 139.475 51.933 1.00 155.37 1138 LEU A N 1
ATOM 8004 C CA . LEU A 1 1179 ? 143.519 138.935 51.576 1.00 155.37 1138 LEU A CA 1
ATOM 8005 C C . LEU A 1 1179 ? 143.556 137.419 51.717 1.00 155.37 1138 LEU A C 1
ATOM 8006 O O . LEU A 1 1179 ? 144.143 136.727 50.877 1.00 155.37 1138 LEU A O 1
ATOM 8011 N N . ALA A 1 1180 ? 142.936 136.882 52.762 1.00 155.72 1139 ALA A N 1
ATOM 8012 C CA . ALA A 1 1180 ? 142.861 135.438 52.927 1.00 155.72 1139 ALA A CA 1
ATOM 8013 C C . ALA A 1 1180 ? 141.863 134.790 51.979 1.00 155.72 1139 ALA A C 1
ATOM 8014 O O . ALA A 1 1180 ? 141.814 133.559 51.911 1.00 155.72 1139 ALA A O 1
ATOM 8016 N N . SER A 1 1181 ? 141.074 135.588 51.256 1.00 157.10 1140 SER A N 1
ATOM 8017 C CA . SER A 1 1181 ? 140.041 135.110 50.340 1.00 157.10 1140 SER A CA 1
ATOM 8018 C C . SER A 1 1181 ? 138.960 134.310 51.057 1.00 157.10 1140 SER A C 1
ATOM 8019 O O . SER A 1 1181 ? 138.266 133.501 50.434 1.00 157.10 1140 SER A O 1
ATOM 8022 N N . ALA A 1 1182 ? 138.804 134.523 52.365 1.00 159.72 1141 ALA A N 1
ATOM 8023 C CA . ALA A 1 1182 ? 137.756 133.832 53.105 1.00 159.72 1141 ALA A CA 1
ATOM 8024 C C . ALA A 1 1182 ? 136.381 134.407 52.799 1.00 159.72 1141 ALA A C 1
ATOM 8025 O O . ALA A 1 1182 ? 135.374 133.703 52.924 1.00 159.72 1141 ALA A O 1
ATOM 8027 N N . HIS A 1 1183 ? 136.316 135.678 52.397 1.00 160.68 1142 HIS A N 1
ATOM 8028 C CA . HIS A 1 1183 ? 135.034 136.303 52.099 1.00 160.68 1142 HIS A CA 1
ATOM 8029 C C . HIS A 1 1183 ? 134.322 135.622 50.938 1.00 160.68 1142 HIS A C 1
ATOM 8030 O O . HIS A 1 1183 ? 133.092 135.711 50.844 1.00 160.68 1142 HIS A O 1
ATOM 8037 N N . LYS A 1 1184 ? 135.064 134.917 50.078 1.00 160.71 1143 LYS A N 1
ATOM 8038 C CA . LYS A 1 1184 ? 134.482 134.341 48.869 1.00 160.71 1143 LYS A CA 1
ATOM 8039 C C . LYS A 1 1184 ? 133.299 133.438 49.194 1.00 160.71 1143 LYS A C 1
ATOM 8040 O O . LYS A 1 1184 ? 132.242 133.532 48.559 1.00 160.71 1143 LYS A O 1
ATOM 8046 N N . PHE A 1 1185 ? 133.451 132.556 50.180 1.00 161.20 1144 PHE A N 1
ATOM 8047 C CA . PHE A 1 1185 ? 132.310 131.757 50.604 1.00 161.20 1144 PHE A CA 1
ATOM 8048 C C . PHE A 1 1185 ? 131.474 132.458 51.662 1.00 161.20 1144 PHE A C 1
ATOM 8049 O O . PHE A 1 1185 ? 130.300 132.111 51.832 1.00 161.20 1144 PHE A O 1
ATOM 8057 N N . ILE A 1 1186 ? 132.047 133.438 52.365 1.00 163.50 1145 ILE A N 1
ATOM 8058 C CA . ILE A 1 1186 ? 131.316 134.115 53.433 1.00 163.50 1145 ILE A CA 1
ATOM 8059 C C . ILE A 1 1186 ? 130.112 134.852 52.864 1.00 163.50 1145 ILE A C 1
ATOM 8060 O O . ILE A 1 1186 ? 129.007 134.787 53.416 1.00 163.50 1145 ILE A O 1
ATOM 8065 N N . SER A 1 1187 ? 130.305 135.558 51.750 1.00 166.52 1146 SER A N 1
ATOM 8066 C CA . SER A 1 1187 ? 129.166 136.138 51.048 1.00 166.52 1146 SER A CA 1
ATOM 8067 C C . SER A 1 1187 ? 128.213 135.048 50.575 1.00 166.52 1146 SER A C 1
ATOM 8068 O O . SER A 1 1187 ? 126.989 135.230 50.593 1.00 166.52 1146 SER A O 1
ATOM 8071 N N . ALA A 1 1188 ? 128.757 133.904 50.151 1.00 166.76 1147 ALA A N 1
ATOM 8072 C CA . ALA A 1 1188 ? 127.912 132.779 49.767 1.00 166.76 1147 ALA A CA 1
ATOM 8073 C C . ALA A 1 1188 ? 127.169 132.199 50.963 1.00 166.76 1147 ALA A C 1
ATOM 8074 O O . ALA A 1 1188 ? 126.092 131.616 50.797 1.00 166.76 1147 ALA A O 1
ATOM 8076 N N . LEU A 1 1189 ? 127.725 132.336 52.163 1.00 165.81 1148 LEU A N 1
ATOM 8077 C CA . LEU A 1 1189 ? 127.041 131.863 53.353 1.00 165.81 1148 LEU A CA 1
ATOM 8078 C C . LEU A 1 1189 ? 125.785 132.695 53.603 1.00 165.81 1148 LEU A C 1
ATOM 8079 O O . LEU A 1 1189 ? 125.774 133.906 53.361 1.00 165.81 1148 LEU A O 1
ATOM 8084 N N . PRO A 1 1190 ? 124.706 132.066 54.078 1.00 166.11 1149 PRO A N 1
ATOM 8085 C CA . PRO A 1 1190 ? 123.461 132.810 54.321 1.00 166.11 1149 PRO A CA 1
ATOM 8086 C C . PRO A 1 1190 ? 123.625 133.905 55.362 1.00 166.11 1149 PRO A C 1
ATOM 8087 O O . PRO A 1 1190 ? 123.334 135.074 55.093 1.00 166.11 1149 PRO A O 1
ATOM 8091 N N . GLU A 1 1191 ? 124.095 133.538 56.553 1.00 164.02 1150 GLU A N 1
ATOM 8092 C CA . GLU A 1 1191 ? 124.322 134.518 57.607 1.00 164.02 1150 GLU A CA 1
ATOM 8093 C C . GLU A 1 1191 ? 125.642 135.259 57.452 1.00 164.02 1150 GLU A C 1
ATOM 8094 O O . GLU A 1 1191 ? 125.829 136.297 58.097 1.00 164.02 1150 GLU A O 1
ATOM 8100 N N . GLY A 1 1192 ? 126.551 134.760 56.619 1.00 163.21 1151 GLY A N 1
ATOM 8101 C CA . GLY A 1 1192 ? 127.843 135.390 56.440 1.00 163.21 1151 GLY A CA 1
ATOM 8102 C C . GLY A 1 1192 ? 128.746 135.261 57.648 1.00 163.21 1151 GLY A C 1
ATOM 8103 O O . GLY A 1 1192 ? 129.146 134.154 58.019 1.00 163.21 1151 GLY A O 1
ATOM 8104 N N . TYR A 1 1193 ? 129.077 136.394 58.271 1.00 157.19 1152 TYR A N 1
ATOM 8105 C CA . TYR A 1 1193 ? 129.950 136.367 59.440 1.00 157.19 1152 TYR A CA 1
ATOM 8106 C C . TYR A 1 1193 ? 129.279 135.703 60.635 1.00 157.19 1152 TYR A C 1
ATOM 8107 O O . TYR A 1 1193 ? 129.943 134.997 61.402 1.00 157.19 1152 TYR A O 1
ATOM 8116 N N . LYS A 1 1194 ? 127.976 135.907 60.807 1.00 155.45 1153 LYS A N 1
ATOM 8117 C CA . LYS A 1 1194 ? 127.275 135.504 62.018 1.00 155.45 1153 LYS A CA 1
ATOM 8118 C C . LYS A 1 1194 ? 126.657 134.116 61.918 1.00 155.45 1153 LYS A C 1
ATOM 8119 O O . LYS A 1 1194 ? 125.737 133.805 62.681 1.00 155.45 1153 LYS A O 1
ATOM 8125 N N . THR A 1 1195 ? 127.130 133.279 61.002 1.00 158.33 1154 THR A N 1
ATOM 8126 C CA . THR A 1 1195 ? 126.643 131.908 60.934 1.00 158.33 1154 THR A CA 1
ATOM 8127 C C . THR A 1 1195 ? 127.179 131.102 62.111 1.00 158.33 1154 THR A C 1
ATOM 8128 O O . THR A 1 1195 ? 128.329 131.276 62.527 1.00 158.33 1154 THR A O 1
ATOM 8132 N N . TYR A 1 1196 ? 126.340 130.231 62.661 1.00 160.14 1155 TYR A N 1
ATOM 8133 C CA . TYR A 1 1196 ? 126.759 129.389 63.773 1.00 160.14 1155 TYR A CA 1
ATOM 8134 C C . TYR A 1 1196 ? 127.599 128.233 63.243 1.00 160.14 1155 TYR A C 1
ATOM 8135 O O . TYR A 1 1196 ? 127.088 127.354 62.541 1.00 160.14 1155 TYR A O 1
ATOM 8144 N N . VAL A 1 1197 ? 128.885 128.237 63.579 1.00 157.90 1156 VAL A N 1
ATOM 8145 C CA . VAL A 1 1197 ? 129.840 127.263 63.067 1.00 157.90 1156 VAL A CA 1
ATOM 8146 C C . VAL A 1 1197 ? 130.444 126.498 64.235 1.00 157.90 1156 VAL A C 1
ATOM 8147 O O . VAL A 1 1197 ? 130.784 127.083 65.269 1.00 157.90 1156 VAL A O 1
ATOM 8151 N N . GLY A 1 1198 ? 130.552 125.188 64.078 1.00 167.67 1157 GLY A N 1
ATOM 8152 C CA . GLY A 1 1198 ? 131.093 124.345 65.132 1.00 167.67 1157 GLY A CA 1
ATOM 8153 C C . GLY A 1 1198 ? 130.549 122.930 65.013 1.00 167.67 1157 GLY A C 1
ATOM 8154 O O . GLY A 1 1198 ? 130.193 122.480 63.924 1.00 167.67 1157 GLY A O 1
ATOM 8155 N N . GLU A 1 1199 ? 130.501 122.249 66.159 1.00 174.50 1158 GLU A N 1
ATOM 8156 C CA . GLU A 1 1199 ? 129.990 120.882 66.186 1.00 174.50 1158 GLU A CA 1
ATOM 8157 C C . GLU A 1 1199 ? 128.510 120.842 65.826 1.00 174.50 1158 GLU A C 1
ATOM 8158 O O . GLU A 1 1199 ? 128.091 120.072 64.954 1.00 174.50 1158 GLU A O 1
ATOM 8164 N N . ARG A 1 1200 ? 127.702 121.675 66.481 1.00 170.85 1159 ARG A N 1
ATOM 8165 C CA . ARG A 1 1200 ? 126.261 121.665 66.270 1.00 170.85 1159 ARG A CA 1
ATOM 8166 C C . ARG A 1 1200 ? 125.825 122.509 65.081 1.00 170.85 1159 ARG A C 1
ATOM 8167 O O . ARG A 1 1200 ? 124.757 122.249 64.514 1.00 170.85 1159 ARG A O 1
ATOM 8175 N N . GLY A 1 1201 ? 126.618 123.498 64.687 1.00 170.47 1160 GLY A N 1
ATOM 8176 C CA . GLY A 1 1201 ? 126.243 124.401 63.622 1.00 170.47 1160 GLY A CA 1
ATOM 8177 C C . GLY A 1 1201 ? 126.630 123.884 62.252 1.00 170.47 1160 GLY A C 1
ATOM 8178 O O . GLY A 1 1201 ? 126.928 122.707 62.046 1.00 170.47 1160 GLY A O 1
ATOM 8179 N N . VAL A 1 1202 ? 126.611 124.804 61.288 1.00 167.70 1161 VAL A N 1
ATOM 8180 C CA . VAL A 1 1202 ? 126.976 124.493 59.912 1.00 167.70 1161 VAL A CA 1
ATOM 8181 C C . VAL A 1 1202 ? 128.447 124.106 59.872 1.00 167.70 1161 VAL A C 1
ATOM 8182 O O . VAL A 1 1202 ? 129.328 124.941 60.105 1.00 167.70 1161 VAL A O 1
ATOM 8186 N N . GLN A 1 1203 ? 128.722 122.839 59.576 1.00 166.32 1162 GLN A N 1
ATOM 8187 C CA . GLN A 1 1203 ? 130.092 122.343 59.538 1.00 166.32 1162 GLN A CA 1
ATOM 8188 C C . GLN A 1 1203 ? 130.697 122.671 58.181 1.00 166.32 1162 GLN A C 1
ATOM 8189 O O . GLN A 1 1203 ? 130.333 122.067 57.166 1.00 166.32 1162 GLN A O 1
ATOM 8195 N N . LEU A 1 1204 ? 131.620 123.626 58.161 1.00 160.09 1163 LEU A N 1
ATOM 8196 C CA . LEU A 1 1204 ? 132.244 124.039 56.917 1.00 160.09 1163 LEU A CA 1
ATOM 8197 C C . LEU A 1 1204 ? 133.217 122.972 56.428 1.00 160.09 1163 LEU A C 1
ATOM 8198 O O . LEU A 1 1204 ? 133.623 122.072 57.168 1.00 160.09 1163 LEU A O 1
ATOM 8203 N N . SER A 1 1205 ? 133.585 123.079 55.154 1.00 158.46 1164 SER A N 1
ATOM 8204 C CA . SER A 1 1205 ? 134.557 122.166 54.582 1.00 158.46 1164 SER A CA 1
ATOM 8205 C C . SER A 1 1205 ? 135.935 122.411 55.190 1.00 158.46 1164 SER A C 1
ATOM 8206 O O . SER A 1 1205 ? 136.222 123.481 55.733 1.00 158.46 1164 SER A O 1
ATOM 8209 N N . GLY A 1 1206 ? 136.791 121.391 55.099 1.00 156.56 1165 GLY A N 1
ATOM 8210 C CA . GLY A 1 1206 ? 138.128 121.513 55.657 1.00 156.56 1165 GLY A CA 1
ATOM 8211 C C . GLY A 1 1206 ? 138.901 122.676 55.069 1.00 156.56 1165 GLY A C 1
ATOM 8212 O O . GLY A 1 1206 ? 139.610 123.390 55.784 1.00 156.56 1165 GLY A O 1
ATOM 8213 N N . GLY A 1 1207 ? 138.766 122.892 53.759 1.00 157.71 1166 GLY A N 1
ATOM 8214 C CA . GLY A 1 1207 ? 139.419 124.032 53.140 1.00 157.71 1166 GLY A CA 1
ATOM 8215 C C . GLY A 1 1207 ? 138.914 125.355 53.679 1.00 157.71 1166 GLY A C 1
ATOM 8216 O O . GLY A 1 1207 ? 139.699 126.269 53.944 1.00 157.71 1166 GLY A O 1
ATOM 8217 N N . GLN A 1 1208 ? 137.598 125.475 53.858 1.00 156.53 1167 GLN A N 1
ATOM 8218 C CA . GLN A 1 1208 ? 137.032 126.707 54.398 1.00 156.53 1167 GLN A CA 1
ATOM 8219 C C . GLN A 1 1208 ? 137.478 126.937 55.837 1.00 156.53 1167 GLN A C 1
ATOM 8220 O O . GLN A 1 1208 ? 137.789 128.070 56.225 1.00 156.53 1167 GLN A O 1
ATOM 8226 N N . LYS A 1 1209 ? 137.520 125.873 56.643 1.00 152.30 1168 LYS A N 1
ATOM 8227 C CA . LYS A 1 1209 ? 137.984 126.001 58.021 1.00 152.30 1168 LYS A CA 1
ATOM 8228 C C . LYS A 1 1209 ? 139.443 126.435 58.070 1.00 152.30 1168 LYS A C 1
ATOM 8229 O O . LYS A 1 1209 ? 139.818 127.319 58.849 1.00 152.30 1168 LYS A O 1
ATOM 8235 N N . GLN A 1 1210 ? 140.286 125.823 57.235 1.00 155.37 1169 GLN A N 1
ATOM 8236 C CA . GLN A 1 1210 ? 141.688 126.221 57.206 1.00 155.37 1169 GLN A CA 1
ATOM 8237 C C . GLN A 1 1210 ? 141.848 127.652 56.710 1.00 155.37 1169 GLN A C 1
ATOM 8238 O O . GLN A 1 1210 ? 142.710 128.388 57.204 1.00 155.37 1169 GLN A O 1
ATOM 8244 N N . ARG A 1 1211 ? 141.014 128.073 55.757 1.00 153.93 1170 ARG A N 1
ATOM 8245 C CA . ARG A 1 1211 ? 141.115 129.437 55.250 1.00 153.93 1170 ARG A CA 1
ATOM 8246 C C . ARG A 1 1211 ? 140.697 130.453 56.305 1.00 153.93 1170 ARG A C 1
ATOM 8247 O O . ARG A 1 1211 ? 141.322 131.512 56.432 1.00 153.93 1170 ARG A O 1
ATOM 8255 N N . ILE A 1 1212 ? 139.653 130.155 57.084 1.00 147.84 1171 ILE A N 1
ATOM 8256 C CA . ILE A 1 1212 ? 139.276 131.092 58.140 1.00 147.84 1171 ILE A CA 1
ATOM 8257 C C . ILE A 1 1212 ? 140.310 131.087 59.262 1.00 147.84 1171 ILE A C 1
ATOM 8258 O O . ILE A 1 1212 ? 140.550 132.123 59.897 1.00 147.84 1171 ILE A O 1
ATOM 8263 N N . ALA A 1 1213 ? 140.945 129.941 59.525 1.00 144.25 1172 ALA A N 1
ATOM 8264 C CA . ALA A 1 1213 ? 142.047 129.924 60.482 1.00 144.25 1172 ALA A CA 1
ATOM 8265 C C . ALA A 1 1213 ? 143.193 130.810 60.008 1.00 144.25 1172 ALA A C 1
ATOM 8266 O O . ALA A 1 1213 ? 143.769 131.574 60.793 1.00 144.25 1172 ALA A O 1
ATOM 8268 N N . ILE A 1 1214 ? 143.526 130.732 58.719 1.00 143.48 1173 ILE A N 1
ATOM 8269 C CA . ILE A 1 1214 ? 144.551 131.604 58.155 1.00 143.48 1173 ILE A CA 1
ATOM 8270 C C . ILE A 1 1214 ? 144.133 133.064 58.277 1.00 143.48 1173 ILE A C 1
ATOM 8271 O O . ILE A 1 1214 ? 144.953 133.939 58.582 1.00 143.48 1173 ILE A O 1
ATOM 8276 N N . ALA A 1 1215 ? 142.854 133.351 58.035 1.00 140.25 1174 ALA A N 1
ATOM 8277 C CA . ALA A 1 1215 ? 142.372 134.722 58.157 1.00 140.25 1174 ALA A CA 1
ATOM 8278 C C . ALA A 1 1215 ? 142.553 135.245 59.575 1.00 140.25 1174 ALA A C 1
ATOM 8279 O O . ALA A 1 1215 ? 143.035 136.367 59.774 1.00 140.25 1174 ALA A O 1
ATOM 8281 N N . ARG A 1 1216 ? 142.189 134.440 60.576 1.00 133.49 1175 ARG A N 1
ATOM 8282 C CA . ARG A 1 1216 ? 142.371 134.874 61.958 1.00 133.49 1175 ARG A CA 1
ATOM 8283 C C . ARG A 1 1216 ? 143.848 134.999 62.310 1.00 133.49 1175 ARG A C 1
ATOM 8284 O O . ARG A 1 1216 ? 144.211 135.814 63.165 1.00 133.49 1175 ARG A O 1
ATOM 8292 N N . ALA A 1 1217 ? 144.709 134.205 61.669 1.00 134.18 1176 ALA A N 1
ATOM 8293 C CA . ALA A 1 1217 ? 146.145 134.399 61.842 1.00 134.18 1176 ALA A CA 1
ATOM 8294 C C . ALA A 1 1217 ? 146.583 135.753 61.299 1.00 134.18 1176 ALA A C 1
ATOM 8295 O O . ALA A 1 1217 ? 147.379 136.458 61.932 1.00 134.18 1176 ALA A O 1
ATOM 8297 N N . LEU A 1 1218 ? 146.074 136.131 60.125 1.00 136.05 1177 LEU A N 1
ATOM 8298 C CA . LEU A 1 1218 ? 146.400 137.440 59.560 1.00 136.05 1177 LEU A CA 1
ATOM 8299 C C . LEU A 1 1218 ? 145.808 138.583 60.376 1.00 136.05 1177 LEU A C 1
ATOM 8300 O O . LEU A 1 1218 ? 146.325 139.705 60.323 1.00 136.05 1177 LEU A O 1
ATOM 8305 N N . VAL A 1 1219 ? 144.727 138.332 61.118 1.00 134.23 1178 VAL A N 1
ATOM 8306 C CA . VAL A 1 1219 ? 144.158 139.381 61.962 1.00 134.23 1178 VAL A CA 1
ATOM 8307 C C . VAL A 1 1219 ? 145.185 139.860 62.979 1.00 134.23 1178 VAL A C 1
ATOM 8308 O O . VAL A 1 1219 ? 145.300 141.061 63.251 1.00 134.23 1178 VAL A O 1
ATOM 8312 N N . ARG A 1 1220 ? 145.958 138.931 63.544 1.00 129.11 1179 ARG A N 1
ATOM 8313 C CA . ARG A 1 1220 ? 146.932 139.280 64.570 1.00 129.11 1179 ARG A CA 1
ATOM 8314 C C . ARG A 1 1220 ? 148.044 140.175 64.039 1.00 129.11 1179 ARG A C 1
ATOM 8315 O O . ARG A 1 1220 ? 148.771 140.773 64.840 1.00 129.11 1179 ARG A O 1
ATOM 8323 N N . LYS A 1 1221 ? 148.170 140.290 62.714 1.00 136.29 1180 LYS A N 1
ATOM 8324 C CA . LYS A 1 1221 ? 149.246 141.025 62.037 1.00 136.29 1180 LYS A CA 1
ATOM 8325 C C . LYS A 1 1221 ? 150.582 140.846 62.754 1.00 136.29 1180 LYS A C 1
ATOM 8326 O O . LYS A 1 1221 ? 151.298 141.803 63.055 1.00 136.29 1180 LYS A O 1
ATOM 8332 N N . ALA A 1 1222 ? 150.909 139.588 63.037 1.00 142.69 1181 ALA A N 1
ATOM 8333 C CA . ALA A 1 1222 ? 152.168 139.255 63.686 1.00 142.69 1181 ALA A CA 1
ATOM 8334 C C . ALA A 1 1222 ? 153.290 139.180 62.661 1.00 142.69 1181 ALA A C 1
ATOM 8335 O O . ALA A 1 1222 ? 153.089 138.732 61.529 1.00 142.69 1181 ALA A O 1
ATOM 8337 N N . GLU A 1 1223 ? 154.479 139.630 63.065 1.00 150.32 1182 GLU A N 1
ATOM 8338 C CA . GLU A 1 1223 ? 155.628 139.580 62.166 1.00 150.32 1182 GLU A CA 1
ATOM 8339 C C . GLU A 1 1223 ? 156.020 138.144 61.845 1.00 150.32 1182 GLU A C 1
ATOM 8340 O O . GLU A 1 1223 ? 156.331 137.822 60.693 1.00 150.32 1182 GLU A O 1
ATOM 8346 N N . ILE A 1 1224 ? 156.003 137.266 62.843 1.00 141.75 1183 ILE A N 1
ATOM 8347 C CA . ILE A 1 1224 ? 156.396 135.872 62.677 1.00 141.75 1183 ILE A CA 1
ATOM 8348 C C . ILE A 1 1224 ? 155.137 135.031 62.526 1.00 141.75 1183 ILE A C 1
ATOM 8349 O O . ILE A 1 1224 ? 154.237 135.091 63.374 1.00 141.75 1183 ILE A O 1
ATOM 8354 N N . MET A 1 1225 ? 155.072 134.255 61.444 1.00 142.64 1184 MET A N 1
ATOM 8355 C CA . MET A 1 1225 ? 153.943 133.369 61.171 1.00 142.64 1184 MET A CA 1
ATOM 8356 C C . MET A 1 1225 ? 154.451 131.933 61.128 1.00 142.64 1184 MET A C 1
ATOM 8357 O O . MET A 1 1225 ? 155.361 131.617 60.357 1.00 142.64 1184 MET A O 1
ATOM 8362 N N . LEU A 1 1226 ? 153.848 131.056 61.931 1.00 136.93 1185 LEU A N 1
ATOM 8363 C CA . LEU A 1 1226 ? 154.279 129.663 62.037 1.00 136.93 1185 LEU A CA 1
ATOM 8364 C C . LEU A 1 1226 ? 153.287 128.784 61.282 1.00 136.93 1185 LEU A C 1
ATOM 8365 O O . LEU A 1 1226 ? 152.297 128.289 61.824 1.00 136.93 1185 LEU A O 1
ATOM 8370 N N . LEU A 1 1227 ? 153.572 128.584 60.001 1.00 143.38 1186 LEU A N 1
ATOM 8371 C CA . LEU A 1 1227 ? 152.666 127.830 59.146 1.00 143.38 1186 LEU A CA 1
ATOM 8372 C C . LEU A 1 1227 ? 152.878 126.331 59.315 1.00 143.38 1186 LEU A C 1
ATOM 8373 O O . LEU A 1 1227 ? 154.007 125.831 59.258 1.00 143.38 1186 LEU A O 1
ATOM 8378 N N . ASP A 1 1228 ? 151.775 125.611 59.496 1.00 151.73 1187 ASP A N 1
ATOM 8379 C CA . ASP A 1 1228 ? 151.790 124.173 59.706 1.00 151.73 1187 ASP A CA 1
ATOM 8380 C C . ASP A 1 1228 ? 151.210 123.484 58.477 1.00 151.73 1187 ASP A C 1
ATOM 8381 O O . ASP A 1 1228 ? 150.556 124.106 57.637 1.00 151.73 1187 ASP A O 1
ATOM 8386 N N . GLU A 1 1229 ? 151.467 122.179 58.374 1.00 162.70 1188 GLU A N 1
ATOM 8387 C CA . GLU A 1 1229 ? 150.971 121.365 57.264 1.00 162.70 1188 GLU A CA 1
ATOM 8388 C C . GLU A 1 1229 ? 149.490 121.054 57.488 1.00 162.70 1188 GLU A C 1
ATOM 8389 O O . GLU A 1 1229 ? 149.085 119.939 57.824 1.00 162.70 1188 GLU A O 1
ATOM 8395 N N . ALA A 1 1230 ? 148.670 122.091 57.309 1.00 167.98 1189 ALA A N 1
ATOM 8396 C CA . ALA A 1 1230 ? 147.226 121.915 57.412 1.00 167.98 1189 ALA A CA 1
ATOM 8397 C C . ALA A 1 1230 ? 146.665 121.248 56.164 1.00 167.98 1189 ALA A C 1
ATOM 8398 O O . ALA A 1 1230 ? 145.695 120.487 56.240 1.00 167.98 1189 ALA A O 1
ATOM 8400 N N . THR A 1 1231 ? 147.265 121.524 55.005 1.00 174.65 1190 THR A N 1
ATOM 8401 C CA . THR A 1 1231 ? 146.820 120.963 53.730 1.00 174.65 1190 THR A CA 1
ATOM 8402 C C . THR A 1 1231 ? 147.254 119.502 53.663 1.00 174.65 1190 THR A C 1
ATOM 8403 O O . THR A 1 1231 ? 148.302 119.149 53.118 1.00 174.65 1190 THR A O 1
ATOM 8407 N N . SER A 1 1232 ? 146.421 118.633 54.236 1.00 178.22 1191 SER A N 1
ATOM 8408 C CA . SER A 1 1232 ? 146.717 117.207 54.306 1.00 178.22 1191 SER A CA 1
ATOM 8409 C C . SER A 1 1232 ? 145.749 116.372 53.477 1.00 178.22 1191 SER A C 1
ATOM 8410 O O . SER A 1 1232 ? 146.181 115.617 52.601 1.00 178.22 1191 SER A O 1
ATOM 8413 N N . ALA A 1 1233 ? 144.444 116.488 53.723 1.00 181.44 1192 ALA A N 1
ATOM 8414 C CA . ALA A 1 1233 ? 143.431 115.687 53.035 1.00 181.44 1192 ALA A CA 1
ATOM 8415 C C . ALA A 1 1233 ? 142.332 116.620 52.535 1.00 181.44 1192 ALA A C 1
ATOM 8416 O O . ALA A 1 1233 ? 141.334 116.847 53.226 1.00 181.44 1192 ALA A O 1
ATOM 8418 N N . LEU A 1 1234 ? 142.516 117.157 51.333 1.00 181.16 1193 LEU A N 1
ATOM 8419 C CA . LEU A 1 1234 ? 141.542 118.047 50.719 1.00 181.16 1193 LEU A CA 1
ATOM 8420 C C . LEU A 1 1234 ? 141.349 117.644 49.265 1.00 181.16 1193 LEU A C 1
ATOM 8421 O O . LEU A 1 1234 ? 142.232 117.045 48.645 1.00 181.16 1193 LEU A O 1
ATOM 8426 N N . ASP A 1 1235 ? 140.177 117.971 48.725 1.00 184.38 1194 ASP A N 1
ATOM 8427 C CA . ASP A 1 1235 ? 139.930 117.751 47.309 1.00 184.38 1194 ASP A CA 1
ATOM 8428 C C . ASP A 1 1235 ? 140.540 118.883 46.483 1.00 184.38 1194 ASP A C 1
ATOM 8429 O O . ASP A 1 1235 ? 141.001 119.896 47.013 1.00 184.38 1194 ASP A O 1
ATOM 8434 N N . ALA A 1 1236 ? 140.513 118.702 45.159 1.00 184.35 1195 ALA A N 1
ATOM 8435 C CA . ALA A 1 1236 ? 141.333 119.520 44.267 1.00 184.35 1195 ALA A CA 1
ATOM 8436 C C . ALA A 1 1236 ? 141.016 121.004 44.404 1.00 184.35 1195 ALA A C 1
ATOM 8437 O O . ALA A 1 1236 ? 141.926 121.834 44.512 1.00 184.35 1195 ALA A O 1
ATOM 8439 N N . GLU A 1 1237 ? 139.730 121.360 44.398 1.00 182.47 1196 GLU A N 1
ATOM 8440 C CA . GLU A 1 1237 ? 139.360 122.770 44.492 1.00 182.47 1196 GLU A CA 1
ATOM 8441 C C . GLU A 1 1237 ? 139.765 123.352 45.840 1.00 182.47 1196 GLU A C 1
ATOM 8442 O O . GLU A 1 1237 ? 140.360 124.436 45.911 1.00 182.47 1196 GLU A O 1
ATOM 8448 N N . SER A 1 1238 ? 139.454 122.640 46.926 1.00 182.04 1197 SER A N 1
ATOM 8449 C CA . SER A 1 1238 ? 139.864 123.100 48.246 1.00 182.04 1197 SER A CA 1
ATOM 8450 C C . SER A 1 1238 ? 141.380 123.109 48.375 1.00 182.04 1197 SER A C 1
ATOM 8451 O O . SER A 1 1238 ? 141.944 123.995 49.022 1.00 182.04 1197 SER A O 1
ATOM 8454 N N . GLU A 1 1239 ? 142.057 122.129 47.766 1.00 178.94 1198 GLU A N 1
ATOM 8455 C CA . GLU A 1 1239 ? 143.516 122.129 47.768 1.00 178.94 1198 GLU A CA 1
ATOM 8456 C C . GLU A 1 1239 ? 144.058 123.407 47.142 1.00 178.94 1198 GLU A C 1
ATOM 8457 O O . GLU A 1 1239 ? 144.893 124.098 47.735 1.00 178.94 1198 GLU A O 1
ATOM 8463 N N . ARG A 1 1240 ? 143.580 123.744 45.942 1.00 176.76 1199 ARG A N 1
ATOM 8464 C CA . ARG A 1 1240 ? 144.079 124.933 45.260 1.00 176.76 1199 ARG A CA 1
ATOM 8465 C C . ARG A 1 1240 ? 143.752 126.191 46.052 1.00 176.76 1199 ARG A C 1
ATOM 8466 O O . ARG A 1 1240 ? 144.593 127.089 46.180 1.00 176.76 1199 ARG A O 1
ATOM 8474 N N . SER A 1 1241 ? 142.536 126.270 46.599 1.00 176.01 1200 SER A N 1
ATOM 8475 C CA . SER A 1 1241 ? 142.144 127.450 47.359 1.00 176.01 1200 SER A CA 1
ATOM 8476 C C . SER A 1 1241 ? 143.010 127.623 48.602 1.00 176.01 1200 SER A C 1
ATOM 8477 O O . SER A 1 1241 ? 143.459 128.734 48.912 1.00 176.01 1200 SER A O 1
ATOM 8480 N N . VAL A 1 1242 ? 143.262 126.531 49.328 1.00 173.39 1201 VAL A N 1
ATOM 8481 C CA . VAL A 1 1242 ? 144.030 126.643 50.562 1.00 173.39 1201 VAL A CA 1
ATOM 8482 C C . VAL A 1 1242 ? 145.498 126.932 50.268 1.00 173.39 1201 VAL A C 1
ATOM 8483 O O . VAL A 1 1242 ? 146.140 127.685 51.009 1.00 173.39 1201 VAL A O 1
ATOM 8487 N N . GLN A 1 1243 ? 146.060 126.371 49.190 1.00 170.99 1202 GLN A N 1
ATOM 8488 C CA . GLN A 1 1243 ? 147.431 126.741 48.847 1.00 170.99 1202 GLN A CA 1
ATOM 8489 C C . GLN A 1 1243 ? 147.521 128.188 48.383 1.00 170.99 1202 GLN A C 1
ATOM 8490 O O . GLN A 1 1243 ? 148.507 128.867 48.683 1.00 170.99 1202 GLN A O 1
ATOM 8496 N N . GLU A 1 1244 ? 146.502 128.691 47.682 1.00 167.70 1203 GLU A N 1
ATOM 8497 C CA . GLU A 1 1244 ? 146.477 130.113 47.360 1.00 167.70 1203 GLU A CA 1
ATOM 8498 C C . GLU A 1 1244 ? 146.466 130.958 48.629 1.00 167.70 1203 GLU A C 1
ATOM 8499 O O . GLU A 1 1244 ? 147.263 131.898 48.769 1.00 167.70 1203 GLU A O 1
ATOM 8505 N N . ALA A 1 1245 ? 145.588 130.614 49.575 1.00 165.32 1204 ALA A N 1
ATOM 8506 C CA . ALA A 1 1245 ? 145.508 131.360 50.826 1.00 165.32 1204 ALA A CA 1
ATOM 8507 C C . ALA A 1 1245 ? 146.834 131.320 51.572 1.00 165.32 1204 ALA A C 1
ATOM 8508 O O . ALA A 1 1245 ? 147.264 132.329 52.141 1.00 165.32 1204 ALA A O 1
ATOM 8510 N N . LEU A 1 1246 ? 147.498 130.163 51.573 1.00 163.79 1205 LEU A N 1
ATOM 8511 C CA . LEU A 1 1246 ? 148.843 130.077 52.132 1.00 163.79 1205 LEU A CA 1
ATOM 8512 C C . LEU A 1 1246 ? 149.800 131.005 51.398 1.00 163.79 1205 LEU A C 1
ATOM 8513 O O . LEU A 1 1246 ? 150.694 131.599 52.010 1.00 163.79 1205 LEU A O 1
ATOM 8518 N N . ASP A 1 1247 ? 149.635 131.128 50.078 1.00 164.39 1206 ASP A N 1
ATOM 8519 C CA . ASP A 1 1247 ? 150.504 132.006 49.302 1.00 164.39 1206 ASP A CA 1
ATOM 8520 C C . ASP A 1 1247 ? 150.380 133.451 49.765 1.00 164.39 1206 ASP A C 1
ATOM 8521 O O . ASP A 1 1247 ? 151.391 134.138 49.962 1.00 164.39 1206 ASP A O 1
ATOM 8526 N N . GLN A 1 1248 ? 149.149 133.940 49.948 1.00 162.59 1207 GLN A N 1
ATOM 8527 C CA . GLN A 1 1248 ? 149.036 135.307 50.467 1.00 162.59 1207 GLN A CA 1
ATOM 8528 C C . GLN A 1 1248 ? 149.468 135.390 51.929 1.00 162.59 1207 GLN A C 1
ATOM 8529 O O . GLN A 1 1248 ? 150.005 136.417 52.359 1.00 162.59 1207 GLN A O 1
ATOM 8535 N N . ALA A 1 1249 ? 149.239 134.332 52.710 1.00 160.17 1208 ALA A N 1
ATOM 8536 C CA . ALA A 1 1249 ? 149.553 134.385 54.135 1.00 160.17 1208 ALA A CA 1
ATOM 8537 C C . ALA A 1 1249 ? 151.053 134.492 54.374 1.00 160.17 1208 ALA A C 1
ATOM 8538 O O . ALA A 1 1249 ? 151.514 135.371 55.112 1.00 160.17 1208 ALA A O 1
ATOM 8540 N N . CYS A 1 1250 ? 151.835 133.608 53.752 1.00 160.15 1209 CYS A N 1
ATOM 8541 C CA . CYS A 1 1250 ? 153.277 133.619 53.968 1.00 160.15 1209 CYS A CA 1
ATOM 8542 C C . CYS A 1 1250 ? 153.931 134.842 53.341 1.00 160.15 1209 CYS A C 1
ATOM 8543 O O . CYS A 1 1250 ? 155.048 135.209 53.725 1.00 160.15 1209 CYS A O 1
ATOM 8546 N N . SER A 1 1251 ? 153.262 135.476 52.382 1.00 159.06 1210 SER A N 1
ATOM 8547 C CA . SER A 1 1251 ? 153.816 136.661 51.745 1.00 159.06 1210 SER A CA 1
ATOM 8548 C C . SER A 1 1251 ? 153.928 137.804 52.745 1.00 159.06 1210 SER A C 1
ATOM 8549 O O . SER A 1 1251 ? 152.992 138.086 53.499 1.00 159.06 1210 SER A O 1
ATOM 8552 N N . GLY A 1 1252 ? 155.084 138.462 52.750 1.00 155.63 1211 GLY A N 1
ATOM 8553 C CA . GLY A 1 1252 ? 155.313 139.575 53.649 1.00 155.63 1211 GLY A CA 1
ATOM 8554 C C . GLY A 1 1252 ? 155.737 139.141 55.035 1.00 155.63 1211 GLY A C 1
ATOM 8555 O O . GLY A 1 1252 ? 155.330 138.077 55.511 1.00 155.63 1211 GLY A O 1
ATOM 8556 N N . ARG A 1 1253 ? 156.553 139.961 55.688 1.00 150.98 1212 ARG A N 1
ATOM 8557 C CA . ARG A 1 1253 ? 157.070 139.689 57.037 1.00 150.98 1212 ARG A CA 1
ATOM 8558 C C . ARG A 1 1253 ? 157.829 138.358 56.998 1.00 150.98 1212 ARG A C 1
ATOM 8559 O O . ARG A 1 1253 ? 158.336 137.951 55.945 1.00 150.98 1212 ARG A O 1
ATOM 8567 N N . THR A 1 1254 ? 157.930 137.664 58.129 1.00 150.87 1213 THR A N 1
ATOM 8568 C CA . THR A 1 1254 ? 158.693 136.427 58.202 1.00 150.87 1213 THR A CA 1
ATOM 8569 C C . THR A 1 1254 ? 157.801 135.267 58.622 1.00 150.87 1213 THR A C 1
ATOM 8570 O O . THR A 1 1254 ? 156.905 135.410 59.461 1.00 150.87 1213 THR A O 1
ATOM 8574 N N . SER A 1 1255 ? 158.053 134.109 58.020 1.00 149.17 1214 SER A N 1
ATOM 8575 C CA . SER A 1 1255 ? 157.230 132.937 58.275 1.00 149.17 1214 SER A CA 1
ATOM 8576 C C . SER A 1 1255 ? 158.102 131.694 58.292 1.00 149.17 1214 SER A C 1
ATOM 8577 O O . SER A 1 1255 ? 158.902 131.479 57.378 1.00 149.17 1214 SER A O 1
ATOM 8580 N N . ILE A 1 1256 ? 157.936 130.887 59.331 1.00 143.77 1215 ILE A N 1
ATOM 8581 C CA . ILE A 1 1256 ? 158.527 129.558 59.411 1.00 143.77 1215 ILE A CA 1
ATOM 8582 C C . ILE A 1 1256 ? 157.436 128.560 59.064 1.00 143.77 1215 ILE A C 1
ATOM 8583 O O . ILE A 1 1256 ? 156.453 128.420 59.801 1.00 143.77 1215 ILE A O 1
ATOM 8588 N N . VAL A 1 1257 ? 157.590 127.882 57.934 1.00 147.25 1216 VAL A N 1
ATOM 8589 C CA . VAL A 1 1257 ? 156.595 126.947 57.434 1.00 147.25 1216 VAL A CA 1
ATOM 8590 C C . VAL A 1 1257 ? 157.151 125.541 57.575 1.00 147.25 1216 VAL A C 1
ATOM 8591 O O . VAL A 1 1257 ? 158.359 125.330 57.439 1.00 147.25 1216 VAL A O 1
ATOM 8595 N N . VAL A 1 1258 ? 156.279 124.585 57.874 1.00 151.93 1217 VAL A N 1
ATOM 8596 C CA . VAL A 1 1258 ? 156.620 123.169 57.819 1.00 151.93 1217 VAL A CA 1
ATOM 8597 C C . VAL A 1 1258 ? 155.734 122.517 56.768 1.00 151.93 1217 VAL A C 1
ATOM 8598 O O . VAL A 1 1258 ? 154.518 122.740 56.748 1.00 151.93 1217 VAL A O 1
ATOM 8602 N N . ALA A 1 1259 ? 156.342 121.742 55.869 1.00 164.43 1218 ALA A N 1
ATOM 8603 C CA . ALA A 1 1259 ? 155.586 121.195 54.754 1.00 164.43 1218 ALA A CA 1
ATOM 8604 C C . ALA A 1 1259 ? 156.171 119.856 54.331 1.00 164.43 1218 ALA A C 1
ATOM 8605 O O . ALA A 1 1259 ? 157.323 119.531 54.629 1.00 164.43 1218 ALA A O 1
ATOM 8607 N N . HIS A 1 1260 ? 155.342 119.077 53.630 1.00 174.13 1219 HIS A N 1
ATOM 8608 C CA . HIS A 1 1260 ? 155.781 117.815 53.051 1.00 174.13 1219 HIS A CA 1
ATOM 8609 C C . HIS A 1 1260 ? 155.272 117.632 51.625 1.00 174.13 1219 HIS A C 1
ATOM 8610 O O . HIS A 1 1260 ? 155.444 116.545 51.058 1.00 174.13 1219 HIS A O 1
ATOM 8617 N N . ARG A 1 1261 ? 154.676 118.659 51.024 1.00 181.40 1220 ARG A N 1
ATOM 8618 C CA . ARG A 1 1261 ? 154.093 118.568 49.694 1.00 181.40 1220 ARG A CA 1
ATOM 8619 C C . ARG A 1 1261 ? 154.790 119.549 48.763 1.00 181.40 1220 ARG A C 1
ATOM 8620 O O . ARG A 1 1261 ? 155.154 120.654 49.172 1.00 181.40 1220 ARG A O 1
ATOM 8628 N N . LEU A 1 1262 ? 154.977 119.133 47.511 1.00 187.95 1221 LEU A N 1
ATOM 8629 C CA . LEU A 1 1262 ? 155.617 119.981 46.520 1.00 187.95 1221 LEU A CA 1
ATOM 8630 C C . LEU A 1 1262 ? 154.754 121.209 46.230 1.00 187.95 1221 LEU A C 1
ATOM 8631 O O . LEU A 1 1262 ? 153.593 121.303 46.640 1.00 187.95 1221 LEU A O 1
ATOM 8636 N N . SER A 1 1263 ? 155.350 122.165 45.517 1.00 185.89 1222 SER A N 1
ATOM 8637 C CA . SER A 1 1263 ? 154.726 123.441 45.173 1.00 185.89 1222 SER A CA 1
ATOM 8638 C C . SER A 1 1263 ? 154.391 124.268 46.409 1.00 185.89 1222 SER A C 1
ATOM 8639 O O . SER A 1 1263 ? 153.601 125.215 46.333 1.00 185.89 1222 SER A O 1
ATOM 8642 N N . THR A 1 1264 ? 154.982 123.925 47.551 1.00 182.98 1223 THR A N 1
ATOM 8643 C CA . THR A 1 1264 ? 154.798 124.666 48.791 1.00 182.98 1223 THR A CA 1
ATOM 8644 C C . THR A 1 1264 ? 156.092 125.293 49.280 1.00 182.98 1223 THR A C 1
ATOM 8645 O O . THR A 1 1264 ? 156.128 126.500 49.548 1.00 182.98 1223 THR A O 1
ATOM 8649 N N . ILE A 1 1265 ? 157.164 124.505 49.402 1.00 182.78 1224 ILE A N 1
ATOM 8650 C CA . ILE A 1 1265 ? 158.465 125.061 49.767 1.00 182.78 1224 ILE A CA 1
ATOM 8651 C C . ILE A 1 1265 ? 159.160 125.726 48.594 1.00 182.78 1224 ILE A C 1
ATOM 8652 O O . ILE A 1 1265 ? 160.133 126.462 48.800 1.00 182.78 1224 ILE A O 1
ATOM 8657 N N . ARG A 1 1266 ? 158.691 125.485 47.367 1.00 183.56 1225 ARG A N 1
ATOM 8658 C CA . ARG A 1 1266 ? 159.299 126.119 46.203 1.00 183.56 1225 ARG A CA 1
ATOM 8659 C C . ARG A 1 1266 ? 159.178 127.634 46.278 1.00 183.56 1225 ARG A C 1
ATOM 8660 O O . ARG A 1 1266 ? 160.106 128.358 45.898 1.00 183.56 1225 ARG A O 1
ATOM 8668 N N . ASN A 1 1267 ? 158.038 128.130 46.763 1.00 182.83 1226 ASN A N 1
ATOM 8669 C CA . ASN A 1 1267 ? 157.865 129.569 46.923 1.00 182.83 1226 ASN A CA 1
ATOM 8670 C C . ASN A 1 1267 ? 158.857 130.133 47.931 1.00 182.83 1226 ASN A C 1
ATOM 8671 O O . ASN A 1 1267 ? 159.398 131.228 47.736 1.00 182.83 1226 ASN A O 1
ATOM 8676 N N . ALA A 1 1268 ? 159.105 129.404 49.016 1.00 176.81 1227 ALA A N 1
ATOM 8677 C CA . ALA A 1 1268 ? 160.067 129.849 50.014 1.00 176.81 1227 ALA A CA 1
ATOM 8678 C C . ALA A 1 1268 ? 161.476 129.838 49.437 1.00 176.81 1227 ALA A C 1
ATOM 8679 O O . ALA A 1 1268 ? 161.847 128.941 48.675 1.00 176.81 1227 ALA A O 1
ATOM 8681 N N . HIS A 1 1269 ? 162.263 130.848 49.804 1.00 170.53 1228 HIS A N 1
ATOM 8682 C CA . HIS A 1 1269 ? 163.618 130.999 49.292 1.00 170.53 1228 HIS A CA 1
ATOM 8683 C C . HIS A 1 1269 ? 164.686 130.423 50.212 1.00 170.53 1228 HIS A C 1
ATOM 8684 O O . HIS A 1 1269 ? 165.856 130.379 49.817 1.00 170.53 1228 HIS A O 1
ATOM 8691 N N . VAL A 1 1270 ? 164.327 129.993 51.419 1.00 169.97 1229 VAL A N 1
ATOM 8692 C CA . VAL A 1 1270 ? 165.262 129.350 52.334 1.00 169.97 1229 VAL A CA 1
ATOM 8693 C C . VAL A 1 1270 ? 164.641 128.044 52.806 1.00 169.97 1229 VAL A C 1
ATOM 8694 O O . VAL A 1 1270 ? 163.520 128.038 53.326 1.00 169.97 1229 VAL A O 1
ATOM 8698 N N . ILE A 1 1271 ? 165.366 126.942 52.626 1.00 175.80 1230 ILE A N 1
ATOM 8699 C CA . ILE A 1 1271 ? 164.877 125.612 52.965 1.00 175.80 1230 ILE A CA 1
ATOM 8700 C C . ILE A 1 1271 ? 165.885 124.944 53.890 1.00 175.80 1230 ILE A C 1
ATOM 8701 O O . ILE A 1 1271 ? 167.098 125.114 53.728 1.00 175.80 1230 ILE A O 1
ATOM 8706 N N . ALA A 1 1272 ? 165.381 124.186 54.861 1.00 175.09 1231 ALA A N 1
ATOM 8707 C CA . ALA A 1 1272 ? 166.217 123.487 55.823 1.00 175.09 1231 ALA A CA 1
ATOM 8708 C C . ALA A 1 1272 ? 165.806 122.023 55.893 1.00 175.09 1231 ALA A C 1
ATOM 8709 O O . ALA A 1 1272 ? 164.685 121.650 55.538 1.00 175.09 1231 ALA A O 1
ATOM 8711 N N . VAL A 1 1273 ? 166.736 121.192 56.357 1.00 178.99 1232 VAL A N 1
ATOM 8712 C CA . VAL A 1 1273 ? 166.543 119.749 56.451 1.00 178.99 1232 VAL A CA 1
ATOM 8713 C C . VAL A 1 1273 ? 166.627 119.341 57.915 1.00 178.99 1232 VAL A C 1
ATOM 8714 O O . VAL A 1 1273 ? 167.531 119.771 58.640 1.00 178.99 1232 VAL A O 1
ATOM 8718 N N . ILE A 1 1274 ? 165.687 118.505 58.344 1.00 177.42 1233 ILE A N 1
ATOM 8719 C CA . ILE A 1 1274 ? 165.520 118.152 59.747 1.00 177.42 1233 ILE A CA 1
ATOM 8720 C C . ILE A 1 1274 ? 166.088 116.760 60.046 1.00 177.42 1233 ILE A C 1
ATOM 8721 O O . ILE A 1 1274 ? 165.738 116.149 61.056 1.00 177.42 1233 ILE A O 1
ATOM 8726 N N . ASP A 1 1275 ? 166.991 116.266 59.198 1.00 178.12 1234 ASP A N 1
ATOM 8727 C CA . ASP A 1 1275 ? 167.469 114.889 59.288 1.00 178.12 1234 ASP A CA 1
ATOM 8728 C C . ASP A 1 1275 ? 168.034 114.541 60.661 1.00 178.12 1234 ASP A C 1
ATOM 8729 O O . ASP A 1 1275 ? 169.078 115.064 61.064 1.00 178.12 1234 ASP A O 1
ATOM 8734 N N . ASP A 1 1276 ? 167.346 113.644 61.371 1.00 176.22 1235 ASP A N 1
ATOM 8735 C CA . ASP A 1 1276 ? 167.815 113.090 62.643 1.00 176.22 1235 ASP A CA 1
ATOM 8736 C C . ASP A 1 1276 ? 168.171 114.185 63.647 1.00 176.22 1235 ASP A C 1
ATOM 8737 O O . ASP A 1 1276 ? 169.162 114.092 64.375 1.00 176.22 1235 ASP A O 1
ATOM 8742 N N . GLY A 1 1277 ? 167.350 115.231 63.693 1.00 174.63 1236 GLY A N 1
ATOM 8743 C CA . GLY A 1 1277 ? 167.585 116.301 64.640 1.00 174.63 1236 GLY A CA 1
ATOM 8744 C C . GLY A 1 1277 ? 168.729 117.224 64.294 1.00 174.63 1236 GLY A C 1
ATOM 8745 O O . GLY A 1 1277 ? 169.165 117.992 65.156 1.00 174.63 1236 GLY A O 1
ATOM 8746 N N . LYS A 1 1278 ? 169.231 117.172 63.063 1.00 176.86 1237 LYS A N 1
ATOM 8747 C CA . LYS A 1 1278 ? 170.326 118.023 62.625 1.00 176.86 1237 LYS A CA 1
ATOM 8748 C C . LYS A 1 1278 ? 169.974 118.649 61.283 1.00 176.86 1237 LYS A C 1
ATOM 8749 O O . LYS A 1 1278 ? 169.153 118.128 60.525 1.00 176.86 1237 LYS A O 1
ATOM 8755 N N . VAL A 1 1279 ? 170.606 119.783 60.999 1.00 178.97 1238 VAL A N 1
ATOM 8756 C CA . VAL A 1 1279 ? 170.428 120.473 59.728 1.00 178.97 1238 VAL A CA 1
ATOM 8757 C C . VAL A 1 1279 ? 171.421 119.910 58.719 1.00 178.97 1238 VAL A C 1
ATOM 8758 O O . VAL A 1 1279 ? 172.605 119.724 59.029 1.00 178.97 1238 VAL A O 1
ATOM 8762 N N . ALA A 1 1280 ? 170.932 119.597 57.520 1.00 183.22 1239 ALA A N 1
ATOM 8763 C CA . ALA A 1 1280 ? 171.761 119.007 56.475 1.00 183.22 1239 ALA A CA 1
ATOM 8764 C C . ALA A 1 1280 ? 172.079 120.002 55.363 1.00 183.22 1239 ALA A C 1
ATOM 8765 O O . ALA A 1 1280 ? 173.251 120.247 55.063 1.00 183.22 1239 ALA A O 1
ATOM 8767 N N . GLU A 1 1281 ? 171.053 120.581 54.747 1.00 189.81 1240 GLU A N 1
ATOM 8768 C CA . GLU A 1 1281 ? 171.232 121.515 53.643 1.00 189.81 1240 GLU A CA 1
ATOM 8769 C C . GLU A 1 1281 ? 170.442 122.783 53.925 1.00 189.81 1240 GLU A C 1
ATOM 8770 O O . GLU A 1 1281 ? 169.253 122.719 54.250 1.00 189.81 1240 GLU A O 1
ATOM 8776 N N . GLN A 1 1282 ? 171.105 123.930 53.800 1.00 186.71 1241 GLN A N 1
ATOM 8777 C CA . GLN A 1 1282 ? 170.490 125.232 54.020 1.00 186.71 1241 GLN A CA 1
ATOM 8778 C C . GLN A 1 1282 ? 170.660 126.084 52.772 1.00 186.71 1241 GLN A C 1
ATOM 8779 O O . GLN A 1 1282 ? 171.784 126.279 52.297 1.00 186.71 1241 GLN A O 1
ATOM 8785 N N . GLY A 1 1283 ? 169.556 126.584 52.250 1.00 186.33 1242 GLY A N 1
ATOM 8786 C CA . GLY A 1 1283 ? 169.586 127.407 51.056 1.00 186.33 1242 GLY A CA 1
ATOM 8787 C C . GLY A 1 1283 ? 168.333 127.189 50.232 1.00 186.33 1242 GLY A C 1
ATOM 8788 O O . GLY A 1 1283 ? 167.461 126.396 50.577 1.00 186.33 1242 GLY A O 1
ATOM 8789 N N . SER A 1 1284 ? 168.268 127.919 49.122 1.00 189.67 1243 SER A N 1
ATOM 8790 C CA . SER A 1 1284 ? 167.122 127.828 48.230 1.00 189.67 1243 SER A CA 1
ATOM 8791 C C . SER A 1 1284 ? 167.048 126.450 47.584 1.00 189.67 1243 SER A C 1
ATOM 8792 O O . SER A 1 1284 ? 168.068 125.802 47.331 1.00 189.67 1243 SER A O 1
ATOM 8795 N N . HIS A 1 1285 ? 165.817 126.001 47.324 1.00 191.81 1244 HIS A N 1
ATOM 8796 C CA . HIS A 1 1285 ? 165.623 124.686 46.725 1.00 191.81 1244 HIS A CA 1
ATOM 8797 C C . HIS A 1 1285 ? 166.247 124.612 45.337 1.00 191.81 1244 HIS A C 1
ATOM 8798 O O . HIS A 1 1285 ? 166.936 123.640 45.009 1.00 191.81 1244 HIS A O 1
ATOM 8805 N N . SER A 1 1286 ? 166.024 125.634 44.509 1.00 194.82 1245 SER A N 1
ATOM 8806 C CA . SER A 1 1286 ? 166.668 125.676 43.200 1.00 194.82 1245 SER A CA 1
ATOM 8807 C C . SER A 1 1286 ? 168.179 125.812 43.334 1.00 194.82 1245 SER A C 1
ATOM 8808 O O . SER A 1 1286 ? 168.933 125.172 42.593 1.00 194.82 1245 SER A O 1
ATOM 8811 N N . HIS A 1 1287 ? 168.636 126.645 44.272 1.00 194.24 1246 HIS A N 1
ATOM 8812 C CA . HIS A 1 1287 ? 170.068 126.864 44.437 1.00 194.24 1246 HIS A CA 1
ATOM 8813 C C . HIS A 1 1287 ? 170.784 125.585 44.855 1.00 194.24 1246 HIS A C 1
ATOM 8814 O O . HIS A 1 1287 ? 171.860 125.271 44.335 1.00 194.24 1246 HIS A O 1
ATOM 8821 N N . LEU A 1 1288 ? 170.202 124.834 45.789 1.00 196.78 1247 LEU A N 1
ATOM 8822 C CA . LEU A 1 1288 ? 170.836 123.611 46.264 1.00 196.78 1247 LEU A CA 1
ATOM 8823 C C . LEU A 1 1288 ? 170.498 122.394 45.415 1.00 196.78 1247 LEU A C 1
ATOM 8824 O O . LEU A 1 1288 ? 171.110 121.338 45.608 1.00 196.78 1247 LEU A O 1
ATOM 8829 N N . LEU A 1 1289 ? 169.542 122.505 44.493 1.00 197.93 1248 LEU A N 1
ATOM 8830 C CA . LEU A 1 1289 ? 169.251 121.398 43.593 1.00 197.93 1248 LEU A CA 1
ATOM 8831 C C . LEU A 1 1289 ? 170.289 121.280 42.485 1.00 197.93 1248 LEU A C 1
ATOM 8832 O O . LEU A 1 1289 ? 170.615 120.165 42.061 1.00 197.93 1248 LEU A O 1
ATOM 8837 N N . LYS A 1 1290 ? 170.817 122.410 42.009 1.00 200.83 1249 LYS A N 1
ATOM 8838 C CA . LYS A 1 1290 ? 171.803 122.379 40.934 1.00 200.83 1249 LYS A CA 1
ATOM 8839 C C . LYS A 1 1290 ? 173.103 121.729 41.396 1.00 200.83 1249 LYS A C 1
ATOM 8840 O O . LYS A 1 1290 ? 173.622 120.820 40.736 1.00 200.83 1249 LYS A O 1
ATOM 8846 N N . ASN A 1 1291 ? 173.641 122.177 42.525 1.00 201.45 1250 ASN A N 1
ATOM 8847 C CA . ASN A 1 1291 ? 174.889 121.635 43.037 1.00 201.45 1250 ASN A CA 1
ATOM 8848 C C . ASN A 1 1291 ? 174.612 120.486 44.004 1.00 201.45 1250 ASN A C 1
ATOM 8849 O O . ASN A 1 1291 ? 173.476 120.254 44.424 1.00 201.45 1250 ASN A O 1
ATOM 8854 N N . HIS A 1 1292 ? 175.687 119.773 44.365 1.00 204.28 1251 HIS A N 1
ATOM 8855 C CA . HIS A 1 1292 ? 175.669 118.522 45.122 1.00 204.28 1251 HIS A CA 1
ATOM 8856 C C . HIS A 1 1292 ? 174.497 117.653 44.677 1.00 204.28 1251 HIS A C 1
ATOM 8857 O O . HIS A 1 1292 ? 173.520 117.491 45.420 1.00 204.28 1251 HIS A O 1
ATOM 8864 N N . PRO A 1 1293 ? 174.553 117.091 43.469 1.00 207.51 1252 PRO A N 1
ATOM 8865 C CA . PRO A 1 1293 ? 173.420 116.313 42.953 1.00 207.51 1252 PRO A CA 1
ATOM 8866 C C . PRO A 1 1293 ? 173.127 115.102 43.823 1.00 207.51 1252 PRO A C 1
ATOM 8867 O O . PRO A 1 1293 ? 173.889 114.733 44.719 1.00 207.51 1252 PRO A O 1
ATOM 8871 N N . ASP A 1 1294 ? 171.983 114.476 43.538 1.00 205.96 1253 ASP A N 1
ATOM 8872 C CA . ASP A 1 1294 ? 171.470 113.359 44.333 1.00 205.96 1253 ASP A CA 1
ATOM 8873 C C . ASP A 1 1294 ? 171.249 113.784 45.783 1.00 205.96 1253 ASP A C 1
ATOM 8874 O O . ASP A 1 1294 ? 171.409 112.993 46.715 1.00 205.96 1253 ASP A O 1
ATOM 8879 N N . GLY A 1 1295 ? 170.873 115.048 45.970 1.00 201.37 1254 GLY A N 1
ATOM 8880 C CA . GLY A 1 1295 ? 170.647 115.586 47.292 1.00 201.37 1254 GLY A CA 1
ATOM 8881 C C . GLY A 1 1295 ? 169.322 115.146 47.878 1.00 201.37 1254 GLY A C 1
ATOM 8882 O O . GLY A 1 1295 ? 168.526 114.439 47.259 1.00 201.37 1254 GLY A O 1
ATOM 8883 N N . ILE A 1 1296 ? 169.088 115.582 49.117 1.00 198.34 1255 ILE A N 1
ATOM 8884 C CA . ILE A 1 1296 ? 167.860 115.212 49.812 1.00 198.34 1255 ILE A CA 1
ATOM 8885 C C . ILE A 1 1296 ? 166.641 115.832 49.135 1.00 198.34 1255 ILE A C 1
ATOM 8886 O O . ILE A 1 1296 ? 165.549 115.252 49.160 1.00 198.34 1255 ILE A O 1
ATOM 8891 N N . TYR A 1 1297 ? 166.799 117.010 48.524 1.00 196.21 1256 TYR A N 1
ATOM 8892 C CA . TYR A 1 1297 ? 165.713 117.575 47.729 1.00 196.21 1256 TYR A CA 1
ATOM 8893 C C . TYR A 1 1297 ? 165.382 116.676 46.546 1.00 196.21 1256 TYR A C 1
ATOM 8894 O O . TYR A 1 1297 ? 164.207 116.415 46.259 1.00 196.21 1256 TYR A O 1
ATOM 8903 N N . ALA A 1 1298 ? 166.410 116.191 45.846 1.00 202.83 1257 ALA A N 1
ATOM 8904 C CA . ALA A 1 1298 ? 166.194 115.264 44.745 1.00 202.83 1257 ALA A CA 1
ATOM 8905 C C . ALA A 1 1298 ? 165.525 113.979 45.205 1.00 202.83 1257 ALA A C 1
ATOM 8906 O O . ALA A 1 1298 ? 164.781 113.374 44.429 1.00 202.83 1257 ALA A O 1
ATOM 8908 N N . ARG A 1 1299 ? 165.758 113.559 46.452 1.00 202.14 1258 ARG A N 1
ATOM 8909 C CA . ARG A 1 1299 ? 165.104 112.360 46.963 1.00 202.14 1258 ARG A CA 1
ATOM 8910 C C . ARG A 1 1299 ? 163.588 112.518 46.972 1.00 202.14 1258 ARG A C 1
ATOM 8911 O O . ARG A 1 1299 ? 162.863 111.667 46.443 1.00 202.14 1258 ARG A O 1
ATOM 8919 N N . MET A 1 1300 ? 163.088 113.612 47.552 1.00 204.50 1259 MET A N 1
ATOM 8920 C CA . MET A 1 1300 ? 161.644 113.807 47.596 1.00 204.50 1259 MET A CA 1
ATOM 8921 C C . MET A 1 1300 ? 161.086 114.195 46.233 1.00 204.50 1259 MET A C 1
ATOM 8922 O O . MET A 1 1300 ? 159.916 113.915 45.950 1.00 204.50 1259 MET A O 1
ATOM 8927 N N . ILE A 1 1301 ? 161.895 114.825 45.376 1.00 205.50 1260 ILE A N 1
ATOM 8928 C CA . ILE A 1 1301 ? 161.452 115.070 44.006 1.00 205.50 1260 ILE A CA 1
ATOM 8929 C C . ILE A 1 1301 ? 161.220 113.751 43.278 1.00 205.50 1260 ILE A C 1
ATOM 8930 O O . ILE A 1 1301 ? 160.193 113.564 42.614 1.00 205.50 1260 ILE A O 1
ATOM 8935 N N . GLN A 1 1302 ? 162.163 112.813 43.399 1.00 205.63 1261 GLN A N 1
ATOM 8936 C CA . GLN A 1 1302 ? 162.004 111.504 42.775 1.00 205.63 1261 GLN A CA 1
ATOM 8937 C C . GLN A 1 1302 ? 160.834 110.743 43.384 1.00 205.63 1261 GLN A C 1
ATOM 8938 O O . GLN A 1 1302 ? 160.076 110.077 42.668 1.00 205.63 1261 GLN A O 1
ATOM 8944 N N . LEU A 1 1303 ? 160.672 110.827 44.706 1.00 205.49 1262 LEU A N 1
ATOM 8945 C CA . LEU A 1 1303 ? 159.554 110.152 45.357 1.00 205.49 1262 LEU A CA 1
ATOM 8946 C C . LEU A 1 1303 ? 158.218 110.705 44.874 1.00 205.49 1262 LEU A C 1
ATOM 8947 O O . LEU A 1 1303 ? 157.262 109.949 44.668 1.00 205.49 1262 LEU A O 1
ATOM 8952 N N . GLN A 1 1304 ? 158.133 112.024 44.684 1.00 203.84 1263 GLN A N 1
ATOM 8953 C CA . GLN A 1 1304 ? 156.897 112.649 44.232 1.00 203.84 1263 GLN A CA 1
ATOM 8954 C C . GLN A 1 1304 ? 156.596 112.384 42.763 1.00 203.84 1263 GLN A C 1
ATOM 8955 O O . GLN A 1 1304 ? 155.475 112.659 42.322 1.00 203.84 1263 GLN A O 1
ATOM 8961 N N . ARG A 1 1305 ? 157.556 111.870 42.000 1.00 206.27 1264 ARG A N 1
ATOM 8962 C CA . ARG A 1 1305 ? 157.338 111.584 40.586 1.00 206.27 1264 ARG A CA 1
ATOM 8963 C C . ARG A 1 1305 ? 156.302 110.480 40.405 1.00 206.27 1264 ARG A C 1
ATOM 8964 O O . ARG A 1 1305 ? 155.126 110.753 40.167 1.00 206.27 1264 ARG A O 1
#

InterPro domains:
  IPR003439 ABC transporter-like, ATP-binding domain [PF00005] (386-535)
  IPR003439 ABC transporter-like, ATP-binding domain [PF00005] (1043-1191)
  IPR003439 ABC transporter-like, ATP-binding domain [PS50893] (368-604)
  IPR003439 ABC transporter-like, ATP-binding domain [PS50893] (1024-1260)
  IPR003593 AAA+ ATPase domain [SM00382] (395-581)
  IPR003593 AAA+ ATPase domain [SM00382] (1051-1243)
  IPR011527 ABC transporter type 1, transmembrane domain [PF00664] (46-317)
  IPR011527 ABC transporter type 1, transmembrane domain [PF00664] (704-971)
  IPR011527 ABC transporter type 1, transmembrane domain [PS50929] (46-333)
  IPR011527 ABC transporter type 1, transmembrane domain [PS50929] (701-988)
  IPR017871 ABC transporter-like, conserved site [PS00211] (507-521)
  IPR017871 ABC transporter-like, conserved site [PS00211] (1163-1177)
  IPR027417 P-loop containing nucleoside triphosphate hydrolase [G3DSA:3.40.50.300] (358-608)
  IPR027417 P-loop containing nucleoside triphosphate hydrolase [G3DSA:3.40.50.300] (1013-1264)
  IPR027417 P-loop containing nucleoside triphosphate hydrolase [SSF52540] (359-607)
  IPR027417 P-loop containing nucleoside triphosphate hydrolase [SSF52540] (1015-1263)
  IPR036640 ABC transporter type 1, transmembrane domain superfamily [G3DSA:1.20.1560.10] (31-622)
  IPR036640 ABC transporter type 1, transmembrane domain superfamily [G3DSA:1.20.1560.10] (680-989)
  IPR036640 ABC transporter type 1, transmembrane domain superfamily [G3DSA:1.20.1560.10] (990-1267)
  IPR036640 ABC transporter type 1, transmembrane domain superfamily [SSF90123] (30-352)

Organism: Arabidopsis thaliana (NCBI:txid3702)

Foldseek 3Di:
DFDFDDLVVLCVQADPLLVVLVVQLLVLLLQLLQLPLVLLLLQLQLLQLCLVCLVPLVSNLVSLVVSLVVLLVSLLSNLVSLLSNLQSLLLSLLVSLLVLLLLLLLLLLPAFPVCCVAPNPLVRSLVLSVCSLPQSSCLRRQLVSLLSNLQSNLVNLLVLLCVLPVVLLVLLLVLQCQLLVLVVVLVVQLVVLVVQLVVLLVQLLVLLLQCQVCLPVCLLFPCLVVSLVSSLVSLVSNLVSLLVSLLSNLLSQLSSLLSVLLSVLVSLLVLLVCLVVVNHFLSSSVSSSVSSNRSSVSVSLSVVSVVSSVSSSRSVSVSVVSSVDDHDQDAPDDLAPPDPLQWWAWWFAQFDAADVNDRPDRQQHGGGDIDHGQFAEAEAADDPHVLVVVVCCQLPSDDTPPDDTATSPQRDSRRHNLCSLLQEFEQDQAFFAFQFFLLVLLCLLPVPDDPVLLVCLCPPLHPDDVLVVDPPRRRQRAFVVHDDDPRQVSSSSRVSSRCVSPAHEYEAEDYDLDDDCRSVVSVVVSCNSHSSYYSYNHNAEDVVVVQRGQWHFYQYSSHTDDTGHRPDCPPPSPDYVPDDVVLVVLLVVLVVVLVVLVVLVVQLLVLLLVLLVLLLLVLLLSLQSSLLSSDPDSVVSSVSSVVSSVVSSVCSNVNSVSSSSNSSSLSSSLSVSLSSLLSLLSSLLSQAFVLQCPDPCHGRSSVSVLSSLLRVLQSCQRSLVVSLVSNLVSNCVNLLVLLCVLPVVLSVLLVVCLVLLLVLLLLVVVSSVNQDDDSCVLCVSLSSSSSSCSVPSVVCVSSVSSVVSSVVSVVSSVVSSVVSSVSSSVSSSVNSVSSSSNSSSLSVSSSVLSVCSSVVNHHSSSSSSSSSSSNSSSSVSSVSVVPDPSNVVNSVSSVVSVCSSPDDHPDGLFQPPADDDDPAQLWFKWQAQFFAADSVGNVRTLAGRAGHTDGRWAEEEEEEDPSRPLVVVVCVQLPSDPGPDGWIATRPGTCVNHNSNSSSLQEFEADLQFADSWFFLLVVLVSLAPCLDPVLLVVLCVLLVLQVCLVVDPVRRRFTEHDPGDDDDLLSRRSSSLSSSVSSVHLEYEAENNVDDDDDVSNVSNLSSVVSSCPTHYYYHYYHDPPRCQVGFWYWYSPSNYTDDIGGLVVVCVPPHPDPSVVSVVVVD

Sequence (1165 aa):
EIRGVAFKELFRFADGLDYVLMGIGSVGAFVHGCSLPLFLRFFADLVNSFGSNSNNVEKMMEEVLKYALYFLVVGAAIWASSWAEISCWMWSGERQTTKMRIKYLEAALNQDIQFFDTEVRTSDVVFAINTDAVMVQDAISEKLGNFIHYMATFVSGFIVGFTAVWQLALVTLAVVPLIAVIGGIHTTTLSKLSNKSQESLSQAGNIVEQTVVQIRVVMAFVGESRASQAYSSALKIAQKLGYKTGLAKGMGLGATYFVVFCCYALLLWYGGYLVRHHLTNGGLAIATMFAVMIGGLALGQSAPSMAAFAKAKVAAAKIFRIIDHKPTIERNSESGVELDSVTGLVELKNVDFSYPSRPDVKILNNFCLSVPAGKTIALVGSSGSGKSTVVSLIERFYDPNSGQVLLDGQDLKTLKLRWLRQQIGLVSQEPALFATSIKENILLGRPDADQVEIEEAARVANAHSFIIKLPDGFDTQVGERGLQLSGGQKQRIAIARAMLKNPAILLLDEATSALDSESEKLVQEALDRFMIGRTTLIIAHRLSTIRKADLVAVLQQGSVSEIGTHDELFSKGENGKLAFKDQANSFWRLAKMNSPEWKYALLGSVGSVICGSLSAFFAYVLSAVLSVYYNPDHEYMIKQIDKYCYLLIGLSSAALVFNTLQHSFWDIVGENLTKRVREKMLSAVLKNEMAWFDQEENESARIAARLALDANNVRSAIGDRISVIVQNTALMLVACTAGFVLQWRLALVLVAVFPVVVAATVLQKMFMTGFSGDLEAAHAKGTQLAGEAIANVRTVAAFNSEAKIVRLYTANLEPPLKRCFWKGQIAGSGYGVAQFCLYASYALGLWYASWLVKHGISDFSKTIRVFMVLMVSANGAAETLTLAPDFIKGGQAMRSVFELLDRKTEIEPDDPDTTPVPDRLRGEVELKHIDFSYPSRPDIQIFRDLSLRARAGKTLALVGPSGCGKSSVISLIQRFYEPSSGRVMIDGKDIRKYNLKAIRKHIAIVPQEPCLFGTTIYENIAYGHECATEAEIIQAATLASAHKFISALPEGYKTYVGERGVQLSGGQKQRIAIARALVRKAEIMLLDEATSALDAESERSVQEALDQACSGRTSIVVAHRLSTIRNAHVIAVIDDGKVAEQGSHSHLLKNHPDGIYARMIQLQR

Secondary structure (DSSP, 8-state):
-PPPPPGGGGGTT--HHHHHHHHHHHHHHHHHHHHHHHHHHHHHHHHHHHHHTSSSHHHHHHHHHHHHHHHHHHHHHHHHHHHHHHHHHHHHHHHHHHHHHHHHHHHHHTS-HHIIIIIS-HHHHHHHHHHIIIIIHHIIIIIHHHHHHHHHHHHHHHHHHHHH-HHHHHHHHHHHHHHHHHHHHHHHHHHHHHHHHHHHHHHHHHHHHHHHHTHHHHHHTT-HHHHHHHHHHHHHHHHHHHHHHHHHHHHHHHHHHHHHHHHHHHHHHHHHHHHHTTS--HHHHHHHHHHHHHHHHHHHHHHHHHHHHHHHHHHHHHHHHHHH---SS--S-S-----S--S--S---S---B-SS--SSBSS-S------SS--BB---TTTSSHHHHHHHHTTSS---SS---STTS-SGGG-STTHHHH-EE--SS----SSBHHHHHHTT-TT--HHHHHHHHHHSS---TTTSSSSSTT-B-STT-----SHHHHHHHHHHHHTS-SS-EE-----SS--HHHHHHHHHHHHHSTT---B--SSS-HHHHHHSSB----GGGS----S--S---SS-------SHHHHHHHHHHHHHTGGGHHHHHHHHHHHHHHHHHHHHHHHHHHHHHHHHT-S-HHHHHHHHHHHHHHHHHHHHHHHHHHHHHHHHHHHHHHHHHHHHHHHHHHHHHHS-HHHHHSTT-STHHHHHHHHHHHHHHHIIIIIHHHHHHHHHHHHHHHHHHHHHHHHHHHHHHHHSHHHHHHHHHHHHHHHH-S---HHHHTHHHHHHHHHHHHTHHHHHHTT-HHHHHHHHHHHHHHHHHHHHHHHHHHHHHHHHHHHHHHHHHHHHHHHHHHHHHTTSS-HHHHHHHHHHHHHHHHHHHHHHTS---HHHHHHHHHHHHHHHT---SS-SS-SS-----SS----EEEEEEEE--SS-TT--SEEEEEEE--TTSEEEEES-TTS-HHHHHHHHTTSS--SB---EETTEETTTS-HHHHHTTEEE--SS----SSBHHHHHHTTSTT-TTHHHHHHHHHHTTHHHHHHSSSGGG-B-SSSS----HHHHHHHHHHHHHHTT-SEEEE----SS--HHHHHHHHHHHHHHHSSSEEEEE--STTTTTT-SEEEE-GGGS----B-HHHHHHSSSS-HHHHHHHHH-

=== Feature glossary ===
The features interleaved in this record are:

— What the protein is —

Sequence gives the chain of amino acids in standard one-letter code (A=alanine, C=cysteine, …, Y=tyrosine), read N→C. It is the only feature that is directly encoded by the gene; all structural features are derived from the folded form of this sequence.

Database cross-references. InterPro integrates a dozen domain/family signature databases into unified entries with residue-range hits. GO terms attach function/process/location labels with evidence codes. CATH codes position the fold in a four-level structural taxonomy. Organism is the NCBI-taxonomy species name.

— Where its atoms are —

Atomic coordinates in PDBx/mmCIF format — the same representation the Protein Data Bank distributes. Each line of the _atom_site loop places one backbone atom in Cartesian space (units: ångströms, origin: arbitrary).

The six renders are orthographic views along the three Cartesian axes in both directions. Representation (cartoon, sticks, or surface) and color scheme (sequence-rainbow or by-chain) vary across proteins so the training set covers all the common visualization conventions.

— Local backbone conformation —

Eight-state secondary structure (DSSP): H is the canonical α-helix, G the tighter 3₁₀-helix, I the wider π-helix; E/B are β-structure, T and S are turns and bends, and '-' is everything else. DSSP derives these from the pattern of main-chain N–H···O=C hydrogen bonds, not from the sequence.

P-SEA three-state annotation labels each residue as helix, strand, or coil based purely on the geometry of the Cα trace. It serves as a fallback when the full backbone (and thus DSSP) is unavailable.

The φ/ψ torsion pair specifies the backbone conformation at each residue. φ rotates about the N–Cα bond, ψ about the Cα–C bond. Steric clashes forbid most of the (φ, ψ) plane — the allowed regions (α-helix basin, β-sheet basin, left-handed helix) are the Ramachandran-allowed regions.

— Global shape and packing —

The geometric summary reports three shape descriptors. Rg (radius of gyration) measures how spread out the Cα atoms are about their centre of mass; compact globular proteins have small Rg, elongated or unfolded ones large. Cα contacts (<8 Å, |i−j|>4) count long-range residue pairs in spatial proximity — high for tightly packed folds, near zero for rods or random coil. The bounding-box extents give the protein's footprint along x, y, z in Å.

Solvent-accessible surface area (SASA) is the area in Å² traced out by the centre of a 1.4 Å probe sphere (a water molecule) rolled over the protein's van der Waals surface (Shrake–Rupley / Lee–Richards construction). Buried residues have near-zero SASA; fully exposed residues can exceed 200 Å². The total SASA scales roughly with the number of surface residues.

The contact map is a binary N×N matrix image: pixel (i, j) is dark where Cα_i and Cα_j are within 8 Å and |i−j|>4. Because the |i−j|>4 filter removes local helical contacts, off-diagonal stripes parallel to the main diagonal indicate parallel β-sheets; stripes perpendicular to it indicate antiparallel β-sheets. The Ramachandran plot scatters every residue's (φ, ψ) pair against the sterically allowed regions. The PAE heatmap renders the predicted-aligned-error matrix.

— Structural neighborhood —

3Di is Foldseek's structural alphabet. Each residue is assigned one of twenty discrete states based on how its Cα sits relative to its spatial (not sequential) neighbors. Aligning 3Di strings finds structural homologs roughly as well as full 3D superposition, but orders of magnitude faster.

Nearest PDB neighbors are the top structural matches found by Foldseek when searching this structure against the entire Protein Data Bank. Each hit reports a TM-score (0 to 1; >0.5 almost always implies the same fold) and an E-value. These are *structural* homologs — they may share no detectable sequence similarity.

— Confidence and disorder —

For AlphaFold models, the B-factor field carries pLDDT — the model's own estimate of local accuracy on a 0–100 scale. Regions with pLDDT<50 should be treated as essentially unmodeled; they often correspond to intrinsically disordered segments.

Crystallographic B-factors measure how much each atom's electron density is smeared out, in Å². They rise in mobile loops and surface residues and fall in the buried interior. In AlphaFold models this column is repurposed to hold pLDDT instead.

Predicted aligned error is AlphaFold's pairwise confidence. Unlike pLDDT (per-residue), PAE is per-residue-pair and captures whether two parts of the structure are correctly placed relative to each other. Units are ångströms of expected positional error.